Protein 9N0K (pdb70)

Foldseek 3Di:
DLLVLLVVLLVLLVVLLVLLVVLLVCVVVVNLVVNVVSLVVNVVSLVVNLVSLVVSLVVCVVVVLPQLVVLSVVLNVLSVVLVVLSVVLVVCSVVVVSVSNNVSSVVSSVSSVVSNVSSVVSNVSD/DLLVLLVVLVVLLVVLLVLLVVLLVCVVVVVLVSNVVSLVVNVVSLVVNLVSLVVSLVVCVVVVLVQLNVLSVVVNVLSVVLVVLSVQLVVCSVVVVSVSNNVSSVVSSVSSVVCVVSSVSSSVSD/DLLVLLVVLCVCACVLLVLLVVLVVCVVVVVLVSNVVSLVVSVVVLVSNLVSLVVSLVVCVVVVLVQLVVLSVVLNVLSVVLVVLSVQLVVCSVVVVSVSNNVSSVVSSVSSVVNNVSSVSNVVSD/DQLVLLVVLLVLLVVLLVLLVVLLVCVVVVVVVSVVVSLVVSVVSLVVNLVSLVVNLVVCVVVVLVQLVVLSVVVNVLSVVLVVLSVQLVVCVVVVPSVSNSVSSVVSSVSSVVVNVSSVVSSVSD/DLVVLLVVLLVLLVVLLVLLVVLVVCVVVPVLVSNVVSLVVNVVSLVVNLVSLVVNLVVCVVVVLVVLVVLSVVVNVLSVVLVVLSVQLVVCSVVVVVVSNVVSSVVSSVSSVVCVVSSVVSVVSD/DLLVLLVVLVVLLVVLVVLLVVLVVCVVVVVLVVNVVSLVVNVVSLVVNLVSLVVSLVVCVVVVLPPLVVLSVVVNVLSVVLVVLSVQLVVCSVVVVVVSNVVSSVVSSVSSVVCVVSSVVSSVSD

Secondary structure (DSSP, 8-state):
-HHHHHHHHHHHHHHHHHHHHHHHHHHHTT-HHHHHHHHHHHHHHHHHHHHHHHHHHHHHHHTT-HHHHHHHHHHHHHHHHHHHHHHHHHHHHHHT-HHHHHHHHHHHHHHHHHHHHHHHHHHHH-/-HHHHHHHHHHHHHHHHHHHHHHHHHHHTT-HHHHHHHHHHHHHHHHHHHHHHHHHHHHHHHTT-HHHHHHHHHHHHHHHHHHHHHHHHHHHHHHT-HHHHHHHHHHHHHHHHTHHHHHHHHHHH-/-TTHHHHTTGGGSHHHHHHHHHHHHHHHTT-HHHHHHHHHHHHHHHHHHHHHHHHHHHHHHHTT-HHHHHHHHHHHHHHHHHHHHHHHHHHHHHHT-HHHHHHHHHHHHHHHHHHHHHHHHHHHH-/-HHHHHHHHHHHHHHHHHHHHHHHHHHHTT-HHHHHHHHHHHHHHHHHHHHHHHHHHHHHHTTT-HHHHHHHHHHHHHHHHHHHHHHHHHHHHHHT-HHHHHHHHHHHHHHHHHHHHHHHHHHHH-/-HHHHHHHHHTHHHHHHHHHHHHHHHHHTT-HHHHHHHHHHHHHHHHHHHHHHHHHHHHHHHHT-HHHHHHHHHHHHHHHHHHHHHHHHHHHHHHT-HHHHHHHHHHHHHHHHHHHHHHHHHHHH-/-HHHHHHHHHHHHHHHHHHHHHHHHHHHTT-HHHHHHHHHHHHHHHHHHHHHHHHHHHHHHHTT-HHHHHHHHHHHHHHHHHHHHHHHHHHHHHHT-HHHHHHHHHHHHHHHHHHHHHHHHHHHH-

B-factor: mean 48.07, std 14.03, range [23.75, 106.12]

Sequence (756 aa):
SLKEKFAEYEAFGPRILELWQAARNAFEAGDLARVANLLAELKELFKKDLNLANAMAAEAAEAGNKEAVALLAEQLERLKKIQAMFAAAVNAFRAGDREAFGALLEAIINEGKALLPLVEAIKEAISLKEKFAEYEAFGPRILELWQAARNAFEAGDLARVANLLAELKELFFKKDLNLANAMAAEAAEAGNKEAVALLAEQLERLKKIQAMFFAAAVNNAFRAGDREAFGALLEAIINEGKALLPLVEAIKEAISLKEKFAEYEAFGPRILELWQAARNAFEAGDLARVANLLAELKELFKKDLNLANAMAAEAAEAGNKEAVALLAEQLERLKKIQAMFAAAVNAFRAGDREAFGALLEAIINEGKALLPLVEAIKEAISLKEKFAEYEAFGPRILELWQAARNAFEAGDLARVANLLAELKELFKKDLNLANAMAAEAAEAGNKEAVALLAEQLERLKKIQAMFAAAVNAFRAGDREAFGALLEAIINEGKALLPLVEAIKEAISLKEKFAEYEAFGPRILELWQAARNAFEAGDLARVANLLAELKELFKKDLNLANAMAAEAAEAGNKEAVALLAEQLERLKKIQAMFAAAVNNAFRAGDREAFGALLEAIINEGKALLPLVEAIKEAISLKEKFAEYEAFGPRILELWQAARNAFEAGDLARVANLLAELKELFKKDLNLANAMAAEAAEAGNKEAVALLAEQLERLKKIQAMFAAAVNAFRAGDREAFGALLEAIINEGKALLPLVEAIKEAI

Nearest PDB structures (foldseek):
  6x8n-assembly2_B  TM=9.795E-01  e=2.287E-06  synthetic construct
  8jh6-assembly1_B  TM=9.475E-01  e=1.763E-06  synthetic construct
  8tn6-assembly1_C  TM=9.055E-01  e=7.329E-03  synthetic construct
  8tn1-assembly1_B  TM=7.937E-01  e=1.994E-03  synthetic construct
  2cmr-assembly1_A  TM=3.066E-01  e=3.837E-01  Human immunodeficiency virus 1

Solvent-accessible surface area: 36669 Å² total; per-residue (Å²): 78,32,76,121,46,8,63,95,8,60,58,20,19,37,92,17,8,32,15,3,8,20,0,38,74,8,17,127,84,49,66,87,77,113,0,41,98,4,14,64,84,0,141,86,9,9,133,100,3,31,91,18,0,70,40,1,20,58,50,0,58,150,82,51,35,177,108,0,56,63,29,1,47,62,0,23,117,49,4,128,104,6,87,42,10,17,58,8,0,35,89,9,45,188,86,52,44,116,48,2,1,20,6,0,0,74,22,0,2,90,21,9,93,17,16,53,32,12,14,92,10,1,83,110,8,44,77,24,109,101,46,6,59,96,10,60,64,27,34,68,97,25,41,18,21,7,24,4,0,48,20,6,20,125,87,45,65,83,73,92,0,36,100,6,5,62,89,1,142,107,8,14,132,96,4,31,80,24,0,79,37,1,24,52,54,0,60,163,78,57,32,167,111,0,55,63,32,0,55,77,2,23,121,58,6,137,96,10,83,44,7,16,67,10,0,36,87,4,33,173,75,55,46,120,40,3,0,24,10,0,2,78,25,4,4,91,32,26,67,39,15,96,51,16,20,46,40,2,84,81,16,43,67,22,60,101,54,7,58,92,7,56,68,41,11,71,98,22,16,17,22,6,31,6,0,44,29,6,19,125,86,44,68,76,75,94,0,46,100,7,12,66,76,0,140,89,20,15,127,105,8,28,77,51,0,67,33,0,19,49,55,0,56,156,75,46,37,132,111,0,50,65,38,0,58,60,0,20,122,58,3,114,99,6,82,43,5,12,58,8,0,28,88,9,42,189,78,57,32,120,53,3,1,19,9,0,0,65,28,1,2,76,31,10,58,29,18,60,24,4,12,71,28,0,36,86,11,36,78,32,89,132,58,7,61,94,3,44,69,39,12,24,107,11,14,35,9,6,16,24,0,36,72,8,19,129,86,44,69,85,72,114,0,43,98,5,13,67,73,0,125,82,31,14,124,99,6,29,86,16,0,68,40,1,20,44,56,0,58,150,77,40,46,177,96,0,47,56,39,0,55,86,0,22,123,54,2,93,92,6,87,44,4,12,56,8,0,15,92,8,55,185,85,58,41,130,57,3,1,19,6,0,0,86,21,1,3,89,30,8,65,41,16,34,77,19,10,95,24,1,98,80,4,43,80,32,135,121,52,6,64,103,8,50,63,22,23,86,93,18,24,81,3,1,68,41,0,56,85,15,20,130,83,48,69,83,78,134,0,46,107,7,8,64,75,0,131,82,22,16,108,105,7,45,97,21,0,74,34,0,22,51,59,0,62,165,83,52,40,173,117,0,54,57,37,0,52,31,0,33,120,28,15,156,91,10,68,45,5,11,62,10,0,23,88,3,38,196,75,55,42,117,42,3,0,26,12,0,2,75,27,3,2,90,24,11,98,27,17,86,90,17,16,89,42,1,84,139,13,42,77,23,137,120,54,6,55,93,12,67,57,8,34,90,119,24,64,119,16,2,53,21,0,58,94,7,20,128,84,50,65,77,74,112,0,44,105,10,7,57,96,0,102,88,7,23,98,104,8,55,97,19,0,66,37,1,17,53,51,0,59,156,80,52,37,176,112,0,49,62,25,0,56,50,1,32,106,48,15,145,86,6,74,45,7,4,48,9,0,41,95,8,32,198,83,53,37,120,43,3,1,28,12,0,5,75,24,3,10,88,40,30,86,51,16,109,60,12,16,96,43,1,95,136,14,46

Structure (mmCIF, N/CA/C/O backbone):
data_9N0K
#
_entry.id   9N0K
#
_cell.length_a   52.851
_cell.length_b   89.643
_cell.length_c   89.997
_cell.angle_alpha   90.00
_cell.angle_beta   99.79
_cell.angle_gamma   90.00
#
_symmetry.space_group_name_H-M   'P 1 21 1'
#
loop_
_entity.id
_entity.type
_entity.pdbx_description
1 polymer 'De novo designed KABLE protein'
2 water water
#
loop_
_atom_site.group_PDB
_atom_site.id
_atom_site.type_symbol
_atom_site.label_atom_id
_atom_site.label_alt_id
_atom_site.label_comp_id
_atom_site.label_asym_id
_atom_site.label_entity_id
_atom_site.label_seq_id
_atom_site.pdbx_PDB_ins_code
_atom_site.Cartn_x
_atom_site.Cartn_y
_atom_site.Cartn_z
_atom_site.occupancy
_atom_site.B_iso_or_equiv
_atom_site.auth_seq_id
_atom_site.auth_comp_id
_atom_site.auth_asym_id
_atom_site.auth_atom_id
_atom_site.pdbx_PDB_model_num
ATOM 1 N N . SER A 1 2 ? 1.098 -4.744 -12.819 1.00 42.17 1 SER A N 1
ATOM 2 C CA . SER A 1 2 ? -0.328 -4.535 -12.495 1.00 51.51 1 SER A CA 1
ATOM 3 C C . SER A 1 2 ? -0.558 -4.061 -11.058 1.00 50.59 1 SER A C 1
ATOM 4 O O . SER A 1 2 ? 0.196 -4.427 -10.158 1.00 45.47 1 SER A O 1
ATOM 7 N N . LEU A 1 3 ? -1.632 -3.292 -10.838 1.00 42.45 2 LEU A N 1
ATOM 8 C CA . LEU A 1 3 ? -1.825 -2.664 -9.533 1.00 47.05 2 LEU A CA 1
ATOM 9 C C . LEU A 1 3 ? -2.047 -3.699 -8.438 1.00 47.82 2 LEU A C 1
ATOM 10 O O . LEU A 1 3 ? -1.466 -3.586 -7.351 1.00 42.32 2 LEU A O 1
ATOM 15 N N . LYS A 1 4 ? -2.866 -4.723 -8.695 1.00 42.98 3 LYS A N 1
ATOM 16 C CA . LYS A 1 4 ? -3.057 -5.729 -7.656 1.00 42.56 3 LYS A CA 1
ATOM 17 C C . LYS A 1 4 ? -1.793 -6.560 -7.440 1.00 47.72 3 LYS A C 1
ATOM 18 O O . LYS A 1 4 ? -1.505 -6.952 -6.304 1.00 49.70 3 LYS A O 1
ATOM 24 N N . GLU A 1 5 ? -0.997 -6.787 -8.494 1.00 47.44 4 GLU A N 1
ATOM 25 C CA . GLU A 1 5 ? 0.276 -7.497 -8.330 1.00 48.22 4 GLU A CA 1
ATOM 26 C C . GLU A 1 5 ? 1.264 -6.685 -7.500 1.00 51.36 4 GLU A C 1
ATOM 27 O O . GLU A 1 5 ? 1.966 -7.240 -6.641 1.00 52.24 4 GLU A O 1
ATOM 33 N N . LYS A 1 6 ? 1.346 -5.376 -7.756 1.00 42.01 5 LYS A N 1
ATOM 34 C CA . LYS A 1 6 ? 2.156 -4.500 -6.919 1.00 44.01 5 LYS A CA 1
ATOM 35 C C . LYS A 1 6 ? 1.733 -4.602 -5.459 1.00 45.49 5 LYS A C 1
ATOM 36 O O . LYS A 1 6 ? 2.562 -4.830 -4.571 1.00 50.01 5 LYS A O 1
ATOM 42 N N . PHE A 1 7 ? 0.435 -4.451 -5.194 1.00 44.38 6 PHE A N 1
ATOM 43 C CA . PHE A 1 7 ? -0.055 -4.518 -3.824 1.00 49.54 6 PHE A CA 1
ATOM 44 C C . PHE A 1 7 ? 0.275 -5.853 -3.161 1.00 52.01 6 PHE A C 1
ATOM 45 O O . PHE A 1 7 ? 0.540 -5.907 -1.952 1.00 47.69 6 PHE A O 1
ATOM 53 N N . ALA A 1 8 ? 0.232 -6.946 -3.921 1.00 49.35 7 ALA A N 1
ATOM 54 C CA . ALA A 1 8 ? 0.648 -8.228 -3.366 1.00 53.89 7 ALA A CA 1
ATOM 55 C C . ALA A 1 8 ? 2.094 -8.163 -2.894 1.00 54.10 7 ALA A C 1
ATOM 56 O O . ALA A 1 8 ? 2.454 -8.763 -1.870 1.00 52.24 7 ALA A O 1
ATOM 58 N N . GLU A 1 9 ? 2.933 -7.418 -3.619 1.00 49.07 8 GLU A N 1
ATOM 59 C CA . GLU A 1 9 ? 4.331 -7.283 -3.226 1.00 54.41 8 GLU A CA 1
ATOM 60 C C . GLU A 1 9 ? 4.466 -6.341 -2.035 1.00 49.63 8 GLU A C 1
ATOM 61 O O . GLU A 1 9 ? 5.147 -6.665 -1.055 1.00 51.01 8 GLU A O 1
ATOM 67 N N . TYR A 1 10 ? 3.777 -5.195 -2.084 1.00 41.24 9 TYR A N 1
ATOM 68 C CA . TYR A 1 10 ? 3.842 -4.225 -0.991 1.00 43.17 9 TYR A CA 1
ATOM 69 C C . TYR A 1 10 ? 3.362 -4.834 0.321 1.00 51.70 9 TYR A C 1
ATOM 70 O O . TYR A 1 10 ? 3.889 -4.522 1.401 1.00 41.03 9 TYR A O 1
ATOM 79 N N . GLU A 1 11 ? 2.366 -5.712 0.239 1.00 42.42 10 GLU A N 1
ATOM 80 C CA . GLU A 1 11 ? 1.745 -6.256 1.434 1.00 38.95 10 GLU A CA 1
ATOM 81 C C . GLU A 1 11 ? 2.737 -7.077 2.253 1.00 43.62 10 GLU A C 1
ATOM 82 O O . GLU A 1 11 ? 2.685 -7.065 3.487 1.00 43.23 10 GLU A O 1
ATOM 88 N N . ALA A 1 12 ? 3.640 -7.805 1.585 1.00 39.04 11 ALA A N 1
ATOM 89 C CA . ALA A 1 12 ? 4.636 -8.620 2.278 1.00 47.57 11 ALA A CA 1
ATOM 90 C C . ALA A 1 12 ? 5.787 -7.796 2.849 1.00 52.46 11 ALA A C 1
ATOM 91 O O . ALA A 1 12 ? 6.473 -8.260 3.777 1.00 49.23 11 ALA A O 1
ATOM 93 N N . PHE A 1 13 ? 6.023 -6.596 2.307 1.00 42.80 12 PHE A N 1
ATOM 94 C CA . PHE A 1 13 ? 7.141 -5.776 2.764 1.00 42.57 12 PHE A CA 1
ATOM 95 C C . PHE A 1 13 ? 6.932 -5.312 4.196 1.00 44.44 12 PHE A C 1
ATOM 96 O O . PHE A 1 13 ? 7.851 -5.380 5.023 1.00 41.24 12 PHE A O 1
ATOM 104 N N . GLY A 1 14 ? 5.737 -4.820 4.502 1.00 38.47 13 GLY A N 1
ATOM 105 C CA . GLY A 1 14 ? 5.445 -4.284 5.810 1.00 41.82 13 GLY A CA 1
ATOM 106 C C . GLY A 1 14 ? 5.831 -5.181 6.976 1.00 46.76 13 GLY A C 1
ATOM 107 O O . GLY A 1 14 ? 6.540 -4.760 7.893 1.00 42.38 13 GLY A O 1
ATOM 108 N N . PRO A 1 15 ? 5.343 -6.425 6.991 1.00 43.30 14 PRO A N 1
ATOM 109 C CA . PRO A 1 15 ? 5.683 -7.303 8.118 1.00 43.31 14 PRO A CA 1
ATOM 110 C C . PRO A 1 15 ? 7.146 -7.683 8.141 1.00 44.18 14 PRO A C 1
ATOM 111 O O . PRO A 1 15 ? 7.703 -7.876 9.230 1.00 43.89 14 PRO A O 1
ATOM 115 N N . ARG A 1 16 ? 7.804 -7.779 6.982 1.00 43.82 15 ARG A N 1
ATOM 116 C CA . ARG A 1 16 ? 9.233 -8.056 7.028 1.00 43.40 15 ARG A CA 1
ATOM 117 C C . ARG A 1 16 ? 9.984 -6.874 7.613 1.00 44.14 15 ARG A C 1
ATOM 118 O O . ARG A 1 16 ? 10.862 -7.050 8.470 1.00 44.58 15 ARG A O 1
ATOM 126 N N . ILE A 1 17 ? 9.618 -5.660 7.204 1.00 35.90 16 ILE A N 1
ATOM 127 C CA . ILE A 1 17 ? 10.293 -4.480 7.729 1.00 42.99 16 ILE A CA 1
ATOM 128 C C . ILE A 1 17 ? 10.133 -4.411 9.239 1.00 39.33 16 ILE A C 1
ATOM 129 O O . ILE A 1 17 ? 11.107 -4.210 9.967 1.00 35.61 16 ILE A O 1
ATOM 134 N N . LEU A 1 18 ? 8.908 -4.603 9.733 1.00 38.92 17 LEU A N 1
ATOM 135 C CA . LEU A 1 18 ? 8.692 -4.595 11.178 1.00 37.25 17 LEU A CA 1
ATOM 136 C C . LEU A 1 18 ? 9.571 -5.630 11.869 1.00 41.35 17 LEU A C 1
ATOM 137 O O . LEU A 1 18 ? 10.210 -5.335 12.889 1.00 40.37 17 LEU A O 1
ATOM 142 N N . GLU A 1 19 ? 9.640 -6.841 11.306 1.00 40.02 18 GLU A N 1
ATOM 143 C CA . GLU A 1 19 ? 10.489 -7.879 11.873 1.00 39.78 18 GLU A CA 1
ATOM 144 C C . GLU A 1 19 ? 11.930 -7.389 12.006 1.00 37.49 18 GLU A C 1
ATOM 145 O O . GLU A 1 19 ? 12.577 -7.612 13.034 1.00 39.19 18 GLU A O 1
ATOM 151 N N . LEU A 1 20 ? 12.447 -6.711 10.981 1.00 35.85 19 LEU A N 1
ATOM 152 C CA . LEU A 1 20 ? 13.857 -6.320 11.007 1.00 38.28 19 LEU A CA 1
ATOM 153 C C . LEU A 1 20 ? 14.113 -5.263 12.066 1.00 33.76 19 LEU A C 1
ATOM 154 O O . LEU A 1 20 ? 15.125 -5.324 12.775 1.00 38.45 19 LEU A O 1
ATOM 159 N N . TRP A 1 21 ? 13.190 -4.309 12.203 1.00 35.33 20 TRP A N 1
ATOM 160 C CA . TRP A 1 21 ? 13.305 -3.296 13.241 1.00 40.01 20 TRP A CA 1
ATOM 161 C C . TRP A 1 21 ? 13.363 -3.928 14.620 1.00 43.50 20 TRP A C 1
ATOM 162 O O . TRP A 1 21 ? 14.219 -3.578 15.445 1.00 34.58 20 TRP A O 1
ATOM 173 N N . GLN A 1 22 ? 12.439 -4.849 14.899 1.00 36.56 21 GLN A N 1
ATOM 174 C CA . GLN A 1 22 ? 12.439 -5.489 16.203 1.00 39.19 21 GLN A CA 1
ATOM 175 C C . GLN A 1 22 ? 13.704 -6.322 16.391 1.00 40.63 21 GLN A C 1
ATOM 176 O O . GLN A 1 22 ? 14.289 -6.332 17.483 1.00 37.68 21 GLN A O 1
ATOM 182 N N . ALA A 1 23 ? 14.185 -6.965 15.322 1.00 32.68 22 ALA A N 1
ATOM 183 C CA . ALA A 1 23 ? 15.473 -7.649 15.410 1.00 41.97 22 ALA A CA 1
ATOM 184 C C . ALA A 1 23 ? 16.612 -6.665 15.671 1.00 38.32 22 ALA A C 1
ATOM 185 O O . ALA A 1 23 ? 17.588 -6.994 16.361 1.00 37.05 22 ALA A O 1
ATOM 187 N N . ALA A 1 24 ? 16.524 -5.461 15.103 1.00 35.00 23 ALA A N 1
ATOM 188 C CA . ALA A 1 24 ? 17.565 -4.472 15.353 1.00 38.53 23 ALA A CA 1
ATOM 189 C C . ALA A 1 24 ? 17.570 -4.067 16.820 1.00 37.09 23 ALA A C 1
ATOM 190 O O . ALA A 1 24 ? 18.634 -3.960 17.442 1.00 40.50 23 ALA A O 1
ATOM 192 N N . ARG A 1 25 ? 16.388 -3.897 17.406 1.00 37.31 24 ARG A N 1
ATOM 193 C CA . ARG A 1 25 ? 16.319 -3.579 18.827 1.00 40.11 24 ARG A CA 1
ATOM 194 C C . ARG A 1 25 ? 16.897 -4.715 19.662 1.00 42.97 24 ARG A C 1
ATOM 195 O O . ARG A 1 25 ? 17.689 -4.477 20.578 1.00 39.46 24 ARG A O 1
ATOM 203 N N . ASN A 1 26 ? 16.544 -5.961 19.330 1.00 37.05 25 ASN A N 1
ATOM 204 C CA . ASN A 1 26 ? 17.094 -7.116 20.042 1.00 42.02 25 ASN A CA 1
ATOM 205 C C . ASN A 1 26 ? 18.612 -7.133 19.964 1.00 37.87 25 ASN A C 1
ATOM 206 O O . ASN A 1 26 ? 19.301 -7.292 20.976 1.00 43.13 25 ASN A O 1
ATOM 211 N N . ALA A 1 27 ? 19.144 -6.975 18.755 1.00 36.15 26 ALA A N 1
ATOM 212 C CA . ALA A 1 27 ? 20.583 -6.980 18.567 1.00 36.84 26 ALA A CA 1
ATOM 213 C C . ALA A 1 27 ? 21.246 -5.838 19.336 1.00 44.78 26 ALA A C 1
ATOM 214 O O . ALA A 1 27 ? 22.278 -6.041 19.974 1.00 39.60 26 ALA A O 1
ATOM 216 N N . PHE A 1 28 ? 20.647 -4.641 19.307 1.00 39.58 27 PHE A N 1
ATOM 217 C CA . PHE A 1 28 ? 21.175 -3.498 20.054 1.00 34.39 27 PHE A CA 1
ATOM 218 C C . PHE A 1 28 ? 21.171 -3.769 21.553 1.00 43.37 27 PHE A C 1
ATOM 219 O O . PHE A 1 28 ? 22.173 -3.543 22.242 1.00 42.29 27 PHE A O 1
ATOM 227 N N . GLU A 1 29 ? 20.052 -4.280 22.074 1.00 45.36 28 GLU A N 1
ATOM 228 C CA . GLU A 1 29 ? 19.930 -4.525 23.506 1.00 43.95 28 GLU A CA 1
ATOM 229 C C . GLU A 1 29 ? 20.879 -5.619 23.979 1.00 51.55 28 GLU A C 1
ATOM 230 O O . GLU A 1 29 ? 21.318 -5.600 25.139 1.00 44.38 28 GLU A O 1
ATOM 236 N N . ALA A 1 30 ? 21.213 -6.568 23.107 1.00 46.10 29 ALA A N 1
ATOM 237 C CA . ALA A 1 30 ? 22.211 -7.579 23.425 1.00 49.75 29 ALA A CA 1
ATOM 238 C C . ALA A 1 30 ? 23.627 -7.111 23.141 1.00 52.50 29 ALA A C 1
ATOM 239 O O . ALA A 1 30 ? 24.561 -7.910 23.282 1.00 48.55 29 ALA A O 1
ATOM 241 N N . GLY A 1 31 ? 23.804 -5.857 22.724 1.00 47.61 30 GLY A N 1
ATOM 242 C CA . GLY A 1 31 ? 25.134 -5.326 22.479 1.00 42.32 30 GLY A CA 1
ATOM 243 C C . GLY A 1 31 ? 25.811 -5.847 21.233 1.00 46.65 30 GLY A C 1
ATOM 244 O O . GLY A 1 31 ? 27.024 -5.717 21.099 1.00 44.15 30 GLY A O 1
ATOM 245 N N . ASP A 1 32 ? 25.063 -6.434 20.304 1.00 42.79 31 ASP A N 1
ATOM 246 C CA . ASP A 1 32 ? 25.648 -7.028 19.101 1.00 37.81 31 ASP A CA 1
ATOM 247 C C . ASP A 1 32 ? 25.616 -6.001 17.970 1.00 43.91 31 ASP A C 1
ATOM 248 O O . ASP A 1 32 ? 24.800 -6.063 17.049 1.00 48.89 31 ASP A O 1
ATOM 253 N N . LEU A 1 33 ? 26.559 -5.059 18.022 1.00 51.69 32 LEU A N 1
ATOM 254 C CA . LEU A 1 33 ? 26.528 -3.920 17.101 1.00 49.76 32 LEU A CA 1
ATOM 255 C C . LEU A 1 33 ? 26.819 -4.320 15.658 1.00 42.51 32 LEU A C 1
ATOM 256 O O . LEU A 1 33 ? 26.339 -3.669 14.724 1.00 35.92 32 LEU A O 1
ATOM 261 N N . ALA A 1 34 ? 27.634 -5.347 15.445 1.00 47.75 33 ALA A N 1
ATOM 262 C CA . ALA A 1 34 ? 27.869 -5.804 14.081 1.00 45.65 33 ALA A CA 1
ATOM 263 C C . ALA A 1 34 ? 26.573 -6.295 13.448 1.00 41.83 33 ALA A C 1
ATOM 264 O O . ALA A 1 34 ? 26.304 -6.029 12.271 1.00 42.45 33 ALA A O 1
ATOM 266 N N . ARG A 1 35 ? 25.736 -6.980 14.227 1.00 41.14 34 ARG A N 1
ATOM 267 C CA . ARG A 1 35 ? 24.437 -7.402 13.709 1.00 47.92 34 ARG A CA 1
ATOM 268 C C . ARG A 1 35 ? 23.491 -6.212 13.510 1.00 42.94 34 ARG A C 1
ATOM 269 O O . ARG A 1 35 ? 22.750 -6.167 12.521 1.00 43.08 34 ARG A O 1
ATOM 277 N N . VAL A 1 36 ? 23.495 -5.241 14.435 1.00 38.03 35 VAL A N 1
ATOM 278 C CA . VAL A 1 36 ? 22.656 -4.050 14.253 1.00 38.57 35 VAL A CA 1
ATOM 279 C C . VAL A 1 36 ? 22.959 -3.407 12.909 1.00 37.35 35 VAL A C 1
ATOM 280 O O . VAL A 1 36 ? 22.055 -3.125 12.110 1.00 37.24 35 VAL A O 1
ATOM 284 N N . ALA A 1 37 ? 24.244 -3.218 12.616 1.00 36.25 36 ALA A N 1
ATOM 285 C CA . ALA A 1 37 ? 24.632 -2.593 11.354 1.00 39.33 36 ALA A CA 1
ATOM 286 C C . ALA A 1 37 ? 24.141 -3.398 10.155 1.00 35.16 36 ALA A C 1
ATOM 287 O O . ALA A 1 37 ? 23.709 -2.827 9.145 1.00 38.19 36 ALA A O 1
ATOM 289 N N . ASN A 1 38 ? 24.205 -4.729 10.243 1.00 41.41 37 ASN A N 1
ATOM 290 C CA . ASN A 1 38 ? 23.723 -5.569 9.149 1.00 44.56 37 ASN A CA 1
ATOM 291 C C . ASN A 1 38 ? 22.227 -5.404 8.952 1.00 37.67 37 ASN A C 1
ATOM 292 O O . ASN A 1 38 ? 21.751 -5.238 7.820 1.00 43.40 37 ASN A O 1
ATOM 297 N N . LEU A 1 39 ? 21.467 -5.447 10.050 1.00 36.44 38 LEU A N 1
ATOM 298 C CA . LEU A 1 39 ? 20.029 -5.194 9.967 1.00 38.47 38 LEU A CA 1
ATOM 299 C C . LEU A 1 39 ? 19.726 -3.818 9.364 1.00 38.54 38 LEU A C 1
ATOM 300 O O . LEU A 1 39 ? 18.824 -3.681 8.525 1.00 37.63 38 LEU A O 1
ATOM 305 N N . LEU A 1 40 ? 20.461 -2.783 9.785 1.00 39.13 39 LEU A N 1
ATOM 306 C CA . LEU A 1 40 ? 20.230 -1.449 9.240 1.00 40.77 39 LEU A CA 1
ATOM 307 C C . LEU A 1 40 ? 20.472 -1.428 7.738 1.00 36.10 39 LEU A C 1
ATOM 308 O O . LEU A 1 40 ? 19.716 -0.807 6.995 1.00 33.94 39 LEU A O 1
ATOM 313 N N . ALA A 1 41 ? 21.505 -2.127 7.266 1.00 41.13 40 ALA A N 1
ATOM 314 C CA . ALA A 1 41 ? 21.769 -2.139 5.829 1.00 46.83 40 ALA A CA 1
ATOM 315 C C . ALA A 1 41 ? 20.622 -2.803 5.073 1.00 37.77 40 ALA A C 1
ATOM 316 O O . ALA A 1 41 ? 20.131 -2.272 4.071 1.00 41.01 40 ALA A O 1
ATOM 318 N N . GLU A 1 42 ? 20.17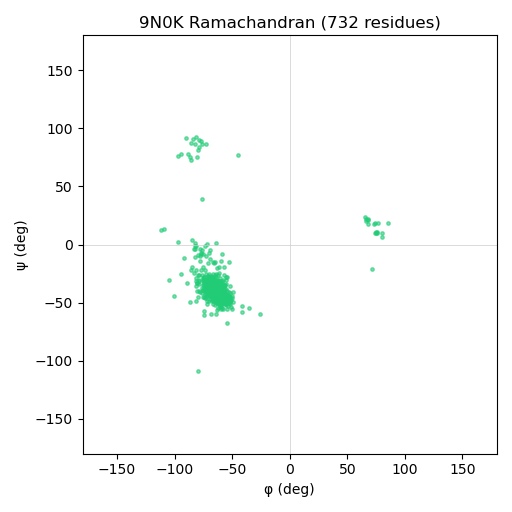1 -3.961 5.557 1.00 34.40 41 GLU A N 1
ATOM 319 C CA . GLU A 1 42 ? 19.030 -4.637 4.950 1.00 40.55 41 GLU A CA 1
ATOM 320 C C . GLU A 1 42 ? 17.802 -3.737 4.971 1.00 35.01 41 GLU A C 1
ATOM 321 O O . GLU A 1 42 ? 17.091 -3.613 3.969 1.00 40.65 41 GLU A O 1
ATOM 327 N N . LEU A 1 43 ? 17.552 -3.079 6.109 1.00 41.05 42 LEU A N 1
ATOM 328 C CA . LEU A 1 43 ? 16.410 -2.177 6.207 1.00 38.40 42 LEU A CA 1
ATOM 329 C C . LEU A 1 43 ? 16.536 -1.018 5.235 1.00 39.82 42 LEU A C 1
ATOM 330 O O . LEU A 1 43 ? 15.532 -0.570 4.670 1.00 41.98 42 LEU A O 1
ATOM 335 N N . LYS A 1 44 ? 17.759 -0.548 4.991 1.00 37.82 43 LYS A N 1
ATOM 336 C CA . LYS A 1 44 ? 17.936 0.520 4.011 1.00 45.52 43 LYS A CA 1
ATOM 337 C C . LYS A 1 44 ? 17.512 0.064 2.618 1.00 46.27 43 LYS A C 1
ATOM 338 O O . LYS A 1 44 ? 16.863 0.816 1.880 1.00 40.13 43 LYS A O 1
ATOM 344 N N . GLU A 1 45 ? 17.853 -1.174 2.240 1.00 40.26 44 GLU A N 1
ATOM 345 C CA . GLU A 1 45 ? 17.450 -1.644 0.917 1.00 46.78 44 GLU A CA 1
ATOM 346 C C . GLU A 1 45 ? 15.953 -1.905 0.874 1.00 44.97 44 GLU A C 1
ATOM 347 O O . GLU A 1 45 ? 15.261 -1.430 -0.032 1.00 42.55 44 GLU A O 1
ATOM 353 N N . LEU A 1 46 ? 15.435 -2.633 1.871 1.00 40.73 45 LEU A N 1
ATOM 354 C CA . LEU A 1 46 ? 14.007 -2.944 1.919 1.00 40.65 45 LEU A CA 1
ATOM 355 C C . LEU A 1 46 ? 13.158 -1.685 1.918 1.00 41.53 45 LEU A C 1
ATOM 356 O O . LEU A 1 46 ? 12.173 -1.589 1.179 1.00 32.42 45 LEU A O 1
ATOM 361 N N . PHE A 1 47 ? 13.510 -0.721 2.769 1.00 46.14 46 PHE A N 1
ATOM 362 C CA . PHE A 1 47 ? 12.700 0.480 2.896 1.00 36.61 46 PHE A CA 1
ATOM 363 C C . PHE A 1 47 ? 12.704 1.273 1.596 1.00 45.71 46 PHE A C 1
ATOM 364 O O . PHE A 1 47 ? 11.666 1.821 1.189 1.00 49.23 46 PHE A O 1
ATOM 372 N N . LYS A 1 48 ? 13.844 1.287 0.895 1.00 43.22 47 LYS A N 1
ATOM 373 C CA . LYS A 1 48 ? 13.905 1.928 -0.416 1.00 46.65 47 LYS A CA 1
ATOM 374 C C . LYS A 1 48 ? 12.893 1.308 -1.376 1.00 44.37 47 LYS A C 1
ATOM 375 O O . LYS A 1 48 ? 12.119 2.025 -2.027 1.00 43.23 47 LYS A O 1
ATOM 381 N N . LYS A 1 49 ? 12.888 -0.032 -1.477 1.00 44.29 48 LYS A N 1
ATOM 382 C CA . LYS A 1 49 ? 11.948 -0.723 -2.364 1.00 48.83 48 LYS A CA 1
ATOM 383 C C . LYS A 1 49 ? 10.505 -0.492 -1.934 1.00 48.25 48 LYS A C 1
ATOM 384 O O . LYS A 1 49 ? 9.627 -0.262 -2.775 1.00 44.60 48 LYS A O 1
ATOM 390 N N . ASP A 1 50 ? 10.242 -0.553 -0.625 1.00 46.27 49 ASP A N 1
ATOM 391 C CA . ASP A 1 50 ? 8.885 -0.346 -0.124 1.00 43.53 49 ASP A CA 1
ATOM 392 C C . ASP A 1 50 ? 8.339 1.006 -0.560 1.00 43.17 49 ASP A C 1
ATOM 393 O O . ASP A 1 50 ? 7.239 1.100 -1.123 1.00 47.06 49 ASP A O 1
ATOM 398 N N . LEU A 1 51 ? 9.112 2.064 -0.332 1.00 39.43 50 LEU A N 1
ATOM 399 C CA . LEU A 1 51 ? 8.672 3.409 -0.673 1.00 43.90 50 LEU A CA 1
ATOM 400 C C . LEU A 1 51 ? 8.582 3.609 -2.183 1.00 43.16 50 LEU A C 1
ATOM 401 O O . LEU A 1 51 ? 7.716 4.350 -2.655 1.00 40.27 50 LEU A O 1
ATOM 406 N N . ASN A 1 52 ? 9.441 2.942 -2.958 1.00 47.97 51 ASN A N 1
ATOM 407 C CA . ASN A 1 52 ? 9.298 2.989 -4.413 1.00 46.23 51 ASN A CA 1
ATOM 408 C C . ASN A 1 52 ? 8.002 2.331 -4.860 1.00 48.52 51 ASN A C 1
ATOM 409 O O . ASN A 1 52 ? 7.296 2.862 -5.725 1.00 48.35 51 ASN A O 1
ATOM 414 N N . LEU A 1 53 ? 7.669 1.175 -4.279 1.00 50.31 52 LEU A N 1
ATOM 415 C CA . LEU A 1 53 ? 6.423 0.503 -4.639 1.00 47.20 52 LEU A CA 1
ATOM 416 C C . LEU A 1 53 ? 5.217 1.346 -4.262 1.00 50.07 52 LEU A C 1
ATOM 417 O O . LEU A 1 53 ? 4.250 1.448 -5.030 1.00 48.64 52 LEU A O 1
ATOM 422 N N . ALA A 1 54 ? 5.247 1.940 -3.070 1.00 44.49 53 ALA A N 1
ATOM 423 C CA . ALA A 1 54 ? 4.132 2.766 -2.646 1.00 47.48 53 ALA A CA 1
ATOM 424 C C . ALA A 1 54 ? 3.915 3.921 -3.615 1.00 46.23 53 ALA A C 1
ATOM 425 O O . ALA A 1 54 ? 2.778 4.189 -4.021 1.00 42.60 53 ALA A O 1
ATOM 427 N N . ASN A 1 55 ? 5.000 4.586 -4.029 1.00 45.47 54 ASN A N 1
ATOM 428 C CA . ASN A 1 55 ? 4.882 5.699 -4.970 1.00 44.85 54 ASN A CA 1
ATOM 429 C C . ASN A 1 55 ? 4.341 5.232 -6.322 1.00 49.02 54 ASN A C 1
ATOM 430 O O . ASN A 1 55 ? 3.489 5.902 -6.922 1.00 40.57 54 ASN A O 1
ATOM 435 N N . ALA A 1 56 ? 4.820 4.081 -6.817 1.00 51.32 55 ALA A N 1
ATOM 436 C CA . ALA A 1 56 ? 4.337 3.553 -8.099 1.00 44.27 55 ALA A CA 1
ATOM 437 C C . ALA A 1 56 ? 2.851 3.214 -8.048 1.00 48.11 55 ALA A C 1
ATOM 438 O O . ALA A 1 56 ? 2.115 3.473 -9.009 1.00 46.30 55 ALA A O 1
ATOM 440 N N . MET A 1 57 ? 2.395 2.598 -6.949 1.00 43.58 56 MET A N 1
ATOM 441 C CA . MET A 1 57 ? 0.981 2.264 -6.826 1.00 47.30 56 MET A CA 1
ATOM 442 C C . MET A 1 57 ? 0.124 3.519 -6.783 1.00 42.45 56 MET A C 1
ATOM 443 O O . MET A 1 57 ? -0.993 3.535 -7.312 1.00 47.03 56 MET A O 1
ATOM 448 N N . ALA A 1 58 ? 0.625 4.576 -6.143 1.00 42.39 57 ALA A N 1
ATOM 449 C CA . ALA A 1 58 ? -0.139 5.812 -6.051 1.00 44.62 57 ALA A CA 1
ATOM 450 C C . ALA A 1 58 ? -0.344 6.415 -7.429 1.00 42.37 57 ALA A C 1
ATOM 451 O O . ALA A 1 58 ? -1.458 6.817 -7.785 1.00 42.66 57 ALA A O 1
ATOM 453 N N . ALA A 1 59 ? 0.723 6.469 -8.229 1.00 41.91 58 ALA A N 1
ATOM 454 C CA . ALA A 1 59 ? 0.592 6.990 -9.586 1.00 49.91 58 ALA A CA 1
ATOM 455 C C . ALA A 1 59 ? -0.329 6.110 -10.427 1.00 54.81 58 ALA A C 1
ATOM 456 O O . ALA A 1 59 ? -1.171 6.627 -11.177 1.00 55.79 58 ALA A O 1
ATOM 458 N N . GLU A 1 60 ? -0.224 4.779 -10.286 1.00 46.86 59 GLU A N 1
ATOM 459 C CA . GLU A 1 60 ? -1.104 3.905 -11.057 1.00 46.15 59 GLU A CA 1
ATOM 460 C C . GLU A 1 60 ? -2.556 4.092 -10.655 1.00 46.24 59 GLU A C 1
ATOM 461 O O . GLU A 1 60 ? -3.419 4.262 -11.516 1.00 39.16 59 GLU A O 1
ATOM 467 N N . ALA A 1 61 ? -2.846 4.092 -9.350 1.00 46.76 60 ALA A N 1
ATOM 468 C CA . ALA A 1 61 ? -4.224 4.316 -8.917 1.00 45.32 60 ALA A CA 1
ATOM 469 C C . ALA A 1 61 ? -4.773 5.638 -9.447 1.00 48.87 60 ALA A C 1
ATOM 470 O O . ALA A 1 61 ? -5.961 5.732 -9.777 1.00 49.25 60 ALA A O 1
ATOM 472 N N . ALA A 1 62 ? -3.921 6.660 -9.553 1.00 47.79 61 ALA A N 1
ATOM 473 C CA . ALA A 1 62 ? -4.347 7.950 -10.089 1.00 48.72 61 ALA A CA 1
ATOM 474 C C . ALA A 1 62 ? -4.746 7.843 -11.563 1.00 51.00 61 ALA A C 1
ATOM 475 O O . ALA A 1 62 ? -5.828 8.306 -11.959 1.00 48.56 61 ALA A O 1
ATOM 477 N N . GLU A 1 63 ? -3.865 7.267 -12.395 1.00 50.71 62 GLU A N 1
ATOM 478 C CA . GLU A 1 63 ? -4.195 6.920 -13.779 1.00 51.14 62 GLU A CA 1
ATOM 479 C C . GLU A 1 63 ? -5.583 6.310 -13.907 1.00 53.35 62 GLU A C 1
ATOM 480 O O . GLU A 1 63 ? -6.408 6.777 -14.698 1.00 53.93 62 GLU A O 1
ATOM 486 N N . ALA A 1 64 ? -5.858 5.263 -13.124 1.00 47.95 63 ALA A N 1
ATOM 487 C CA . ALA A 1 64 ? -7.135 4.558 -13.206 1.00 49.59 63 ALA A CA 1
ATOM 488 C C . ALA A 1 64 ? -8.291 5.337 -12.612 1.00 50.44 63 ALA A C 1
ATOM 489 O O . ALA A 1 64 ? -9.421 4.844 -12.651 1.00 47.87 63 ALA A O 1
ATOM 491 N N . GLY A 1 65 ? -8.051 6.526 -12.063 1.00 53.31 64 GLY A N 1
ATOM 492 C CA . GLY A 1 65 ? -9.130 7.281 -11.461 1.00 43.51 64 GLY A CA 1
ATOM 493 C C . GLY A 1 65 ? -9.698 6.683 -10.198 1.00 48.49 64 GLY A C 1
ATOM 494 O O . GLY A 1 65 ? -10.810 7.040 -9.806 1.00 49.58 64 GLY A O 1
ATOM 495 N N . ASN A 1 66 ? -8.974 5.768 -9.554 1.00 50.30 65 ASN A N 1
ATOM 496 C CA . ASN A 1 66 ? -9.378 5.219 -8.259 1.00 47.96 65 ASN A CA 1
ATOM 497 C C . ASN A 1 66 ? -9.071 6.261 -7.182 1.00 55.00 65 ASN A C 1
ATOM 498 O O . ASN A 1 66 ? -8.005 6.254 -6.552 1.00 49.74 65 ASN A O 1
ATOM 503 N N . LYS A 1 67 ? -10.029 7.171 -6.968 1.00 52.14 66 LYS A N 1
ATOM 504 C CA . LYS A 1 67 ? -9.850 8.216 -5.966 1.00 55.05 66 LYS A CA 1
ATOM 505 C C . LYS A 1 67 ? -9.739 7.633 -4.566 1.00 55.22 66 LYS A C 1
ATOM 506 O O . LYS A 1 67 ? -9.024 8.183 -3.720 1.00 58.90 66 LYS A O 1
ATOM 512 N N . GLU A 1 68 ? -10.434 6.523 -4.305 1.00 56.23 67 GLU A N 1
ATOM 513 C CA . GLU A 1 68 ? -10.381 5.896 -2.989 1.00 50.47 67 GLU A CA 1
ATOM 514 C C . GLU A 1 68 ? -8.984 5.358 -2.695 1.00 58.40 67 GLU A C 1
ATOM 515 O O . GLU A 1 68 ? -8.456 5.535 -1.588 1.00 50.16 67 GLU A O 1
ATOM 521 N N . ALA A 1 69 ? -8.365 4.712 -3.684 1.00 50.07 68 ALA A N 1
ATOM 522 C CA . ALA A 1 69 ? -7.012 4.199 -3.518 1.00 49.46 68 ALA A CA 1
ATOM 523 C C . ALA A 1 69 ? -5.970 5.313 -3.499 1.00 48.68 68 ALA A C 1
ATOM 524 O O . ALA A 1 69 ? -4.935 5.167 -2.846 1.00 42.70 68 ALA A O 1
ATOM 526 N N . VAL A 1 70 ? -6.207 6.422 -4.206 1.00 47.52 69 VAL A N 1
ATOM 527 C CA . VAL A 1 70 ? -5.263 7.535 -4.147 1.00 43.35 69 VAL A CA 1
ATOM 528 C C . VAL A 1 70 ? -5.171 8.079 -2.725 1.00 47.90 69 VAL A C 1
ATOM 529 O O . VAL A 1 70 ? -4.084 8.429 -2.245 1.00 42.79 69 VAL A O 1
ATOM 533 N N . ALA A 1 71 ? -6.300 8.116 -2.014 1.00 49.20 70 ALA A N 1
ATOM 534 C CA . ALA A 1 71 ? -6.304 8.672 -0.664 1.00 48.67 70 ALA A CA 1
ATOM 535 C C . ALA A 1 71 ? -5.627 7.732 0.331 1.00 44.57 70 ALA A C 1
ATOM 536 O O . ALA A 1 71 ? -4.797 8.165 1.142 1.00 50.05 70 ALA A O 1
ATOM 538 N N . LEU A 1 72 ? -5.955 6.439 0.284 1.00 44.78 71 LEU A N 1
ATOM 539 C CA . LEU A 1 72 ? -5.301 5.495 1.192 1.00 49.96 71 LEU A CA 1
ATOM 540 C C . LEU A 1 72 ? -3.798 5.450 0.953 1.00 48.10 71 LEU A C 1
ATOM 541 O O . LEU A 1 72 ? -3.009 5.370 1.905 1.00 45.30 71 LEU A O 1
ATOM 546 N N . LEU A 1 73 ? -3.385 5.518 -0.313 1.00 39.75 72 LEU A N 1
ATOM 547 C CA . LEU A 1 73 ? -1.965 5.511 -0.633 1.00 45.51 72 LEU A CA 1
ATOM 548 C C . LEU A 1 73 ? -1.285 6.798 -0.168 1.00 45.20 72 LEU A C 1
ATOM 549 O O . LEU A 1 73 ? -0.125 6.772 0.269 1.00 48.77 72 LEU A O 1
ATOM 554 N N . ALA A 1 74 ? -1.992 7.929 -0.235 1.00 37.89 73 ALA A N 1
ATOM 555 C CA . ALA A 1 74 ? -1.415 9.176 0.260 1.00 44.18 73 ALA A CA 1
ATOM 556 C C . ALA A 1 74 ? -1.170 9.109 1.765 1.00 49.68 73 ALA A C 1
ATOM 557 O O . ALA A 1 74 ? -0.155 9.616 2.260 1.00 49.43 73 ALA A O 1
ATOM 559 N N . GLU A 1 75 ? -2.090 8.490 2.511 1.00 42.29 74 GLU A N 1
ATOM 560 C CA . GLU A 1 75 ? -1.860 8.339 3.939 1.00 53.74 74 GLU A CA 1
ATOM 561 C C . GLU A 1 75 ? -0.659 7.439 4.211 1.00 49.60 74 GLU A C 1
ATOM 562 O O . GLU A 1 75 ? 0.140 7.730 5.105 1.00 48.97 74 GLU A O 1
ATOM 568 N N . GLN A 1 76 ? -0.503 6.351 3.447 1.00 43.80 75 GLN A N 1
ATOM 569 C CA . GLN A 1 76 ? 0.645 5.469 3.646 1.00 46.93 75 GLN A CA 1
ATOM 570 C C . GLN A 1 76 ? 1.954 6.194 3.374 1.00 46.58 75 GLN A C 1
ATOM 571 O O . GLN A 1 76 ? 2.963 5.936 4.036 1.00 39.02 75 GLN A O 1
ATOM 577 N N . LEU A 1 77 ? 1.959 7.102 2.402 1.00 41.21 76 LEU A N 1
ATOM 578 C CA . LEU A 1 77 ? 3.189 7.808 2.076 1.00 43.53 76 LEU A CA 1
ATOM 579 C C . LEU A 1 77 ? 3.550 8.824 3.152 1.00 43.07 76 LEU A C 1
ATOM 580 O O . LEU A 1 77 ? 4.735 9.054 3.412 1.00 41.06 76 LEU A O 1
ATOM 585 N N . GLU A 1 78 ? 2.551 9.460 3.771 1.00 43.84 77 GLU A N 1
ATOM 586 C CA . GLU A 1 78 ? 2.835 10.325 4.914 1.00 44.47 77 GLU A CA 1
ATOM 587 C C . GLU A 1 78 ? 3.484 9.533 6.046 1.00 47.34 77 GLU A C 1
ATOM 588 O O . GLU A 1 78 ? 4.471 9.976 6.650 1.00 40.97 77 GLU A O 1
ATOM 594 N N . ARG A 1 79 ? 2.933 8.353 6.356 1.00 44.16 78 ARG A N 1
ATOM 595 C CA . ARG A 1 79 ? 3.504 7.547 7.429 1.00 44.70 78 ARG A CA 1
ATOM 596 C C . ARG A 1 79 ? 4.903 7.092 7.063 1.00 43.82 78 ARG A C 1
ATOM 597 O O . ARG A 1 79 ? 5.797 7.055 7.919 1.00 39.97 78 ARG A O 1
ATOM 605 N N . LEU A 1 80 ? 5.114 6.750 5.788 1.00 37.87 79 LEU A N 1
ATOM 606 C CA . LEU A 1 80 ? 6.435 6.305 5.362 1.00 40.47 79 LEU A CA 1
ATOM 607 C C . LEU A 1 80 ? 7.438 7.466 5.355 1.00 40.54 79 LEU A C 1
ATOM 608 O O . LEU A 1 80 ? 8.594 7.287 5.754 1.00 35.97 79 LEU A O 1
ATOM 613 N N . LYS A 1 81 ? 7.015 8.665 4.938 1.00 38.51 80 LYS A N 1
ATOM 614 C CA . LYS A 1 81 ? 7.897 9.829 5.034 1.00 35.75 80 LYS A CA 1
ATOM 615 C C . LYS A 1 81 ? 8.340 10.056 6.474 1.00 42.49 80 LYS A C 1
ATOM 616 O O . LYS A 1 81 ? 9.523 10.289 6.751 1.00 40.66 80 LYS A O 1
ATOM 622 N N . LYS A 1 82 ? 7.390 9.986 7.407 1.00 45.56 81 LYS A N 1
ATOM 623 C CA . LYS A 1 82 ? 7.713 10.122 8.820 1.00 36.16 81 LYS A CA 1
ATOM 624 C C . LYS A 1 82 ? 8.694 9.051 9.253 1.00 41.55 81 LYS A C 1
ATOM 625 O O . LYS A 1 82 ? 9.681 9.337 9.954 1.00 34.52 81 LYS A O 1
ATOM 631 N N . ILE A 1 83 ? 8.461 7.811 8.816 1.00 38.06 82 ILE A N 1
ATOM 632 C CA . ILE A 1 83 ? 9.381 6.735 9.149 1.00 30.65 82 ILE A CA 1
ATOM 633 C C . ILE A 1 83 ? 10.753 6.992 8.530 1.00 32.85 82 ILE A C 1
ATOM 634 O O . ILE A 1 83 ? 11.783 6.766 9.168 1.00 31.01 82 ILE A O 1
ATOM 639 N N . GLN A 1 84 ? 10.793 7.453 7.281 1.00 36.77 83 GLN A N 1
ATOM 640 C CA . GLN A 1 84 ? 12.086 7.737 6.664 1.00 38.75 83 GLN A CA 1
ATOM 641 C C . GLN A 1 84 ? 12.890 8.747 7.498 1.00 35.90 83 GLN A C 1
ATOM 642 O O . GLN A 1 84 ? 14.095 8.563 7.712 1.00 33.22 83 GLN A O 1
ATOM 648 N N . ALA A 1 85 ? 12.228 9.793 8.015 1.00 33.99 84 ALA A N 1
ATOM 649 C CA . ALA A 1 85 ? 12.925 10.800 8.820 1.00 33.70 84 ALA A CA 1
ATOM 650 C C . ALA A 1 85 ? 13.471 10.208 10.115 1.00 37.52 84 ALA A C 1
ATOM 651 O O . ALA A 1 85 ? 14.611 10.485 10.500 1.00 35.33 84 ALA A O 1
ATOM 653 N N . MET A 1 86 ? 12.679 9.384 10.805 1.00 34.27 85 MET A N 1
ATOM 654 C CA . MET A 1 86 ? 13.183 8.760 12.022 1.00 31.53 85 MET A CA 1
ATOM 655 C C . MET A 1 86 ? 14.323 7.798 11.710 1.00 35.57 85 MET A C 1
ATOM 656 O O . MET A 1 86 ? 15.275 7.669 12.500 1.00 32.65 85 MET A O 1
ATOM 661 N N . PHE A 1 87 ? 14.229 7.114 10.563 1.00 34.00 86 PHE A N 1
ATOM 662 C CA . PHE A 1 87 ? 15.261 6.189 10.098 1.00 31.78 86 PHE A CA 1
ATOM 663 C C . PHE A 1 87 ? 16.593 6.916 9.938 1.00 34.37 86 PHE A C 1
ATOM 664 O O . PHE A 1 87 ? 17.616 6.508 10.510 1.00 38.49 86 PHE A O 1
ATOM 672 N N . ALA A 1 88 ? 16.592 8.004 9.160 1.00 33.76 87 ALA A N 1
ATOM 673 C CA . ALA A 1 88 ? 17.788 8.837 9.034 1.00 40.42 87 ALA A CA 1
ATOM 674 C C . ALA A 1 88 ? 18.333 9.215 10.402 1.00 35.54 87 ALA A C 1
ATOM 675 O O . ALA A 1 88 ? 19.523 9.033 10.680 1.00 38.28 87 ALA A O 1
ATOM 677 N N . ALA A 1 89 ? 17.464 9.679 11.302 1.00 37.57 88 ALA A N 1
ATOM 678 C CA . ALA A 1 89 ? 17.952 10.051 12.633 1.00 39.56 88 ALA A CA 1
ATOM 679 C C . ALA A 1 89 ? 18.420 8.839 13.435 1.00 36.68 88 ALA A C 1
ATOM 680 O O . ALA A 1 89 ? 19.310 8.961 14.287 1.00 31.20 88 ALA A O 1
ATOM 682 N N . ALA A 1 90 ? 17.817 7.672 13.211 1.00 32.80 89 ALA A N 1
ATOM 683 C CA . ALA A 1 90 ? 18.260 6.483 13.932 1.00 30.70 89 ALA A CA 1
ATOM 684 C C . ALA A 1 90 ? 19.652 6.062 13.474 1.00 33.71 89 ALA A C 1
ATOM 685 O O . ALA A 1 90 ? 20.515 5.714 14.295 1.00 33.96 89 ALA A O 1
ATOM 687 N N . VAL A 1 91 ? 19.884 6.105 12.168 1.00 32.39 90 VAL A N 1
ATOM 688 C CA . VAL A 1 91 ? 21.209 5.824 11.633 1.00 34.74 90 VAL A CA 1
ATOM 689 C C . VAL A 1 91 ? 22.248 6.770 12.233 1.00 36.33 90 VAL A C 1
ATOM 690 O O . VAL A 1 91 ? 23.304 6.331 12.711 1.00 35.28 90 VAL A O 1
ATOM 694 N N . ASN A 1 92 ? 21.955 8.084 12.243 1.00 34.52 91 ASN A N 1
ATOM 695 C CA . ASN A 1 92 ? 22.904 9.044 12.809 1.00 33.85 91 ASN A CA 1
ATOM 696 C C . ASN A 1 92 ? 23.225 8.711 14.255 1.00 37.15 91 ASN A C 1
ATOM 697 O O . ASN A 1 92 ? 24.386 8.791 14.673 1.00 38.84 91 ASN A O 1
ATOM 702 N N . ALA A 1 93 ? 22.208 8.321 15.037 1.00 32.95 92 ALA A N 1
ATOM 703 C CA . ALA A 1 93 ? 22.443 8.003 16.441 1.00 32.07 92 ALA A CA 1
ATOM 704 C C . ALA A 1 93 ? 23.296 6.745 16.598 1.00 37.28 92 ALA A C 1
ATOM 705 O O . ALA A 1 93 ? 24.157 6.679 17.488 1.00 35.00 92 ALA A O 1
ATOM 707 N N . PHE A 1 94 ? 23.058 5.725 15.763 1.00 38.85 93 PHE A N 1
ATOM 708 C CA . PHE A 1 94 ? 23.881 4.514 15.825 1.00 34.17 93 PHE A CA 1
ATOM 709 C C . PHE A 1 94 ? 25.344 4.844 15.535 1.00 34.61 93 PHE A C 1
ATOM 710 O O . PHE A 1 94 ? 26.254 4.330 16.193 1.00 36.80 93 PHE A O 1
ATOM 718 N N . ARG A 1 95 ? 25.588 5.735 14.577 1.00 35.52 94 ARG A N 1
ATOM 719 C CA . ARG A 1 95 ? 26.959 6.052 14.190 1.00 37.84 94 ARG A CA 1
ATOM 720 C C . ARG A 1 95 ? 27.675 6.890 15.242 1.00 40.57 94 ARG A C 1
ATOM 721 O O . ARG A 1 95 ? 28.879 6.714 15.460 1.00 44.68 94 ARG A O 1
ATOM 729 N N . ALA A 1 96 ? 26.962 7.816 15.892 1.00 31.27 95 ALA A N 1
ATOM 730 C CA . ALA A 1 96 ? 27.505 8.530 17.039 1.00 34.70 95 ALA A CA 1
ATOM 731 C C . ALA A 1 96 ? 27.489 7.705 18.322 1.00 35.24 95 ALA A C 1
ATOM 732 O O . ALA A 1 96 ? 27.963 8.190 19.349 1.00 38.23 95 ALA A O 1
ATOM 734 N N . GLY A 1 97 ? 26.940 6.494 18.313 1.00 36.02 96 GLY A N 1
ATOM 735 C CA . GLY A 1 97 ? 26.873 5.738 19.551 1.00 29.41 96 GLY A CA 1
ATOM 736 C C . GLY A 1 97 ? 25.940 6.318 20.592 1.00 38.89 96 GLY A C 1
ATOM 737 O O . GLY A 1 97 ? 26.079 6.026 21.787 1.00 34.77 96 GLY A O 1
ATOM 738 N N . ASP A 1 98 ? 24.988 7.147 20.171 1.00 35.78 97 ASP A N 1
ATOM 739 C CA . ASP A 1 98 ? 24.001 7.743 21.068 1.00 33.42 97 ASP A CA 1
ATOM 740 C C . ASP A 1 98 ? 22.975 6.659 21.382 1.00 36.21 97 ASP A C 1
ATOM 741 O O . ASP A 1 98 ? 21.962 6.500 20.689 1.00 37.20 97 ASP A O 1
ATOM 746 N N . ARG A 1 99 ? 23.251 5.895 22.443 1.00 37.35 98 ARG A N 1
ATOM 747 C CA . ARG A 1 99 ? 22.446 4.716 22.746 1.00 38.35 98 ARG A CA 1
ATOM 748 C C . ARG A 1 99 ? 21.023 5.092 23.121 1.00 39.28 98 ARG A C 1
ATOM 749 O O . ARG A 1 99 ? 20.078 4.381 22.754 1.00 32.26 98 ARG A O 1
ATOM 757 N N . GLU A 1 100 ? 20.845 6.176 23.887 1.00 35.10 99 GLU A N 1
ATOM 758 C CA . GLU A 1 100 ? 19.491 6.517 24.308 1.00 38.50 99 GLU A CA 1
ATOM 759 C C . GLU A 1 100 ? 18.680 7.054 23.138 1.00 37.78 99 GLU A C 1
ATOM 760 O O . GLU A 1 100 ? 17.499 6.728 23.005 1.00 28.54 99 GLU A O 1
ATOM 766 N N . ALA A 1 101 ? 19.301 7.864 22.270 1.00 32.31 100 ALA A N 1
ATOM 767 C CA . ALA A 1 101 ? 18.599 8.321 21.079 1.00 30.44 100 ALA A CA 1
ATOM 768 C C . ALA A 1 101 ? 18.265 7.153 20.152 1.00 37.06 100 ALA A C 1
ATOM 769 O O . ALA A 1 101 ? 17.152 7.079 19.628 1.00 33.60 100 ALA A O 1
ATOM 771 N N . PHE A 1 102 ? 19.205 6.227 19.944 1.00 32.32 101 PHE A N 1
ATOM 772 C CA . PHE A 1 102 ? 18.926 5.083 19.073 1.00 36.55 101 PHE A CA 1
ATOM 773 C C . PHE A 1 102 ? 17.791 4.229 19.639 1.00 32.84 101 PHE A C 1
ATOM 774 O O . PHE A 1 102 ? 16.881 3.827 18.906 1.00 36.66 101 PHE A O 1
ATOM 782 N N . GLY A 1 103 ? 17.796 3.986 20.948 1.00 38.01 102 GLY A N 1
ATOM 783 C CA . GLY A 1 103 ? 16.722 3.199 21.537 1.00 40.09 102 GLY A CA 1
ATOM 784 C C . GLY A 1 103 ? 15.378 3.904 21.488 1.00 39.57 102 GLY A C 1
ATOM 785 O O . GLY A 1 103 ? 14.352 3.287 21.194 1.00 36.70 102 GLY A O 1
ATOM 786 N N . ALA A 1 104 ? 15.359 5.200 21.801 1.00 32.11 103 ALA A N 1
ATOM 787 C CA . ALA A 1 104 ? 14.109 5.944 21.749 1.00 31.61 103 ALA A CA 1
ATOM 788 C C . ALA A 1 104 ? 13.579 6.028 20.319 1.00 38.60 103 ALA A C 1
ATOM 789 O O . ALA A 1 104 ? 12.364 5.958 20.103 1.00 31.41 103 ALA A O 1
ATOM 791 N N . LEU A 1 105 ? 14.477 6.143 19.329 1.00 33.40 104 LEU A N 1
ATOM 792 C CA . LEU A 1 105 ? 14.062 6.147 17.926 1.00 34.42 104 LEU A CA 1
ATOM 793 C C . LEU A 1 105 ? 13.609 4.758 17.447 1.00 36.33 104 LEU A C 1
ATOM 794 O O . LEU A 1 105 ? 12.715 4.666 16.603 1.00 30.26 104 LEU A O 1
ATOM 799 N N . LEU A 1 106 ? 14.189 3.676 17.980 1.00 33.55 105 LEU A N 1
ATOM 800 C CA . LEU A 1 106 ? 13.733 2.331 17.609 1.00 37.44 105 LEU A CA 1
ATOM 801 C C . LEU A 1 106 ? 12.296 2.080 18.062 1.00 35.09 105 LEU A C 1
ATOM 802 O O . LEU A 1 106 ? 11.469 1.579 17.289 1.00 38.40 105 LEU A O 1
ATOM 807 N N . GLU A 1 107 ? 11.992 2.392 19.326 1.00 39.26 106 GLU A N 1
ATOM 808 C CA . GLU A 1 107 ? 10.624 2.307 19.822 1.00 38.71 106 GLU A CA 1
ATOM 809 C C . GLU A 1 107 ? 9.656 3.057 18.920 1.00 40.02 106 GLU A C 1
ATOM 810 O O . GLU A 1 107 ? 8.603 2.530 18.551 1.00 38.28 106 GLU A O 1
ATOM 816 N N . ALA A 1 108 ? 9.985 4.304 18.567 1.00 29.95 107 ALA A N 1
ATOM 817 C CA . ALA A 1 108 ? 9.019 5.117 17.831 1.00 38.71 107 ALA A CA 1
ATOM 818 C C . ALA A 1 108 ? 8.888 4.700 16.371 1.00 36.11 107 ALA A C 1
ATOM 819 O O . ALA A 1 108 ? 7.805 4.832 15.787 1.00 35.21 107 ALA A O 1
ATOM 821 N N . ILE A 1 109 ? 9.971 4.221 15.763 1.00 30.95 108 ILE A N 1
ATOM 822 C CA . ILE A 1 109 ? 9.872 3.644 14.429 1.00 38.74 108 ILE A CA 1
ATOM 823 C C . ILE A 1 109 ? 9.013 2.383 14.460 1.00 34.03 108 ILE A C 1
ATOM 824 O O . ILE A 1 109 ? 8.193 2.155 13.569 1.00 37.01 108 ILE A O 1
ATOM 829 N N . ILE A 1 110 ? 9.196 1.543 15.479 1.00 33.12 109 ILE A N 1
ATOM 830 C CA . ILE A 1 110 ? 8.460 0.287 15.534 1.00 42.65 109 ILE A CA 1
ATOM 831 C C . ILE A 1 110 ? 6.989 0.549 15.829 1.00 42.07 109 ILE A C 1
ATOM 832 O O . ILE A 1 110 ? 6.113 -0.151 15.309 1.00 39.17 109 ILE A O 1
ATOM 837 N N . ASN A 1 111 ? 6.691 1.581 16.627 1.00 36.89 110 ASN A N 1
ATOM 838 C CA . ASN A 1 111 ? 5.304 1.963 16.860 1.00 35.18 110 ASN A CA 1
ATOM 839 C C . ASN A 1 111 ? 4.672 2.526 15.603 1.00 42.69 110 ASN A C 1
ATOM 840 O O . ASN A 1 111 ? 3.476 2.310 15.358 1.00 42.68 110 ASN A O 1
ATOM 845 N N . GLU A 1 112 ? 5.455 3.217 14.776 1.00 37.51 111 GLU A N 1
ATOM 846 C CA . GLU A 1 112 ? 4.949 3.595 13.461 1.00 37.82 111 GLU A CA 1
ATOM 847 C C . GLU A 1 112 ? 4.787 2.377 12.549 1.00 37.34 111 GLU A C 1
ATOM 848 O O . GLU A 1 112 ? 3.826 2.294 11.783 1.00 46.44 111 GLU A O 1
ATOM 854 N N . GLY A 1 113 ? 5.716 1.423 12.618 1.00 38.62 112 GLY A N 1
ATOM 855 C CA . GLY A 1 113 ? 5.603 0.226 11.792 1.00 38.29 112 GLY A CA 1
ATOM 856 C C . GLY A 1 113 ? 4.347 -0.568 12.102 1.00 49.05 112 GLY A C 1
ATOM 857 O O . GLY A 1 113 ? 3.642 -1.018 11.193 1.00 46.53 112 GLY A O 1
ATOM 858 N N . LYS A 1 114 ? 4.040 -0.725 13.391 1.00 45.76 113 LYS A N 1
ATOM 859 C CA . LYS A 1 114 ? 2.828 -1.425 13.801 1.00 48.79 113 LYS A CA 1
ATOM 860 C C . LYS A 1 114 ? 1.577 -0.705 13.323 1.00 54.20 113 LYS A C 1
ATOM 861 O O . LYS A 1 114 ? 0.560 -1.355 13.041 1.00 55.25 113 LYS A O 1
ATOM 867 N N . ALA A 1 115 ? 1.631 0.628 13.208 1.00 45.71 114 ALA A N 1
ATOM 868 C CA . ALA A 1 115 ? 0.447 1.389 12.826 1.00 50.01 114 ALA A CA 1
ATOM 869 C C . ALA A 1 115 ? 0.202 1.396 11.324 1.00 59.09 114 ALA A C 1
ATOM 870 O O . ALA A 1 115 ? -0.934 1.644 10.895 1.00 60.30 114 ALA A O 1
ATOM 872 N N . LEU A 1 116 ? 1.235 1.150 10.514 1.00 54.48 115 LEU A N 1
ATOM 873 C CA . LEU A 1 116 ? 1.007 0.992 9.083 1.00 55.92 115 LEU A CA 1
ATOM 874 C C . LEU A 1 116 ? 0.151 -0.227 8.799 1.00 58.17 115 LEU A C 1
ATOM 875 O O . LEU A 1 116 ? -0.786 -0.161 7.997 1.00 55.95 115 LEU A O 1
ATOM 880 N N . LEU A 1 117 ? 0.454 -1.341 9.463 1.00 55.02 116 LEU A N 1
ATOM 881 C CA . LEU A 1 117 ? -0.081 -2.645 9.078 1.00 59.73 116 LEU A CA 1
ATOM 882 C C . LEU A 1 117 ? -1.600 -2.676 8.938 1.00 59.71 116 LEU A C 1
ATOM 883 O O . LEU A 1 117 ? -2.085 -3.138 7.893 1.00 57.20 116 LEU A O 1
ATOM 888 N N . PRO A 1 118 ? -2.399 -2.199 9.900 1.00 63.63 117 PRO A N 1
ATOM 889 C CA . PRO A 1 118 ? -3.858 -2.270 9.716 1.00 62.43 117 PRO A CA 1
ATOM 890 C C . PRO A 1 118 ? -4.385 -1.336 8.647 1.00 62.61 117 PRO A C 1
ATOM 891 O O . PRO A 1 118 ? -5.456 -1.607 8.090 1.00 71.63 117 PRO A O 1
ATOM 895 N N . LEU A 1 119 ? -3.691 -0.234 8.351 1.00 64.07 118 LEU A N 1
ATOM 896 C CA . LEU A 1 119 ? -4.091 0.583 7.209 1.00 62.05 118 LEU A CA 1
ATOM 897 C C . LEU A 1 119 ? -3.892 -0.162 5.891 1.00 67.76 118 LEU A C 1
ATOM 898 O O . LEU A 1 119 ? -4.625 0.080 4.925 1.00 57.84 118 LEU A O 1
ATOM 903 N N . VAL A 1 120 ? -2.923 -1.081 5.836 1.00 66.49 119 VAL A N 1
ATOM 904 C CA . VAL A 1 120 ? -2.603 -1.760 4.581 1.00 64.88 119 VAL A CA 1
ATOM 905 C C . VAL A 1 120 ? -3.770 -2.611 4.104 1.00 66.13 119 VAL A C 1
ATOM 906 O O . VAL A 1 120 ? -4.008 -2.734 2.894 1.00 61.27 119 VAL A O 1
ATOM 910 N N . GLU A 1 121 ? -4.521 -3.203 5.034 1.00 66.67 120 GLU A N 1
ATOM 911 C CA . GLU A 1 121 ? -5.690 -3.979 4.643 1.00 61.37 120 GLU A CA 1
ATOM 912 C C . GLU A 1 121 ? -6.703 -3.117 3.912 1.00 61.38 120 GLU A C 1
ATOM 913 O O . GLU A 1 121 ? -7.386 -3.598 2.998 1.00 63.78 120 GLU A O 1
ATOM 919 N N . ALA A 1 122 ? -6.800 -1.841 4.282 1.00 60.56 121 ALA A N 1
ATOM 920 C CA . ALA A 1 122 ? -7.722 -0.937 3.602 1.00 63.57 121 ALA A CA 1
ATOM 921 C C . ALA A 1 122 ? -7.423 -0.861 2.107 1.00 63.11 121 ALA A C 1
ATOM 922 O O . ALA A 1 122 ? -8.335 -0.948 1.272 1.00 58.58 121 ALA A O 1
ATOM 924 N N . ILE A 1 123 ? -6.144 -0.703 1.749 1.00 55.52 122 ILE A N 1
ATOM 925 C CA . ILE A 1 123 ? -5.767 -0.524 0.349 1.00 53.81 122 ILE A CA 1
ATOM 926 C C . ILE A 1 123 ? -6.130 -1.754 -0.467 1.00 60.69 122 ILE A C 1
ATOM 927 O O . ILE A 1 123 ? -6.456 -1.643 -1.657 1.00 57.97 122 ILE A O 1
ATOM 932 N N . LYS A 1 124 ? -6.098 -2.938 0.160 1.00 56.51 123 LYS A N 1
ATOM 933 C CA . LYS A 1 124 ? -6.454 -4.181 -0.522 1.00 60.19 123 LYS A CA 1
ATOM 934 C C . LYS A 1 124 ? -7.832 -4.096 -1.169 1.00 62.41 123 LYS A C 1
ATOM 935 O O . LYS A 1 124 ? -7.988 -4.375 -2.364 1.00 59.20 123 LYS A O 1
ATOM 941 N N . GLU A 1 125 ? -8.850 -3.719 -0.391 1.00 56.81 124 GLU A N 1
ATOM 942 C CA . GLU A 1 125 ? -10.198 -3.658 -0.936 1.00 57.48 124 GLU A CA 1
ATOM 943 C C . GLU A 1 125 ? -10.399 -2.465 -1.859 1.00 64.86 124 GLU A C 1
ATOM 944 O O . GLU A 1 125 ? -11.295 -2.504 -2.708 1.00 63.44 124 GLU A O 1
ATOM 950 N N . ALA A 1 126 ? -9.579 -1.418 -1.725 1.00 58.85 125 ALA A N 1
ATOM 951 C CA . ALA A 1 126 ? -9.769 -0.211 -2.524 1.00 56.77 125 ALA A CA 1
ATOM 952 C C . ALA A 1 126 ? -9.322 -0.392 -3.968 1.00 53.40 125 ALA A C 1
ATOM 953 O O . ALA A 1 126 ? -9.850 0.274 -4.865 1.00 58.45 125 ALA A O 1
ATOM 955 N N . ILE A 1 127 ? -8.346 -1.248 -4.215 1.00 50.61 126 ILE A N 1
ATOM 956 C CA . ILE A 1 127 ? -7.915 -1.483 -5.577 1.00 59.23 126 ILE A CA 1
ATOM 957 C C . ILE A 1 127 ? -8.818 -2.531 -6.220 1.00 67.16 126 ILE A C 1
ATOM 958 O O . ILE A 1 127 ? -8.794 -2.691 -7.442 1.00 72.03 126 ILE A O 1
ATOM 964 N N . SER B 1 2 ? 9.651 -11.765 44.593 1.00 52.02 1 SER B N 1
ATOM 965 C CA . SER B 1 2 ? 8.552 -10.805 44.774 1.00 62.25 1 SER B CA 1
ATOM 966 C C . SER B 1 2 ? 7.512 -10.858 43.652 1.00 64.64 1 SER B C 1
ATOM 967 O O . SER B 1 2 ? 7.845 -11.082 42.489 1.00 63.94 1 SER B O 1
ATOM 970 N N . LEU B 1 3 ? 6.247 -10.628 44.008 1.00 55.31 2 LEU B N 1
ATOM 971 C CA . LEU B 1 3 ? 5.169 -10.834 43.051 1.00 56.78 2 LEU B CA 1
ATOM 972 C C . LEU B 1 3 ? 5.168 -9.750 41.976 1.00 63.38 2 LEU B C 1
ATOM 973 O O . LEU B 1 3 ? 5.025 -10.048 40.785 1.00 62.44 2 LEU B O 1
ATOM 978 N N . LYS B 1 4 ? 5.338 -8.484 42.372 1.00 56.64 3 LYS B N 1
ATOM 979 C CA . LYS B 1 4 ? 5.341 -7.410 41.385 1.00 54.17 3 LYS B CA 1
ATOM 980 C C . LYS B 1 4 ? 6.570 -7.472 40.490 1.00 63.74 3 LYS B C 1
ATOM 981 O O . LYS B 1 4 ? 6.520 -7.018 39.338 1.00 56.54 3 LYS B O 1
ATOM 987 N N . GLU B 1 5 ? 7.673 -8.038 40.993 1.00 56.52 4 GLU B N 1
ATOM 988 C CA . GLU B 1 5 ? 8.858 -8.234 40.168 1.00 61.72 4 GLU B CA 1
ATOM 989 C C . GLU B 1 5 ? 8.723 -9.440 39.250 1.00 60.13 4 GLU B C 1
ATOM 990 O O . GLU B 1 5 ? 9.274 -9.431 38.144 1.00 59.36 4 GLU B O 1
ATOM 996 N N . LYS B 1 6 ? 8.027 -10.492 39.694 1.00 60.14 5 LYS B N 1
ATOM 997 C CA . LYS B 1 6 ? 7.682 -11.580 38.784 1.00 56.82 5 LYS B CA 1
ATOM 998 C C . LYS B 1 6 ? 6.844 -11.056 37.621 1.00 62.07 5 LYS B C 1
ATOM 999 O O . LYS B 1 6 ? 7.130 -11.350 36.455 1.00 61.09 5 LYS B O 1
ATOM 1005 N N . PHE B 1 7 ? 5.806 -10.262 37.925 1.00 55.17 6 PHE B N 1
ATOM 1006 C CA . PHE B 1 7 ? 4.984 -9.694 36.864 1.00 55.65 6 PHE B CA 1
ATOM 1007 C C . PHE B 1 7 ? 5.792 -8.771 35.967 1.00 60.43 6 PHE B C 1
ATOM 1008 O O . PHE B 1 7 ? 5.514 -8.676 34.766 1.00 58.33 6 PHE B O 1
ATOM 1016 N N . ALA B 1 8 ? 6.778 -8.074 36.534 1.00 60.69 7 ALA B N 1
ATOM 1017 C CA . ALA B 1 8 ? 7.653 -7.232 35.728 1.00 61.82 7 ALA B CA 1
ATOM 1018 C C . ALA B 1 8 ? 8.295 -8.039 34.606 1.00 70.30 7 ALA B C 1
ATOM 1019 O O . ALA B 1 8 ? 8.218 -7.656 33.431 1.00 67.17 7 ALA B O 1
ATOM 1021 N N . GLU B 1 9 ? 8.903 -9.184 34.945 1.00 62.89 8 GLU B N 1
ATOM 1022 C CA . GLU B 1 9 ? 9.505 -10.036 33.922 1.00 62.69 8 GLU B CA 1
ATOM 1023 C C . GLU B 1 9 ? 8.450 -10.616 32.983 1.00 66.45 8 GLU B C 1
ATOM 1024 O O . GLU B 1 9 ? 8.665 -10.668 31.766 1.00 68.46 8 GLU B O 1
ATOM 1030 N N . TYR B 1 10 ? 7.307 -11.056 33.524 1.00 60.57 9 TYR B N 1
ATOM 1031 C CA . TYR B 1 10 ? 6.319 -11.767 32.706 1.00 60.61 9 TYR B CA 1
ATOM 1032 C C . TYR B 1 10 ? 5.756 -10.893 31.583 1.00 65.32 9 TYR B C 1
ATOM 1033 O O . TYR B 1 10 ? 5.389 -11.412 30.518 1.00 60.02 9 TYR B O 1
ATOM 1042 N N . GLU B 1 11 ? 5.654 -9.579 31.805 1.00 64.48 10 GLU B N 1
ATOM 1043 C CA . GLU B 1 11 ? 5.276 -8.678 30.721 1.00 64.23 10 GLU B CA 1
ATOM 1044 C C . GLU B 1 11 ? 6.200 -8.852 29.522 1.00 62.26 10 GLU B C 1
ATOM 1045 O O . GLU B 1 11 ? 5.736 -9.007 28.392 1.00 61.63 10 GLU B O 1
ATOM 1051 N N . ALA B 1 12 ? 7.521 -8.865 29.766 1.00 58.91 11 ALA B N 1
ATOM 1052 C CA . ALA B 1 12 ? 8.510 -8.915 28.688 1.00 59.96 11 ALA B CA 1
ATOM 1053 C C . ALA B 1 12 ? 8.337 -10.127 27.771 1.00 64.37 11 ALA B C 1
ATOM 1054 O O . ALA B 1 12 ? 8.734 -10.080 26.600 1.00 60.12 11 ALA B O 1
ATOM 1056 N N . PHE B 1 13 ? 7.764 -11.222 28.270 1.00 61.94 12 PHE B N 1
ATOM 1057 C CA . PHE B 1 13 ? 7.707 -12.420 27.445 1.00 57.65 12 PHE B CA 1
ATOM 1058 C C . PHE B 1 13 ? 6.652 -12.310 26.354 1.00 56.09 12 PHE B C 1
ATOM 1059 O O . PHE B 1 13 ? 6.830 -12.881 25.272 1.00 54.13 12 PHE B O 1
ATOM 1067 N N . GLY B 1 14 ? 5.571 -11.579 26.611 1.00 49.51 13 GLY B N 1
ATOM 1068 C CA . GLY B 1 14 ? 4.487 -11.443 25.672 1.00 46.82 13 GLY B CA 1
ATOM 1069 C C . GLY B 1 14 ? 4.902 -10.843 24.343 1.00 47.90 13 GLY B C 1
ATOM 1070 O O . GLY B 1 14 ? 4.598 -11.393 23.285 1.00 45.11 13 GLY B O 1
ATOM 1071 N N . PRO B 1 15 ? 5.581 -9.687 24.360 1.00 50.74 14 PRO B N 1
ATOM 1072 C CA . PRO B 1 15 ? 6.030 -9.121 23.080 1.00 48.43 14 PRO B CA 1
ATOM 1073 C C . PRO B 1 15 ? 7.064 -9.978 22.393 1.00 44.11 14 PRO B C 1
ATOM 1074 O O . PRO B 1 15 ? 7.062 -10.067 21.160 1.00 39.71 14 PRO B O 1
ATOM 1078 N N . ARG B 1 16 ? 7.966 -10.602 23.150 1.00 40.99 15 ARG B N 1
ATOM 1079 C CA . ARG B 1 16 ? 8.948 -11.452 22.497 1.00 42.99 15 ARG B CA 1
ATOM 1080 C C . ARG B 1 16 ? 8.296 -12.701 21.909 1.00 43.80 15 ARG B C 1
ATOM 1081 O O . ARG B 1 16 ? 8.703 -13.163 20.837 1.00 39.78 15 ARG B O 1
ATOM 1089 N N . ILE B 1 17 ? 7.277 -13.249 22.571 1.00 40.25 16 ILE B N 1
ATOM 1090 C CA . ILE B 1 17 ? 6.573 -14.388 21.994 1.00 43.69 16 ILE B CA 1
ATOM 1091 C C . ILE B 1 17 ? 5.852 -13.962 20.731 1.00 37.18 16 ILE B C 1
ATOM 1092 O O . ILE B 1 17 ? 5.979 -14.610 19.689 1.00 38.02 16 ILE B O 1
ATOM 1097 N N . LEU B 1 18 ? 5.104 -12.854 20.789 1.00 34.04 17 LEU B N 1
ATOM 1098 C CA . LEU B 1 18 ? 4.372 -12.447 19.592 1.00 43.19 17 LEU B CA 1
ATOM 1099 C C . LEU B 1 18 ? 5.320 -12.211 18.422 1.00 43.17 17 LEU B C 1
ATOM 1100 O O . LEU B 1 18 ? 5.033 -12.619 17.287 1.00 34.34 17 LEU B O 1
ATOM 1105 N N . GLU B 1 19 ? 6.482 -11.603 18.697 1.00 36.63 18 GLU B N 1
ATOM 1106 C CA . GLU B 1 19 ? 7.431 -11.293 17.637 1.00 39.84 18 GLU B CA 1
ATOM 1107 C C . GLU B 1 19 ? 7.993 -12.554 16.995 1.00 37.39 18 GLU B C 1
ATOM 1108 O O . GLU B 1 19 ? 8.288 -12.553 15.794 1.00 34.89 18 GLU B O 1
ATOM 1114 N N . LEU B 1 20 ? 8.171 -13.631 17.766 1.00 33.60 19 LEU B N 1
ATOM 1115 C CA . LEU B 1 20 ? 8.630 -14.876 17.157 1.00 32.13 19 LEU B CA 1
ATOM 1116 C C . LEU B 1 20 ? 7.527 -15.527 16.325 1.00 33.36 19 LEU B C 1
ATOM 1117 O O . LEU B 1 20 ? 7.808 -16.102 15.263 1.00 31.79 19 LEU B O 1
ATOM 1122 N N . TRP B 1 21 ? 6.270 -15.409 16.770 1.00 32.44 20 TRP B N 1
ATOM 1123 C CA . TRP B 1 21 ? 5.141 -15.881 15.976 1.00 32.94 20 TRP B CA 1
ATOM 1124 C C . TRP B 1 21 ? 5.054 -15.129 14.658 1.00 37.68 20 TRP B C 1
ATOM 1125 O O . TRP B 1 21 ? 4.852 -15.731 13.593 1.00 37.35 20 TRP B O 1
ATOM 1136 N N . GLN B 1 22 ? 5.198 -13.801 14.711 1.00 34.15 21 GLN B N 1
ATOM 1137 C CA . GLN B 1 22 ? 5.201 -13.015 13.484 1.00 32.76 21 GLN B CA 1
ATOM 1138 C C . GLN B 1 22 ? 6.380 -13.396 12.607 1.00 32.76 21 GLN B C 1
ATOM 1139 O O . GLN B 1 22 ? 6.217 -13.582 11.398 1.00 36.19 21 GLN B O 1
ATOM 1145 N N . ALA B 1 23 ? 7.568 -13.586 13.200 1.00 33.32 22 ALA B N 1
ATOM 1146 C CA . ALA B 1 23 ? 8.702 -14.032 12.389 1.00 33.13 22 ALA B CA 1
ATOM 1147 C C . ALA B 1 23 ? 8.444 -15.414 11.787 1.00 38.40 22 ALA B C 1
ATOM 1148 O O . ALA B 1 23 ? 8.826 -15.685 10.642 1.00 35.15 22 ALA B O 1
ATOM 1150 N N . ALA B 1 24 ? 7.800 -16.304 12.547 1.00 39.43 23 ALA B N 1
ATOM 1151 C CA . ALA B 1 24 ? 7.482 -17.625 12.008 1.00 36.26 23 ALA B CA 1
ATOM 1152 C C . ALA B 1 24 ? 6.514 -17.520 10.835 1.00 34.72 23 ALA B C 1
ATOM 1153 O O . ALA B 1 24 ? 6.703 -18.182 9.814 1.00 36.60 23 ALA B O 1
ATOM 1155 N N . ARG B 1 25 ? 5.489 -16.674 10.946 1.00 32.21 24 ARG B N 1
ATOM 1156 C CA . ARG B 1 25 ? 4.569 -16.505 9.824 1.00 33.98 24 ARG B CA 1
ATOM 1157 C C . ARG B 1 25 ? 5.268 -15.902 8.607 1.00 43.25 24 ARG B C 1
ATOM 1158 O O . ARG B 1 25 ? 5.060 -16.361 7.477 1.00 35.53 24 ARG B O 1
ATOM 1166 N N . ASN B 1 26 ? 6.076 -14.846 8.804 1.00 36.35 25 ASN B N 1
ATOM 1167 C CA . ASN B 1 26 ? 6.798 -14.276 7.661 1.00 39.75 25 ASN B CA 1
ATOM 1168 C C . ASN B 1 26 ? 7.624 -15.339 6.951 1.00 36.26 25 ASN B C 1
ATOM 1169 O O . ASN B 1 26 ? 7.619 -15.435 5.718 1.00 42.04 25 ASN B O 1
ATOM 1174 N N . ALA B 1 27 ? 8.344 -16.156 7.727 1.00 36.02 26 ALA B N 1
ATOM 1175 C CA . ALA B 1 27 ? 9.216 -17.170 7.146 1.00 38.89 26 ALA B CA 1
ATOM 1176 C C . ALA B 1 27 ? 8.413 -18.269 6.456 1.00 39.46 26 ALA B C 1
ATOM 1177 O O . ALA B 1 27 ? 8.838 -18.798 5.420 1.00 35.40 26 ALA B O 1
ATOM 1179 N N . PHE B 1 28 ? 7.259 -18.637 7.026 1.00 43.17 27 PHE B N 1
ATOM 1180 C CA . PHE B 1 28 ? 6.383 -19.605 6.369 1.00 40.81 27 PHE B CA 1
ATOM 1181 C C . PHE B 1 28 ? 5.909 -19.063 5.033 1.00 44.07 27 PHE B C 1
ATOM 1182 O O . PHE B 1 28 ? 5.967 -19.754 4.012 1.00 40.83 27 PHE B O 1
ATOM 1190 N N . GLU B 1 29 ? 5.466 -17.804 5.024 1.00 42.28 28 GLU B N 1
ATOM 1191 C CA . GLU B 1 29 ? 4.957 -17.205 3.799 1.00 39.69 28 GLU B CA 1
ATOM 1192 C C . GLU B 1 29 ? 6.060 -17.032 2.762 1.00 42.51 28 GLU B C 1
ATOM 1193 O O . GLU B 1 29 ? 5.823 -17.220 1.566 1.00 47.90 28 GLU B O 1
ATOM 1199 N N . ALA B 1 30 ? 7.280 -16.713 3.194 1.00 46.33 29 ALA B N 1
ATOM 1200 C CA . ALA B 1 30 ? 8.395 -16.652 2.262 1.00 38.62 29 ALA B CA 1
ATOM 1201 C C . ALA B 1 30 ? 8.883 -18.027 1.848 1.00 48.62 29 ALA B C 1
ATOM 1202 O O . ALA B 1 30 ? 9.739 -18.117 0.964 1.00 53.47 29 ALA B O 1
ATOM 1204 N N . GLY B 1 31 ? 8.378 -19.089 2.471 1.00 44.02 30 GLY B N 1
ATOM 1205 C CA . GLY B 1 31 ? 8.782 -20.437 2.124 1.00 42.25 30 GLY B CA 1
ATOM 1206 C C . GLY B 1 31 ? 10.029 -20.936 2.811 1.00 46.45 30 GLY B C 1
ATOM 1207 O O . GLY B 1 31 ? 10.623 -21.914 2.348 1.00 50.68 30 GLY B O 1
ATOM 1208 N N . ASP B 1 32 ? 10.445 -20.309 3.909 1.00 46.04 31 ASP B N 1
ATOM 1209 C CA . ASP B 1 32 ? 11.725 -20.610 4.550 1.00 49.50 31 ASP B CA 1
ATOM 1210 C C . ASP B 1 32 ? 11.470 -21.588 5.698 1.00 42.87 31 ASP B C 1
ATOM 1211 O O . ASP B 1 32 ? 11.478 -21.233 6.877 1.00 39.05 31 ASP B O 1
ATOM 1216 N N . LEU B 1 33 ? 11.248 -22.853 5.332 1.00 38.17 32 LEU B N 1
ATOM 1217 C CA . LEU B 1 33 ? 10.714 -23.810 6.302 1.00 43.21 32 LEU B CA 1
ATOM 1218 C C . LEU B 1 33 ? 11.734 -24.178 7.375 1.00 40.67 32 LEU B C 1
ATOM 1219 O O . LEU B 1 33 ? 11.347 -24.522 8.497 1.00 41.50 32 LEU B O 1
ATOM 1224 N N . ALA B 1 34 ? 13.035 -24.093 7.071 1.00 44.18 33 ALA B N 1
ATOM 1225 C CA . ALA B 1 34 ? 14.044 -24.312 8.105 1.00 41.00 33 ALA B CA 1
ATOM 1226 C C . ALA B 1 34 ? 13.960 -23.250 9.193 1.00 41.02 33 ALA B C 1
ATOM 1227 O O . ALA B 1 34 ? 14.058 -23.558 10.386 1.00 44.59 33 ALA B O 1
ATOM 1229 N N . ARG B 1 35 ? 13.795 -21.987 8.798 1.00 40.78 34 ARG B N 1
ATOM 1230 C CA . ARG B 1 35 ? 13.614 -20.920 9.776 1.00 43.01 34 ARG B CA 1
ATOM 1231 C C . ARG B 1 35 ? 12.349 -21.132 10.595 1.00 38.23 34 ARG B C 1
ATOM 1232 O O . ARG B 1 35 ? 12.353 -20.915 11.808 1.00 37.93 34 ARG B O 1
ATOM 1240 N N . VAL B 1 36 ? 11.250 -21.551 9.949 1.00 43.95 35 VAL B N 1
ATOM 1241 C CA . VAL B 1 36 ? 10.014 -21.820 10.689 1.00 38.46 35 VAL B CA 1
ATOM 1242 C C . VAL B 1 36 ? 10.279 -22.838 11.787 1.00 30.74 35 VAL B C 1
ATOM 1243 O O . VAL B 1 36 ? 9.864 -22.665 12.934 1.00 32.58 35 VAL B O 1
ATOM 1247 N N . ALA B 1 37 ? 10.993 -23.909 11.451 1.00 38.49 36 ALA B N 1
ATOM 1248 C CA . ALA B 1 37 ? 11.326 -24.927 12.442 1.00 39.36 36 ALA B CA 1
ATOM 1249 C C . ALA B 1 37 ? 12.183 -24.366 13.577 1.00 34.17 36 ALA B C 1
ATOM 1250 O O . ALA B 1 37 ? 11.958 -24.687 14.749 1.00 33.49 36 ALA B O 1
ATOM 1252 N N . ASN B 1 38 ? 13.185 -23.549 13.252 1.00 35.50 37 ASN B N 1
ATOM 1253 C CA . ASN B 1 38 ? 14.031 -22.986 14.304 1.00 37.81 37 ASN B CA 1
ATOM 1254 C C . ASN B 1 38 ? 13.218 -22.079 15.215 1.00 38.07 37 ASN B C 1
ATOM 1255 O O . ASN B 1 38 ? 13.378 -22.105 16.440 1.00 43.98 37 ASN B O 1
ATOM 1260 N N . LEU B 1 39 ? 12.304 -21.301 14.635 1.00 34.93 38 LEU B N 1
ATOM 1261 C CA . LEU B 1 39 ? 11.483 -20.408 15.441 1.00 32.20 38 LEU B CA 1
ATOM 1262 C C . LEU B 1 39 ? 10.483 -21.184 16.298 1.00 34.88 38 LEU B C 1
ATOM 1263 O O . LEU B 1 39 ? 10.285 -20.844 17.473 1.00 34.54 38 LEU B O 1
ATOM 1268 N N . LEU B 1 40 ? 9.853 -22.238 15.747 1.00 31.17 39 LEU B N 1
ATOM 1269 C CA . LEU B 1 40 ? 8.940 -23.030 16.573 1.00 26.90 39 LEU B CA 1
ATOM 1270 C C . LEU B 1 40 ? 9.680 -23.645 17.755 1.00 36.41 39 LEU B C 1
ATOM 1271 O O . LEU B 1 40 ? 9.148 -23.698 18.871 1.00 33.33 39 LEU B O 1
ATOM 1276 N N . ALA B 1 41 ? 10.922 -24.097 17.532 1.00 32.49 40 ALA B N 1
ATOM 1277 C CA . ALA B 1 41 ? 11.682 -24.703 18.615 1.00 33.15 40 ALA B CA 1
ATOM 1278 C C . ALA B 1 41 ? 12.086 -23.652 19.632 1.00 35.91 40 ALA B C 1
ATOM 1279 O O . ALA B 1 41 ? 12.078 -23.905 20.843 1.00 42.99 40 ALA B O 1
ATOM 1281 N N . GLU B 1 42 ? 12.424 -22.456 19.154 1.00 38.31 41 GLU B N 1
ATOM 1282 C CA . GLU B 1 42 ? 12.638 -21.336 20.055 1.00 33.59 41 GLU B CA 1
ATOM 1283 C C . GLU B 1 42 ? 11.373 -21.012 20.847 1.00 37.70 41 GLU B C 1
ATOM 1284 O O . GLU B 1 42 ? 11.432 -20.772 22.059 1.00 42.00 41 GLU B O 1
ATOM 1290 N N . LEU B 1 43 ? 10.214 -21.007 20.175 1.00 35.82 42 LEU B N 1
ATOM 1291 C CA . LEU B 1 43 ? 8.940 -20.699 20.829 1.00 32.65 42 LEU B CA 1
ATOM 1292 C C . LEU B 1 43 ? 8.578 -21.719 21.909 1.00 37.12 42 LEU B C 1
ATOM 1293 O O . LEU B 1 43 ? 7.944 -21.369 22.916 1.00 35.52 42 LEU B O 1
ATOM 1298 N N . LYS B 1 44 ? 8.933 -22.985 21.701 1.00 36.61 43 LYS B N 1
ATOM 1299 C CA . LYS B 1 44 ? 8.631 -24.003 22.701 1.00 45.29 43 LYS B CA 1
ATOM 1300 C C . LYS B 1 44 ? 9.272 -23.647 24.030 1.00 42.70 43 LYS B C 1
ATOM 1301 O O . LYS B 1 44 ? 8.610 -23.628 25.076 1.00 41.11 43 LYS B O 1
ATOM 1307 N N . GLU B 1 45 ? 10.558 -23.311 23.994 1.00 41.77 44 GLU B N 1
ATOM 1308 C CA . GLU B 1 45 ? 11.277 -22.998 25.221 1.00 44.79 44 GLU B CA 1
ATOM 1309 C C . GLU B 1 45 ? 10.715 -21.751 25.888 1.00 44.17 44 GLU B C 1
ATOM 1310 O O . GLU B 1 45 ? 10.505 -21.742 27.104 1.00 42.90 44 GLU B O 1
ATOM 1316 N N . LEU B 1 46 ? 10.410 -20.710 25.106 1.00 42.61 45 LEU B N 1
ATOM 1317 C CA . LEU B 1 46 ? 9.854 -19.494 25.697 1.00 46.26 45 LEU B CA 1
ATOM 1318 C C . LEU B 1 46 ? 8.506 -19.766 26.338 1.00 46.29 45 LEU B C 1
ATOM 1319 O O . LEU B 1 46 ? 8.198 -19.213 27.400 1.00 41.43 45 LEU B O 1
ATOM 1324 N N A PHE B 1 47 ? 7.698 -20.639 25.723 0.59 46.24 46 PHE B N 1
ATOM 1325 N N B PHE B 1 47 ? 7.674 -20.578 25.675 0.41 46.18 46 PHE B N 1
ATOM 1326 C CA A PHE B 1 47 ? 6.366 -20.927 26.249 0.59 45.26 46 PHE B CA 1
ATOM 1327 C CA B PHE B 1 47 ? 6.385 -20.967 26.237 0.41 45.12 46 PHE B CA 1
ATOM 1328 C C A PHE B 1 47 ? 6.435 -21.754 27.532 0.59 45.53 46 PHE B C 1
ATOM 1329 C C B PHE B 1 47 ? 6.564 -21.602 27.605 0.41 45.59 46 PHE B C 1
ATOM 1330 O O A PHE B 1 47 ? 5.538 -21.655 28.377 0.59 49.10 46 PHE B O 1
ATOM 1331 O O B PHE B 1 47 ? 5.883 -21.232 28.569 0.41 46.99 46 PHE B O 1
ATOM 1346 N N . LYS B 1 48 ? 7.487 -22.559 27.708 1.00 47.87 47 LYS B N 1
ATOM 1347 C CA . LYS B 1 48 ? 7.693 -23.242 28.982 1.00 48.78 47 LYS B CA 1
ATOM 1348 C C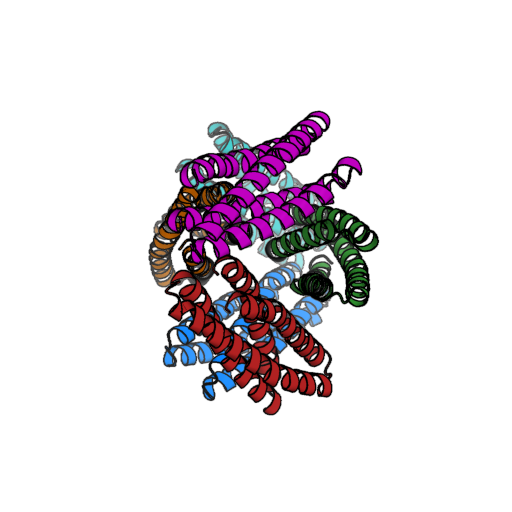 . LYS B 1 48 ? 8.029 -22.244 30.091 1.00 48.72 47 LYS B C 1
ATOM 1349 O O . LYS B 1 48 ? 7.445 -22.291 31.179 1.00 53.34 47 LYS B O 1
ATOM 1355 N N . LYS B 1 49 ? 8.930 -21.296 29.815 1.00 46.55 48 LYS B N 1
ATOM 1356 C CA . LYS B 1 49 ? 9.308 -20.315 30.835 1.00 48.52 48 LYS B CA 1
ATOM 1357 C C . LYS B 1 49 ? 8.162 -19.364 31.163 1.00 49.45 48 LYS B C 1
ATOM 1358 O O . LYS B 1 49 ? 8.041 -18.902 32.306 1.00 52.43 48 LYS B O 1
ATOM 1364 N N . ASP B 1 50 ? 7.336 -19.044 30.168 1.00 46.08 49 ASP B N 1
ATOM 1365 C CA . ASP B 1 50 ? 6.147 -18.224 30.381 1.00 46.97 49 ASP B CA 1
ATOM 1366 C C . ASP B 1 50 ? 5.161 -18.910 31.323 1.00 46.56 49 ASP B C 1
ATOM 1367 O O . ASP B 1 50 ? 4.653 -18.295 32.272 1.00 42.87 49 ASP B O 1
ATOM 1372 N N . LEU B 1 51 ? 4.855 -20.182 31.055 1.00 46.16 50 LEU B N 1
ATOM 1373 C CA . LEU B 1 51 ? 3.967 -20.942 31.930 1.00 43.24 50 LEU B CA 1
ATOM 1374 C C . LEU B 1 51 ? 4.527 -21.011 33.352 1.00 42.23 50 LEU B C 1
ATOM 1375 O O . LEU B 1 51 ? 3.791 -20.811 34.326 1.00 41.21 50 LEU B O 1
ATOM 1380 N N . ASN B 1 52 ? 5.839 -21.249 33.479 1.00 45.68 51 ASN B N 1
ATOM 1381 C CA . ASN B 1 52 ? 6.518 -21.260 34.777 1.00 50.60 51 ASN B CA 1
ATOM 1382 C C . ASN B 1 52 ? 6.216 -20.008 35.586 1.00 51.06 51 ASN B C 1
ATOM 1383 O O . ASN B 1 52 ? 5.815 -20.089 36.752 1.00 51.18 51 ASN B O 1
ATOM 1388 N N . LEU B 1 53 ? 6.453 -18.835 34.991 1.00 45.91 52 LEU B N 1
ATOM 1389 C CA . LEU B 1 53 ? 6.297 -17.581 35.723 1.00 50.03 52 LEU B CA 1
ATOM 1390 C C . LEU B 1 53 ? 4.839 -17.321 36.053 1.00 45.81 52 LEU B C 1
ATOM 1391 O O . LEU B 1 53 ? 4.526 -16.795 37.125 1.00 47.29 52 LEU B O 1
ATOM 1396 N N . ALA B 1 54 ? 3.936 -17.687 35.139 1.00 46.07 53 ALA B N 1
ATOM 1397 C CA . ALA B 1 54 ? 2.505 -17.516 35.374 1.00 42.56 53 ALA B CA 1
ATOM 1398 C C . ALA B 1 54 ? 2.041 -18.360 36.554 1.00 45.55 53 ALA B C 1
ATOM 1399 O O . ALA B 1 54 ? 1.290 -17.891 37.417 1.00 37.39 53 ALA B O 1
ATOM 1401 N N . ASN B 1 55 ? 2.474 -19.618 36.605 1.00 46.46 54 ASN B N 1
ATOM 1402 C CA . ASN B 1 55 ? 2.128 -20.449 37.754 1.00 48.76 54 ASN B CA 1
ATOM 1403 C C . ASN B 1 55 ? 2.772 -19.929 39.030 1.00 41.55 54 ASN B C 1
ATOM 1404 O O . ASN B 1 55 ? 2.171 -20.004 40.105 1.00 45.31 54 ASN B O 1
ATOM 1409 N N . ALA B 1 56 ? 3.988 -19.387 38.934 1.00 49.55 55 ALA B N 1
ATOM 1410 C CA . ALA B 1 56 ? 4.652 -18.851 40.120 1.00 47.24 55 ALA B CA 1
ATOM 1411 C C . ALA B 1 56 ? 3.925 -17.624 40.657 1.00 49.23 55 ALA B C 1
ATOM 1412 O O . ALA B 1 56 ? 3.743 -17.492 41.873 1.00 48.74 55 ALA B O 1
ATOM 1414 N N . MET B 1 57 ? 3.504 -16.714 39.765 1.00 47.00 56 MET B N 1
ATOM 1415 C CA . MET B 1 57 ? 2.720 -15.552 40.184 1.00 38.18 56 MET B CA 1
ATOM 1416 C C . MET B 1 57 ? 1.403 -15.965 40.814 1.00 36.07 56 MET B C 1
ATOM 1417 O O . MET B 1 57 ? 0.987 -15.388 41.822 1.00 36.86 56 MET B O 1
ATOM 1422 N N . ALA B 1 58 ? 0.718 -16.943 40.210 1.00 39.22 57 ALA B N 1
ATOM 1423 C CA . ALA B 1 58 ? -0.525 -17.452 40.785 1.00 45.45 57 ALA B CA 1
ATOM 1424 C C . ALA B 1 58 ? -0.329 -17.874 42.236 1.00 44.38 57 ALA B C 1
ATOM 1425 O O . ALA B 1 58 ? -1.173 -17.589 43.093 1.00 41.52 57 ALA B O 1
ATOM 1427 N N . ALA B 1 59 ? 0.782 -18.561 42.520 1.00 46.88 58 ALA B N 1
ATOM 1428 C CA . ALA B 1 59 ? 1.049 -19.055 43.868 1.00 47.35 58 ALA B CA 1
ATOM 1429 C C . ALA B 1 59 ? 1.250 -17.899 44.842 1.00 41.11 58 ALA B C 1
ATOM 1430 O O . ALA B 1 59 ? 0.633 -17.864 45.915 1.00 36.63 58 ALA B O 1
ATOM 1432 N N . GLU B 1 60 ? 2.091 -16.929 44.467 1.00 41.25 59 GLU B N 1
ATOM 1433 C CA . GLU B 1 60 ? 2.281 -15.743 45.302 1.00 40.42 59 GLU B CA 1
ATOM 1434 C C . GLU B 1 60 ? 0.957 -15.040 45.566 1.00 45.58 59 GLU B C 1
ATOM 1435 O O . GLU B 1 60 ? 0.635 -14.718 46.717 1.00 46.39 59 GLU B O 1
ATOM 1441 N N . ALA B 1 61 ? 0.180 -14.783 44.502 1.00 37.77 60 ALA B N 1
ATOM 1442 C CA . ALA B 1 61 ? -1.133 -14.173 44.668 1.00 40.46 60 ALA B CA 1
ATOM 1443 C C . ALA B 1 61 ? -1.971 -14.932 45.691 1.00 41.91 60 ALA B C 1
ATOM 1444 O O . ALA B 1 61 ? -2.602 -14.318 46.564 1.00 37.22 60 ALA B O 1
ATOM 1446 N N . ALA B 1 62 ? -1.975 -16.270 45.609 1.00 39.11 61 ALA B N 1
ATOM 1447 C CA . ALA B 1 62 ? -2.746 -17.085 46.547 1.00 39.38 61 ALA B CA 1
ATOM 1448 C C . ALA B 1 62 ? -2.169 -17.000 47.958 1.00 37.95 61 ALA B C 1
ATOM 1449 O O . ALA B 1 62 ? -2.898 -16.750 48.924 1.00 41.98 61 ALA B O 1
ATOM 1451 N N . GLU B 1 63 ? -0.856 -17.176 48.093 1.00 35.42 62 GLU B N 1
ATOM 1452 C CA . GLU B 1 63 ? -0.229 -17.124 49.414 1.00 44.50 62 GLU B CA 1
ATOM 1453 C C . GLU B 1 63 ? -0.396 -15.761 50.095 1.00 49.74 62 GLU B C 1
ATOM 1454 O O . GLU B 1 63 ? -0.265 -15.677 51.322 1.00 51.90 62 GLU B O 1
ATOM 1460 N N . ALA B 1 64 ? -0.701 -14.702 49.337 1.00 49.21 63 ALA B N 1
ATOM 1461 C CA . ALA B 1 64 ? -0.936 -13.374 49.895 1.00 47.82 63 ALA B CA 1
ATOM 1462 C C . ALA B 1 64 ? -2.413 -13.064 50.095 1.00 47.27 63 ALA B C 1
ATOM 1463 O O . ALA B 1 64 ? -2.748 -11.957 50.528 1.00 51.08 63 ALA B O 1
ATOM 1465 N N . GLY B 1 65 ? -3.303 -14.010 49.806 1.00 41.64 64 GLY B N 1
ATOM 1466 C CA . GLY B 1 65 ? -4.720 -13.785 49.999 1.00 38.59 64 GLY B CA 1
ATOM 1467 C C . GLY B 1 65 ? -5.384 -12.876 48.989 1.00 45.52 64 GLY B C 1
ATOM 1468 O O . GLY B 1 65 ? -6.542 -12.506 49.183 1.00 42.72 64 GLY B O 1
ATOM 1469 N N . ASN B 1 66 ? -4.694 -12.517 47.908 1.00 47.33 65 ASN B N 1
ATOM 1470 C CA . ASN B 1 66 ? -5.224 -11.638 46.863 1.00 37.09 65 ASN B CA 1
ATOM 1471 C C . ASN B 1 66 ? -6.149 -12.435 45.942 1.00 46.43 65 ASN B C 1
ATOM 1472 O O . ASN B 1 66 ? -5.758 -12.892 44.865 1.00 44.00 65 ASN B O 1
ATOM 1477 N N . LYS B 1 67 ? -7.415 -12.570 46.361 1.00 44.28 66 LYS B N 1
ATOM 1478 C CA . LYS B 1 67 ? -8.371 -13.352 45.576 1.00 48.09 66 LYS B CA 1
ATOM 1479 C C . LYS B 1 67 ? -8.587 -12.751 44.192 1.00 50.92 66 LYS B C 1
ATOM 1480 O O . LYS B 1 67 ? -8.736 -13.482 43.203 1.00 46.44 66 LYS B O 1
ATOM 1486 N N . GLU B 1 68 ? -8.610 -11.421 44.101 1.00 50.60 67 GLU B N 1
ATOM 1487 C CA . GLU B 1 68 ? -8.865 -10.779 42.818 1.00 49.38 67 GLU B CA 1
ATOM 1488 C C . GLU B 1 68 ? -7.796 -11.152 41.792 1.00 43.76 67 GLU B C 1
ATOM 1489 O O . GLU B 1 68 ? -8.113 -11.501 40.651 1.00 42.15 67 GLU B O 1
ATOM 1495 N N . ALA B 1 69 ? -6.517 -11.068 42.174 1.00 40.75 68 ALA B N 1
ATOM 1496 C CA . ALA B 1 69 ? -5.449 -11.454 41.256 1.00 40.58 68 ALA B CA 1
ATOM 1497 C C . ALA B 1 69 ? -5.426 -12.959 41.005 1.00 35.58 68 ALA B C 1
ATOM 1498 O O . ALA B 1 69 ? -5.026 -13.394 39.923 1.00 42.25 68 ALA B O 1
ATOM 1500 N N . VAL B 1 70 ? -5.823 -13.764 41.993 1.00 40.11 69 VAL B N 1
ATOM 1501 C CA . VAL B 1 70 ? -5.923 -15.209 41.783 1.00 42.66 69 VAL B CA 1
ATOM 1502 C C . VAL B 1 70 ? -6.880 -15.513 40.642 1.00 36.96 69 VAL B C 1
ATOM 1503 O O . VAL B 1 70 ? -6.548 -16.260 39.716 1.00 44.51 69 VAL B O 1
ATOM 1507 N N . ALA B 1 71 ? -8.081 -14.934 40.688 1.00 40.41 70 ALA B N 1
ATOM 1508 C CA . ALA B 1 71 ? -9.054 -15.165 39.621 1.00 43.19 70 ALA B CA 1
ATOM 1509 C C . ALA B 1 71 ? -8.485 -14.785 38.257 1.00 43.24 70 ALA B C 1
ATOM 1510 O O . ALA B 1 71 ? -8.579 -15.557 37.295 1.00 52.78 70 ALA B O 1
ATOM 1512 N N . LEU B 1 72 ? -7.865 -13.610 38.155 1.00 42.49 71 LEU B N 1
ATOM 1513 C CA . LEU B 1 72 ? -7.307 -13.170 36.875 1.00 40.98 71 LEU B CA 1
ATOM 1514 C C . LEU B 1 72 ? -6.153 -14.064 36.417 1.00 43.33 71 LEU B C 1
ATOM 1515 O O . LEU B 1 72 ? -6.048 -14.393 35.230 1.00 48.21 71 LEU B O 1
ATOM 1520 N N . LEU B 1 73 ? -5.237 -14.412 37.323 1.00 38.59 72 LEU B N 1
ATOM 1521 C CA . LEU B 1 73 ? -4.136 -15.292 36.934 1.00 46.74 72 LEU B CA 1
ATOM 1522 C C . LEU B 1 73 ? -4.660 -16.666 36.530 1.00 44.48 72 LEU B C 1
ATOM 1523 O O . LEU B 1 73 ? -4.156 -17.280 35.578 1.00 46.38 72 LEU B O 1
ATOM 1528 N N . ALA B 1 74 ? -5.702 -17.142 37.221 1.00 40.26 73 ALA B N 1
ATOM 1529 C CA . ALA B 1 74 ? -6.325 -18.409 36.862 1.00 46.23 73 ALA B CA 1
ATOM 1530 C C . ALA B 1 74 ? -6.869 -18.364 35.446 1.00 52.40 73 ALA B C 1
ATOM 1531 O O . ALA B 1 74 ? -6.808 -19.360 34.714 1.00 54.29 73 ALA B O 1
ATOM 1533 N N . GLU B 1 75 ? -7.404 -17.209 35.039 1.00 47.33 74 GLU B N 1
ATOM 1534 C CA . GLU B 1 75 ? -7.994 -17.088 33.710 1.00 49.44 74 GLU B CA 1
ATOM 1535 C C . GLU B 1 75 ? -6.916 -17.075 32.635 1.00 47.68 74 GLU B C 1
ATOM 1536 O O . GLU B 1 75 ? -7.086 -17.667 31.562 1.00 48.49 74 GLU B O 1
ATOM 1542 N N . GLN B 1 76 ? -5.786 -16.431 32.922 1.00 47.16 75 GLN B N 1
ATOM 1543 C CA . GLN B 1 76 ? -4.682 -16.432 31.976 1.00 52.16 75 GLN B CA 1
ATOM 1544 C C . GLN B 1 76 ? -4.052 -17.812 31.829 1.00 42.37 75 GLN B C 1
ATOM 1545 O O . GLN B 1 76 ? -3.603 -18.164 30.735 1.00 44.41 75 GLN B O 1
ATOM 1551 N N . LEU B 1 77 ? -3.980 -18.592 32.911 1.00 45.58 76 LEU B N 1
ATOM 1552 C CA . LEU B 1 77 ? -3.495 -19.963 32.785 1.00 48.49 76 LEU B CA 1
ATOM 1553 C C . LEU B 1 77 ? -4.410 -20.783 31.890 1.00 43.11 76 LEU B C 1
ATOM 1554 O O . LEU B 1 77 ? -3.934 -21.558 31.053 1.00 46.90 76 LEU B O 1
ATOM 1559 N N . GLU B 1 78 ? -5.723 -20.589 32.007 1.00 41.66 77 GLU B N 1
ATOM 1560 C CA . GLU B 1 78 ? -6.648 -21.250 31.088 1.00 45.01 77 GLU B CA 1
ATOM 1561 C C . GLU B 1 78 ? -6.420 -20.806 29.649 1.00 51.27 77 GLU B C 1
ATOM 1562 O O . GLU B 1 78 ? -6.451 -21.630 28.728 1.00 48.20 77 GLU B O 1
ATOM 1568 N N . ARG B 1 79 ? -6.198 -19.508 29.427 1.00 50.45 78 ARG B N 1
ATOM 1569 C CA . ARG B 1 79 ? -5.936 -19.039 28.070 1.00 44.79 78 ARG B CA 1
ATOM 1570 C C . ARG B 1 79 ? -4.658 -19.655 27.515 1.00 41.59 78 ARG B C 1
ATOM 1571 O O . ARG B 1 79 ? -4.622 -20.114 26.368 1.00 39.62 78 ARG B O 1
ATOM 1579 N N . LEU B 1 80 ? -3.597 -19.666 28.319 1.00 38.30 79 LEU B N 1
ATOM 1580 C CA . LEU B 1 80 ? -2.345 -20.284 27.908 1.00 38.78 79 LEU B CA 1
ATOM 1581 C C . LEU B 1 80 ? -2.499 -21.779 27.633 1.00 40.22 79 LEU B C 1
ATOM 1582 O O . LEU B 1 80 ? -1.779 -22.323 26.788 1.00 37.59 79 LEU B O 1
ATOM 1587 N N . LYS B 1 81 ? -3.403 -22.462 28.346 1.00 43.02 80 LYS B N 1
ATOM 1588 C CA . LYS B 1 81 ? -3.630 -23.883 28.081 1.00 47.61 80 LYS B CA 1
ATOM 1589 C C . LYS B 1 81 ? -4.278 -24.085 26.719 1.00 42.15 80 LYS B C 1
ATOM 1590 O O . LYS B 1 81 ? -3.917 -25.010 25.983 1.00 34.61 80 LYS B O 1
ATOM 1596 N N . LYS B 1 82 ? -5.255 -23.236 26.381 1.00 40.99 81 LYS B N 1
ATOM 1597 C CA . LYS B 1 82 ? -5.808 -23.225 25.029 1.00 42.59 81 LYS B CA 1
ATOM 1598 C C . LYS B 1 82 ? -4.732 -22.912 23.995 1.00 41.74 81 LYS B C 1
ATOM 1599 O O . LYS B 1 82 ? -4.662 -23.550 22.934 1.00 36.02 81 LYS B O 1
ATOM 1605 N N . ILE B 1 83 ? -3.876 -21.932 24.286 1.00 40.96 82 ILE B N 1
ATOM 1606 C CA . ILE B 1 83 ? -2.839 -21.571 23.330 1.00 33.45 82 ILE B CA 1
ATOM 1607 C C . ILE B 1 83 ? -1.838 -22.707 23.181 1.00 34.38 82 ILE B C 1
ATOM 1608 O O . ILE B 1 83 ? -1.354 -22.986 22.074 1.00 36.51 82 ILE B O 1
ATOM 1613 N N . GLN B 1 84 ? -1.525 -23.388 24.289 1.00 35.25 83 GLN B N 1
ATOM 1614 C CA . GLN B 1 84 ? -0.661 -24.574 24.238 1.00 38.07 83 GLN B CA 1
ATOM 1615 C C . GLN B 1 84 ? -1.266 -25.688 23.382 1.00 30.92 83 GLN B C 1
ATOM 1616 O O . GLN B 1 84 ? -0.548 -26.380 22.653 1.00 34.23 83 GLN B O 1
ATOM 1622 N N . ALA B 1 85 ? -2.575 -25.908 23.486 1.00 33.69 84 ALA B N 1
ATOM 1623 C CA . ALA B 1 85 ? -3.216 -26.896 22.616 1.00 34.65 84 ALA B CA 1
ATOM 1624 C C . ALA B 1 85 ? -3.102 -26.488 21.147 1.00 32.76 84 ALA B C 1
ATOM 1625 O O . ALA B 1 85 ? -2.767 -27.311 20.285 1.00 35.36 84 ALA B O 1
ATOM 1627 N N . MET B 1 86 ? -3.326 -25.203 20.855 1.00 33.01 85 MET B N 1
ATOM 1628 C CA . MET B 1 86 ? -3.187 -24.693 19.495 1.00 30.76 85 MET B CA 1
ATOM 1629 C C . MET B 1 86 ? -1.757 -24.815 18.986 1.00 34.82 85 MET B C 1
ATOM 1630 O O . MET B 1 86 ? -1.533 -25.063 17.793 1.00 37.88 85 MET B O 1
ATOM 1635 N N A PHE B 1 87 ? -0.782 -24.615 19.879 0.35 31.85 86 PHE B N 1
ATOM 1636 N N B PHE B 1 87 ? -0.773 -24.655 19.871 0.65 31.79 86 PHE B N 1
ATOM 1637 C CA A PHE B 1 87 ? 0.629 -24.770 19.545 0.35 31.57 86 PHE B CA 1
ATOM 1638 C CA B PHE B 1 87 ? 0.616 -24.765 19.455 0.65 31.45 86 PHE B CA 1
ATOM 1639 C C A PHE B 1 87 ? 0.923 -26.186 19.050 0.35 33.59 86 PHE B C 1
ATOM 1640 C C B PHE B 1 87 ? 0.971 -26.200 19.052 0.65 33.63 86 PHE B C 1
ATOM 1641 O O A PHE B 1 87 ? 1.489 -26.373 17.967 0.35 33.64 86 PHE B O 1
ATOM 1642 O O B PHE B 1 87 ? 1.632 -26.412 18.029 0.65 33.65 86 PHE B O 1
ATOM 1657 N N . ALA B 1 88 ? 0.554 -27.198 19.843 1.00 33.28 87 ALA B N 1
ATOM 1658 C CA . ALA B 1 88 ? 0.774 -28.594 19.444 1.00 30.29 87 ALA B CA 1
ATOM 1659 C C . ALA B 1 88 ? 0.104 -28.906 18.104 1.00 31.32 87 ALA B C 1
ATOM 1660 O O . ALA B 1 88 ? 0.677 -29.592 17.251 1.00 28.89 87 ALA B O 1
ATOM 1662 N N . ALA B 1 89 ? -1.094 -28.377 17.877 1.00 32.46 88 ALA B N 1
ATOM 1663 C CA . ALA B 1 89 ? -1.718 -28.598 16.578 1.00 35.12 88 ALA B CA 1
ATOM 1664 C C . ALA B 1 89 ? -0.945 -27.880 15.472 1.00 32.04 88 ALA B C 1
ATOM 1665 O O . ALA B 1 89 ? -0.801 -28.416 14.363 1.00 28.76 88 ALA B O 1
ATOM 1667 N N . ALA B 1 90 ? -0.390 -26.690 15.762 1.00 32.67 89 ALA B N 1
ATOM 1668 C CA . ALA B 1 90 ? 0.407 -25.997 14.750 1.00 29.55 89 ALA B CA 1
ATOM 1669 C C . ALA B 1 90 ? 1.677 -26.762 14.439 1.00 30.55 89 ALA B C 1
ATOM 1670 O O . ALA B 1 90 ? 2.081 -26.854 13.273 1.00 31.74 89 ALA B O 1
ATOM 1672 N N . VAL B 1 91 ? 2.332 -27.299 15.469 1.00 28.08 90 VAL B N 1
ATOM 1673 C CA . VAL B 1 91 ? 3.537 -28.094 15.242 1.00 31.74 90 VAL B CA 1
ATOM 1674 C C . VAL B 1 91 ? 3.209 -29.337 14.408 1.00 33.02 90 VAL B C 1
ATOM 1675 O O . VAL B 1 91 ? 3.976 -29.734 13.516 1.00 30.20 90 VAL B O 1
ATOM 1679 N N A ASN B 1 92 ? 2.073 -29.973 14.686 0.49 32.86 91 ASN B N 1
ATOM 1680 N N B ASN B 1 92 ? 2.068 -29.969 14.680 0.51 32.86 91 ASN B N 1
ATOM 1681 C CA A ASN B 1 92 ? 1.681 -31.131 13.887 0.49 33.38 91 ASN B CA 1
ATOM 1682 C CA B ASN B 1 92 ? 1.678 -31.135 13.889 0.51 33.37 91 ASN B CA 1
ATOM 1683 C C A ASN B 1 92 ? 1.409 -30.730 12.445 0.49 31.73 91 ASN B C 1
ATOM 1684 C C B ASN B 1 92 ? 1.385 -30.744 12.447 0.51 31.78 91 ASN B C 1
ATOM 1685 O O A ASN B 1 92 ? 1.840 -31.414 11.509 0.49 34.65 91 ASN B O 1
ATOM 1686 O O B ASN B 1 92 ? 1.782 -31.451 11.513 0.51 34.67 91 ASN B O 1
ATOM 1695 N N . ALA B 1 93 ? 0.695 -29.616 12.247 1.00 29.62 92 ALA B N 1
ATOM 1696 C CA . ALA B 1 93 ? 0.379 -29.167 10.896 1.00 27.93 92 ALA B CA 1
ATOM 1697 C C . ALA B 1 93 ? 1.649 -28.868 10.120 1.00 34.60 92 ALA B C 1
ATOM 1698 O O . ALA B 1 93 ? 1.763 -29.215 8.932 1.00 28.33 92 ALA B O 1
ATOM 1700 N N . PHE B 1 94 ? 2.621 -28.226 10.779 1.00 32.44 93 PHE B N 1
ATOM 1701 C CA . PHE B 1 94 ? 3.887 -27.930 10.118 1.00 38.44 93 PHE B CA 1
ATOM 1702 C C . PHE B 1 94 ? 4.611 -29.221 9.741 1.00 35.15 93 PHE B C 1
ATOM 1703 O O . PHE B 1 94 ? 5.050 -29.388 8.599 1.00 34.62 93 PHE B O 1
ATOM 1711 N N . ARG B 1 95 ? 4.711 -30.155 10.693 1.00 35.87 94 ARG B N 1
ATOM 1712 C CA . ARG B 1 95 ? 5.362 -31.442 10.449 1.00 39.74 94 ARG B CA 1
ATOM 1713 C C . ARG B 1 95 ? 4.714 -32.179 9.282 1.00 35.80 94 ARG B C 1
ATOM 1714 O O . ARG B 1 95 ? 5.407 -32.776 8.452 1.00 41.81 94 ARG B O 1
ATOM 1722 N N . ALA B 1 96 ? 3.390 -32.119 9.183 1.00 37.37 95 ALA B N 1
ATOM 1723 C CA . ALA B 1 96 ? 2.634 -32.819 8.152 1.00 33.29 95 ALA B CA 1
ATOM 1724 C C . ALA B 1 96 ? 2.585 -32.076 6.819 1.00 38.14 95 ALA B C 1
ATOM 1725 O O . ALA B 1 96 ? 2.037 -32.607 5.853 1.00 42.41 95 ALA B O 1
ATOM 1727 N N . GLY B 1 97 ? 3.141 -30.873 6.729 1.00 39.24 96 GLY B N 1
ATOM 1728 C CA . GLY B 1 97 ? 3.005 -30.092 5.517 1.00 38.66 96 GLY B CA 1
ATOM 1729 C C . GLY B 1 97 ? 1.598 -29.629 5.215 1.00 41.22 96 GLY B C 1
ATOM 1730 O O . GLY B 1 97 ? 1.295 -29.310 4.065 1.00 41.82 96 GLY B O 1
ATOM 1731 N N . ASP B 1 98 ? 0.721 -29.589 6.215 1.00 37.37 97 ASP B N 1
ATOM 1732 C CA . ASP B 1 98 ? -0.620 -29.031 6.059 1.00 36.72 97 ASP B CA 1
ATOM 1733 C C . ASP B 1 98 ? -0.520 -27.506 6.127 1.00 35.67 97 ASP B C 1
ATOM 1734 O O . ASP B 1 98 ? -0.645 -26.898 7.194 1.00 34.43 97 ASP B O 1
ATOM 1739 N N . ARG B 1 99 ? -0.317 -26.884 4.957 1.00 31.85 98 ARG B N 1
ATOM 1740 C CA . ARG B 1 99 ? -0.136 -25.435 4.883 1.00 42.47 98 ARG B CA 1
ATOM 1741 C C . ARG B 1 99 ? -1.365 -24.666 5.368 1.00 34.75 98 ARG B C 1
ATOM 1742 O O . ARG B 1 99 ? -1.229 -23.646 6.054 1.00 34.27 98 ARG B O 1
ATOM 1750 N N . GLU B 1 100 ? -2.573 -25.098 4.994 1.00 33.37 99 GLU B N 1
ATOM 1751 C CA . GLU B 1 100 ? -3.740 -24.304 5.381 1.00 32.55 99 GLU B CA 1
ATOM 1752 C C . GLU B 1 100 ? -3.992 -24.387 6.882 1.00 33.98 99 GLU B C 1
ATOM 1753 O O . GLU B 1 100 ? -4.309 -23.376 7.517 1.00 29.50 99 GLU B O 1
ATOM 1759 N N . ALA B 1 101 ? -3.874 -25.584 7.472 1.00 29.75 100 ALA B N 1
ATOM 1760 C CA . ALA B 1 101 ? -4.051 -25.697 8.922 1.00 28.00 100 ALA B CA 1
ATOM 1761 C C . ALA B 1 101 ? -2.984 -24.897 9.660 1.00 33.02 100 ALA B C 1
ATOM 1762 O O . ALA B 1 101 ? -3.281 -24.177 10.628 1.00 30.29 100 ALA B O 1
ATOM 1764 N N . PHE B 1 102 ? -1.731 -24.995 9.205 1.00 30.18 101 PHE B N 1
ATOM 1765 C CA . PHE B 1 102 ? -0.670 -24.222 9.837 1.00 27.53 101 PHE B CA 1
ATOM 1766 C C . PHE B 1 102 ? -0.961 -22.722 9.740 1.00 35.71 101 PHE B C 1
ATOM 1767 O O . PHE B 1 102 ? -0.962 -22.017 10.753 1.00 36.43 101 PHE B O 1
ATOM 1775 N N . GLY B 1 103 ? -1.265 -22.228 8.536 1.00 33.04 102 GLY B N 1
ATOM 1776 C CA . GLY B 1 103 ? -1.573 -20.811 8.389 1.00 32.42 102 GLY B CA 1
ATOM 1777 C C . GLY B 1 103 ? -2.709 -20.376 9.294 1.00 37.50 102 GLY B C 1
ATOM 1778 O O . GLY B 1 103 ? -2.609 -19.369 9.999 1.00 37.13 102 GLY B O 1
ATOM 1779 N N . ALA B 1 104 ? -3.783 -21.170 9.331 1.00 30.79 103 ALA B N 1
ATOM 1780 C CA . ALA B 1 104 ? -4.938 -20.841 10.161 1.00 33.08 103 ALA B CA 1
ATOM 1781 C C . ALA B 1 104 ? -4.604 -20.890 11.648 1.00 34.24 103 ALA B C 1
ATOM 1782 O O . ALA B 1 104 ? -5.073 -20.048 12.427 1.00 34.96 103 ALA B O 1
ATOM 1784 N N . LEU B 1 105 ? -3.822 -21.883 12.071 1.00 30.34 104 LEU B N 1
ATOM 1785 C CA . LEU B 1 105 ? -3.451 -21.940 13.480 1.00 33.23 104 LEU B CA 1
ATOM 1786 C C . LEU B 1 105 ? -2.495 -20.806 13.835 1.00 31.17 104 LEU B C 1
ATOM 1787 O O . LEU B 1 105 ? -2.562 -20.252 14.938 1.00 33.76 104 LEU B O 1
ATOM 1792 N N . LEU B 1 106 ? -1.612 -20.434 12.905 1.00 32.17 105 LEU B N 1
ATOM 1793 C CA . LEU B 1 106 ? -0.699 -19.326 13.171 1.00 38.37 105 LEU B CA 1
ATOM 1794 C C . LEU B 1 106 ? -1.476 -18.048 13.462 1.00 36.16 105 LEU B C 1
ATOM 1795 O O . LEU B 1 106 ? -1.228 -17.385 14.477 1.00 36.42 105 LEU B O 1
ATOM 1800 N N . GLU B 1 107 ? -2.463 -17.713 12.614 1.00 33.39 106 GLU B N 1
ATOM 1801 C CA . GLU B 1 107 ? -3.194 -16.462 12.810 1.00 32.72 106 GLU B CA 1
ATOM 1802 C C . GLU B 1 107 ? -4.016 -16.514 14.081 1.00 33.71 106 GLU B C 1
ATOM 1803 O O . GLU B 1 107 ? -4.127 -15.516 14.806 1.00 36.64 106 GLU B O 1
ATOM 1809 N N . ALA B 1 108 ? -4.582 -17.673 14.385 1.00 33.60 107 ALA B N 1
ATOM 1810 C CA . ALA B 1 108 ? -5.417 -17.765 15.574 1.00 35.56 107 ALA B CA 1
ATOM 1811 C C . ALA B 1 108 ? -4.578 -17.676 16.845 1.00 38.88 107 ALA B C 1
ATOM 1812 O O . ALA B 1 108 ? -5.001 -17.065 17.836 1.00 37.92 107 ALA B O 1
ATOM 1814 N N . ILE B 1 109 ? -3.379 -18.261 16.832 1.00 33.80 108 ILE B N 1
ATOM 1815 C CA . ILE B 1 109 ? -2.497 -18.137 17.990 1.00 36.48 108 ILE B CA 1
ATOM 1816 C C . ILE B 1 109 ? -2.087 -16.683 18.197 1.00 33.57 108 ILE B C 1
ATOM 1817 O O . ILE B 1 109 ? -2.112 -16.178 19.324 1.00 31.49 108 ILE B O 1
ATOM 1822 N N . ILE B 1 110 ? -1.720 -15.983 17.120 1.00 31.90 109 ILE B N 1
ATOM 1823 C CA . ILE B 1 110 ? -1.409 -14.556 17.242 1.00 39.11 109 ILE B CA 1
ATOM 1824 C C . ILE B 1 110 ? -2.603 -13.798 17.810 1.00 36.33 109 ILE B C 1
ATOM 1825 O O . ILE B 1 110 ? -2.455 -12.942 18.694 1.00 48.94 109 ILE B O 1
ATOM 1830 N N . ASN B 1 111 ? -3.806 -14.132 17.356 1.00 40.39 110 ASN B N 1
ATOM 1831 C CA . ASN B 1 111 ? -4.994 -13.412 17.815 1.00 37.08 110 ASN B CA 1
ATOM 1832 C C . ASN B 1 111 ? -5.319 -13.720 19.269 1.00 42.00 110 ASN B C 1
ATOM 1833 O O . ASN B 1 111 ? -5.789 -12.844 20.007 1.00 41.22 110 ASN B O 1
ATOM 1838 N N . GLU B 1 112 ? -5.118 -14.962 19.696 1.00 35.66 111 GLU B N 1
ATOM 1839 C CA . GLU B 1 112 ? -5.312 -15.255 21.104 1.00 43.36 111 GLU B CA 1
ATOM 1840 C C . GLU B 1 112 ? -4.292 -14.523 21.960 1.00 43.70 111 GLU B C 1
ATOM 1841 O O . GLU B 1 112 ? -4.617 -14.063 23.060 1.00 46.61 111 GLU B O 1
ATOM 1847 N N . GLY B 1 113 ? -3.046 -14.446 21.490 1.00 39.46 112 GLY B N 1
ATOM 1848 C CA . GLY B 1 113 ? -2.026 -13.740 22.247 1.00 43.66 112 GLY B CA 1
ATOM 1849 C C . GLY B 1 113 ? -2.394 -12.285 22.458 1.00 52.73 112 GLY B C 1
ATOM 1850 O O . GLY B 1 113 ? -2.489 -11.817 23.597 1.00 42.43 112 GLY B O 1
ATOM 1851 N N . LYS B 1 114 ? -2.660 -11.562 21.357 1.00 45.01 113 LYS B N 1
ATOM 1852 C CA . LYS B 1 114 ? -3.117 -10.177 21.464 1.00 47.27 113 LYS B CA 1
ATOM 1853 C C . LYS B 1 114 ? -4.303 -10.066 22.410 1.00 47.09 113 LYS B C 1
ATOM 1854 O O . LYS B 1 114 ? -4.421 -9.093 23.159 1.00 44.25 113 LYS B O 1
ATOM 1860 N N . ALA B 1 115 ? -5.182 -11.073 22.406 1.00 42.60 114 ALA B N 1
ATOM 1861 C CA . ALA B 1 115 ? -6.344 -11.071 23.286 1.00 40.38 114 ALA B CA 1
ATOM 1862 C C . ALA B 1 115 ? -5.979 -11.188 24.762 1.00 47.36 114 ALA B C 1
ATOM 1863 O O . ALA B 1 115 ? -6.838 -10.949 25.616 1.00 42.61 114 ALA B O 1
ATOM 1865 N N . LEU B 1 116 ? -4.743 -11.582 25.086 1.00 43.31 115 LEU B N 1
ATOM 1866 C CA . LEU B 1 116 ? -4.331 -11.629 26.486 1.00 51.14 115 LEU B CA 1
ATOM 1867 C C . LEU B 1 116 ? -4.036 -10.244 27.044 1.00 49.24 115 LEU B C 1
ATOM 1868 O O . LEU B 1 116 ? -4.163 -10.038 28.258 1.00 52.13 115 LEU B O 1
ATOM 1873 N N . LEU B 1 117 ? -3.651 -9.297 26.187 1.00 43.38 116 LEU B N 1
ATOM 1874 C CA . LEU B 1 117 ? -3.199 -7.990 26.657 1.00 43.21 116 LEU B CA 1
ATOM 1875 C C . LEU B 1 117 ? -4.181 -7.294 27.599 1.00 40.47 116 LEU B C 1
ATOM 1876 O O . LEU B 1 117 ? -3.731 -6.800 28.647 1.00 49.39 116 LEU B O 1
ATOM 1881 N N . PRO B 1 118 ? -5.497 -7.240 27.334 1.00 48.00 117 PRO B N 1
ATOM 1882 C CA . PRO B 1 118 ? -6.397 -6.688 28.364 1.00 46.18 117 PRO B CA 1
ATOM 1883 C C . PRO B 1 118 ? -6.361 -7.463 29.675 1.00 52.19 117 PRO B C 1
ATOM 1884 O O . PRO B 1 118 ? -6.396 -6.850 30.752 1.00 37.63 117 PRO B O 1
ATOM 1888 N N . LEU B 1 119 ? -6.256 -8.796 29.620 1.00 49.81 118 LEU B N 1
ATOM 1889 C CA . LEU B 1 119 ? -6.167 -9.578 30.849 1.00 44.68 118 LEU B CA 1
ATOM 1890 C C . LEU B 1 119 ? -4.865 -9.283 31.595 1.00 46.07 118 LEU B C 1
ATOM 1891 O O . LEU B 1 119 ? -4.867 -9.078 32.817 1.00 40.55 118 LEU B O 1
ATOM 1896 N N . VAL B 1 120 ? -3.742 -9.240 30.872 1.00 40.22 119 VAL B N 1
ATOM 1897 C CA . VAL B 1 120 ? -2.458 -8.962 31.509 1.00 44.12 119 VAL B CA 1
ATOM 1898 C C . VAL B 1 120 ? -2.493 -7.612 32.219 1.00 47.83 119 VAL B C 1
ATOM 1899 O O . VAL B 1 120 ? -2.078 -7.498 33.380 1.00 46.53 119 VAL B O 1
ATOM 1903 N N . GLU B 1 121 ? -3.021 -6.575 31.547 1.00 44.54 120 GLU B N 1
ATOM 1904 C CA . GLU B 1 121 ? -3.158 -5.263 32.180 1.00 44.57 120 GLU B CA 1
ATOM 1905 C C . GLU B 1 121 ? -4.023 -5.338 33.432 1.00 43.59 120 GLU B C 1
ATOM 1906 O O . GLU B 1 121 ? -3.726 -4.685 34.439 1.00 49.62 120 GLU B O 1
ATOM 1912 N N . ALA B 1 122 ? -5.111 -6.113 33.388 1.00 34.33 121 ALA B N 1
ATOM 1913 C CA . ALA B 1 122 ? -5.943 -6.233 34.580 1.00 42.29 121 ALA B CA 1
ATOM 1914 C C . ALA B 1 122 ? -5.164 -6.860 35.731 1.00 48.76 121 ALA B C 1
ATOM 1915 O O . ALA B 1 122 ? -5.328 -6.463 36.893 1.00 42.98 121 ALA B O 1
ATOM 1917 N N . ILE B 1 123 ? -4.312 -7.843 35.426 1.00 44.55 122 ILE B N 1
ATOM 1918 C CA . ILE B 1 123 ? -3.468 -8.449 36.451 1.00 47.85 122 ILE B CA 1
ATOM 1919 C C . ILE B 1 123 ? -2.483 -7.425 37.000 1.00 51.58 122 ILE B C 1
ATOM 1920 O O . ILE B 1 123 ? -2.232 -7.369 38.211 1.00 42.57 122 ILE B O 1
ATOM 1925 N N . LYS B 1 124 ? -1.911 -6.598 36.116 1.00 48.06 123 LYS B N 1
ATOM 1926 C CA . LYS B 1 124 ? -0.985 -5.563 36.555 1.00 57.13 123 LYS B CA 1
ATOM 1927 C C . LYS B 1 124 ? -1.602 -4.710 37.650 1.00 50.33 123 LYS B C 1
ATOM 1928 O O . LYS B 1 124 ? -0.942 -4.373 38.638 1.00 45.32 123 LYS B O 1
ATOM 1934 N N . GLU B 1 125 ? -2.874 -4.379 37.510 1.00 48.39 124 GLU B N 1
ATOM 1935 C CA . GLU B 1 125 ? -3.479 -3.430 38.427 1.00 55.00 124 GLU B CA 1
ATOM 1936 C C . GLU B 1 125 ? -4.138 -4.100 39.617 1.00 56.41 124 GLU B C 1
ATOM 1937 O O . GLU B 1 125 ? -4.480 -3.408 40.584 1.00 53.84 124 GLU B O 1
ATOM 1943 N N . ALA B 1 126 ? -4.311 -5.422 39.576 1.00 47.17 125 ALA B N 1
ATOM 1944 C CA . ALA B 1 126 ? -4.874 -6.130 40.715 1.00 56.36 125 ALA B CA 1
ATOM 1945 C C . ALA B 1 126 ? -3.821 -6.518 41.749 1.00 46.74 125 ALA B C 1
ATOM 1946 O O . ALA B 1 126 ? -4.162 -6.714 42.920 1.00 52.35 125 ALA B O 1
ATOM 1948 N N . ILE B 1 127 ? -2.558 -6.608 41.355 1.00 43.95 126 ILE B N 1
ATOM 1949 C CA . ILE B 1 127 ? -1.534 -7.131 42.240 1.00 49.24 126 ILE B CA 1
ATOM 1950 C C . ILE B 1 127 ? -1.067 -6.051 43.192 1.00 51.95 126 ILE B C 1
ATOM 1951 O O . ILE B 1 127 ? -0.461 -6.386 44.209 1.00 54.86 126 ILE B O 1
ATOM 1957 N N . SER C 1 2 ? -15.275 8.041 7.591 1.00 96.17 1 SER C N 1
ATOM 1958 C CA . SER C 1 2 ? -15.264 6.582 7.521 1.00 96.21 1 SER C CA 1
ATOM 1959 C C . SER C 1 2 ? -14.863 5.963 8.863 1.00 98.84 1 SER C C 1
ATOM 1960 O O . SER C 1 2 ? -14.621 6.680 9.836 1.00 100.03 1 SER C O 1
ATOM 1963 N N . LEU C 1 3 ? -14.787 4.626 8.899 1.00 98.82 2 LEU C N 1
ATOM 1964 C CA . LEU C 1 3 ? -14.448 3.908 10.129 1.00 96.72 2 LEU C CA 1
ATOM 1965 C C . LEU C 1 3 ? -12.940 3.899 10.393 1.00 99.85 2 LEU C C 1
ATOM 1966 O O . LEU C 1 3 ? -12.525 3.921 11.559 1.00 96.61 2 LEU C O 1
ATOM 1971 N N . LYS C 1 4 ? -12.109 3.870 9.339 1.00 101.34 3 LYS C N 1
ATOM 1972 C CA . LYS C 1 4 ? -10.671 4.067 9.523 1.00 95.58 3 LYS C CA 1
ATOM 1973 C C . LYS C 1 4 ? -10.356 5.496 9.952 1.00 98.56 3 LYS C C 1
ATOM 1974 O O . LYS C 1 4 ? -9.421 5.716 10.731 1.00 97.98 3 LYS C O 1
ATOM 1980 N N . GLU C 1 5 ? -11.119 6.473 9.449 1.00 101.70 4 GLU C N 1
ATOM 1981 C CA . GLU C 1 5 ? -10.951 7.863 9.866 1.00 101.46 4 GLU C CA 1
ATOM 1982 C C . GLU C 1 5 ? -11.280 8.035 11.340 1.00 101.66 4 GLU C C 1
ATOM 1983 O O . GLU C 1 5 ? -10.432 8.453 12.139 1.00 104.84 4 GLU C O 1
ATOM 1989 N N . LYS C 1 6 ? -12.518 7.704 11.716 1.00 97.14 5 LYS C N 1
ATOM 1990 C CA . LYS C 1 6 ? -13.071 7.989 13.036 1.00 97.74 5 LYS C CA 1
ATOM 1991 C C . LYS C 1 6 ? -12.200 7.493 14.189 1.00 99.62 5 LYS C C 1
ATOM 1992 O O . LYS C 1 6 ? -12.395 7.913 15.337 1.00 97.64 5 LYS C O 1
ATOM 1998 N N . PHE C 1 7 ? -11.230 6.622 13.901 1.00 96.04 6 PHE C N 1
ATOM 1999 C CA . PHE C 1 7 ? -10.401 6.028 14.940 1.00 87.98 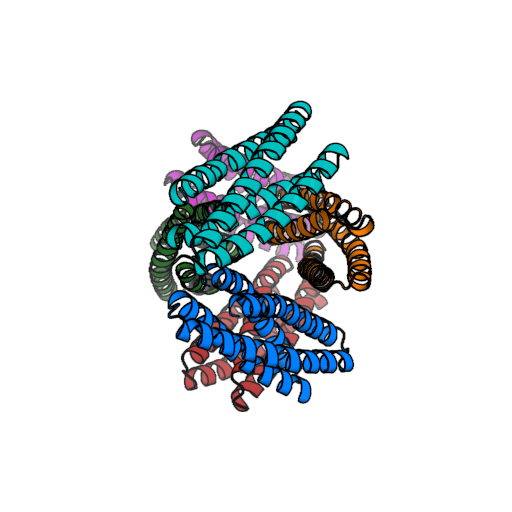6 PHE C CA 1
ATOM 2000 C C . PHE C 1 7 ? -8.992 6.595 15.019 1.00 91.19 6 PHE C C 1
ATOM 2001 O O . PHE C 1 7 ? -8.407 6.601 16.105 1.00 88.67 6 PHE C O 1
ATOM 2009 N N . ALA C 1 8 ? -8.413 7.041 13.903 1.00 96.25 7 ALA C N 1
ATOM 2010 C CA . ALA C 1 8 ? -7.193 7.832 14.004 1.00 94.82 7 ALA C CA 1
ATOM 2011 C C . ALA C 1 8 ? -7.469 9.138 14.735 1.00 99.36 7 ALA C C 1
ATOM 2012 O O . ALA C 1 8 ? -6.578 9.686 15.400 1.00 92.53 7 ALA C O 1
ATOM 2014 N N . GLU C 1 9 ? -8.713 9.631 14.641 1.00 100.10 8 GLU C N 1
ATOM 2015 C CA . GLU C 1 9 ? -9.153 10.810 15.381 1.00 100.69 8 GLU C CA 1
ATOM 2016 C C . GLU C 1 9 ? -9.490 10.495 16.836 1.00 99.58 8 GLU C C 1
ATOM 2017 O O . GLU C 1 9 ? -9.320 11.363 17.702 1.00 97.36 8 GLU C O 1
ATOM 2023 N N . TYR C 1 10 ? -9.968 9.273 17.120 1.00 101.14 9 TYR C N 1
ATOM 2024 C CA . TYR C 1 10 ? -10.343 8.881 18.481 1.00 97.40 9 TYR C CA 1
ATOM 2025 C C . TYR C 1 10 ? -9.120 8.511 19.320 1.00 93.67 9 TYR C C 1
ATOM 2026 O O . TYR C 1 10 ? -9.019 8.907 20.488 1.00 88.91 9 TYR C O 1
ATOM 2035 N N . GLU C 1 11 ? -8.202 7.721 18.753 1.00 96.87 10 GLU C N 1
ATOM 2036 C CA . GLU C 1 11 ? -7.013 7.279 19.472 1.00 86.15 10 GLU C CA 1
ATOM 2037 C C . GLU C 1 11 ? -6.085 8.429 19.834 1.00 90.98 10 GLU C C 1
ATOM 2038 O O . GLU C 1 11 ? -5.191 8.234 20.665 1.00 97.55 10 GLU C O 1
ATOM 2044 N N . ALA C 1 12 ? -6.266 9.609 19.228 1.00 93.68 11 ALA C N 1
ATOM 2045 C CA . ALA C 1 12 ? -5.476 10.778 19.613 1.00 101.66 11 ALA C CA 1
ATOM 2046 C C . ALA C 1 12 ? -5.760 11.189 21.058 1.00 105.50 11 ALA C C 1
ATOM 2047 O O . ALA C 1 12 ? -4.850 11.620 21.782 1.00 97.94 11 ALA C O 1
ATOM 2049 N N . PHE C 1 13 ? -7.016 11.049 21.502 1.00 103.08 12 PHE C N 1
ATOM 2050 C CA . PHE C 1 13 ? -7.370 11.263 22.903 1.00 96.84 12 PHE C CA 1
ATOM 2051 C C . PHE C 1 13 ? -6.928 10.081 23.768 1.00 93.20 12 PHE C C 1
ATOM 2052 O O . PHE C 1 13 ? -7.649 9.680 24.690 1.00 85.23 12 PHE C O 1
ATOM 2060 N N . GLY C 1 14 ? -5.755 9.512 23.490 1.00 85.04 13 GLY C N 1
ATOM 2061 C CA . GLY C 1 14 ? -5.390 8.245 24.072 1.00 85.12 13 GLY C CA 1
ATOM 2062 C C . GLY C 1 14 ? -4.898 8.379 25.494 1.00 81.38 13 GLY C C 1
ATOM 2063 O O . GLY C 1 14 ? -5.659 8.646 26.434 1.00 72.23 13 GLY C O 1
ATOM 2064 N N . PRO C 1 15 ? -3.597 8.189 25.681 1.00 82.57 14 PRO C N 1
ATOM 2065 C CA . PRO C 1 15 ? -2.979 8.563 26.959 1.00 75.46 14 PRO C CA 1
ATOM 2066 C C . PRO C 1 15 ? -3.041 10.065 27.239 1.00 72.89 14 PRO C C 1
ATOM 2067 O O . PRO C 1 15 ? -2.520 10.508 28.270 1.00 66.01 14 PRO C O 1
ATOM 2071 N N . ARG C 1 16 ? -3.657 10.856 26.351 1.00 69.75 15 ARG C N 1
ATOM 2072 C CA . ARG C 1 16 ? -3.747 12.297 26.548 1.00 70.43 15 ARG C CA 1
ATOM 2073 C C . ARG C 1 16 ? -4.774 12.638 27.621 1.00 64.23 15 ARG C C 1
ATOM 2074 O O . ARG C 1 16 ? -4.452 13.300 28.613 1.00 58.10 15 ARG C O 1
ATOM 2082 N N . ILE C 1 17 ? -6.023 12.194 27.432 1.00 63.38 16 ILE C N 1
ATOM 2083 C CA . ILE C 1 17 ? -7.069 12.417 28.425 1.00 51.99 16 ILE C CA 1
ATOM 2084 C C . ILE C 1 17 ? -6.642 11.860 29.772 1.00 45.13 16 ILE C C 1
ATOM 2085 O O . ILE C 1 17 ? -6.962 12.432 30.820 1.00 41.93 16 ILE C O 1
ATOM 2090 N N . LEU C 1 18 ? -5.906 10.744 29.767 1.00 47.15 17 LEU C N 1
ATOM 2091 C CA . LEU C 1 18 ? -5.362 10.204 31.007 1.00 47.43 17 LEU C CA 1
ATOM 2092 C C . LEU C 1 18 ? -4.497 11.234 31.712 1.00 49.69 17 LEU C C 1
ATOM 2093 O O . LEU C 1 18 ? -4.560 11.375 32.939 1.00 39.48 17 LEU C O 1
ATOM 2098 N N . GLU C 1 19 ? -3.675 11.957 30.940 1.00 48.37 18 GLU C N 1
ATOM 2099 C CA . GLU C 1 19 ? -2.761 12.937 31.520 1.00 52.05 18 GLU C CA 1
ATOM 2100 C C . GLU C 1 19 ? -3.526 14.062 32.199 1.00 41.59 18 GLU C C 1
ATOM 2101 O O . GLU C 1 19 ? -3.106 14.556 33.249 1.00 45.88 18 GLU C O 1
ATOM 2107 N N . LEU C 1 20 ? -4.656 14.473 31.621 1.00 41.65 19 LEU C N 1
ATOM 2108 C CA . LEU C 1 20 ? -5.468 15.506 32.253 1.00 41.86 19 LEU C CA 1
ATOM 2109 C C . LEU C 1 20 ? -6.066 15.018 33.569 1.00 40.93 19 LEU C C 1
ATOM 2110 O O . LEU C 1 20 ? -6.076 15.764 34.563 1.00 36.80 19 LEU C O 1
ATOM 2115 N N . TRP C 1 21 ? -6.545 13.765 33.612 1.00 38.33 20 TRP C N 1
ATOM 2116 C CA . TRP C 1 21 ? -7.032 13.218 34.881 1.00 36.60 20 TRP C CA 1
ATOM 2117 C C . TRP C 1 21 ? -5.951 13.254 35.946 1.00 35.83 20 TRP C C 1
ATOM 2118 O O . TRP C 1 21 ? -6.207 13.659 37.089 1.00 40.38 20 TRP C O 1
ATOM 2129 N N . GLN C 1 22 ? -4.727 12.856 35.589 1.00 33.71 21 GLN C N 1
ATOM 2130 C CA . GLN C 1 22 ? -3.643 12.826 36.575 1.00 40.01 21 GLN C CA 1
ATOM 2131 C C . GLN C 1 22 ? -3.244 14.235 37.000 1.00 35.16 21 GLN C C 1
ATOM 2132 O O . GLN C 1 22 ? -2.887 14.464 38.160 1.00 37.69 21 GLN C O 1
ATOM 2138 N N . ALA C 1 23 ? -3.295 15.187 36.068 1.00 26.92 22 ALA C N 1
ATOM 2139 C CA . ALA C 1 23 ? -3.055 16.587 36.410 1.00 39.82 22 ALA C CA 1
ATOM 2140 C C . ALA C 1 23 ? -4.123 17.117 37.362 1.00 39.05 22 ALA C C 1
ATOM 2141 O O . ALA C 1 23 ? -3.820 17.907 38.261 1.00 36.65 22 ALA C O 1
ATOM 2143 N N . ALA C 1 24 ? -5.380 16.696 37.176 1.00 37.00 23 ALA C N 1
ATOM 2144 C CA . ALA C 1 24 ? -6.450 17.098 38.087 1.00 37.15 23 ALA C CA 1
ATOM 2145 C C . ALA C 1 24 ? -6.178 16.593 39.500 1.00 39.10 23 ALA C C 1
ATOM 2146 O O . ALA C 1 24 ? -6.309 17.337 40.484 1.00 35.38 23 ALA C O 1
ATOM 2148 N N . ARG C 1 25 ? -5.801 15.319 39.615 1.00 34.50 24 ARG C N 1
ATOM 2149 C CA . ARG C 1 25 ? -5.414 14.763 40.902 1.00 43.96 24 ARG C CA 1
ATOM 2150 C C . ARG C 1 25 ? -4.269 15.559 41.513 1.00 39.34 24 ARG C C 1
ATOM 2151 O O . ARG C 1 25 ? -4.331 15.952 42.680 1.00 39.23 24 ARG C O 1
ATOM 2159 N N . ASN C 1 26 ? -3.219 15.814 40.724 1.00 40.51 25 ASN C N 1
ATOM 2160 C CA . ASN C 1 26 ? -2.088 16.608 41.199 1.00 42.75 25 ASN C CA 1
ATOM 2161 C C . ASN C 1 26 ? -2.548 17.966 41.713 1.00 36.74 25 ASN C C 1
ATOM 2162 O O . ASN C 1 26 ? -2.245 18.342 42.845 1.00 36.29 25 ASN C O 1
ATOM 2167 N N . ALA C 1 27 ? -3.311 18.705 40.902 1.00 35.46 26 ALA C N 1
ATOM 2168 C CA . ALA C 1 27 ? -3.797 20.010 41.341 1.00 36.43 26 ALA C CA 1
ATOM 2169 C C . ALA C 1 27 ? -4.646 19.898 42.607 1.00 40.78 26 ALA C C 1
ATOM 2170 O O . ALA C 1 27 ? -4.593 20.774 43.481 1.00 34.15 26 ALA C O 1
ATOM 2172 N N . PHE C 1 28 ? -5.447 18.829 42.714 1.00 38.01 27 PHE C N 1
ATOM 2173 C CA . PHE C 1 28 ? -6.280 18.625 43.897 1.00 36.01 27 PHE C CA 1
ATOM 2174 C C . PHE C 1 28 ? -5.428 18.469 45.154 1.00 37.17 27 PHE C C 1
ATOM 2175 O O . PHE C 1 28 ? -5.687 19.107 46.182 1.00 39.82 27 PHE C O 1
ATOM 2183 N N . GLU C 1 29 ? -4.396 17.636 45.085 1.00 37.04 28 GLU C N 1
ATOM 2184 C CA . GLU C 1 29 ? -3.579 17.404 46.270 1.00 38.87 28 GLU C CA 1
ATOM 2185 C C . GLU C 1 29 ? -2.735 18.629 46.618 1.00 43.57 28 GLU C C 1
ATOM 2186 O O . GLU C 1 29 ? -2.456 18.871 47.797 1.00 40.37 28 GLU C O 1
ATOM 2192 N N . ALA C 1 30 ? -2.350 19.430 45.623 1.00 37.58 29 ALA C N 1
ATOM 2193 C CA . ALA C 1 30 ? -1.691 20.705 45.894 1.00 39.87 29 ALA C CA 1
ATOM 2194 C C . ALA C 1 30 ? -2.658 21.797 46.336 1.00 47.35 29 ALA C C 1
ATOM 2195 O O . ALA C 1 30 ? -2.206 22.889 46.694 1.00 52.83 29 ALA C O 1
ATOM 2197 N N . GLY C 1 31 ? -3.971 21.555 46.282 1.00 45.52 30 GLY C N 1
ATOM 2198 C CA . GLY C 1 31 ? -4.932 22.556 46.683 1.00 38.10 30 GLY C CA 1
ATOM 2199 C C . GLY C 1 31 ? -5.233 23.624 45.653 1.00 43.36 30 GLY C C 1
ATOM 2200 O O . GLY C 1 31 ? -5.961 24.571 45.967 1.00 38.44 30 GLY C O 1
ATOM 2201 N N . ASP C 1 32 ? -4.707 23.508 44.436 1.00 37.81 31 ASP C N 1
ATOM 2202 C CA . ASP C 1 32 ? -5.009 24.448 43.363 1.00 31.07 31 ASP C CA 1
ATOM 2203 C C . ASP C 1 32 ? -6.364 24.060 42.763 1.00 38.58 31 ASP C C 1
ATOM 2204 O O . ASP C 1 32 ? -6.460 23.475 41.680 1.00 37.00 31 ASP C O 1
ATOM 2209 N N . LEU C 1 33 ? -7.434 24.377 43.508 1.00 30.95 32 LEU C N 1
ATOM 2210 C CA . LEU C 1 33 ? -8.786 23.957 43.140 1.00 36.36 32 LEU C CA 1
ATOM 2211 C C . LEU C 1 33 ? -9.310 24.710 41.927 1.00 37.20 32 LEU C C 1
ATOM 2212 O O . LEU C 1 33 ? -10.169 24.190 41.207 1.00 32.99 32 LEU C O 1
ATOM 2217 N N . ALA C 1 34 ? -8.827 25.937 41.694 1.00 36.23 33 ALA C N 1
ATOM 2218 C CA . ALA C 1 34 ? -9.119 26.614 40.432 1.00 41.62 33 ALA C CA 1
ATOM 2219 C C . ALA C 1 34 ? -8.595 25.811 39.248 1.00 33.93 33 ALA C C 1
ATOM 2220 O O . ALA C 1 34 ? -9.280 25.682 38.226 1.00 40.36 33 ALA C O 1
ATOM 2222 N N . ARG C 1 35 ? -7.381 25.270 39.365 1.00 37.10 34 ARG C N 1
ATOM 2223 C CA . ARG C 1 35 ? -6.835 24.430 38.301 1.00 40.40 34 ARG C CA 1
ATOM 2224 C C . ARG C 1 35 ? -7.643 23.144 38.143 1.00 34.35 34 ARG C C 1
ATOM 2225 O O . ARG C 1 35 ? -7.846 22.673 37.021 1.00 33.55 34 ARG C O 1
ATOM 2233 N N . VAL C 1 36 ? -8.111 22.562 39.251 1.00 32.31 35 VAL C N 1
ATOM 2234 C CA . VAL C 1 36 ? -8.971 21.385 39.154 1.00 31.08 35 VAL C CA 1
ATOM 2235 C C . VAL C 1 36 ? -10.208 21.709 38.332 1.00 31.24 35 VAL C C 1
ATOM 2236 O O . VAL C 1 36 ? -10.560 20.982 37.397 1.00 34.66 35 VAL C O 1
ATOM 2240 N N . ALA C 1 37 ? -10.870 22.828 38.644 1.00 33.44 36 ALA C N 1
ATOM 2241 C CA . ALA C 1 37 ? -12.077 23.198 37.901 1.00 34.62 36 ALA C CA 1
ATOM 2242 C C . ALA C 1 37 ? -11.785 23.398 36.415 1.00 37.69 36 ALA C C 1
ATOM 2243 O O . ALA C 1 37 ? -12.562 22.952 35.566 1.00 44.02 36 ALA C O 1
ATOM 2245 N N . ASN C 1 38 ? -10.654 24.045 36.082 1.00 38.58 37 ASN C N 1
ATOM 2246 C CA . ASN C 1 38 ? -10.246 24.201 34.682 1.00 38.24 37 ASN C CA 1
ATOM 2247 C C . ASN C 1 38 ? -10.088 22.848 33.998 1.00 37.95 37 ASN C C 1
ATOM 2248 O O . ASN C 1 38 ? -10.544 22.651 32.871 1.00 39.31 37 ASN C O 1
ATOM 2253 N N . LEU C 1 39 ? -9.404 21.911 34.654 1.00 34.97 38 LEU C N 1
ATOM 2254 C CA . LEU C 1 39 ? -9.147 20.618 34.029 1.00 38.30 38 LEU C CA 1
ATOM 2255 C C . LEU C 1 39 ? -10.434 19.828 33.837 1.00 31.29 38 LEU C C 1
ATOM 2256 O O . LEU C 1 39 ? -10.625 19.198 32.795 1.00 35.61 38 LEU C O 1
ATOM 2261 N N . LEU C 1 40 ? -11.315 19.843 34.841 1.00 33.56 39 LEU C N 1
ATOM 2262 C CA . LEU C 1 40 ? -12.591 19.153 34.739 1.00 27.85 39 LEU C CA 1
ATOM 2263 C C . LEU C 1 40 ? -13.408 19.702 33.582 1.00 38.69 39 LEU C C 1
ATOM 2264 O O . LEU C 1 40 ? -14.123 18.954 32.910 1.00 32.15 39 LEU C O 1
ATOM 2269 N N . ALA C 1 41 ? -13.328 21.021 33.355 1.00 29.57 40 ALA C N 1
ATOM 2270 C CA . ALA C 1 41 ? -14.052 21.631 32.249 1.00 42.14 40 ALA C CA 1
ATOM 2271 C C . ALA C 1 41 ? -13.487 21.167 30.913 1.00 40.90 40 ALA C C 1
ATOM 2272 O O . ALA C 1 41 ? -14.239 20.850 29.982 1.00 43.76 40 ALA C O 1
ATOM 2274 N N . GLU C 1 42 ? -12.167 21.078 30.818 1.00 39.03 41 GLU C N 1
ATOM 2275 C CA . GLU C 1 42 ? -11.538 20.590 29.599 1.00 37.71 41 GLU C CA 1
ATOM 2276 C C . GLU C 1 42 ? -11.837 19.110 29.396 1.00 46.69 41 GLU C C 1
ATOM 2277 O O . GLU C 1 42 ? -12.211 18.687 28.289 1.00 39.74 41 GLU C O 1
ATOM 2283 N N . LEU C 1 43 ? -11.717 18.311 30.470 1.00 37.51 42 LEU C N 1
ATOM 2284 C CA . LEU C 1 43 ? -12.049 16.891 30.385 1.00 37.99 42 LEU C CA 1
ATOM 2285 C C . LEU C 1 43 ? -13.484 16.678 29.924 1.00 42.86 42 LEU C C 1
ATOM 2286 O O . LEU C 1 43 ? -13.750 15.773 29.127 1.00 41.69 42 LEU C O 1
ATOM 2291 N N . LYS C 1 44 ? -14.418 17.503 30.409 1.00 41.34 43 LYS C N 1
ATOM 2292 C CA . LYS C 1 44 ? -15.828 17.335 30.062 1.00 41.86 43 LYS C CA 1
ATOM 2293 C C . LYS C 1 44 ? -16.050 17.506 28.566 1.00 50.42 43 LYS C C 1
ATOM 2294 O O . LYS C 1 44 ? -16.773 16.713 27.936 1.00 40.80 43 LYS C O 1
ATOM 2300 N N . GLU C 1 45 ? -15.419 18.527 27.977 1.00 42.56 44 GLU C N 1
ATOM 2301 C CA . GLU C 1 45 ? -15.516 18.727 26.538 1.00 51.98 44 GLU C CA 1
ATOM 2302 C C . GLU C 1 45 ? -14.829 17.595 25.782 1.00 51.23 44 GLU C C 1
ATOM 2303 O O . GLU C 1 45 ? -15.388 17.050 24.824 1.00 49.30 44 GLU C O 1
ATOM 2309 N N . LEU C 1 46 ? -13.618 17.219 26.200 1.00 50.68 45 LEU C N 1
ATOM 2310 C CA . LEU C 1 46 ? -12.934 16.100 25.556 1.00 43.84 45 LEU C CA 1
ATOM 2311 C C . LEU C 1 46 ? -13.760 14.825 25.627 1.00 49.50 45 LEU C C 1
ATOM 2312 O O . LEU C 1 46 ? -13.890 14.100 24.631 1.00 44.40 45 LEU C O 1
ATOM 2317 N N . PHE C 1 47 ? -14.320 14.531 26.805 1.00 51.00 46 PHE C N 1
ATOM 2318 C CA . PHE C 1 47 ? -15.055 13.290 26.993 1.00 40.45 46 PHE C CA 1
ATOM 2319 C C . PHE C 1 47 ? -16.307 13.249 26.124 1.00 50.71 46 PHE C C 1
ATOM 2320 O O . PHE C 1 47 ? -16.703 12.169 25.654 1.00 42.14 46 PHE C O 1
ATOM 2328 N N . LYS C 1 48 ? -16.931 14.413 25.901 1.00 42.13 47 LYS C N 1
ATOM 2329 C CA . LYS C 1 48 ? -18.075 14.521 24.997 1.00 46.53 47 LYS C CA 1
ATOM 2330 C C . LYS C 1 48 ? -17.699 14.128 23.568 1.00 49.65 47 LYS C C 1
ATOM 2331 O O . LYS C 1 48 ? -18.393 13.329 22.934 1.00 49.74 47 LYS C O 1
ATOM 2337 N N . LYS C 1 49 ? -16.598 14.682 23.044 1.00 53.93 48 LYS C N 1
ATOM 2338 C CA . LYS C 1 49 ? -16.127 14.297 21.713 1.00 56.29 48 LYS C CA 1
ATOM 2339 C C . LYS C 1 49 ? -15.801 12.806 21.649 1.00 50.75 48 LYS C C 1
ATOM 2340 O O . LYS C 1 49 ? -16.198 12.111 20.708 1.00 45.09 48 LYS C O 1
ATOM 2346 N N . ASP C 1 50 ? -15.072 12.307 22.648 1.00 49.64 49 ASP C N 1
ATOM 2347 C CA . ASP C 1 50 ? -14.721 10.892 22.729 1.00 45.03 49 ASP C CA 1
ATOM 2348 C C . ASP C 1 50 ? -15.946 9.992 22.617 1.00 46.35 49 ASP C C 1
ATOM 2349 O O . ASP C 1 50 ? -15.945 8.997 21.877 1.00 36.91 49 ASP C O 1
ATOM 2354 N N . LEU C 1 51 ? -16.984 10.303 23.394 1.00 37.81 50 LEU C N 1
ATOM 2355 C CA . LEU C 1 51 ? -18.152 9.438 23.466 1.00 43.10 50 LEU C CA 1
ATOM 2356 C C . LEU C 1 51 ? -18.928 9.469 22.163 1.00 41.26 50 LEU C C 1
ATOM 2357 O O . LEU C 1 51 ? -19.509 8.454 21.755 1.00 40.56 50 LEU C O 1
ATOM 2362 N N . ASN C 1 52 ? -18.912 10.616 21.491 1.00 40.42 51 ASN C N 1
ATOM 2363 C CA . ASN C 1 52 ? -19.540 10.733 20.185 1.00 46.71 51 ASN C CA 1
ATOM 2364 C C . ASN C 1 52 ? -18.854 9.811 19.193 1.00 47.58 51 ASN C C 1
ATOM 2365 O O . ASN C 1 52 ? -19.487 8.939 18.594 1.00 47.07 51 ASN C O 1
ATOM 2370 N N . LEU C 1 53 ? -17.540 9.964 19.043 1.00 47.64 52 LEU C N 1
ATOM 2371 C CA . LEU C 1 53 ? -16.825 9.167 18.060 1.00 50.24 52 LEU C CA 1
ATOM 2372 C C . LEU C 1 53 ? -16.911 7.680 18.378 1.00 46.91 52 LEU C C 1
ATOM 2373 O O . LEU C 1 53 ? -16.993 6.863 17.462 1.00 44.81 52 LEU C O 1
ATOM 2378 N N . ALA C 1 54 ? -16.939 7.308 19.659 1.00 42.62 53 ALA C N 1
ATOM 2379 C CA . ALA C 1 54 ? -17.130 5.900 20.007 1.00 40.98 53 ALA C CA 1
ATOM 2380 C C . ALA C 1 54 ? -18.500 5.385 19.542 1.00 44.82 53 ALA C C 1
ATOM 2381 O O . ALA C 1 54 ? -18.600 4.291 18.975 1.00 40.29 53 ALA C O 1
ATOM 2383 N N . ASN C 1 55 ? -19.570 6.160 19.774 1.00 40.04 54 ASN C N 1
ATOM 2384 C CA . ASN C 1 55 ? -20.897 5.743 19.307 1.00 45.62 54 ASN C CA 1
ATOM 2385 C C . ASN C 1 55 ? -20.935 5.645 17.790 1.00 43.58 54 ASN C C 1
ATOM 2386 O O . ASN C 1 55 ? -21.510 4.700 17.241 1.00 46.90 54 ASN C O 1
ATOM 2391 N N . ALA C 1 56 ? -20.313 6.600 17.097 1.00 41.11 55 ALA C N 1
ATOM 2392 C CA . ALA C 1 56 ? -20.268 6.546 15.640 1.00 48.68 55 ALA C CA 1
ATOM 2393 C C . ALA C 1 56 ? -19.552 5.289 15.155 1.00 50.90 55 ALA C C 1
ATOM 2394 O O . ALA C 1 56 ? -20.069 4.559 14.305 1.00 49.28 55 ALA C O 1
ATOM 2396 N N . MET C 1 57 ? -18.353 5.020 15.679 1.00 45.84 56 MET C N 1
ATOM 2397 C CA . MET C 1 57 ? -17.622 3.832 15.256 1.00 42.86 56 MET C CA 1
ATOM 2398 C C . MET C 1 57 ? -18.426 2.566 15.520 1.00 42.62 56 MET C C 1
ATOM 2399 O O . MET C 1 57 ? -18.389 1.624 14.720 1.00 40.08 56 MET C O 1
ATOM 2404 N N . ALA C 1 58 ? -19.158 2.518 16.642 1.00 37.58 57 ALA C N 1
ATOM 2405 C CA . ALA C 1 58 ? -19.997 1.353 16.915 1.00 43.19 57 ALA C CA 1
ATOM 2406 C C . ALA C 1 58 ? -21.037 1.178 15.818 1.00 46.52 57 ALA C C 1
ATOM 2407 O O . ALA C 1 58 ? -21.303 0.058 15.365 1.00 37.73 57 ALA C O 1
ATOM 2409 N N . ALA C 1 59 ? -21.593 2.287 15.341 1.00 41.96 58 ALA C N 1
ATOM 2410 C CA . ALA C 1 59 ? -22.606 2.220 14.292 1.00 45.05 58 ALA C CA 1
ATOM 2411 C C . ALA C 1 59 ? -21.998 1.791 12.962 1.00 46.89 58 ALA C C 1
ATOM 2412 O O . ALA C 1 59 ? -22.527 0.899 12.288 1.00 42.95 58 ALA C O 1
ATOM 2414 N N . GLU C 1 60 ? -20.894 2.427 12.555 1.00 42.82 59 GLU C N 1
ATOM 2415 C CA . GLU C 1 60 ? -20.285 2.075 11.279 1.00 44.87 59 GLU C CA 1
ATOM 2416 C C . GLU C 1 60 ? -19.833 0.616 11.258 1.00 53.12 59 GLU C C 1
ATOM 2417 O O . GLU C 1 60 ? -20.008 -0.078 10.252 1.00 51.99 59 GLU C O 1
ATOM 2423 N N . ALA C 1 61 ? -19.249 0.135 12.361 1.00 43.90 60 ALA C N 1
ATOM 2424 C CA . ALA C 1 61 ? -18.878 -1.273 12.454 1.00 40.86 60 ALA C CA 1
ATOM 2425 C C . ALA C 1 61 ? -20.091 -2.191 12.320 1.00 44.76 60 ALA C C 1
ATOM 2426 O O . ALA C 1 61 ? -20.026 -3.221 11.636 1.00 40.37 60 ALA C O 1
ATOM 2428 N N . ALA C 1 62 ? -21.203 -1.845 12.977 1.00 37.57 61 ALA C N 1
ATOM 2429 C CA . ALA C 1 62 ? -22.406 -2.672 12.904 1.00 41.36 61 ALA C CA 1
ATOM 2430 C C . ALA C 1 62 ? -22.957 -2.721 11.484 1.00 44.99 61 ALA C C 1
ATOM 2431 O O . ALA C 1 62 ? -23.264 -3.795 10.957 1.00 44.47 61 ALA C O 1
ATOM 2433 N N . GLU C 1 63 ? -23.097 -1.558 10.856 1.00 36.31 62 GLU C N 1
ATOM 2434 C CA . GLU C 1 63 ? -23.565 -1.504 9.481 1.00 38.97 62 GLU C CA 1
ATOM 2435 C C . GLU C 1 63 ? -22.685 -2.329 8.550 1.00 50.75 62 GLU C C 1
ATOM 2436 O O . GLU C 1 63 ? -23.191 -2.966 7.620 1.00 48.54 62 GLU C O 1
ATOM 2442 N N . ALA C 1 64 ? -21.373 -2.356 8.800 1.00 49.05 63 ALA C N 1
ATOM 2443 C CA . ALA C 1 64 ? -20.437 -3.125 7.984 1.00 42.85 63 ALA C CA 1
ATOM 2444 C C . ALA C 1 64 ? -20.373 -4.601 8.370 1.00 49.68 63 ALA C C 1
ATOM 2445 O O . ALA C 1 64 ? -19.602 -5.356 7.765 1.00 45.14 63 ALA C O 1
ATOM 2447 N N . GLY C 1 65 ? -21.153 -5.037 9.350 1.00 45.52 64 GLY C N 1
ATOM 2448 C CA . GLY C 1 65 ? -21.113 -6.436 9.719 1.00 51.70 64 GLY C CA 1
ATOM 2449 C C . GLY C 1 65 ? -19.798 -6.908 10.297 1.00 53.99 64 GLY C C 1
ATOM 2450 O O . GLY C 1 65 ? -19.495 -8.101 10.233 1.00 52.11 64 GLY C O 1
ATOM 2451 N N . ASN C 1 66 ? -19.002 -6.001 10.862 1.00 51.50 65 ASN C N 1
ATOM 2452 C CA . ASN C 1 66 ? -17.743 -6.344 11.524 1.00 53.33 65 ASN C CA 1
ATOM 2453 C C . ASN C 1 66 ? -18.050 -6.711 12.973 1.00 58.12 65 ASN C C 1
ATOM 2454 O O . ASN C 1 66 ? -17.818 -5.937 13.904 1.00 56.08 65 ASN C O 1
ATOM 2459 N N . LYS C 1 67 ? -18.602 -7.920 13.154 1.00 60.91 66 LYS C N 1
ATOM 2460 C CA . LYS C 1 67 ? -18.971 -8.410 14.485 1.00 59.97 66 LYS C CA 1
ATOM 2461 C C . LYS C 1 67 ? -17.802 -8.366 15.471 1.00 57.32 66 LYS C C 1
ATOM 2462 O O . LYS C 1 67 ? -18.008 -8.254 16.687 1.00 47.64 66 LYS C O 1
ATOM 2468 N N . GLU C 1 68 ? -16.572 -8.475 14.978 1.00 55.84 67 GLU C N 1
ATOM 2469 C CA . GLU C 1 68 ? -15.436 -8.427 15.885 1.00 57.38 67 GLU C CA 1
ATOM 2470 C C . GLU C 1 68 ? -15.244 -7.019 16.439 1.00 62.59 67 GLU C C 1
ATOM 2471 O O . GLU C 1 68 ? -14.792 -6.852 17.580 1.00 53.43 67 GLU C O 1
ATOM 2477 N N . ALA C 1 69 ? -15.612 -5.997 15.670 1.00 50.85 68 ALA C N 1
ATOM 2478 C CA . ALA C 1 69 ? -15.453 -4.635 16.155 1.00 54.25 68 ALA C CA 1
ATOM 2479 C C . ALA C 1 69 ? -16.676 -4.154 16.918 1.00 50.89 68 ALA C C 1
ATOM 2480 O O . ALA C 1 69 ? -16.527 -3.393 17.883 1.00 49.09 68 ALA C O 1
ATOM 2482 N N . VAL C 1 70 ? -17.877 -4.601 16.529 1.00 43.06 69 VAL C N 1
ATOM 2483 C CA . VAL C 1 70 ? -19.068 -4.293 17.316 1.00 45.64 69 VAL C CA 1
ATOM 2484 C C . VAL C 1 70 ? -18.889 -4.757 18.756 1.00 51.31 69 VAL C C 1
ATOM 2485 O O . VAL C 1 70 ? -19.297 -4.070 19.698 1.00 47.10 69 VAL C O 1
ATOM 2489 N N . ALA C 1 71 ? -18.274 -5.923 18.952 1.00 47.09 70 ALA C N 1
ATOM 2490 C CA . ALA C 1 71 ? -18.113 -6.447 20.305 1.00 50.22 70 ALA C CA 1
ATOM 2491 C C . ALA C 1 71 ? -17.130 -5.609 21.118 1.00 43.91 70 ALA C C 1
ATOM 2492 O O . ALA C 1 71 ? -17.315 -5.417 22.328 1.00 46.66 70 ALA C O 1
ATOM 2494 N N . LEU C 1 72 ? -16.057 -5.135 20.488 1.00 42.29 71 LEU C N 1
ATOM 2495 C CA . LEU C 1 72 ? -15.089 -4.352 21.246 1.00 47.89 71 LEU C CA 1
ATOM 2496 C C . LEU C 1 72 ? -15.610 -2.944 21.485 1.00 46.13 71 LEU C C 1
ATOM 2497 O O . LEU C 1 72 ? -15.401 -2.376 22.564 1.00 45.52 71 LEU C O 1
ATOM 2502 N N . LEU C 1 73 ? -16.303 -2.381 20.493 1.00 36.19 72 LEU C N 1
ATOM 2503 C CA . LEU C 1 73 ? -16.884 -1.055 20.658 1.00 43.99 72 LEU C CA 1
ATOM 2504 C C . LEU C 1 73 ? -18.000 -1.060 21.701 1.00 50.37 72 LEU C C 1
ATOM 2505 O O . LEU C 1 73 ? -18.134 -0.103 22.475 1.00 41.39 72 LEU C O 1
ATOM 2510 N N . ALA C 1 74 ? -18.813 -2.122 21.750 1.00 40.95 73 ALA C N 1
ATOM 2511 C CA . ALA C 1 74 ? -19.814 -2.202 22.812 1.00 41.55 73 ALA C CA 1
ATOM 2512 C C . ALA C 1 74 ? -19.160 -2.206 24.192 1.00 44.41 73 ALA C C 1
ATOM 2513 O O . ALA C 1 74 ? -19.656 -1.562 25.124 1.00 47.69 73 ALA C O 1
ATOM 2515 N N . GLU C 1 75 ? -18.054 -2.937 24.348 1.00 43.40 74 GLU C N 1
ATOM 2516 C CA . GLU C 1 75 ? -17.346 -2.922 25.624 1.00 47.00 74 GLU C CA 1
ATOM 2517 C C . GLU C 1 75 ? -16.713 -1.561 25.881 1.00 52.18 74 GLU C C 1
ATOM 2518 O O . GLU C 1 75 ? -16.619 -1.126 27.034 1.00 51.17 74 GLU C O 1
ATOM 2524 N N . GLN C 1 76 ? -16.287 -0.863 24.832 1.00 42.63 75 GLN C N 1
ATOM 2525 C CA . GLN C 1 76 ? -15.749 0.471 25.052 1.00 42.08 75 GLN C CA 1
ATOM 2526 C C . GLN C 1 76 ? -16.840 1.408 25.556 1.00 40.95 75 GLN C C 1
ATOM 2527 O O . GLN C 1 76 ? -16.642 2.130 26.532 1.00 38.32 75 GLN C O 1
ATOM 2533 N N . LEU C 1 77 ? -18.012 1.388 24.916 1.00 45.36 76 LEU C N 1
ATOM 2534 C CA . LEU C 1 77 ? -19.099 2.257 25.355 1.00 47.87 76 LEU C CA 1
ATOM 2535 C C . LEU C 1 77 ? -19.528 1.939 26.781 1.00 45.26 76 LEU C C 1
ATOM 2536 O O . LEU C 1 77 ? -19.912 2.845 27.522 1.00 48.12 76 LEU C O 1
ATOM 2541 N N . GLU C 1 78 ? -19.451 0.672 27.187 1.00 42.56 77 GLU C N 1
ATOM 2542 C CA . GLU C 1 78 ? -19.747 0.311 28.571 1.00 47.02 77 GLU C CA 1
ATOM 2543 C C . GLU C 1 78 ? -18.800 1.006 29.558 1.00 48.46 77 GLU C C 1
ATOM 2544 O O . GLU C 1 78 ? -19.246 1.605 30.548 1.00 44.50 77 GLU C O 1
ATOM 2550 N N . ARG C 1 79 ? -17.485 0.927 29.326 1.00 41.07 78 ARG C N 1
ATOM 2551 C CA . ARG C 1 79 ? -16.590 1.590 30.270 1.00 37.52 78 ARG C CA 1
ATOM 2552 C C . ARG C 1 79 ? -16.677 3.105 30.145 1.00 37.56 78 ARG C C 1
ATOM 2553 O O . ARG C 1 79 ? -16.481 3.812 31.136 1.00 35.48 78 ARG C O 1
ATOM 2561 N N . LEU C 1 80 ? -16.987 3.620 28.950 1.00 38.59 79 LEU C N 1
ATOM 2562 C CA . LEU C 1 80 ? -17.216 5.052 28.812 1.00 37.66 79 LEU C CA 1
ATOM 2563 C C . LEU C 1 80 ? -18.435 5.495 29.609 1.00 36.46 79 LEU C C 1
ATOM 2564 O O . LEU C 1 80 ? -18.432 6.576 30.208 1.00 36.14 79 LEU C O 1
ATOM 2569 N N . LYS C 1 81 ? -19.485 4.677 29.644 1.00 36.89 80 LYS C N 1
ATOM 2570 C CA . LYS C 1 81 ? -20.657 5.127 30.375 1.00 38.20 80 LYS C CA 1
ATOM 2571 C C . LYS C 1 81 ? -20.433 5.045 31.876 1.00 36.78 80 LYS C C 1
ATOM 2572 O O . LYS C 1 81 ? -20.949 5.892 32.624 1.00 35.71 80 LYS C O 1
ATOM 2578 N N . LYS C 1 82 ? -19.624 4.084 32.328 1.00 35.32 81 LYS C N 1
ATOM 2579 C CA . LYS C 1 82 ? -19.247 4.046 33.734 1.00 38.76 81 LYS C CA 1
ATOM 2580 C C . LYS C 1 82 ? -18.423 5.270 34.098 1.00 32.69 81 LYS C C 1
ATOM 2581 O O . LYS C 1 82 ? -18.655 5.888 35.137 1.00 36.08 81 LYS C O 1
ATOM 2587 N N . ILE C 1 83 ? -17.437 5.617 33.254 1.00 34.05 82 ILE C N 1
ATOM 2588 C CA . ILE C 1 83 ? -16.625 6.812 33.468 1.00 34.08 82 ILE C CA 1
ATOM 2589 C C . ILE C 1 83 ? -17.507 8.047 33.524 1.00 34.17 82 ILE C C 1
ATOM 2590 O O . ILE C 1 83 ? -17.330 8.921 34.385 1.00 33.50 82 ILE C O 1
ATOM 2595 N N . GLN C 1 84 ? -18.480 8.136 32.614 1.00 30.14 83 GLN C N 1
ATOM 2596 C CA . GLN C 1 84 ? -19.372 9.289 32.589 1.00 30.51 83 GLN C CA 1
ATOM 2597 C C . GLN C 1 84 ? -20.136 9.443 33.899 1.00 23.75 83 GLN C C 1
ATOM 2598 O O . GLN C 1 84 ? -20.306 10.561 34.399 1.00 29.61 83 GLN C O 1
ATOM 2604 N N . ALA C 1 85 ? -20.594 8.338 34.480 1.00 28.57 84 ALA C N 1
ATOM 2605 C CA . ALA C 1 85 ? -21.315 8.423 35.748 1.00 32.90 84 ALA C CA 1
ATOM 2606 C C . ALA C 1 85 ? -20.365 8.763 36.902 1.00 30.22 84 ALA C C 1
ATOM 2607 O O . ALA C 1 85 ? -20.685 9.591 37.770 1.00 28.11 84 ALA C O 1
ATOM 2609 N N . MET C 1 86 ? -19.191 8.137 36.926 1.00 28.89 85 MET C N 1
ATOM 2610 C CA . MET C 1 86 ? -18.179 8.504 37.917 1.00 29.13 85 MET C CA 1
ATOM 2611 C C . MET C 1 86 ? -17.789 9.971 37.783 1.00 28.79 85 MET C C 1
ATOM 2612 O O . MET C 1 86 ? -17.625 10.669 38.796 1.00 30.62 85 MET C O 1
ATOM 2617 N N . PHE C 1 87 ? -17.663 10.456 36.537 1.00 26.62 86 PHE C N 1
ATOM 2618 C CA . PHE C 1 87 ? -17.389 11.868 36.268 1.00 28.83 86 PHE C CA 1
ATOM 2619 C C . PHE C 1 87 ? -18.432 12.755 36.937 1.00 34.12 86 PHE C C 1
ATOM 2620 O O . PHE C 1 87 ? -18.090 13.703 37.658 1.00 32.57 86 PHE C O 1
ATOM 2628 N N . ALA C 1 88 ? -19.719 12.436 36.750 1.00 33.37 87 ALA C N 1
ATOM 2629 C CA . ALA C 1 88 ? -20.751 13.301 37.325 1.00 34.01 87 ALA C CA 1
ATOM 2630 C C . ALA C 1 88 ? -20.729 13.262 38.846 1.00 36.64 87 ALA C C 1
ATOM 2631 O O . ALA C 1 88 ? -20.982 14.290 39.493 1.00 41.00 87 ALA C O 1
ATOM 2633 N N . ALA C 1 89 ? -20.405 12.103 39.440 1.00 31.83 88 ALA C N 1
ATOM 2634 C CA . ALA C 1 89 ? -20.270 12.059 40.891 1.00 34.34 88 ALA C CA 1
ATOM 2635 C C . ALA C 1 89 ? -19.071 12.872 41.353 1.00 38.09 88 ALA C C 1
ATOM 2636 O O . ALA C 1 89 ? -19.137 13.545 42.392 1.00 37.12 88 ALA C O 1
ATOM 2638 N N . ALA C 1 90 ? -17.960 12.795 40.605 1.00 32.87 89 ALA C N 1
ATOM 2639 C CA . ALA C 1 90 ? -16.756 13.535 40.957 1.00 30.34 89 ALA C CA 1
ATOM 2640 C C . ALA C 1 90 ? -17.021 15.031 40.950 1.00 35.15 89 ALA C C 1
ATOM 2641 O O . ALA C 1 90 ? -16.659 15.743 41.896 1.00 31.23 89 ALA C O 1
ATOM 2643 N N . VAL C 1 91 ? -17.682 15.518 39.897 1.00 31.46 90 VAL C N 1
ATOM 2644 C CA . VAL C 1 91 ? -18.065 16.923 39.842 1.00 36.62 90 VAL C CA 1
ATOM 2645 C C . VAL C 1 91 ? -18.826 17.313 41.098 1.00 44.12 90 VAL C C 1
ATOM 2646 O O . VAL C 1 91 ? -18.542 18.345 41.717 1.00 43.72 90 VAL C O 1
ATOM 2650 N N . ASN C 1 92 ? -19.773 16.472 41.526 1.00 40.26 91 ASN C N 1
ATOM 2651 C CA . ASN C 1 92 ? -20.608 16.826 42.672 1.00 42.81 91 ASN C CA 1
ATOM 2652 C C . ASN C 1 92 ? -19.810 16.847 43.969 1.00 40.70 91 ASN C C 1
ATOM 2653 O O . ASN C 1 92 ? -20.006 17.732 44.808 1.00 42.05 91 ASN C O 1
ATOM 2658 N N . ALA C 1 93 ? -18.904 15.888 44.144 1.00 30.42 92 ALA C N 1
ATOM 2659 C CA . ALA C 1 93 ? -18.059 15.866 45.330 1.00 40.93 92 ALA C CA 1
ATOM 2660 C C . ALA C 1 93 ? -17.088 17.050 45.344 1.00 39.57 92 ALA C C 1
ATOM 2661 O O . ALA C 1 93 ? -16.796 17.608 46.408 1.00 38.14 92 ALA C O 1
ATOM 2663 N N . PHE C 1 94 ? -16.571 17.437 44.172 1.00 40.05 93 PHE C N 1
ATOM 2664 C CA . PHE C 1 94 ? -15.731 18.630 44.076 1.00 41.69 93 PHE C CA 1
ATOM 2665 C C . PHE C 1 94 ? -16.488 19.857 44.562 1.00 39.06 93 PHE C C 1
ATOM 2666 O O . PHE C 1 94 ? -15.984 20.631 45.381 1.00 43.17 93 PHE C O 1
ATOM 2674 N N . ARG C 1 95 ? -17.714 20.041 44.075 1.00 41.28 94 ARG C N 1
ATOM 2675 C CA . ARG C 1 95 ? -18.514 21.178 44.516 1.00 50.80 94 ARG C CA 1
ATOM 2676 C C . ARG C 1 95 ? -18.908 21.057 45.987 1.00 48.24 94 ARG C C 1
ATOM 2677 O O . ARG C 1 95 ? -19.103 22.073 46.663 1.00 50.17 94 ARG C O 1
ATOM 2685 N N . ALA C 1 96 ? -19.017 19.833 46.500 1.00 39.97 95 ALA C N 1
ATOM 2686 C CA . ALA C 1 96 ? -19.355 19.631 47.899 1.00 41.58 95 ALA C CA 1
ATOM 2687 C C . ALA C 1 96 ? -18.168 19.807 48.841 1.00 39.51 95 ALA C C 1
ATOM 2688 O O . ALA C 1 96 ? -18.379 19.847 50.055 1.00 41.24 95 ALA C O 1
ATOM 2690 N N . GLY C 1 97 ? -16.944 19.932 48.328 1.00 36.10 96 GLY C N 1
ATOM 2691 C CA . GLY C 1 97 ? -15.786 19.876 49.197 1.00 37.11 96 GLY C CA 1
ATOM 2692 C C . GLY C 1 97 ? -15.589 18.516 49.826 1.00 46.23 96 GLY C C 1
ATOM 2693 O O . GLY C 1 97 ? -14.934 18.407 50.872 1.00 37.62 96 GLY C O 1
ATOM 2694 N N . ASP C 1 98 ? -16.149 17.463 49.215 1.00 37.86 97 ASP C N 1
ATOM 2695 C CA . ASP C 1 98 ? -16.056 16.109 49.771 1.00 44.47 97 ASP C CA 1
ATOM 2696 C C . ASP C 1 98 ? -14.733 15.513 49.322 1.00 40.99 97 ASP C C 1
ATOM 2697 O O . ASP C 1 98 ? -14.632 14.858 48.276 1.00 37.74 97 ASP C O 1
ATOM 2702 N N . ARG C 1 99 ? -13.710 15.724 50.144 1.00 32.61 98 ARG C N 1
ATOM 2703 C CA . ARG C 1 99 ? -12.360 15.400 49.713 1.00 39.81 98 ARG C CA 1
ATOM 2704 C C . ARG C 1 99 ? -12.207 13.901 49.506 1.00 32.14 98 ARG C C 1
ATOM 2705 O O . ARG C 1 99 ? -11.690 13.464 48.478 1.00 34.51 98 ARG C O 1
ATOM 2713 N N . GLU C 1 100 ? -12.701 13.094 50.441 1.00 32.54 99 GLU C N 1
ATOM 2714 C CA . GLU C 1 100 ? -12.474 11.664 50.295 1.00 35.10 99 GLU C CA 1
ATOM 2715 C C . GLU C 1 100 ? -13.271 11.099 49.127 1.00 40.21 99 GLU C C 1
ATOM 2716 O O . GLU C 1 100 ? -12.783 10.203 48.431 1.00 36.90 99 GLU C O 1
ATOM 2722 N N . ALA C 1 101 ? -14.473 11.621 48.864 1.00 34.03 100 ALA C N 1
ATOM 2723 C CA . ALA C 1 101 ? -15.231 11.059 47.752 1.00 37.90 100 ALA C CA 1
ATOM 2724 C C . ALA C 1 101 ? -14.624 11.485 46.422 1.00 38.60 100 ALA C C 1
ATOM 2725 O O . ALA C 1 101 ? -14.468 10.656 45.516 1.00 32.28 100 ALA C O 1
ATOM 2727 N N . PHE C 1 102 ? -14.211 12.756 46.313 1.00 36.05 101 PHE C N 1
ATOM 2728 C CA . PHE C 1 102 ? -13.505 13.215 45.116 1.00 35.32 101 PHE C CA 1
ATOM 2729 C C . PHE C 1 102 ? -12.212 12.435 44.882 1.00 36.94 101 PHE C C 1
ATOM 2730 O O . PHE C 1 102 ? -11.909 12.038 43.750 1.00 33.10 101 PHE C O 1
ATOM 2738 N N . GLY C 1 103 ? -11.420 12.231 45.934 1.00 38.90 102 GLY C N 1
ATOM 2739 C CA . GLY C 1 103 ? -10.190 11.473 45.776 1.00 38.04 102 GLY C CA 1
ATOM 2740 C C . GLY C 1 103 ? -10.436 10.044 45.331 1.00 35.57 102 GLY C C 1
ATOM 2741 O O . GLY C 1 103 ? -9.732 9.524 44.466 1.00 35.28 102 GLY C O 1
ATOM 2742 N N . ALA C 1 104 ? -11.434 9.386 45.926 1.00 31.99 103 ALA C N 1
ATOM 2743 C CA . ALA C 1 104 ? -11.765 8.019 45.544 1.00 32.11 103 ALA C CA 1
ATOM 2744 C C . ALA C 1 104 ? -12.238 7.939 44.092 1.00 35.42 103 ALA C C 1
ATOM 2745 O O . ALA C 1 104 ? -11.861 7.019 43.360 1.00 34.21 103 ALA C O 1
ATOM 2747 N N . LEU C 1 105 ? -13.076 8.880 43.660 1.00 30.94 104 LEU C N 1
ATOM 2748 C CA . LEU C 1 105 ? -13.612 8.789 42.301 1.00 34.73 104 LEU C CA 1
ATOM 2749 C C . LEU C 1 105 ? -12.538 9.067 41.252 1.00 32.47 104 LEU C C 1
ATOM 2750 O O . LEU C 1 105 ? -12.558 8.462 40.180 1.00 33.23 104 LEU C O 1
ATOM 2755 N N . LEU C 1 106 ? -11.585 9.953 41.549 1.00 27.12 105 LEU C N 1
ATOM 2756 C CA . LEU C 1 106 ? -10.499 10.220 40.608 1.00 32.27 105 LEU C CA 1
ATOM 2757 C C . LEU C 1 106 ? -9.616 8.994 40.422 1.00 35.32 105 LEU C C 1
ATOM 2758 O O . LEU C 1 106 ? -9.274 8.631 39.295 1.00 30.97 105 LEU C O 1
ATOM 2763 N N . GLU C 1 107 ? -9.220 8.354 41.524 1.00 32.27 106 GLU C N 1
ATOM 2764 C CA . GLU C 1 107 ? -8.467 7.116 41.406 1.00 40.56 106 GLU C CA 1
ATOM 2765 C C . GLU C 1 107 ? -9.211 6.124 40.533 1.00 33.45 106 GLU C C 1
ATOM 2766 O O . GLU C 1 107 ? -8.627 5.524 39.625 1.00 39.87 106 GLU C O 1
ATOM 2772 N N . ALA C 1 108 ? -10.515 5.960 40.768 1.00 39.30 107 ALA C N 1
ATOM 2773 C CA . ALA C 1 108 ? -11.255 4.957 40.005 1.00 39.20 107 ALA C CA 1
ATOM 2774 C C . ALA C 1 108 ? -11.460 5.391 38.555 1.00 34.09 107 ALA C C 1
ATOM 2775 O O . ALA C 1 108 ? -11.420 4.549 37.649 1.00 36.83 107 ALA C O 1
ATOM 2777 N N . ILE C 1 109 ? -11.639 6.692 38.301 1.00 34.26 108 ILE C N 1
ATOM 2778 C CA . ILE C 1 109 ? -11.692 7.161 36.916 1.00 34.47 108 ILE C CA 1
ATOM 2779 C C . ILE C 1 109 ? -10.368 6.895 36.213 1.00 36.29 108 ILE C C 1
ATOM 2780 O O . ILE C 1 109 ? -10.342 6.458 35.055 1.00 28.87 108 ILE C O 1
ATOM 2785 N N . ILE C 1 110 ? -9.247 7.122 36.909 1.00 37.38 109 ILE C N 1
ATOM 2786 C CA . ILE C 1 110 ? -7.940 6.901 36.292 1.00 34.56 109 ILE C CA 1
ATOM 2787 C C . ILE C 1 110 ? -7.729 5.422 36.015 1.00 32.63 109 ILE C C 1
ATOM 2788 O O . ILE C 1 110 ? -7.278 5.040 34.930 1.00 37.98 109 ILE C O 1
ATOM 2793 N N . ASN C 1 111 ? -8.055 4.560 36.984 1.00 35.85 110 ASN C N 1
ATOM 2794 C CA . ASN C 1 111 ? -7.999 3.120 36.731 1.00 39.75 110 ASN C CA 1
ATOM 2795 C C . ASN C 1 111 ? -8.875 2.726 35.545 1.00 36.30 110 ASN C C 1
ATOM 2796 O O . ASN C 1 111 ? -8.458 1.923 34.702 1.00 38.05 110 ASN C O 1
ATOM 2801 N N . GLU C 1 112 ? -10.094 3.275 35.448 1.00 35.35 111 GLU C N 1
ATOM 2802 C CA . GLU C 1 112 ? -10.921 2.962 34.281 1.00 34.32 111 GLU C CA 1
ATOM 2803 C C . GLU C 1 112 ? -10.255 3.457 32.993 1.00 34.49 111 GLU C C 1
ATOM 2804 O O . GLU C 1 112 ? -10.254 2.759 31.973 1.00 33.28 111 GLU C O 1
ATOM 2810 N N . GLY C 1 113 ? -9.627 4.634 33.036 1.00 33.61 112 GLY C N 1
ATOM 2811 C CA . GLY C 1 113 ? -8.920 5.120 31.856 1.00 33.40 112 GLY C CA 1
ATOM 2812 C C . GLY C 1 113 ? -7.803 4.182 31.424 1.00 45.67 112 GLY C C 1
ATOM 2813 O O . GLY C 1 113 ? -7.709 3.809 30.251 1.00 30.99 112 GLY C O 1
ATOM 2814 N N . LYS C 1 114 ? -6.943 3.774 32.377 1.00 37.70 113 LYS C N 1
ATOM 2815 C CA . LYS C 1 114 ? -5.863 2.848 32.045 1.00 40.40 113 LYS C CA 1
ATOM 2816 C C . LYS C 1 114 ? -6.406 1.590 31.400 1.00 40.43 113 LYS C C 1
ATOM 2817 O O . LYS C 1 114 ? -5.848 1.096 30.413 1.00 41.79 113 LYS C O 1
ATOM 2823 N N . ALA C 1 115 ? -7.490 1.043 31.951 1.00 37.58 114 ALA C N 1
ATOM 2824 C CA . ALA C 1 115 ? -8.059 -0.160 31.366 1.00 38.97 114 ALA C CA 1
ATOM 2825 C C . ALA C 1 115 ? -8.621 0.097 29.973 1.00 41.63 114 ALA C C 1
ATOM 2826 O O . ALA C 1 115 ? -8.832 -0.854 29.213 1.00 42.14 114 ALA C O 1
ATOM 2828 N N . LEU C 1 116 ? -8.835 1.361 29.604 1.00 41.20 115 LEU C N 1
ATOM 2829 C CA . LEU C 1 116 ? -9.337 1.650 28.266 1.00 45.89 115 LEU C CA 1
ATOM 2830 C C . LEU C 1 116 ? -8.261 1.458 27.213 1.00 44.74 115 LEU C C 1
ATOM 2831 O O . LEU C 1 116 ? -8.573 1.086 26.076 1.00 42.34 115 LEU C O 1
ATOM 2836 N N . LEU C 1 117 ? -7.000 1.703 27.569 1.00 39.97 116 LEU C N 1
ATOM 2837 C CA . LEU C 1 117 ? -5.933 1.697 26.568 1.00 49.09 116 LEU C CA 1
ATOM 2838 C C . LEU C 1 117 ? -5.773 0.355 25.857 1.00 47.08 116 LEU C C 1
ATOM 2839 O O . LEU C 1 117 ? -5.783 0.341 24.614 1.00 48.22 116 LEU C O 1
ATOM 2844 N N . PRO C 1 118 ? -5.657 -0.793 26.541 1.00 47.23 117 PRO C N 1
ATOM 2845 C CA . PRO C 1 118 ? -5.593 -2.060 25.782 1.00 47.36 117 PRO C CA 1
ATOM 2846 C C . PRO C 1 118 ? -6.780 -2.276 24.851 1.00 46.19 117 PRO C C 1
ATOM 2847 O O . PRO C 1 118 ? -6.596 -2.722 23.710 1.00 42.85 117 PRO C O 1
ATOM 2851 N N . LEU C 1 119 ? -7.993 -1.952 25.306 1.00 45.21 118 LEU C N 1
ATOM 2852 C CA . LEU C 1 119 ? -9.187 -2.164 24.490 1.00 51.18 118 LEU C CA 1
ATOM 2853 C C . LEU C 1 119 ? -9.194 -1.264 23.257 1.00 46.95 118 LEU C C 1
ATOM 2854 O O . LEU C 1 119 ? -9.618 -1.693 22.176 1.00 46.44 118 LEU C O 1
ATOM 2859 N N . VAL C 1 120 ? -8.734 -0.019 23.397 1.00 38.06 119 VAL C N 1
ATOM 2860 C CA . VAL C 1 120 ? -8.622 0.865 22.240 1.00 46.97 119 VAL C CA 1
ATOM 2861 C C . VAL C 1 120 ? -7.677 0.262 21.209 1.00 56.27 119 VAL C C 1
ATOM 2862 O O . VAL C 1 120 ? -7.911 0.345 19.993 1.00 45.64 119 VAL C O 1
ATOM 2866 N N . GLU C 1 121 ? -6.607 -0.382 21.679 1.00 50.85 120 GLU C N 1
ATOM 2867 C CA . GLU C 1 121 ? -5.677 -1.027 20.761 1.00 57.86 120 GLU C CA 1
ATOM 2868 C C . GLU C 1 121 ? -6.319 -2.240 20.084 1.00 54.23 120 GLU C C 1
ATOM 2869 O O . GLU C 1 121 ? -6.111 -2.468 18.884 1.00 54.74 120 GLU C O 1
ATOM 2875 N N . ALA C 1 122 ? -7.108 -3.023 20.828 1.00 46.03 121 ALA C N 1
ATOM 2876 C CA . ALA C 1 122 ? -7.829 -4.126 20.205 1.00 48.96 121 ALA C CA 1
ATOM 2877 C C . ALA C 1 122 ? -8.784 -3.630 19.124 1.00 58.51 121 ALA C C 1
ATOM 2878 O O . ALA C 1 122 ? -9.025 -4.339 18.140 1.00 59.36 121 ALA C O 1
ATOM 2880 N N . ILE C 1 123 ? -9.334 -2.420 19.285 1.00 52.89 122 ILE C N 1
ATOM 2881 C CA . ILE C 1 123 ? -10.267 -1.894 18.287 1.00 54.87 122 ILE C CA 1
ATOM 2882 C C . ILE C 1 123 ? -9.511 -1.462 17.029 1.00 56.90 122 ILE C C 1
ATOM 2883 O O . ILE C 1 123 ? -10.024 -1.596 15.909 1.00 59.66 122 ILE C O 1
ATOM 2888 N N . LYS C 1 124 ? -8.281 -0.961 17.188 1.00 58.96 123 LYS C N 1
ATOM 2889 C CA . LYS C 1 124 ? -7.440 -0.644 16.034 1.00 62.77 123 LYS C CA 1
ATOM 2890 C C . LYS C 1 124 ? -7.160 -1.879 15.183 1.00 57.15 123 LYS C C 1
ATOM 2891 O O . LYS C 1 124 ? -6.967 -1.762 13.968 1.00 60.36 123 LYS C O 1
ATOM 2897 N N . GLU C 1 125 ? -7.146 -3.065 15.799 1.00 63.15 124 GLU C N 1
ATOM 2898 C CA . GLU C 1 125 ? -6.949 -4.316 15.069 1.00 67.27 124 GLU C CA 1
ATOM 2899 C C . GLU C 1 125 ? -8.230 -4.814 14.415 1.00 68.70 124 GLU C C 1
ATOM 2900 O O . GLU C 1 125 ? -8.178 -5.406 13.330 1.00 72.39 124 GLU C O 1
ATOM 2906 N N . ALA C 1 126 ? -9.375 -4.610 15.063 1.00 60.56 125 ALA C N 1
ATOM 2907 C CA . ALA C 1 126 ? -10.609 -5.225 14.593 1.00 62.56 125 ALA C CA 1
ATOM 2908 C C . ALA C 1 126 ? -11.223 -4.488 13.412 1.00 59.30 125 ALA C C 1
ATOM 2909 O O . ALA C 1 126 ? -11.940 -5.105 12.618 1.00 66.49 125 ALA C O 1
ATOM 2911 N N . ILE C 1 127 ? -10.969 -3.191 13.271 1.00 61.00 126 ILE C N 1
ATOM 2912 C CA . ILE C 1 127 ? -11.606 -2.425 12.202 1.00 70.57 126 ILE C CA 1
ATOM 2913 C C . ILE C 1 127 ? -10.733 -2.415 10.946 1.00 76.70 126 ILE C C 1
ATOM 2914 O O . ILE C 1 127 ? -11.218 -2.156 9.840 1.00 77.41 126 ILE C O 1
ATOM 2920 N N . SER D 1 2 ? 14.314 12.596 58.923 1.00 79.55 1 SER D N 1
ATOM 2921 C CA . SER D 1 2 ? 13.270 11.588 59.083 1.00 82.32 1 SER D CA 1
ATOM 2922 C C . SER D 1 2 ? 12.762 11.143 57.724 1.00 84.83 1 SER D C 1
ATOM 2923 O O . SER D 1 2 ? 12.642 11.957 56.810 1.00 88.57 1 SER D O 1
ATOM 2926 N N . LEU D 1 3 ? 12.435 9.853 57.609 1.00 81.14 2 LEU D N 1
ATOM 2927 C CA . LEU D 1 3 ? 12.202 9.249 56.298 1.00 79.36 2 LEU D CA 1
ATOM 2928 C C . LEU D 1 3 ? 10.863 9.672 55.700 1.00 84.30 2 LEU D C 1
ATOM 2929 O O . LEU D 1 3 ? 10.784 10.000 54.508 1.00 76.83 2 LEU D O 1
ATOM 2934 N N . LYS D 1 4 ? 9.798 9.659 56.507 1.00 87.11 3 LYS D N 1
ATOM 2935 C CA . LYS D 1 4 ? 8.470 9.966 55.988 1.00 82.05 3 LYS D CA 1
ATOM 2936 C C . LYS D 1 4 ? 8.313 11.444 55.653 1.00 86.15 3 LYS D C 1
ATOM 2937 O O . LYS D 1 4 ? 7.564 11.789 54.732 1.00 93.07 3 LYS D O 1
ATOM 2943 N N . GLU D 1 5 ? 8.985 12.332 56.391 1.00 88.94 4 GLU D N 1
ATOM 2944 C CA . GLU D 1 5 ? 8.996 13.743 56.009 1.00 90.50 4 GLU D CA 1
ATOM 2945 C C . GLU D 1 5 ? 9.587 13.927 54.617 1.00 88.71 4 GLU D C 1
ATOM 2946 O O . GLU D 1 5 ? 9.053 14.688 53.801 1.00 87.44 4 GLU D O 1
ATOM 2952 N N . LYS D 1 6 ? 10.698 13.241 54.335 1.00 91.71 5 LYS D N 1
ATOM 2953 C CA . LYS D 1 6 ? 11.330 13.340 53.024 1.00 89.26 5 LYS D CA 1
ATOM 2954 C C . LYS D 1 6 ? 10.442 12.741 51.945 1.00 85.04 5 LYS D C 1
ATOM 2955 O O . LYS D 1 6 ? 10.231 13.352 50.890 1.00 83.35 5 LYS D O 1
ATOM 2961 N N . PHE D 1 7 ? 9.900 11.548 52.196 1.00 81.42 6 PHE D N 1
ATOM 2962 C CA . PHE D 1 7 ? 9.039 10.922 51.203 1.00 82.04 6 PHE D CA 1
ATOM 2963 C C . PHE D 1 7 ? 7.799 11.756 50.911 1.00 84.22 6 PHE D C 1
ATOM 2964 O O . PHE D 1 7 ? 7.291 11.738 49.784 1.00 85.35 6 PHE D O 1
ATOM 2972 N N . ALA D 1 8 ? 7.275 12.459 51.914 1.00 83.72 7 ALA D N 1
ATOM 2973 C CA . ALA D 1 8 ? 6.142 13.343 51.676 1.00 86.30 7 ALA D CA 1
ATOM 2974 C C . ALA D 1 8 ? 6.489 14.380 50.615 1.00 88.49 7 ALA D C 1
ATOM 2975 O O . ALA D 1 8 ? 5.801 14.498 49.594 1.00 90.87 7 ALA D O 1
ATOM 2977 N N . GLU D 1 9 ? 7.577 15.126 50.836 1.00 83.71 8 GLU D N 1
ATOM 2978 C CA . GLU D 1 9 ? 8.063 16.075 49.837 1.00 84.68 8 GLU D CA 1
ATOM 2979 C C . GLU D 1 9 ? 8.311 15.399 48.497 1.00 84.37 8 GLU D C 1
ATOM 2980 O O . GLU D 1 9 ? 8.137 16.024 47.442 1.00 86.97 8 GLU D O 1
ATOM 2986 N N . TYR D 1 10 ? 8.683 14.115 48.521 1.00 76.10 9 TYR D N 1
ATOM 2987 C CA . TYR D 1 10 ? 9.014 13.395 47.297 1.00 79.62 9 TYR D CA 1
ATOM 2988 C C . TYR D 1 10 ? 7.769 13.056 46.484 1.00 79.41 9 TYR D C 1
ATOM 2989 O O . TYR D 1 10 ? 7.786 13.133 45.249 1.00 76.98 9 TYR D O 1
ATOM 2998 N N . GLU D 1 11 ? 6.686 12.668 47.163 1.00 80.29 10 GLU D N 1
ATOM 2999 C CA . GLU D 1 11 ? 5.486 12.207 46.474 1.00 78.03 10 GLU D CA 1
ATOM 3000 C C . GLU D 1 11 ? 4.844 13.304 45.634 1.00 81.69 10 GLU D C 1
ATOM 3001 O O . GLU D 1 11 ? 4.142 13.003 44.661 1.00 81.09 10 GLU D O 1
ATOM 3007 N N . ALA D 1 12 ? 5.059 14.574 45.994 1.00 82.40 11 ALA D N 1
ATOM 3008 C CA . ALA D 1 12 ? 4.530 15.680 45.200 1.00 78.31 11 ALA D CA 1
ATOM 3009 C C . ALA D 1 12 ? 5.383 15.939 43.964 1.00 84.40 11 ALA D C 1
ATOM 3010 O O . ALA D 1 12 ? 4.845 16.219 42.883 1.00 77.55 11 ALA D O 1
ATOM 3012 N N . PHE D 1 13 ? 6.713 15.847 44.115 1.00 84.40 12 PHE D N 1
ATOM 3013 C CA . PHE D 1 13 ? 7.684 16.035 43.039 1.00 76.52 12 PHE D CA 1
ATOM 3014 C C . PHE D 1 13 ? 7.401 15.129 41.845 1.00 69.25 12 PHE D C 1
ATOM 3015 O O . PHE D 1 13 ? 7.045 15.620 40.768 1.00 68.90 12 PHE D O 1
ATOM 3023 N N . GLY D 1 14 ? 7.569 13.815 42.036 1.00 70.37 13 GLY D N 1
ATOM 3024 C CA . GLY D 1 14 ? 7.349 12.811 41.014 1.00 67.80 13 GLY D CA 1
ATOM 3025 C C . GLY D 1 14 ? 6.363 13.184 39.922 1.00 67.82 13 GLY D C 1
ATOM 3026 O O . GLY D 1 14 ? 6.716 13.231 38.739 1.00 70.96 13 GLY D O 1
ATOM 3027 N N . PRO D 1 15 ? 5.097 13.471 40.294 1.00 76.11 14 PRO D N 1
ATOM 3028 C CA . PRO D 1 15 ? 4.098 13.831 39.274 1.00 65.67 14 PRO D CA 1
ATOM 3029 C C . PRO D 1 15 ? 4.223 15.272 38.800 1.00 58.79 14 PRO D C 1
ATOM 3030 O O . PRO D 1 15 ? 3.903 15.588 37.648 1.00 59.56 14 PRO D O 1
ATOM 3034 N N . ARG D 1 16 ? 4.679 16.160 39.679 1.00 59.82 15 ARG D N 1
ATOM 3035 C CA . ARG D 1 16 ? 4.886 17.542 39.268 1.00 60.05 15 ARG D CA 1
ATOM 3036 C C . ARG D 1 16 ? 5.927 17.632 38.150 1.00 60.13 15 ARG D C 1
ATOM 3037 O O . ARG D 1 16 ? 5.768 18.408 37.198 1.00 56.04 15 ARG D O 1
ATOM 3045 N N . ILE D 1 17 ? 6.978 16.815 38.224 1.00 59.46 16 ILE D N 1
ATOM 3046 C CA . ILE D 1 17 ? 7.988 16.814 37.170 1.00 57.47 16 ILE D CA 1
ATOM 3047 C C . ILE D 1 17 ? 7.436 16.167 35.902 1.00 55.65 16 ILE D C 1
ATOM 3048 O O . ILE D 1 17 ? 7.698 16.635 34.784 1.00 50.73 16 ILE D O 1
ATOM 3053 N N . LEU D 1 18 ? 6.639 15.106 36.047 1.00 49.67 17 LEU D N 1
ATOM 3054 C CA . LEU D 1 18 ? 6.042 14.510 34.861 1.00 45.69 17 LEU D CA 1
ATOM 3055 C C . LEU D 1 18 ? 5.183 15.517 34.105 1.00 52.82 17 LEU D C 1
ATOM 3056 O O . LEU D 1 18 ? 5.110 15.467 32.872 1.00 48.69 17 LEU D O 1
ATOM 3061 N N . GLU D 1 19 ? 4.548 16.454 34.813 1.00 44.40 18 GLU D N 1
ATOM 3062 C CA . GLU D 1 19 ? 3.742 17.443 34.112 1.00 54.59 18 GLU D CA 1
ATOM 3063 C C . GLU D 1 19 ? 4.606 18.402 33.301 1.00 45.36 18 GLU D C 1
ATOM 3064 O O . GLU D 1 19 ? 4.198 18.825 32.218 1.00 49.11 18 GLU D O 1
ATOM 3070 N N . LEU D 1 20 ? 5.796 18.751 33.782 1.00 47.27 19 LEU D N 1
ATOM 3071 C CA . LEU D 1 20 ? 6.656 19.603 32.967 1.00 46.68 19 LEU D CA 1
ATOM 3072 C C . LEU D 1 20 ? 7.086 18.884 31.690 1.00 46.09 19 LEU D C 1
ATOM 3073 O O . LEU D 1 20 ? 7.129 19.491 30.607 1.00 46.28 19 LEU D O 1
ATOM 3078 N N . TRP D 1 21 ? 7.356 17.580 31.791 1.00 39.04 20 TRP D N 1
ATOM 3079 C CA . TRP D 1 21 ? 7.736 16.798 30.616 1.00 41.89 20 TRP D CA 1
ATOM 3080 C C . TRP D 1 21 ? 6.625 16.787 29.575 1.00 45.56 20 TRP D C 1
ATOM 3081 O O . TRP D 1 21 ? 6.861 17.045 28.388 1.00 46.03 20 TRP D O 1
ATOM 3092 N N . GLN D 1 22 ? 5.397 16.496 29.999 1.00 45.59 21 GLN D N 1
ATOM 3093 C CA . GLN D 1 22 ? 4.290 16.507 29.048 1.00 48.42 21 GLN D CA 1
ATOM 3094 C C . GLN D 1 22 ? 4.091 17.895 28.450 1.00 43.84 21 GLN D C 1
ATOM 3095 O O . GLN D 1 22 ? 3.846 18.028 27.244 1.00 47.37 21 GLN D O 1
ATOM 3101 N N . ALA D 1 23 ? 4.237 18.944 29.269 1.00 41.98 22 ALA D N 1
ATOM 3102 C CA . ALA D 1 23 ? 4.210 20.306 28.747 1.00 44.23 22 ALA D CA 1
ATOM 3103 C C . ALA D 1 23 ? 5.350 20.552 27.763 1.00 48.11 22 ALA D C 1
ATOM 3104 O O . ALA D 1 23 ? 5.145 21.166 26.709 1.00 47.26 22 ALA D O 1
ATOM 3106 N N . ALA D 1 24 ? 6.566 20.104 28.103 1.00 45.87 23 ALA D N 1
ATOM 3107 C CA . ALA D 1 24 ? 7.699 20.221 27.184 1.00 44.01 23 ALA D CA 1
ATOM 3108 C C . ALA D 1 24 ? 7.370 19.597 25.835 1.00 43.35 23 ALA D C 1
ATOM 3109 O O . ALA D 1 24 ? 7.626 20.188 24.780 1.00 38.39 23 ALA D O 1
ATOM 3111 N N . ARG D 1 25 ? 6.756 18.414 25.860 1.00 42.72 24 ARG D N 1
ATOM 3112 C CA . ARG D 1 25 ? 6.358 17.728 24.640 1.00 38.34 24 ARG D CA 1
ATOM 3113 C C . ARG D 1 25 ? 5.296 18.507 23.862 1.00 48.58 24 ARG D C 1
ATOM 3114 O O . ARG D 1 25 ? 5.351 18.573 22.626 1.00 41.59 24 ARG D O 1
ATOM 3122 N N . ASN D 1 26 ? 4.314 19.097 24.559 1.00 41.52 25 ASN D N 1
ATOM 3123 C CA . ASN D 1 26 ? 3.298 19.882 23.860 1.00 45.36 25 ASN D CA 1
ATOM 3124 C C . ASN D 1 26 ? 3.912 21.119 23.224 1.00 42.06 25 ASN D C 1
ATOM 3125 O O . ASN D 1 26 ? 3.614 21.452 22.069 1.00 41.61 25 ASN D O 1
ATOM 3130 N N . ALA D 1 27 ? 4.747 21.835 23.983 1.00 38.80 26 ALA D N 1
ATOM 3131 C CA . ALA D 1 27 ? 5.403 23.023 23.450 1.00 43.54 26 ALA D CA 1
ATOM 3132 C C . ALA D 1 27 ? 6.250 22.692 22.237 1.00 44.58 26 ALA D C 1
ATOM 3133 O O . ALA D 1 27 ? 6.361 23.504 21.312 1.00 42.19 26 ALA D O 1
ATOM 3135 N N . PHE D 1 28 ? 6.853 21.506 22.221 1.00 38.63 27 PHE D N 1
ATOM 3136 C CA . PHE D 1 28 ? 7.687 21.149 21.089 1.00 37.52 27 PHE D CA 1
ATOM 3137 C C . PHE D 1 28 ? 6.827 20.790 19.889 1.00 39.51 27 PHE D C 1
ATOM 3138 O O . PHE D 1 28 ? 7.138 21.170 18.754 1.00 44.44 27 PHE D O 1
ATOM 3146 N N . GLU D 1 29 ? 5.720 20.092 20.123 1.00 41.56 28 GLU D N 1
ATOM 3147 C CA . GLU D 1 29 ? 4.807 19.788 19.026 1.00 47.01 28 GLU D CA 1
ATOM 3148 C C . GLU D 1 29 ? 4.183 21.054 1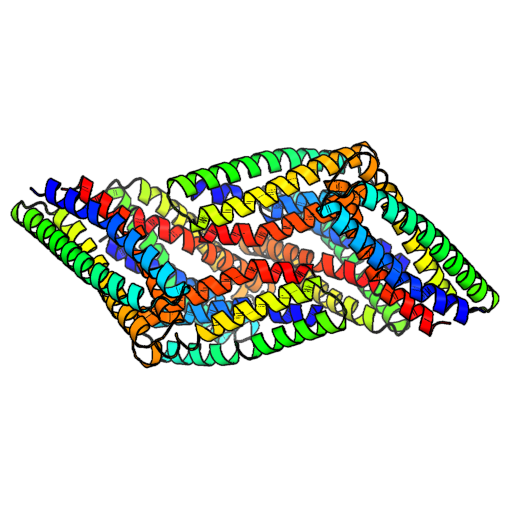8.444 1.00 46.21 28 GLU D C 1
ATOM 3149 O O . GLU D 1 29 ? 3.965 21.131 17.230 1.00 46.49 28 GLU D O 1
ATOM 3155 N N . ALA D 1 30 ? 3.920 22.064 19.280 1.00 43.60 29 ALA D N 1
ATOM 3156 C CA . ALA D 1 30 ? 3.353 23.329 18.817 1.00 43.69 29 ALA D CA 1
ATOM 3157 C C . ALA D 1 30 ? 4.397 24.283 18.260 1.00 50.78 29 ALA D C 1
ATOM 3158 O O . ALA D 1 30 ? 4.034 25.376 17.817 1.00 51.59 29 ALA D O 1
ATOM 3160 N N . GLY D 1 31 ? 5.674 23.908 18.278 1.00 47.53 30 GLY D N 1
ATOM 3161 C CA . GLY D 1 31 ? 6.707 24.775 17.764 1.00 44.46 30 GLY D CA 1
ATOM 3162 C C . GLY D 1 31 ? 7.067 25.927 18.667 1.00 45.93 30 GLY D C 1
ATOM 3163 O O . GLY D 1 31 ? 7.794 26.829 18.232 1.00 42.24 30 GLY D O 1
ATOM 3164 N N . ASP D 1 32 ? 6.579 25.928 19.908 1.00 43.83 31 ASP D N 1
ATOM 3165 C CA . ASP D 1 32 ? 6.883 26.973 20.891 1.00 43.04 31 ASP D CA 1
ATOM 3166 C C . ASP D 1 32 ? 8.262 26.694 21.489 1.00 45.47 31 ASP D C 1
ATOM 3167 O O . ASP D 1 32 ? 8.412 26.140 22.582 1.00 39.78 31 ASP D O 1
ATOM 3172 N N . LEU D 1 33 ? 9.298 27.095 20.747 1.00 40.87 32 LEU D N 1
ATOM 3173 C CA . LEU D 1 33 ? 10.654 26.712 21.127 1.00 38.13 32 LEU D CA 1
ATOM 3174 C C . LEU D 1 33 ? 11.153 27.474 22.359 1.00 43.01 32 LEU D C 1
ATOM 3175 O O . LEU D 1 33 ? 11.902 26.914 23.166 1.00 32.95 32 LEU D O 1
ATOM 3180 N N . ALA D 1 34 ? 10.758 28.744 22.529 1.00 43.24 33 ALA D N 1
ATOM 3181 C CA . ALA D 1 34 ? 11.128 29.453 23.750 1.00 40.55 33 ALA D CA 1
ATOM 3182 C C . ALA D 1 34 ? 10.588 28.732 24.978 1.00 42.84 33 ALA D C 1
ATOM 3183 O O . ALA D 1 34 ? 11.285 28.592 25.994 1.00 42.56 33 ALA D O 1
ATOM 3185 N N . ARG D 1 35 ? 9.356 28.237 24.887 1.00 40.36 34 ARG D N 1
ATOM 3186 C CA . ARG D 1 35 ? 8.745 27.507 25.989 1.00 44.40 34 ARG D CA 1
ATOM 3187 C C . ARG D 1 35 ? 9.449 26.170 26.233 1.00 43.24 34 ARG D C 1
ATOM 3188 O O . ARG D 1 35 ? 9.761 25.825 27.379 1.00 39.09 34 ARG D O 1
ATOM 3196 N N . VAL D 1 36 ? 9.717 25.400 25.172 1.00 40.37 35 VAL D N 1
ATOM 3197 C CA . VAL D 1 36 ? 10.566 24.215 25.339 1.00 41.95 35 VAL D CA 1
ATOM 3198 C C . VAL D 1 36 ? 11.852 24.574 26.088 1.00 39.57 35 VAL D C 1
ATOM 3199 O O . VAL D 1 36 ? 12.240 23.911 27.062 1.00 35.98 35 VAL D O 1
ATOM 3203 N N . ALA D 1 37 ? 12.534 25.635 25.646 1.00 36.42 36 ALA D N 1
ATOM 3204 C CA . ALA D 1 37 ? 13.811 25.978 26.255 1.00 39.88 36 ALA D CA 1
ATOM 3205 C C . ALA D 1 37 ? 13.646 26.269 27.747 1.00 43.14 36 ALA D C 1
ATOM 3206 O O . ALA D 1 37 ? 14.408 25.762 28.582 1.00 38.27 36 ALA D O 1
ATOM 3208 N N . ASN D 1 38 ? 12.642 27.077 28.102 1.00 39.09 37 ASN D N 1
ATOM 3209 C CA . ASN D 1 38 ? 12.446 27.416 29.510 1.00 50.44 37 ASN D CA 1
ATOM 3210 C C . ASN D 1 38 ? 12.132 26.170 30.326 1.00 46.14 37 ASN D C 1
ATOM 3211 O O . ASN D 1 38 ? 12.707 25.957 31.400 1.00 47.58 37 ASN D O 1
ATOM 3216 N N . LEU D 1 39 ? 11.245 25.320 29.811 1.00 39.48 38 LEU D N 1
ATOM 3217 C CA . LEU D 1 39 ? 10.873 24.115 30.537 1.00 41.07 38 LEU D CA 1
ATOM 3218 C C . LEU D 1 39 ? 12.083 23.228 30.783 1.00 41.94 38 LEU D C 1
ATOM 3219 O O . LEU D 1 39 ? 12.325 22.799 31.918 1.00 44.32 38 LEU D O 1
ATOM 3224 N N . LEU D 1 40 ? 12.878 22.965 29.740 1.00 41.72 39 LEU D N 1
ATOM 3225 C CA . LEU D 1 40 ? 14.093 22.170 29.931 1.00 37.55 39 LEU D CA 1
ATOM 3226 C C . LEU D 1 40 ? 14.953 22.741 31.053 1.00 40.62 39 LEU D C 1
ATOM 3227 O O . LEU D 1 40 ? 15.454 22.002 31.911 1.00 42.35 39 LEU D O 1
ATOM 3232 N N . ALA D 1 41 ? 15.118 24.063 31.067 1.00 45.37 40 ALA D N 1
ATOM 3233 C CA . ALA D 1 41 ? 15.916 24.705 32.102 1.00 48.99 40 ALA D CA 1
ATOM 3234 C C . ALA D 1 41 ? 15.330 24.444 33.485 1.00 43.50 40 ALA D C 1
ATOM 3235 O O . ALA D 1 41 ? 16.055 24.082 34.418 1.00 48.82 40 ALA D O 1
ATOM 3237 N N . GLU D 1 42 ? 14.010 24.595 33.631 1.00 46.97 41 GLU D N 1
ATOM 3238 C CA . GLU D 1 42 ? 13.374 24.292 34.913 1.00 44.70 41 GLU D CA 1
ATOM 3239 C C . GLU D 1 42 ? 13.540 22.825 35.285 1.00 51.18 41 GLU D C 1
ATOM 3240 O O . GLU D 1 42 ? 13.858 22.504 36.439 1.00 41.75 41 GLU D O 1
ATOM 3246 N N . LEU D 1 43 ? 13.334 21.925 34.313 1.00 45.50 42 LEU D N 1
ATOM 3247 C CA . LEU D 1 43 ? 13.448 20.489 34.559 1.00 41.42 42 LEU D CA 1
ATOM 3248 C C . LEU D 1 43 ? 14.850 20.109 35.018 1.00 44.57 42 LEU D C 1
ATOM 3249 O O . LEU D 1 43 ? 15.015 19.222 35.858 1.00 40.56 42 LEU D O 1
ATOM 3254 N N . LYS D 1 44 ? 15.875 20.763 34.465 1.00 43.53 43 LYS D N 1
ATOM 3255 C CA . LYS D 1 44 ? 17.240 20.450 34.867 1.00 41.69 43 LYS D CA 1
ATOM 3256 C C . LYS D 1 44 ? 17.430 20.670 36.365 1.00 46.79 43 LYS D C 1
ATOM 3257 O O . LYS D 1 44 ? 18.045 19.845 37.052 1.00 51.50 43 LYS D O 1
ATOM 3263 N N . GLU D 1 45 ? 16.872 21.756 36.902 1.00 48.10 44 GLU D N 1
ATOM 3264 C CA . GLU D 1 45 ? 17.053 22.040 38.320 1.00 52.75 44 GLU D CA 1
ATOM 3265 C C . GLU D 1 45 ? 16.113 21.213 39.193 1.00 49.41 44 GLU D C 1
ATOM 3266 O O . GLU D 1 45 ? 16.438 20.919 40.347 1.00 50.16 44 GLU D O 1
ATOM 3272 N N . LEU D 1 46 ? 14.964 20.801 38.661 1.00 44.61 45 LEU D N 1
ATOM 3273 C CA . LEU D 1 46 ? 14.049 19.983 39.454 1.00 52.44 45 LEU D CA 1
ATOM 3274 C C . LEU D 1 46 ? 14.473 18.519 39.481 1.00 49.79 45 LEU D C 1
ATOM 3275 O O . LEU D 1 46 ? 14.376 17.865 40.526 1.00 46.21 45 LEU D O 1
ATOM 3280 N N . PHE D 1 47 ? 14.940 17.984 38.346 1.00 42.61 46 PHE D N 1
ATOM 3281 C CA . PHE D 1 47 ? 15.464 16.621 38.346 1.00 38.36 46 PHE D CA 1
ATOM 3282 C C . PHE D 1 47 ? 16.601 16.475 39.346 1.00 42.54 46 PHE D C 1
ATOM 3283 O O . PHE D 1 47 ? 16.747 15.424 39.979 1.00 45.96 46 PHE D O 1
ATOM 3291 N N . LYS D 1 48 ? 17.407 17.519 39.507 1.00 47.82 47 LYS D N 1
ATOM 3292 C CA . LYS D 1 48 ? 18.543 17.452 40.419 1.00 45.90 47 LYS D CA 1
ATOM 3293 C C . LYS D 1 48 ? 18.082 17.287 41.869 1.00 46.28 47 LYS D C 1
ATOM 3294 O O . LYS D 1 48 ? 18.584 16.419 42.592 1.00 44.11 47 LYS D O 1
ATOM 3300 N N . LYS D 1 49 ? 17.103 18.089 42.303 1.00 47.95 48 LYS D N 1
ATOM 3301 C CA . LYS D 1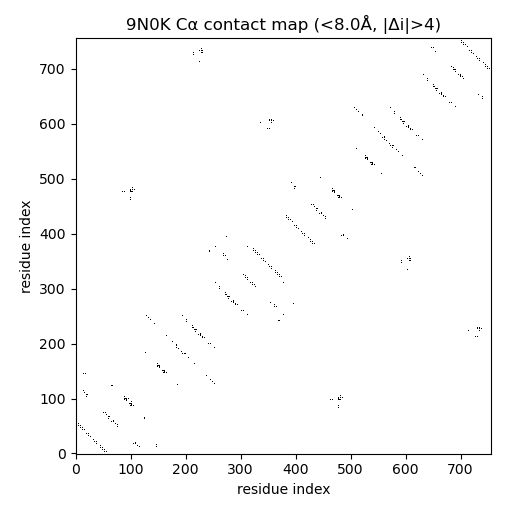 49 ? 16.526 17.914 43.637 1.00 51.39 48 LYS D CA 1
ATOM 3302 C C . LYS D 1 49 ? 15.842 16.561 43.776 1.00 48.82 48 LYS D C 1
ATOM 3303 O O . LYS D 1 49 ? 15.870 15.947 44.847 1.00 54.76 48 LYS D O 1
ATOM 3309 N N . ASP D 1 50 ? 15.195 16.097 42.710 1.00 50.58 49 ASP D N 1
ATOM 3310 C CA . ASP D 1 50 ? 14.568 14.780 42.716 1.00 50.56 49 ASP D CA 1
ATOM 3311 C C . ASP D 1 50 ? 15.586 13.698 43.057 1.00 49.81 49 ASP D C 1
ATOM 3312 O O . ASP D 1 50 ? 15.360 12.872 43.948 1.00 46.93 49 ASP D O 1
ATOM 3317 N N . LEU D 1 51 ? 16.727 13.709 42.368 1.00 44.99 50 LEU D N 1
ATOM 3318 C CA . LEU D 1 51 ? 17.717 12.648 42.511 1.00 44.05 50 LEU D CA 1
ATOM 3319 C C . LEU D 1 51 ? 18.350 12.663 43.902 1.00 42.66 50 LEU D C 1
ATOM 3320 O O . LEU D 1 51 ? 18.632 11.605 44.480 1.00 35.90 50 LEU D O 1
ATOM 3325 N N . ASN D 1 52 ? 18.556 13.855 44.460 1.00 43.00 51 ASN D N 1
ATOM 3326 C CA . ASN D 1 52 ? 19.093 13.956 45.813 1.00 50.04 51 ASN D CA 1
ATOM 3327 C C . ASN D 1 52 ? 18.089 13.470 46.842 1.00 52.66 51 ASN D C 1
ATOM 3328 O O . ASN D 1 52 ? 18.459 12.771 47.793 1.00 50.75 51 ASN D O 1
ATOM 3333 N N . LEU D 1 53 ? 16.818 13.848 46.679 1.00 47.25 52 LEU D N 1
ATOM 3334 C CA . LEU D 1 53 ? 15.781 13.317 47.554 1.00 54.45 52 LEU D CA 1
ATOM 3335 C C . LEU D 1 53 ? 15.761 11.796 47.501 1.00 51.55 52 LEU D C 1
ATOM 3336 O O . LEU D 1 53 ? 15.648 11.133 48.538 1.00 54.19 52 LEU D O 1
ATOM 3341 N N . ALA D 1 54 ? 15.917 11.228 46.304 1.00 46.68 53 ALA D N 1
ATOM 3342 C CA . ALA D 1 54 ? 15.926 9.776 46.158 1.00 40.03 53 ALA D CA 1
ATOM 3343 C C . ALA D 1 54 ? 17.111 9.140 46.882 1.00 46.65 53 ALA D C 1
ATOM 3344 O O . ALA D 1 54 ? 16.955 8.148 47.600 1.00 44.09 53 ALA D O 1
ATOM 3346 N N . ASN D 1 55 ? 18.315 9.670 46.672 1.00 45.16 54 ASN D N 1
ATOM 3347 C CA . ASN D 1 55 ? 19.482 9.106 47.341 1.00 43.27 54 ASN D CA 1
ATOM 3348 C C . ASN D 1 55 ? 19.391 9.277 48.853 1.00 40.56 54 ASN D C 1
ATOM 3349 O O . ASN D 1 55 ? 19.761 8.375 49.608 1.00 45.58 54 ASN D O 1
ATOM 3354 N N . ALA D 1 56 ? 18.906 10.436 49.300 1.00 47.72 55 ALA D N 1
ATOM 3355 C CA . ALA D 1 56 ? 18.797 10.739 50.720 1.00 46.88 55 ALA D CA 1
ATOM 3356 C C . ALA D 1 56 ? 17.815 9.821 51.428 1.00 54.99 55 ALA D C 1
ATOM 3357 O O . ALA D 1 56 ? 18.000 9.522 52.614 1.00 55.85 55 ALA D O 1
ATOM 3359 N N . MET D 1 57 ? 16.756 9.383 50.734 1.00 52.65 56 MET D N 1
ATOM 3360 C CA . MET D 1 57 ? 15.824 8.437 51.338 1.00 45.27 56 MET D CA 1
ATOM 3361 C C . MET D 1 57 ? 16.380 7.021 51.322 1.00 52.97 56 MET D C 1
ATOM 3362 O O . MET D 1 57 ? 16.221 6.280 52.299 1.00 45.58 56 MET D O 1
ATOM 3367 N N . ALA D 1 58 ? 17.024 6.632 50.217 1.00 49.30 57 ALA D N 1
ATOM 3368 C CA . ALA D 1 58 ? 17.760 5.378 50.176 1.00 43.36 57 ALA D CA 1
ATOM 3369 C C . ALA D 1 58 ? 18.802 5.287 51.284 1.00 49.50 57 ALA D C 1
ATOM 3370 O O . ALA D 1 58 ? 19.160 4.179 51.698 1.00 49.49 57 ALA D O 1
ATOM 3372 N N . ALA D 1 59 ? 19.333 6.427 51.744 1.00 46.76 58 ALA D N 1
ATOM 3373 C CA . ALA D 1 59 ? 20.363 6.391 52.781 1.00 56.62 58 ALA D CA 1
ATOM 3374 C C . ALA D 1 59 ? 19.752 6.069 54.139 1.00 59.55 58 ALA D C 1
ATOM 3375 O O . ALA D 1 59 ? 20.087 5.051 54.754 1.00 60.65 58 ALA D O 1
ATOM 3377 N N . GLU D 1 60 ? 18.841 6.930 54.614 1.00 58.72 59 GLU D N 1
ATOM 3378 C CA . GLU D 1 60 ? 18.159 6.695 55.886 1.00 68.88 59 GLU D CA 1
ATOM 3379 C C . GLU D 1 60 ? 17.463 5.342 55.915 1.00 66.97 59 GLU D C 1
ATOM 3380 O O . GLU D 1 60 ? 17.395 4.698 56.971 1.00 68.52 59 GLU D O 1
ATOM 3386 N N . ALA D 1 61 ? 16.947 4.893 54.771 1.00 60.47 60 ALA D N 1
ATOM 3387 C CA . ALA D 1 61 ? 16.303 3.589 54.725 1.00 63.44 60 ALA D CA 1
ATOM 3388 C C . ALA D 1 61 ? 17.304 2.480 54.996 1.00 64.29 60 ALA D C 1
ATOM 3389 O O . ALA D 1 61 ? 17.015 1.550 55.757 1.00 66.72 60 ALA D O 1
ATOM 3391 N N . ALA D 1 62 ? 18.493 2.560 54.391 1.00 62.19 61 ALA D N 1
ATOM 3392 C CA . ALA D 1 62 ? 19.493 1.517 54.602 1.00 59.42 61 ALA D CA 1
ATOM 3393 C C . ALA D 1 62 ? 20.086 1.593 56.006 1.00 59.95 61 ALA D C 1
ATOM 3394 O O . ALA D 1 62 ? 20.374 0.557 56.619 1.00 56.70 61 ALA D O 1
ATOM 3396 N N . GLU D 1 63 ? 20.270 2.812 56.530 1.00 64.89 62 GLU D N 1
ATOM 3397 C CA . GLU D 1 63 ? 20.778 3.059 57.878 1.00 68.56 62 GLU D CA 1
ATOM 3398 C C . GLU D 1 63 ? 19.782 2.656 58.949 1.00 72.58 62 GLU D C 1
ATOM 3399 O O . GLU D 1 63 ? 20.105 2.740 60.139 1.00 74.64 62 GLU D O 1
ATOM 3405 N N . ALA D 1 64 ? 18.580 2.240 58.551 1.00 73.85 63 ALA D N 1
ATOM 3406 C CA . ALA D 1 64 ? 17.591 1.668 59.452 1.00 71.71 63 ALA D CA 1
ATOM 3407 C C . ALA D 1 64 ? 17.365 0.185 59.183 1.00 65.94 63 ALA D C 1
ATOM 3408 O O . ALA D 1 64 ? 16.405 -0.387 59.699 1.00 73.83 63 ALA D O 1
ATOM 3410 N N . GLY D 1 65 ? 18.222 -0.456 58.385 1.00 65.06 64 GLY D N 1
ATOM 3411 C CA . GLY D 1 65 ? 18.117 -1.875 58.141 1.00 54.82 64 GLY D CA 1
ATOM 3412 C C . GLY D 1 65 ? 16.953 -2.301 57.279 1.00 67.59 64 GLY D C 1
ATOM 3413 O O . GLY D 1 65 ? 16.994 -3.399 56.715 1.00 68.11 64 GLY D O 1
ATOM 3414 N N . ASN D 1 66 ? 15.912 -1.472 57.173 1.00 70.31 65 ASN D N 1
ATOM 3415 C CA . ASN D 1 66 ? 14.730 -1.674 56.337 1.00 70.14 65 ASN D CA 1
ATOM 3416 C C . ASN D 1 66 ? 15.068 -2.161 54.929 1.00 63.28 65 ASN D C 1
ATOM 3417 O O . ASN D 1 66 ? 15.014 -1.372 53.980 1.00 72.70 65 ASN D O 1
ATOM 3422 N N . LYS D 1 67 ? 15.399 -3.449 54.770 1.00 66.74 66 LYS D N 1
ATOM 3423 C CA . LYS D 1 67 ? 15.864 -3.951 53.474 1.00 59.69 66 LYS D CA 1
ATOM 3424 C C . LYS D 1 67 ? 14.807 -3.845 52.380 1.00 75.74 66 LYS D C 1
ATOM 3425 O O . LYS D 1 67 ? 15.154 -3.884 51.190 1.00 68.37 66 LYS D O 1
ATOM 3431 N N . GLU D 1 68 ? 13.529 -3.737 52.754 1.00 75.74 67 GLU D N 1
ATOM 3432 C CA . GLU D 1 68 ? 12.464 -3.600 51.766 1.00 65.95 67 GLU D CA 1
ATOM 3433 C C . GLU D 1 68 ? 12.542 -2.247 51.067 1.00 72.27 67 GLU D C 1
ATOM 3434 O O . GLU D 1 68 ? 12.699 -2.175 49.843 1.00 68.65 67 GLU D O 1
ATOM 3440 N N . ALA D 1 69 ? 12.441 -1.158 51.843 1.00 68.60 68 ALA D N 1
ATOM 3441 C CA . ALA D 1 69 ? 12.487 0.192 51.284 1.00 69.95 68 ALA D CA 1
ATOM 3442 C C . ALA D 1 69 ? 13.781 0.454 50.515 1.00 70.03 68 ALA D C 1
ATOM 3443 O O . ALA D 1 69 ? 13.784 1.244 49.563 1.00 64.10 68 ALA D O 1
ATOM 3445 N N . VAL D 1 70 ? 14.887 -0.186 50.909 1.00 66.70 69 VAL D N 1
ATOM 3446 C CA . VAL D 1 70 ? 16.112 -0.111 50.114 1.00 66.10 69 VAL D CA 1
ATOM 3447 C C . VAL D 1 70 ? 15.860 -0.639 48.707 1.00 63.75 69 VAL D C 1
ATOM 3448 O O . VAL D 1 70 ? 16.241 -0.014 47.709 1.00 57.89 69 VAL D O 1
ATOM 3452 N N . ALA D 1 71 ? 15.209 -1.800 48.613 1.00 59.23 70 ALA D N 1
ATOM 3453 C CA . ALA D 1 71 ? 15.021 -2.457 47.325 1.00 60.40 70 ALA D CA 1
ATOM 3454 C C . ALA D 1 71 ? 14.208 -1.584 46.372 1.00 61.70 70 ALA D C 1
ATOM 3455 O O . ALA D 1 71 ? 14.627 -1.330 45.237 1.00 62.12 70 ALA D O 1
ATOM 3457 N N . LEU D 1 72 ? 13.044 -1.102 46.827 1.00 64.56 71 LEU D N 1
ATOM 3458 C CA . LEU D 1 72 ? 12.231 -0.205 46.009 1.00 65.16 71 LEU D CA 1
ATOM 3459 C C . LEU D 1 72 ? 13.004 1.053 45.637 1.00 67.77 71 LEU D C 1
ATOM 3460 O O . LEU D 1 72 ? 12.939 1.517 44.492 1.00 62.29 71 LEU D O 1
ATOM 3465 N N . LEU D 1 73 ? 13.742 1.621 46.594 1.00 59.10 72 LEU D N 1
ATOM 3466 C CA . LEU D 1 73 ? 14.470 2.851 46.314 1.00 58.91 72 LEU D CA 1
ATOM 3467 C C . LEU D 1 73 ? 15.623 2.602 45.344 1.00 54.37 72 LEU D C 1
ATOM 3468 O O . LEU D 1 73 ? 15.854 3.402 44.429 1.00 52.87 72 LEU D O 1
ATOM 3473 N N . ALA D 1 74 ? 16.335 1.485 45.501 1.00 53.87 73 ALA D N 1
ATOM 3474 C CA . ALA D 1 74 ? 17.413 1.156 44.574 1.00 46.44 73 ALA D CA 1
ATOM 3475 C C . ALA D 1 74 ? 16.897 0.980 43.152 1.00 64.24 73 ALA D C 1
ATOM 3476 O O . ALA D 1 74 ? 17.572 1.362 42.186 1.00 63.87 73 ALA D O 1
ATOM 3478 N N . GLU D 1 75 ? 15.714 0.375 42.996 1.00 61.84 74 GLU D N 1
ATOM 3479 C CA . GLU D 1 75 ? 15.151 0.262 41.659 1.00 59.30 74 GLU D CA 1
ATOM 3480 C C . GLU D 1 75 ? 14.816 1.637 41.108 1.00 55.43 74 GLU D C 1
ATOM 3481 O O . GLU D 1 75 ? 15.101 1.935 39.941 1.00 61.46 74 GLU D O 1
ATOM 3487 N N . GLN D 1 76 ? 14.238 2.498 41.949 1.00 46.28 75 GLN D N 1
ATOM 3488 C CA . GLN D 1 76 ? 13.875 3.835 41.509 1.00 55.16 75 GLN D CA 1
ATOM 3489 C C . GLN D 1 76 ? 15.090 4.638 41.084 1.00 52.35 75 GLN D C 1
ATOM 3490 O O . GLN D 1 76 ? 14.966 5.559 40.270 1.00 43.15 75 GLN D O 1
ATOM 3496 N N . LEU D 1 77 ? 16.266 4.320 41.631 1.00 56.73 76 LEU D N 1
ATOM 3497 C CA . LEU D 1 77 ? 17.454 5.086 41.284 1.00 53.98 76 LEU D CA 1
ATOM 3498 C C . LEU D 1 77 ? 18.035 4.639 39.953 1.00 51.30 76 LEU D C 1
ATOM 3499 O O . LEU D 1 77 ? 18.592 5.465 39.224 1.00 49.81 76 LEU D O 1
ATOM 3504 N N . GLU D 1 78 ? 17.919 3.353 39.617 1.00 50.27 77 GLU D N 1
ATOM 3505 C CA . GLU D 1 78 ? 18.254 2.931 38.261 1.00 52.53 77 GLU D CA 1
ATOM 3506 C C . GLU D 1 78 ? 17.357 3.617 37.241 1.00 51.85 77 GLU D C 1
ATOM 3507 O O . GLU D 1 78 ? 17.816 4.008 36.161 1.00 48.23 77 GLU D O 1
ATOM 3513 N N . ARG D 1 79 ? 16.070 3.765 37.567 1.00 48.75 78 ARG D N 1
ATOM 3514 C CA . ARG D 1 79 ? 15.138 4.378 36.631 1.00 50.61 78 ARG D CA 1
ATOM 3515 C C . ARG D 1 79 ? 15.470 5.845 36.426 1.00 51.70 78 ARG D C 1
ATOM 3516 O O . ARG D 1 79 ? 15.496 6.329 35.289 1.00 42.88 78 ARG D O 1
ATOM 3524 N N . LEU D 1 80 ? 15.744 6.565 37.517 1.00 46.50 79 LEU D N 1
ATOM 3525 C CA . LEU D 1 80 ? 16.131 7.962 37.386 1.00 47.98 79 LEU D CA 1
ATOM 3526 C C . LEU D 1 80 ? 17.473 8.091 36.668 1.00 45.74 79 LEU D C 1
ATOM 3527 O O . LEU D 1 80 ? 17.664 9.006 35.857 1.00 46.82 79 LEU D O 1
ATOM 3532 N N . LYS D 1 81 ? 18.387 7.150 36.912 1.00 44.03 80 LYS D N 1
ATOM 3533 C CA . LYS D 1 81 ? 19.655 7.121 36.186 1.00 48.20 80 LYS D CA 1
ATOM 3534 C C . LYS D 1 81 ? 19.432 7.028 34.684 1.00 48.16 80 LYS D C 1
ATOM 3535 O O . LYS D 1 81 ? 20.123 7.695 33.901 1.00 36.80 80 LYS D O 1
ATOM 3541 N N . LYS D 1 82 ? 18.493 6.174 34.261 1.00 41.91 81 LYS D N 1
ATOM 3542 C CA . LYS D 1 82 ? 18.214 6.031 32.840 1.00 41.63 81 LYS D CA 1
ATOM 3543 C C . LYS D 1 82 ? 17.548 7.289 32.294 1.00 36.99 81 LYS D C 1
ATOM 3544 O O . LYS D 1 82 ? 17.839 7.717 31.174 1.00 40.80 81 LYS D O 1
ATOM 3550 N N . ILE D 1 83 ? 16.679 7.915 33.087 1.00 39.30 82 ILE D N 1
ATOM 3551 C CA . ILE D 1 83 ? 16.049 9.161 32.662 1.00 38.99 82 ILE D CA 1
ATOM 3552 C C . ILE D 1 83 ? 17.088 10.263 32.530 1.00 36.95 82 ILE D C 1
ATOM 3553 O O . ILE D 1 83 ? 17.055 11.055 31.577 1.00 35.11 82 ILE D O 1
ATOM 3558 N N . GLN D 1 84 ? 18.018 10.342 33.492 1.00 35.17 83 GLN D N 1
ATOM 3559 C CA . GLN D 1 84 ? 19.081 11.341 33.402 1.00 38.33 83 GLN D CA 1
ATOM 3560 C C . GLN D 1 84 ? 19.870 11.188 32.108 1.00 35.93 83 GLN D C 1
ATOM 3561 O O . GLN D 1 84 ? 20.203 12.186 31.465 1.00 34.51 83 GLN D O 1
ATOM 3567 N N . ALA D 1 85 ? 20.179 9.950 31.700 1.00 35.76 84 ALA D N 1
ATOM 3568 C CA . ALA D 1 85 ? 20.906 9.771 30.440 1.00 30.45 84 ALA D CA 1
ATOM 3569 C C . ALA D 1 85 ? 20.027 10.121 29.228 1.00 38.62 84 ALA D C 1
ATOM 3570 O O . ALA D 1 85 ? 20.522 10.677 28.234 1.00 29.21 84 ALA D O 1
ATOM 3572 N N . MET D 1 86 ? 18.728 9.798 29.284 1.00 30.88 85 MET D N 1
ATOM 3573 C CA . MET D 1 86 ? 17.809 10.230 28.229 1.00 35.79 85 MET D CA 1
ATOM 3574 C C . MET D 1 86 ? 17.664 11.748 28.205 1.00 33.80 85 MET D C 1
ATOM 3575 O O . MET D 1 86 ? 17.644 12.352 27.132 1.00 35.38 85 MET D O 1
ATOM 3580 N N . PHE D 1 87 ? 17.560 12.375 29.381 1.00 34.62 86 PHE D N 1
ATOM 3581 C CA . PHE D 1 87 ? 17.540 13.833 29.484 1.00 33.12 86 PHE D CA 1
ATOM 3582 C C . PHE D 1 87 ? 18.783 14.441 28.828 1.00 34.48 86 PHE D C 1
ATOM 3583 O O . PHE D 1 87 ? 18.676 15.382 28.031 1.00 29.13 86 PHE D O 1
ATOM 3591 N N . ALA D 1 88 ? 19.969 13.879 29.119 1.00 29.87 87 ALA D N 1
ATOM 3592 C CA . ALA D 1 88 ? 21.203 14.352 28.497 1.00 31.55 87 ALA D CA 1
ATOM 3593 C C . ALA D 1 88 ? 21.141 14.230 26.985 1.00 32.72 87 ALA D C 1
ATOM 3594 O O . ALA D 1 88 ? 21.533 15.154 26.268 1.00 31.43 87 ALA D O 1
ATOM 3596 N N . ALA D 1 89 ? 20.666 13.087 26.476 1.00 29.26 88 ALA D N 1
ATOM 3597 C CA . ALA D 1 89 ? 20.554 12.924 25.025 1.00 32.17 88 ALA D CA 1
ATOM 3598 C C . ALA D 1 89 ? 19.513 13.862 24.408 1.00 29.62 88 ALA D C 1
ATOM 3599 O O . ALA D 1 89 ? 19.700 14.329 23.282 1.00 29.69 88 ALA D O 1
ATOM 3601 N N . ALA D 1 90 ? 18.390 14.110 25.092 1.00 25.83 89 ALA D N 1
ATOM 3602 C CA . ALA D 1 90 ? 17.390 15.018 24.535 1.00 29.79 89 ALA D CA 1
ATOM 3603 C C . ALA D 1 90 ? 17.916 16.444 24.468 1.00 33.59 89 ALA D C 1
ATOM 3604 O O . ALA D 1 90 ? 17.625 17.173 23.516 1.00 31.78 89 ALA D O 1
ATOM 3606 N N . VAL D 1 91 ? 18.679 16.873 25.480 1.00 31.02 90 VAL D N 1
ATOM 3607 C CA . VAL D 1 91 ? 19.260 18.206 25.401 1.00 28.80 90 VAL D CA 1
ATOM 3608 C C . VAL D 1 91 ? 20.246 18.266 24.243 1.00 29.66 90 VAL D C 1
ATOM 3609 O O . VAL D 1 91 ? 20.306 19.253 23.505 1.00 30.08 90 VAL D O 1
ATOM 3613 N N . ASN D 1 92 ? 20.999 17.193 24.030 1.00 33.01 91 ASN D N 1
ATOM 3614 C CA . ASN D 1 92 ? 21.917 17.200 22.905 1.00 35.22 91 ASN D CA 1
ATOM 3615 C C . ASN D 1 92 ? 21.169 17.229 21.578 1.00 33.60 91 ASN D C 1
ATOM 3616 O O . ASN D 1 92 ? 21.584 17.931 20.642 1.00 29.05 91 ASN D O 1
ATOM 3621 N N . ALA D 1 93 ? 20.051 16.500 21.481 1.00 26.85 92 ALA D N 1
ATOM 3622 C CA . ALA D 1 93 ? 19.298 16.495 20.230 1.00 30.63 92 ALA D CA 1
ATOM 3623 C C . ALA D 1 93 ? 18.629 17.843 19.974 1.00 27.88 92 ALA D C 1
ATOM 3624 O O . ALA D 1 93 ? 18.602 18.318 18.828 1.00 29.63 92 ALA D O 1
ATOM 3626 N N . PHE D 1 94 ? 18.060 18.464 21.018 1.00 29.97 93 PHE D N 1
ATOM 3627 C CA . PHE D 1 94 ? 17.503 19.815 20.880 1.00 32.25 93 PHE D CA 1
ATOM 3628 C C . PHE D 1 94 ? 18.529 20.769 20.266 1.00 33.82 93 PHE D C 1
ATOM 3629 O O . PHE D 1 94 ? 18.263 21.440 19.260 1.00 28.74 93 PHE D O 1
ATOM 3637 N N . ARG D 1 95 ? 19.732 20.799 20.837 1.00 31.95 94 ARG D N 1
ATOM 3638 C CA . ARG D 1 95 ? 20.767 21.716 20.374 1.00 31.90 94 ARG D CA 1
ATOM 3639 C C . ARG D 1 95 ? 21.397 21.296 19.049 1.00 36.31 94 ARG D C 1
ATOM 3640 O O . ARG D 1 95 ? 21.878 22.162 18.314 1.00 35.93 94 ARG D O 1
ATOM 3648 N N . ALA D 1 96 ? 21.430 19.994 18.721 1.00 27.00 95 ALA D N 1
ATOM 3649 C CA . ALA D 1 96 ? 21.920 19.604 17.401 1.00 29.84 95 ALA D CA 1
ATOM 3650 C C . ALA D 1 96 ? 20.896 19.858 16.295 1.00 31.98 95 ALA D C 1
ATOM 3651 O O . ALA D 1 96 ? 21.237 19.710 15.123 1.00 26.92 95 ALA D O 1
ATOM 3653 N N . GLY D 1 97 ? 19.683 20.289 16.644 1.00 31.65 96 GLY D N 1
ATOM 3654 C CA . GLY D 1 97 ? 18.595 20.432 15.706 1.00 28.35 96 GLY D CA 1
ATOM 3655 C C . GLY D 1 97 ? 17.965 19.129 15.243 1.00 27.44 96 GLY D C 1
ATOM 3656 O O . GLY D 1 97 ? 17.302 19.123 14.210 1.00 27.20 96 GLY D O 1
ATOM 3657 N N . ASP D 1 98 ? 18.157 18.027 15.970 1.00 27.00 97 ASP D N 1
ATOM 3658 C CA . ASP D 1 98 ? 17.665 16.702 15.561 1.00 31.97 97 ASP D CA 1
ATOM 3659 C C . ASP D 1 98 ? 16.265 16.510 16.137 1.00 29.82 97 ASP D C 1
ATOM 3660 O O . ASP D 1 98 ? 16.099 16.021 17.254 1.00 30.84 97 ASP D O 1
ATOM 3665 N N . ARG D 1 99 ? 15.240 16.881 15.356 1.00 27.39 98 ARG D N 1
ATOM 3666 C CA . ARG D 1 99 ? 13.884 16.925 15.896 1.00 32.89 98 ARG D CA 1
ATOM 3667 C C . ARG D 1 99 ? 13.315 15.534 16.110 1.00 31.43 98 ARG D C 1
ATOM 3668 O O . ARG D 1 99 ? 12.550 15.323 17.059 1.00 25.38 98 ARG D O 1
ATOM 3676 N N . GLU D 1 100 ? 13.625 14.582 15.220 1.00 25.97 99 GLU D N 1
ATOM 3677 C CA . GLU D 1 100 ? 13.070 13.241 15.410 1.00 27.72 99 GLU D CA 1
ATOM 3678 C C . GLU D 1 100 ? 13.643 12.594 16.665 1.00 29.76 99 GLU D C 1
ATOM 3679 O O . GLU D 1 100 ? 12.904 11.974 17.445 1.00 25.97 99 GLU D O 1
ATOM 3685 N N . ALA D 1 101 ? 14.955 12.744 16.885 1.00 29.19 100 ALA D N 1
ATOM 3686 C CA . ALA D 1 101 ? 15.572 12.195 18.089 1.00 30.81 100 ALA D CA 1
ATOM 3687 C C . ALA D 1 101 ? 14.976 12.840 19.330 1.00 28.53 100 ALA D C 1
ATOM 3688 O O . ALA D 1 101 ? 14.648 12.156 20.309 1.00 29.91 100 ALA D O 1
ATOM 3690 N N . PHE D 1 102 ? 14.816 14.163 19.292 1.00 29.96 101 PHE D N 1
ATOM 3691 C CA . PHE D 1 102 ? 14.317 14.897 20.441 1.00 27.88 101 PHE D CA 1
ATOM 3692 C C . PHE D 1 102 ? 12.874 14.535 20.752 1.00 29.99 101 PHE D C 1
ATOM 3693 O O . PHE D 1 102 ? 12.525 14.288 21.915 1.00 32.96 101 PHE D O 1
ATOM 3701 N N . GLY D 1 103 ? 12.016 14.527 19.731 1.00 32.34 102 GLY D N 1
ATOM 3702 C CA . GLY D 1 103 ? 10.647 14.082 19.943 1.00 34.59 102 GLY D CA 1
ATOM 3703 C C . GLY D 1 103 ? 10.589 12.676 20.501 1.00 34.26 102 GLY D C 1
ATOM 3704 O O . GLY D 1 103 ? 9.829 12.399 21.426 1.00 39.97 102 GLY D O 1
ATOM 3705 N N . ALA D 1 104 ? 11.433 11.779 19.975 1.00 31.48 103 ALA D N 1
ATOM 3706 C CA . ALA D 1 104 ? 11.422 10.383 20.400 1.00 34.45 103 ALA D CA 1
ATOM 3707 C C . ALA D 1 104 ? 11.920 10.239 21.835 1.00 41.38 103 ALA D C 1
ATOM 3708 O O . ALA D 1 104 ? 11.400 9.418 22.603 1.00 34.02 103 ALA D O 1
ATOM 3710 N N . LEU D 1 105 ? 12.934 11.028 22.211 1.00 36.12 104 LEU D N 1
ATOM 3711 C CA . LEU D 1 105 ? 13.447 10.969 23.577 1.00 33.80 104 LEU D CA 1
ATOM 3712 C C . LEU D 1 105 ? 12.432 11.515 24.575 1.00 36.29 104 LEU D C 1
ATOM 3713 O O . LEU D 1 105 ? 12.311 10.992 25.690 1.00 35.61 104 LEU D O 1
ATOM 3718 N N . LEU D 1 106 ? 11.694 12.568 24.197 1.00 37.56 105 LEU D N 1
ATOM 3719 C CA . LEU D 1 106 ? 10.655 13.088 25.081 1.00 41.28 105 LEU D CA 1
ATOM 3720 C C . LEU D 1 106 ? 9.595 12.033 25.337 1.00 37.95 105 LEU D C 1
ATOM 3721 O O . LEU D 1 106 ? 9.151 11.849 26.475 1.00 37.71 105 LEU D O 1
ATOM 3726 N N . GLU D 1 107 ? 9.179 11.331 24.288 1.00 34.11 106 GLU D N 1
ATOM 3727 C CA . GLU D 1 107 ? 8.175 10.290 24.448 1.00 40.45 106 GLU D CA 1
ATOM 3728 C C . GLU D 1 107 ? 8.660 9.224 25.413 1.00 44.66 106 GLU D C 1
ATOM 3729 O O . GLU D 1 107 ? 7.937 8.827 26.337 1.00 43.04 106 GLU D O 1
ATOM 3735 N N . ALA D 1 108 ? 9.899 8.769 25.234 1.00 37.09 107 ALA D N 1
ATOM 3736 C CA . ALA D 1 108 ? 10.397 7.688 26.071 1.00 40.32 107 ALA D CA 1
ATOM 3737 C C . ALA D 1 108 ? 10.629 8.147 27.511 1.00 39.83 107 ALA D C 1
ATOM 3738 O O . ALA D 1 108 ? 10.414 7.367 28.447 1.00 44.34 107 ALA D O 1
ATOM 3740 N N . ILE D 1 109 ? 11.041 9.401 27.715 1.00 43.93 108 ILE D N 1
ATOM 3741 C CA . ILE D 1 109 ? 11.215 9.913 29.078 1.00 42.74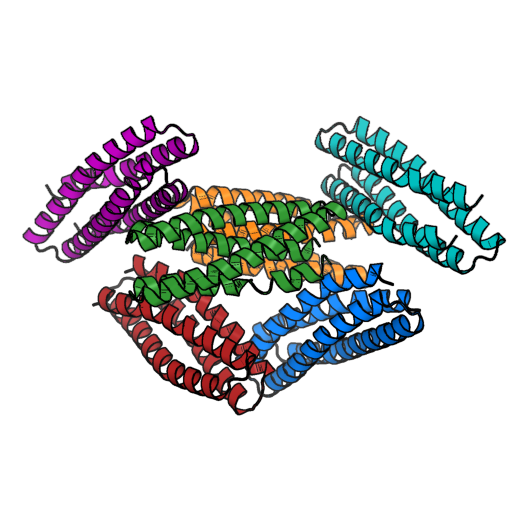 108 ILE D CA 1
ATOM 3742 C C . ILE D 1 109 ? 9.871 9.948 29.787 1.00 42.29 108 ILE D C 1
ATOM 3743 O O . ILE D 1 109 ? 9.736 9.508 30.935 1.00 40.99 108 ILE D O 1
ATOM 3748 N N . ILE D 1 110 ? 8.850 10.447 29.094 1.00 40.55 109 ILE D N 1
ATOM 3749 C CA . ILE D 1 110 ? 7.521 10.528 29.681 1.00 42.14 109 ILE D CA 1
ATOM 3750 C C . ILE D 1 110 ? 7.023 9.139 30.036 1.00 39.99 109 ILE D C 1
ATOM 3751 O O . ILE D 1 110 ? 6.458 8.927 31.117 1.00 42.85 109 ILE D O 1
ATOM 3756 N N . ASN D 1 111 ? 7.294 8.157 29.168 1.00 43.55 110 ASN D N 1
ATOM 3757 C CA . ASN D 1 111 ? 6.912 6.775 29.451 1.00 40.53 110 ASN D CA 1
ATOM 3758 C C . ASN D 1 111 ? 7.636 6.246 30.682 1.00 45.41 110 ASN D C 1
ATOM 3759 O O . ASN D 1 111 ? 7.007 5.691 31.591 1.00 51.58 110 ASN D O 1
ATOM 3764 N N . GLU D 1 112 ? 8.964 6.408 30.732 1.00 38.60 111 GLU D N 1
ATOM 3765 C CA . GLU D 1 112 ? 9.702 6.004 31.929 1.00 51.96 111 GLU D CA 1
ATOM 3766 C C . GLU D 1 112 ? 9.147 6.695 33.172 1.00 42.55 111 GLU D C 1
ATOM 3767 O O . GLU D 1 112 ? 8.929 6.051 34.204 1.00 46.44 111 GLU D O 1
ATOM 3773 N N . GLY D 1 113 ? 8.878 7.998 33.083 1.00 40.44 112 GLY D N 1
ATOM 3774 C CA . GLY D 1 113 ? 8.261 8.701 34.195 1.00 42.32 112 GLY D CA 1
ATOM 3775 C C . GLY D 1 113 ? 6.879 8.181 34.569 1.00 54.71 112 GLY D C 1
ATOM 3776 O O . GLY D 1 113 ? 6.448 8.369 35.713 1.00 49.75 112 GLY D O 1
ATOM 3777 N N . LYS D 1 114 ? 6.165 7.548 33.625 1.00 50.32 113 LYS D N 1
ATOM 3778 C CA . LYS D 1 114 ? 4.863 6.965 33.944 1.00 55.18 113 LYS D CA 1
ATOM 3779 C C . LYS D 1 114 ? 5.026 5.666 34.723 1.00 48.93 113 LYS D C 1
ATOM 3780 O O . LYS D 1 114 ? 4.310 5.439 35.702 1.00 51.44 113 LYS D O 1
ATOM 3786 N N . ALA D 1 115 ? 5.985 4.824 34.336 1.00 42.27 114 ALA D N 1
ATOM 3787 C CA . ALA D 1 115 ? 6.300 3.665 35.163 1.00 56.14 114 ALA D CA 1
ATOM 3788 C C . ALA D 1 115 ? 6.751 4.042 36.576 1.00 55.84 114 ALA D C 1
ATOM 3789 O O . ALA D 1 115 ? 6.775 3.177 37.459 1.00 63.03 114 ALA D O 1
ATOM 3791 N N . LEU D 1 116 ? 7.088 5.310 36.824 1.00 59.79 115 LEU D N 1
ATOM 3792 C CA . LEU D 1 116 ? 7.534 5.711 38.156 1.00 58.39 115 LEU D CA 1
ATOM 3793 C C . LEU D 1 116 ? 6.378 5.754 39.152 1.00 64.36 115 LEU D C 1
ATOM 3794 O O . LEU D 1 116 ? 6.510 5.262 40.280 1.00 68.67 115 LEU D O 1
ATOM 3799 N N . LEU D 1 117 ? 5.243 6.357 38.759 1.00 61.07 116 LEU D N 1
ATOM 3800 C CA . LEU D 1 117 ? 4.145 6.649 39.689 1.00 63.62 116 LEU D CA 1
ATOM 3801 C C . LEU D 1 117 ? 3.710 5.457 40.533 1.00 64.49 116 LEU D C 1
ATOM 3802 O O . LEU D 1 117 ? 3.556 5.623 41.756 1.00 57.33 116 LEU D O 1
ATOM 3807 N N . PRO D 1 118 ? 3.509 4.251 39.979 1.00 62.87 117 PRO D N 1
ATOM 3808 C CA . PRO D 1 118 ? 3.194 3.111 40.855 1.00 65.57 117 PRO D CA 1
ATOM 3809 C C . PRO D 1 118 ? 4.343 2.721 41.769 1.00 65.99 117 PRO D C 1
ATOM 3810 O O . PRO D 1 118 ? 4.101 2.148 42.839 1.00 71.75 117 PRO D O 1
ATOM 3814 N N . LEU D 1 119 ? 5.588 3.012 41.391 1.00 68.00 118 LEU D N 1
ATOM 3815 C CA . LEU D 1 119 ? 6.702 2.676 42.274 1.00 59.17 118 LEU D CA 1
ATOM 3816 C C . LEU D 1 119 ? 6.757 3.614 43.473 1.00 58.78 118 LEU D C 1
ATOM 3817 O O . LEU D 1 119 ? 6.984 3.167 44.602 1.00 62.81 118 LEU D O 1
ATOM 3822 N N . VAL D 1 120 ? 6.546 4.917 43.247 1.00 56.04 119 VAL D N 1
ATOM 3823 C CA . VAL D 1 120 ? 6.467 5.871 44.351 1.00 61.96 119 VAL D CA 1
ATOM 3824 C C . VAL D 1 120 ? 5.369 5.465 45.327 1.00 70.43 119 VAL D C 1
ATOM 3825 O O . VAL D 1 120 ? 5.506 5.631 46.548 1.00 69.27 119 VAL D O 1
ATOM 3829 N N . GLU D 1 121 ? 4.267 4.919 44.805 1.00 72.41 120 GLU D N 1
ATOM 3830 C CA . GLU D 1 121 ? 3.163 4.495 45.661 1.00 78.48 120 GLU D CA 1
ATOM 3831 C C . GLU D 1 121 ? 3.542 3.297 46.534 1.00 74.98 120 GLU D C 1
ATOM 3832 O O . GLU D 1 121 ? 3.118 3.224 47.695 1.00 75.09 120 GLU D O 1
ATOM 3838 N N . ALA D 1 122 ? 4.342 2.357 46.009 1.00 67.81 121 ALA D N 1
ATOM 3839 C CA . ALA D 1 122 ? 4.735 1.190 46.800 1.00 70.95 121 ALA D CA 1
ATOM 3840 C C . ALA D 1 122 ? 5.701 1.558 47.930 1.00 77.18 121 ALA D C 1
ATOM 3841 O O . ALA D 1 122 ? 5.728 0.885 48.969 1.00 76.14 121 ALA D O 1
ATOM 3843 N N . ILE D 1 123 ? 6.488 2.622 47.750 1.00 80.36 122 ILE D N 1
ATOM 3844 C CA . ILE D 1 123 ? 7.434 3.064 48.773 1.00 76.60 122 ILE D CA 1
ATOM 3845 C C . ILE D 1 123 ? 6.717 3.770 49.921 1.00 77.80 122 ILE D C 1
ATOM 3846 O O . ILE D 1 123 ? 7.192 3.738 51.062 1.00 73.43 122 ILE D O 1
ATOM 3851 N N . LYS D 1 124 ? 5.576 4.413 49.645 1.00 82.08 123 LYS D N 1
ATOM 3852 C CA . LYS D 1 124 ? 4.760 4.999 50.709 1.00 78.91 123 LYS D CA 1
ATOM 3853 C C . LYS D 1 124 ? 4.403 3.964 51.767 1.00 82.40 123 LYS D C 1
ATOM 3854 O O . LYS D 1 124 ? 4.402 4.261 52.968 1.00 77.13 123 LYS D O 1
ATOM 3860 N N . GLU D 1 125 ? 4.093 2.739 51.335 1.00 83.66 124 GLU D N 1
ATOM 3861 C CA . GLU D 1 125 ? 3.784 1.648 52.249 1.00 83.44 124 GLU D CA 1
ATOM 3862 C C . GLU D 1 125 ? 5.029 0.931 52.749 1.00 81.12 124 GLU D C 1
ATOM 3863 O O . GLU D 1 125 ? 4.967 0.250 53.781 1.00 81.59 124 GLU D O 1
ATOM 3869 N N . ALA D 1 126 ? 6.151 1.079 52.046 1.00 78.07 125 ALA D N 1
ATOM 3870 C CA . ALA D 1 126 ? 7.399 0.413 52.392 1.00 77.00 125 ALA D CA 1
ATOM 3871 C C . ALA D 1 126 ? 8.137 1.068 53.553 1.00 77.56 125 ALA D C 1
ATOM 3872 O O . ALA D 1 126 ? 9.058 0.453 54.104 1.00 77.86 125 ALA D O 1
ATOM 3874 N N . ILE D 1 127 ? 7.769 2.289 53.933 1.00 76.43 126 ILE D N 1
ATOM 3875 C CA . ILE D 1 127 ? 8.486 3.012 54.980 1.00 82.06 126 ILE D CA 1
ATOM 3876 C C . ILE D 1 127 ? 7.651 3.125 56.264 1.00 84.56 126 ILE D C 1
ATOM 3877 O O . ILE D 1 127 ? 7.824 4.042 57.071 1.00 87.16 126 ILE D O 1
ATOM 3883 N N . SER E 1 2 ? -3.325 -6.121 79.761 1.00 44.55 1 SER E N 1
ATOM 3884 C CA . SER E 1 2 ? -1.957 -6.317 79.274 1.00 62.81 1 SER E CA 1
ATOM 3885 C C . SER E 1 2 ? -1.794 -5.983 77.781 1.00 64.87 1 SER E C 1
ATOM 3886 O O . SER E 1 2 ? -2.716 -6.196 76.984 1.00 63.22 1 SER E O 1
ATOM 3889 N N . LEU E 1 3 ? -0.601 -5.494 77.411 1.00 54.86 2 LEU E N 1
ATOM 3890 C CA . LEU E 1 3 ? -0.372 -4.992 76.055 1.00 60.48 2 LEU E CA 1
ATOM 3891 C C . LEU E 1 3 ? -0.423 -6.094 74.998 1.00 60.24 2 LEU E C 1
ATOM 3892 O O . LEU E 1 3 ? -0.852 -5.838 73.867 1.00 54.43 2 LEU E O 1
ATOM 3897 N N . LYS E 1 4 ? 0.007 -7.315 75.321 1.00 54.31 3 LYS E N 1
ATOM 3898 C CA . LYS E 1 4 ? -0.017 -8.351 74.291 1.00 58.91 3 LYS E CA 1
ATOM 3899 C C . LYS E 1 4 ? -1.383 -9.010 74.158 1.00 54.59 3 LYS E C 1
ATOM 3900 O O . LYS E 1 4 ? -1.706 -9.539 73.086 1.00 58.72 3 LYS E O 1
ATOM 3906 N N . GLU E 1 5 ? -2.197 -8.978 75.212 1.00 58.35 4 GLU E N 1
ATOM 3907 C CA . GLU E 1 5 ? -3.590 -9.387 75.077 1.00 53.67 4 GLU E CA 1
ATOM 3908 C C . GLU E 1 5 ? -4.388 -8.342 74.299 1.00 59.36 4 GLU E C 1
ATOM 3909 O O . GLU E 1 5 ? -5.243 -8.691 73.475 1.00 47.96 4 GLU E O 1
ATOM 3915 N N . LYS E 1 6 ? -4.116 -7.051 74.549 1.00 56.87 5 LYS E N 1
ATOM 3916 C CA . LYS E 1 6 ? -4.725 -5.993 73.746 1.00 52.72 5 LYS E CA 1
ATOM 3917 C C . LYS E 1 6 ? -4.442 -6.202 72.262 1.00 52.13 5 LYS E C 1
ATOM 3918 O O . LYS E 1 6 ? -5.350 -6.093 71.430 1.00 55.14 5 LYS E O 1
ATOM 3924 N N . PHE E 1 7 ? -3.199 -6.547 71.915 1.00 47.12 6 PHE E N 1
ATOM 3925 C CA . PHE E 1 7 ? -2.862 -6.749 70.511 1.00 50.24 6 PHE E CA 1
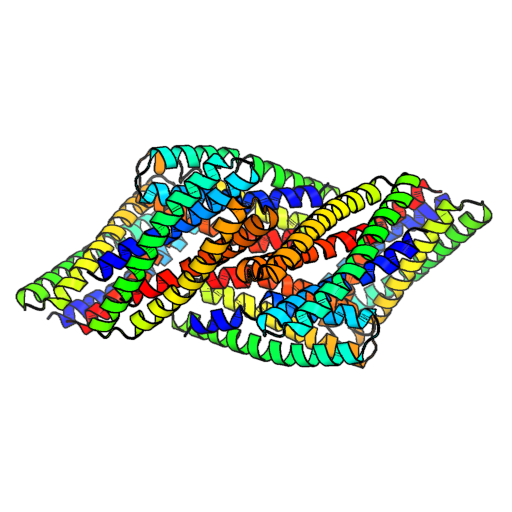ATOM 3926 C C . PHE E 1 7 ? -3.560 -7.973 69.929 1.00 56.00 6 PHE E C 1
ATOM 3927 O O . PHE E 1 7 ? -3.993 -7.950 68.773 1.00 55.49 6 PHE E O 1
ATOM 3935 N N . ALA E 1 8 ? -3.658 -9.058 70.699 1.00 55.43 7 ALA E N 1
ATOM 3936 C CA . ALA E 1 8 ? -4.306 -10.263 70.189 1.00 54.61 7 ALA E CA 1
ATOM 3937 C C . ALA E 1 8 ? -5.768 -10.001 69.856 1.00 63.57 7 ALA E C 1
ATOM 3938 O O . ALA E 1 8 ? -6.287 -10.493 68.841 1.00 62.53 7 ALA E O 1
ATOM 3940 N N . GLU E 1 9 ? -6.453 -9.225 70.700 1.00 59.84 8 GLU E N 1
ATOM 3941 C CA . GLU E 1 9 ? -7.816 -8.822 70.381 1.00 56.34 8 GLU E CA 1
ATOM 3942 C C . GLU E 1 9 ? -7.839 -7.800 69.250 1.00 60.37 8 GLU E C 1
ATOM 3943 O O . GLU E 1 9 ? -8.792 -7.777 68.457 1.00 59.33 8 GLU E O 1
ATOM 3949 N N . TYR E 1 10 ? -6.803 -6.957 69.152 1.00 56.29 9 TYR E N 1
ATOM 3950 C CA . TYR E 1 10 ? -6.754 -5.988 68.062 1.00 58.39 9 TYR E CA 1
ATOM 3951 C C . TYR E 1 10 ? -6.640 -6.691 66.720 1.00 55.70 9 TYR E C 1
ATOM 3952 O O . TYR E 1 10 ? -7.213 -6.237 65.725 1.00 60.15 9 TYR E O 1
ATOM 3961 N N . GLU E 1 11 ? -5.907 -7.802 66.678 1.00 60.01 10 GLU E N 1
ATOM 3962 C CA . GLU E 1 11 ? -5.663 -8.488 65.416 1.00 62.97 10 GLU E CA 1
ATOM 3963 C C . GLU E 1 11 ? -6.942 -9.120 64.878 1.00 66.69 10 GLU E C 1
ATOM 3964 O O . GLU E 1 11 ? -7.199 -9.082 63.671 1.00 69.37 10 GLU E O 1
ATOM 3970 N N . ALA E 1 12 ? -7.777 -9.667 65.763 1.00 66.35 11 ALA E N 1
ATOM 3971 C CA . ALA E 1 12 ? -9.046 -10.259 65.360 1.00 62.45 11 ALA E CA 1
ATOM 3972 C C . ALA E 1 12 ? -9.960 -9.272 64.652 1.00 70.99 11 ALA E C 1
ATOM 3973 O O . ALA E 1 12 ? -11.005 -9.681 64.133 1.00 70.82 11 ALA E O 1
ATOM 3975 N N . PHE E 1 13 ? -9.606 -7.991 64.624 1.00 62.73 12 PHE E N 1
ATOM 3976 C CA . PHE E 1 13 ? -10.471 -7.003 64.003 1.00 64.18 12 PHE E CA 1
ATOM 3977 C C . PHE E 1 13 ? -10.211 -6.886 62.510 1.00 59.81 12 PHE E C 1
ATOM 3978 O O . PHE E 1 13 ? -11.160 -6.915 61.724 1.00 66.97 12 PHE E O 1
ATOM 3986 N N . GLY E 1 14 ? -8.943 -6.748 62.120 1.00 59.39 13 GLY E N 1
ATOM 3987 C CA . GLY E 1 14 ? -8.536 -6.703 60.733 1.00 61.46 13 GLY E CA 1
ATOM 3988 C C . GLY E 1 14 ? -9.345 -7.606 59.820 1.00 70.36 13 GLY E C 1
ATOM 3989 O O . GLY E 1 14 ? -9.910 -7.157 58.817 1.00 70.87 13 GLY E O 1
ATOM 3990 N N . PRO E 1 15 ? -9.417 -8.902 60.154 1.00 72.05 14 PRO E N 1
ATOM 3991 C CA . PRO E 1 15 ? -10.319 -9.801 59.403 1.00 72.84 14 PRO E CA 1
ATOM 3992 C C . PRO E 1 15 ? -11.779 -9.407 59.475 1.00 74.72 14 PRO E C 1
ATOM 3993 O O . PRO E 1 15 ? -12.446 -9.300 58.436 1.00 73.44 14 PRO E O 1
ATOM 3997 N N . ARG E 1 16 ? -12.306 -9.218 60.685 1.00 73.13 15 ARG E N 1
ATOM 3998 C CA . ARG E 1 16 ? -13.736 -8.970 60.833 1.00 74.27 15 ARG E CA 1
ATOM 3999 C C . ARG E 1 16 ? -14.165 -7.720 60.069 1.00 69.08 15 ARG E C 1
ATOM 4000 O O . ARG E 1 16 ? -15.236 -7.695 59.446 1.00 70.18 15 ARG E O 1
ATOM 4008 N N . ILE E 1 17 ? -13.330 -6.680 60.088 1.00 71.70 16 ILE E N 1
ATOM 4009 C CA . ILE E 1 17 ? -13.663 -5.442 59.392 1.00 64.50 16 ILE E CA 1
ATOM 4010 C C . ILE E 1 17 ? -13.569 -5.640 57.885 1.00 72.05 16 ILE E C 1
ATOM 4011 O O . ILE E 1 17 ? -14.506 -5.327 57.141 1.00 65.98 16 ILE E O 1
ATOM 4016 N N . LEU E 1 18 ? -12.440 -6.178 57.415 1.00 68.68 17 LEU E N 1
ATOM 4017 C CA . LEU E 1 18 ? -12.185 -6.315 55.984 1.00 71.14 17 LEU E CA 1
ATOM 4018 C C . LEU E 1 18 ? -13.078 -7.405 55.403 1.00 66.64 17 LEU E C 1
ATOM 4019 O O . LEU E 1 18 ? -13.031 -7.685 54.203 1.00 74.94 17 LEU E O 1
ATOM 4024 N N . GLU E 1 19 ? -13.903 -8.014 56.252 1.00 71.17 18 GLU E N 1
ATOM 4025 C CA . GLU E 1 19 ? -14.947 -8.946 55.848 1.00 67.89 18 GLU E CA 1
ATOM 4026 C C . GLU E 1 19 ? -16.327 -8.312 55.814 1.00 68.57 18 GLU E C 1
ATOM 4027 O O . GLU E 1 19 ? -17.079 -8.549 54.869 1.00 72.74 18 GLU E O 1
ATOM 4033 N N . LEU E 1 20 ? -16.686 -7.525 56.834 1.00 70.76 19 LEU E N 1
ATOM 4034 C CA . LEU E 1 20 ? -17.987 -6.857 56.840 1.00 64.30 19 LEU E CA 1
ATOM 4035 C C . LEU E 1 20 ? -18.161 -5.945 55.628 1.00 62.15 19 LEU E C 1
ATOM 4036 O O . LEU E 1 20 ? -19.286 -5.748 55.154 1.00 60.39 19 LEU E O 1
ATOM 4041 N N . TRP E 1 21 ? -17.068 -5.361 55.135 1.00 61.34 20 TRP E N 1
ATOM 4042 C CA . TRP E 1 21 ? -17.135 -4.588 53.900 1.00 62.22 20 TRP E CA 1
ATOM 4043 C C . TRP E 1 21 ? -17.546 -5.473 52.729 1.00 62.83 20 TRP E C 1
ATOM 4044 O O . TRP E 1 21 ? -18.521 -5.175 52.028 1.00 65.42 20 TRP E O 1
ATOM 4055 N N . GLN E 1 22 ? -16.814 -6.572 52.506 1.00 65.47 21 GLN E N 1
ATOM 4056 C CA . GLN E 1 22 ? -17.172 -7.506 51.436 1.00 66.92 21 GLN E CA 1
ATOM 4057 C C . GLN E 1 22 ? -18.639 -7.892 51.515 1.00 64.46 21 GLN E C 1
ATOM 4058 O O . GLN E 1 22 ? -19.343 -7.906 50.499 1.00 65.82 21 GLN E O 1
ATOM 4064 N N . ALA E 1 23 ? -19.123 -8.193 52.718 1.00 65.93 22 ALA E N 1
ATOM 4065 C CA . ALA E 1 23 ? -20.551 -8.400 52.898 1.00 56.70 22 ALA E CA 1
ATOM 4066 C C . ALA E 1 23 ? -21.339 -7.193 52.402 1.00 62.20 22 ALA E C 1
ATOM 4067 O O . ALA E 1 23 ? -22.277 -7.330 51.609 1.00 60.44 22 ALA E O 1
ATOM 4069 N N . ALA E 1 24 ? -20.947 -5.991 52.834 1.00 65.25 23 ALA E N 1
ATOM 4070 C CA . ALA E 1 24 ? -21.711 -4.796 52.484 1.00 61.85 23 ALA E CA 1
ATOM 4071 C C . ALA E 1 24 ? -21.653 -4.505 50.988 1.00 61.35 23 ALA E C 1
ATOM 4072 O O . ALA E 1 24 ? -22.645 -4.056 50.402 1.00 52.96 23 ALA E O 1
ATOM 4074 N N . ARG E 1 25 ? -20.498 -4.731 50.358 1.00 60.75 24 ARG E N 1
ATOM 4075 C CA . ARG E 1 25 ? -20.382 -4.519 48.920 1.00 62.09 24 ARG E CA 1
ATOM 4076 C C . ARG E 1 25 ? -21.309 -5.456 48.158 1.00 65.96 24 ARG E C 1
ATOM 4077 O O . ARG E 1 25 ? -22.078 -5.024 47.289 1.00 62.28 24 ARG E O 1
ATOM 4085 N N . ASN E 1 26 ? -21.256 -6.751 48.484 1.00 68.30 25 ASN E N 1
ATOM 4086 C CA . ASN E 1 26 ? -22.136 -7.711 47.830 1.00 59.91 25 ASN E CA 1
ATOM 4087 C C . ASN E 1 26 ? -23.600 -7.373 48.093 1.00 62.77 25 ASN E C 1
ATOM 4088 O O . ASN E 1 26 ? -24.426 -7.424 47.176 1.00 62.16 25 ASN E O 1
ATOM 4093 N N . ALA E 1 27 ? -23.937 -6.976 49.325 1.00 61.06 26 ALA E N 1
ATOM 4094 C CA . ALA E 1 27 ? -25.309 -6.551 49.613 1.00 62.72 26 ALA E CA 1
ATOM 4095 C C . ALA E 1 27 ? -25.687 -5.285 48.851 1.00 64.28 26 ALA E C 1
ATOM 4096 O O . ALA E 1 27 ? -26.873 -5.041 48.596 1.00 62.36 26 ALA E O 1
ATOM 4098 N N . PHE E 1 28 ? -24.702 -4.456 48.505 1.00 60.65 27 PHE E N 1
ATOM 4099 C CA . PHE E 1 28 ? -24.989 -3.259 47.726 1.00 65.43 27 PHE E CA 1
ATOM 4100 C C . PHE E 1 28 ? -25.116 -3.592 46.243 1.00 57.64 27 PHE E C 1
ATOM 4101 O O . PHE E 1 28 ? -26.072 -3.168 45.587 1.00 57.24 27 PHE E O 1
ATOM 4109 N N . GLU E 1 29 ? -24.150 -4.349 45.706 1.00 57.88 28 GLU E N 1
ATOM 4110 C CA . GLU E 1 29 ? -24.217 -4.811 44.323 1.00 67.83 28 GLU E CA 1
ATOM 4111 C C . GLU E 1 29 ? -25.485 -5.616 44.043 1.00 65.75 28 GLU E C 1
ATOM 4112 O O . GLU E 1 29 ? -25.879 -5.745 42.880 1.00 64.00 28 GLU E O 1
ATOM 4118 N N . ALA E 1 30 ? -26.150 -6.131 45.078 1.00 67.77 29 ALA E N 1
ATOM 4119 C CA . ALA E 1 30 ? -27.393 -6.874 44.920 1.00 65.78 29 ALA E CA 1
ATOM 4120 C C . ALA E 1 30 ? -28.609 -6.112 45.432 1.00 67.67 29 ALA E C 1
ATOM 4121 O O . ALA E 1 30 ? -29.674 -6.715 45.599 1.00 75.66 29 ALA E O 1
ATOM 4123 N N . GLY E 1 31 ? -28.476 -4.812 45.701 1.00 63.30 30 GLY E N 1
ATOM 4124 C CA . GLY E 1 31 ? -29.615 -3.956 45.979 1.00 62.43 30 GLY E CA 1
ATOM 4125 C C . GLY E 1 31 ? -30.252 -4.074 47.350 1.00 65.10 30 GLY E C 1
ATOM 4126 O O . GLY E 1 31 ? -31.328 -3.503 47.564 1.00 64.59 30 GLY E O 1
ATOM 4127 N N . ASP E 1 32 ? -29.634 -4.771 48.300 1.00 68.70 31 ASP E N 1
ATOM 4128 C CA . ASP E 1 32 ? -30.240 -4.948 49.624 1.00 62.84 31 ASP E CA 1
ATOM 4129 C C . ASP E 1 32 ? -29.820 -3.778 50.517 1.00 62.91 31 ASP E C 1
ATOM 4130 O O . ASP E 1 32 ? -28.940 -3.884 51.376 1.00 59.09 31 ASP E O 1
ATOM 4135 N N . LEU E 1 33 ? -30.479 -2.634 50.314 1.00 63.79 32 LEU E N 1
ATOM 4136 C CA . LEU E 1 33 ? -30.023 -1.403 50.948 1.00 58.71 32 LEU E CA 1
ATOM 4137 C C . LEU E 1 33 ? -30.359 -1.333 52.433 1.00 67.22 32 LEU E C 1
ATOM 4138 O O . LEU E 1 33 ? -29.740 -0.539 53.155 1.00 56.73 32 LEU E O 1
ATOM 4143 N N . ALA E 1 34 ? -31.322 -2.128 52.910 1.00 56.27 33 ALA E N 1
ATOM 4144 C CA . ALA E 1 34 ? -31.528 -2.222 54.353 1.00 62.15 33 ALA E CA 1
ATOM 4145 C C . ALA E 1 34 ? -30.380 -2.969 55.017 1.00 56.73 33 ALA E C 1
ATOM 4146 O O . ALA E 1 34 ? -29.893 -2.557 56.076 1.00 58.89 33 ALA E O 1
ATOM 4148 N N . ARG E 1 35 ? -29.938 -4.071 54.398 1.00 55.74 34 ARG E N 1
ATOM 4149 C CA . ARG E 1 35 ? -28.759 -4.795 54.861 1.00 55.12 34 ARG E CA 1
ATOM 4150 C C . ARG E 1 35 ? -27.520 -3.910 54.875 1.00 61.17 34 ARG E C 1
ATOM 4151 O O . ARG E 1 35 ? -26.691 -4.008 55.789 1.00 58.01 34 ARG E O 1
ATOM 4159 N N . VAL E 1 36 ? -27.346 -3.073 53.850 1.00 53.02 35 VAL E N 1
ATOM 4160 C CA . VAL E 1 36 ? -26.172 -2.206 53.816 1.00 54.33 35 VAL E CA 1
ATOM 4161 C C . VAL E 1 36 ? -26.140 -1.328 55.058 1.00 48.67 35 VAL E C 1
ATOM 4162 O O . VAL E 1 36 ? -25.102 -1.179 55.714 1.00 52.63 35 VAL E O 1
ATOM 4166 N N . ALA E 1 37 ? -27.287 -0.740 55.403 1.00 48.38 36 ALA E N 1
ATOM 4167 C CA . ALA E 1 37 ? -27.339 0.161 56.545 1.00 53.08 36 ALA E CA 1
ATOM 4168 C C . ALA E 1 37 ? -27.045 -0.576 57.843 1.00 51.59 36 ALA E C 1
ATOM 4169 O O . ALA E 1 37 ? -26.445 -0.001 58.755 1.00 47.46 36 ALA E O 1
ATOM 4171 N N . ASN E 1 38 ? -27.445 -1.849 57.939 1.00 53.58 37 ASN E N 1
ATOM 4172 C CA . ASN E 1 38 ? -27.122 -2.644 59.123 1.00 50.79 37 ASN E CA 1
ATOM 4173 C C . ASN E 1 38 ? -25.621 -2.893 59.222 1.00 58.27 37 ASN E C 1
ATOM 4174 O O . ASN E 1 38 ? -25.010 -2.657 60.272 1.00 61.70 37 ASN E O 1
ATOM 4179 N N . LEU E 1 39 ? -25.009 -3.375 58.135 1.00 52.05 38 LEU E N 1
ATOM 4180 C CA . LEU E 1 39 ? -23.574 -3.629 58.136 1.00 50.72 38 LEU E CA 1
ATOM 4181 C C . LEU E 1 39 ? -22.772 -2.353 58.374 1.00 48.24 38 LEU E C 1
ATOM 4182 O O . LEU E 1 39 ? -21.760 -2.380 59.079 1.00 39.52 38 LEU E O 1
ATOM 4187 N N . LEU E 1 40 ? -23.191 -1.229 57.783 1.00 44.69 39 LEU E N 1
ATOM 4188 C CA . LEU E 1 40 ? -22.504 0.036 58.049 1.00 41.96 39 LEU E CA 1
ATOM 4189 C C . LEU E 1 40 ? -22.522 0.374 59.539 1.00 52.50 39 LEU E C 1
ATOM 4190 O O . LEU E 1 40 ? -21.498 0.785 60.107 1.00 46.31 39 LEU E O 1
ATOM 4195 N N . ALA E 1 41 ? -23.679 0.203 60.187 1.00 50.95 40 ALA E N 1
ATOM 4196 C CA . ALA E 1 41 ? -23.787 0.454 61.622 1.00 54.08 40 ALA E CA 1
ATOM 4197 C C . ALA E 1 41 ? -22.912 -0.510 62.413 1.00 56.23 40 ALA E C 1
ATOM 4198 O O . ALA E 1 41 ? -22.302 -0.124 63.420 1.00 51.04 40 ALA E O 1
ATOM 4200 N N . GLU E 1 42 ? -22.833 -1.768 61.970 1.00 46.84 41 GLU E N 1
ATOM 4201 C CA . GLU E 1 42 ? -21.972 -2.734 62.635 1.00 44.34 41 GLU E CA 1
ATOM 4202 C C . GLU E 1 42 ? -20.501 -2.399 62.432 1.00 47.26 41 GLU E C 1
ATOM 4203 O O . GLU E 1 42 ? -19.677 -2.652 63.320 1.00 47.43 41 GLU E O 1
ATOM 4209 N N . LEU E 1 43 ? -20.156 -1.828 61.277 1.00 43.53 42 LEU E N 1
ATOM 4210 C CA . LEU E 1 43 ? -18.794 -1.362 61.054 1.00 45.92 42 LEU E CA 1
ATOM 4211 C C . LEU E 1 43 ? -18.464 -0.191 61.965 1.00 45.64 42 LEU E C 1
ATOM 4212 O O . LEU E 1 43 ? -17.365 -0.127 62.526 1.00 45.40 42 LEU E O 1
ATOM 4217 N N . LYS E 1 44 ? -19.415 0.726 62.141 1.00 41.32 43 LYS E N 1
ATOM 4218 C CA . LYS E 1 44 ? -19.166 1.911 62.949 1.00 44.43 43 LYS E CA 1
ATOM 4219 C C . LYS E 1 44 ? -18.798 1.527 64.375 1.00 54.56 43 LYS E C 1
ATOM 4220 O O . LYS E 1 44 ? -17.892 2.123 64.974 1.00 44.83 43 LYS E O 1
ATOM 4226 N N . GLU E 1 45 ? -19.478 0.517 64.926 1.00 49.60 44 GLU E N 1
ATOM 4227 C CA . GLU E 1 45 ? -19.185 0.089 66.290 1.00 53.58 44 GLU E CA 1
ATOM 4228 C C . GLU E 1 45 ? -17.856 -0.651 66.362 1.00 48.21 44 GLU E C 1
ATOM 4229 O O . GLU E 1 45 ? -17.109 -0.504 67.338 1.00 56.95 44 GLU E O 1
ATOM 4235 N N . LEU E 1 46 ? -17.533 -1.448 65.342 1.00 42.60 45 LEU E N 1
ATOM 4236 C CA . LEU E 1 46 ? -16.234 -2.109 65.339 1.00 44.69 45 LEU E CA 1
ATOM 4237 C C . LEU E 1 46 ? -15.107 -1.101 65.222 1.00 44.52 45 LEU E C 1
ATOM 4238 O O . LEU E 1 46 ? -14.053 -1.271 65.847 1.00 46.21 45 LEU E O 1
ATOM 4243 N N . PHE E 1 47 ? -15.301 -0.054 64.420 1.00 40.22 46 PHE E N 1
ATOM 4244 C CA . PHE E 1 47 ? -14.266 0.970 64.280 1.00 40.99 46 PHE E CA 1
ATOM 4245 C C . PHE E 1 47 ? -13.964 1.633 65.612 1.00 45.40 46 PHE E C 1
ATOM 4246 O O . PHE E 1 47 ? -12.798 1.894 65.939 1.00 42.03 46 PHE E O 1
ATOM 4254 N N . LYS E 1 48 ? -15.008 1.938 66.384 1.00 41.01 47 LYS E N 1
ATOM 4255 C CA . LYS E 1 48 ? -14.798 2.560 67.687 1.00 44.14 47 LYS E CA 1
ATOM 4256 C C . LYS E 1 48 ? -14.034 1.622 68.626 1.00 44.49 47 LYS E C 1
ATOM 4257 O O . LYS E 1 48 ? -13.175 2.069 69.399 1.00 37.95 47 LYS E O 1
ATOM 4263 N N . LYS E 1 49 ? -14.318 0.313 68.557 1.00 43.65 48 LYS E N 1
ATOM 4264 C CA . LYS E 1 49 ? -13.604 -0.656 69.389 1.00 43.01 48 LYS E CA 1
ATOM 4265 C C . LYS E 1 49 ? -12.157 -0.812 68.937 1.00 43.59 48 LYS E C 1
ATOM 4266 O O . LYS E 1 49 ? -11.239 -0.867 69.772 1.00 40.77 48 LYS E O 1
ATOM 4272 N N . ASP E 1 50 ? -11.946 -0.906 67.619 1.00 43.18 49 ASP E N 1
ATOM 4273 C CA . ASP E 1 50 ? -10.607 -0.884 67.028 1.00 43.51 49 ASP E CA 1
ATOM 4274 C C . ASP E 1 50 ? -9.823 0.343 67.473 1.00 42.24 49 ASP E C 1
ATOM 4275 O O . ASP E 1 50 ? -8.635 0.260 67.802 1.00 42.78 49 ASP E O 1
ATOM 4280 N N . LEU E 1 51 ? -10.472 1.506 67.456 1.00 40.23 50 LEU E N 1
ATOM 4281 C CA . LEU E 1 51 ? -9.763 2.750 67.730 1.00 37.70 50 LEU E CA 1
ATOM 4282 C C . LEU E 1 51 ? -9.346 2.836 69.194 1.00 32.95 50 LEU E C 1
ATOM 4283 O O . LEU E 1 51 ? -8.242 3.302 69.515 1.00 33.86 50 LEU E O 1
ATOM 4288 N N . ASN E 1 52 ? -10.218 2.384 70.091 1.00 35.17 51 ASN E N 1
ATOM 4289 C CA . ASN E 1 52 ? -9.913 2.397 71.515 1.00 32.94 51 ASN E CA 1
ATOM 4290 C C . ASN E 1 52 ? -8.702 1.532 71.837 1.00 36.65 51 ASN E C 1
ATOM 4291 O O . ASN E 1 52 ? -7.862 1.908 72.665 1.00 32.69 51 ASN E O 1
ATOM 4296 N N . LEU E 1 53 ? -8.604 0.369 71.196 1.00 32.46 52 LEU E N 1
ATOM 4297 C CA . LEU E 1 53 ? -7.496 -0.545 71.441 1.00 35.40 52 LEU E CA 1
ATOM 4298 C C . LEU E 1 53 ? -6.182 0.018 70.926 1.00 32.88 52 LEU E C 1
ATOM 4299 O O . LEU E 1 53 ? -5.146 -0.114 71.585 1.00 37.08 52 LEU E O 1
ATOM 4304 N N . ALA E 1 54 ? -6.196 0.637 69.742 1.00 36.71 53 ALA E N 1
ATOM 4305 C CA . ALA E 1 54 ? -4.975 1.261 69.243 1.00 37.26 53 ALA E CA 1
ATOM 4306 C C . ALA E 1 54 ? -4.491 2.344 70.189 1.00 33.15 53 ALA E C 1
ATOM 4307 O O . ALA E 1 54 ? -3.294 2.437 70.482 1.00 37.87 53 ALA E O 1
ATOM 4309 N N . ASN E 1 55 ? -5.402 3.192 70.662 1.00 36.77 54 ASN E N 1
ATOM 4310 C CA . ASN E 1 55 ? -4.994 4.222 71.609 1.00 34.71 54 ASN E CA 1
ATOM 4311 C C . ASN E 1 55 ? -4.507 3.626 72.922 1.00 31.18 54 ASN E C 1
ATOM 4312 O O . ASN E 1 55 ? -3.607 4.189 73.553 1.00 35.80 54 ASN E O 1
ATOM 4317 N N . ALA E 1 56 ? -5.106 2.515 73.360 1.00 32.05 55 ALA E N 1
ATOM 4318 C CA . ALA E 1 56 ? -4.649 1.856 74.585 1.00 31.56 55 ALA E CA 1
ATOM 4319 C C . ALA E 1 56 ? -3.252 1.255 74.410 1.00 33.48 55 ALA E C 1
ATOM 4320 O O . ALA E 1 56 ? -2.394 1.383 75.289 1.00 38.40 55 ALA E O 1
ATOM 4322 N N . MET E 1 57 ? -3.000 0.593 73.278 1.00 40.84 56 MET E N 1
ATOM 4323 C CA . MET E 1 57 ? -1.671 0.035 73.037 1.00 33.93 56 MET E CA 1
ATOM 4324 C C . MET E 1 57 ? -0.633 1.139 72.903 1.00 39.58 56 MET E C 1
ATOM 4325 O O . MET E 1 57 ? 0.483 1.005 73.415 1.00 36.82 56 MET E O 1
ATOM 4330 N N . ALA E 1 58 ? -0.987 2.238 72.215 1.00 32.63 57 ALA E N 1
ATOM 4331 C CA . ALA E 1 58 ? -0.089 3.390 72.113 1.00 37.11 57 ALA E CA 1
ATOM 4332 C C . ALA E 1 58 ? 0.290 3.937 73.481 1.00 34.22 57 ALA E C 1
ATOM 4333 O O . ALA E 1 58 ? 1.441 4.335 73.708 1.00 35.97 57 ALA E O 1
ATOM 4335 N N . ALA E 1 59 ? -0.669 4.003 74.398 1.00 33.15 58 ALA E N 1
ATOM 4336 C CA . ALA E 1 59 ? -0.345 4.509 75.728 1.00 31.92 58 ALA E CA 1
ATOM 4337 C C . ALA E 1 59 ? 0.535 3.515 76.481 1.00 35.92 58 ALA E C 1
ATOM 4338 O O . ALA E 1 59 ? 1.476 3.916 77.176 1.00 36.36 58 ALA E O 1
ATOM 4340 N N . GLU E 1 60 ? 0.251 2.213 76.343 1.00 38.78 59 GLU E N 1
ATOM 4341 C CA . GLU E 1 60 ? 1.123 1.196 76.939 1.00 40.99 59 GLU E CA 1
ATOM 4342 C C . GLU E 1 60 ? 2.523 1.304 76.361 1.00 36.86 59 GLU E C 1
ATOM 4343 O O . GLU E 1 60 ? 3.515 1.341 77.098 1.00 38.19 59 GLU E O 1
ATOM 4349 N N . ALA E 1 61 ? 2.615 1.396 75.032 1.00 31.95 60 ALA E N 1
ATOM 4350 C CA . ALA E 1 61 ? 3.920 1.537 74.395 1.00 32.82 60 ALA E CA 1
ATOM 4351 C C . ALA E 1 61 ? 4.630 2.786 74.882 1.00 36.36 60 ALA E C 1
ATOM 4352 O O . ALA E 1 61 ? 5.841 2.758 75.131 1.00 42.85 60 ALA E O 1
ATOM 4354 N N . ALA E 1 62 ? 3.892 3.890 75.047 1.00 31.38 61 ALA E N 1
ATOM 4355 C CA . ALA E 1 62 ? 4.515 5.122 75.513 1.00 34.80 61 ALA E CA 1
ATOM 4356 C C . ALA E 1 62 ? 5.043 4.973 76.937 1.00 41.00 61 ALA E C 1
ATOM 4357 O O . ALA E 1 62 ? 6.174 5.374 77.230 1.00 35.79 61 ALA E O 1
ATOM 4359 N N . GLU E 1 63 ? 4.231 4.419 77.843 1.00 43.07 62 GLU E N 1
ATOM 4360 C CA . GLU E 1 63 ? 4.666 4.334 79.232 1.00 41.52 62 GLU E CA 1
ATOM 4361 C C . GLU E 1 63 ? 5.881 3.425 79.381 1.00 46.97 62 GLU E C 1
ATOM 4362 O O . GLU E 1 63 ? 6.736 3.673 80.238 1.00 45.37 62 GLU E O 1
ATOM 4368 N N . ALA E 1 64 ? 5.990 2.392 78.546 1.00 35.96 63 ALA E N 1
ATOM 4369 C CA . ALA E 1 64 ? 7.096 1.445 78.645 1.00 45.84 63 ALA E CA 1
ATOM 4370 C C . ALA E 1 64 ? 8.369 1.925 77.945 1.00 42.71 63 ALA E C 1
ATOM 4371 O O . ALA E 1 64 ? 9.395 1.249 78.041 1.00 42.68 63 ALA E O 1
ATOM 4373 N N . GLY E 1 65 ? 8.348 3.075 77.269 1.00 37.48 64 GLY E N 1
ATOM 4374 C CA . GLY E 1 65 ? 9.526 3.555 76.580 1.00 35.79 64 GLY E CA 1
ATOM 4375 C C . GLY E 1 65 ? 9.798 2.924 75.232 1.00 41.68 64 GLY E C 1
ATOM 4376 O O . GLY E 1 65 ? 10.870 3.147 74.661 1.00 43.94 64 GLY E O 1
ATOM 4377 N N . ASN E 1 66 ? 8.859 2.155 74.693 1.00 45.64 65 ASN E N 1
ATOM 4378 C CA . ASN E 1 66 ? 9.049 1.436 73.437 1.00 36.43 65 ASN E CA 1
ATOM 4379 C C . ASN E 1 66 ? 8.795 2.387 72.268 1.00 42.77 65 ASN E C 1
ATOM 4380 O O . ASN E 1 66 ? 7.692 2.458 71.695 1.00 37.04 65 ASN E O 1
ATOM 4385 N N . LYS E 1 67 ? 9.853 3.103 71.890 1.00 39.34 66 LYS E N 1
ATOM 4386 C CA . LYS E 1 67 ? 9.710 4.176 70.925 1.00 42.79 66 LYS E CA 1
ATOM 4387 C C . LYS E 1 67 ? 9.401 3.637 69.540 1.00 39.08 66 LYS E C 1
ATOM 4388 O O . LYS E 1 67 ? 8.740 4.319 68.757 1.00 38.19 66 LYS E O 1
ATOM 4394 N N . GLU E 1 68 ? 9.844 2.412 69.241 1.00 37.49 67 GLU E N 1
ATOM 4395 C CA . GLU E 1 68 ? 9.582 1.804 67.945 1.00 40.60 67 GLU E CA 1
ATOM 4396 C C . GLU E 1 68 ? 8.108 1.482 67.784 1.00 40.11 67 GLU E C 1
ATOM 4397 O O . GLU E 1 68 ? 7.517 1.733 66.724 1.00 38.72 67 GLU E O 1
ATOM 4403 N N . ALA E 1 69 ? 7.501 0.918 68.829 1.00 36.85 68 ALA E N 1
ATOM 4404 C CA . ALA E 1 69 ? 6.080 0.615 68.788 1.00 39.66 68 ALA E CA 1
ATOM 4405 C C . ALA E 1 69 ? 5.231 1.882 68.864 1.00 33.04 68 ALA E C 1
ATOM 4406 O O . ALA E 1 69 ? 4.127 1.914 68.306 1.00 39.75 68 ALA E O 1
ATOM 4408 N N . VAL E 1 70 ? 5.716 2.923 69.549 1.00 36.61 69 VAL E N 1
ATOM 4409 C CA . VAL E 1 70 ? 4.979 4.186 69.585 1.00 34.88 69 VAL E CA 1
ATOM 4410 C C . VAL E 1 70 ? 4.872 4.762 68.181 1.00 39.56 69 VAL E C 1
ATOM 4411 O O . VAL E 1 70 ? 3.818 5.260 67.779 1.00 32.32 69 VAL E O 1
ATOM 4415 N N . ALA E 1 71 ? 5.955 4.676 67.406 1.00 38.85 70 ALA E N 1
ATOM 4416 C CA . ALA E 1 71 ? 5.943 5.208 66.050 1.00 38.15 70 ALA E CA 1
ATOM 4417 C C . ALA E 1 71 ? 5.031 4.396 65.144 1.00 36.02 70 ALA E C 1
ATOM 4418 O O . ALA E 1 71 ? 4.342 4.963 64.277 1.00 37.41 70 ALA E O 1
ATOM 4420 N N . LEU E 1 72 ? 5.004 3.073 65.333 1.00 31.61 71 LEU E N 1
ATOM 4421 C CA . LEU E 1 72 ? 4.176 2.214 64.492 1.00 35.62 71 LEU E CA 1
ATOM 4422 C C . LEU E 1 72 ? 2.701 2.326 64.866 1.00 40.35 71 LEU E C 1
ATOM 4423 O O . LEU E 1 72 ? 1.831 2.326 63.988 1.00 36.14 71 LEU E O 1
ATOM 4428 N N . LEU E 1 73 ? 2.398 2.415 66.163 1.00 32.17 72 LEU E N 1
ATOM 4429 C CA . LEU E 1 73 ? 1.020 2.657 66.573 1.00 31.05 72 LEU E CA 1
ATOM 4430 C C . LEU E 1 73 ? 0.550 4.047 66.141 1.00 36.38 72 LEU E C 1
ATOM 4431 O O . LEU E 1 73 ? -0.601 4.215 65.731 1.00 35.82 72 LEU E O 1
ATOM 4436 N N . ALA E 1 74 ? 1.433 5.050 66.213 1.00 35.39 73 ALA E N 1
ATOM 4437 C CA . ALA E 1 74 ? 1.073 6.387 65.773 1.00 33.18 73 ALA E CA 1
ATOM 4438 C C . ALA E 1 74 ? 0.657 6.389 64.303 1.00 42.71 73 ALA E C 1
ATOM 4439 O O . ALA E 1 74 ? -0.310 7.059 63.925 1.00 37.23 73 ALA E O 1
ATOM 4441 N N . GLU E 1 75 ? 1.354 5.610 63.467 1.00 38.04 74 GLU E N 1
ATOM 4442 C CA . GLU E 1 75 ? 1.017 5.543 62.056 1.00 35.07 74 GLU E CA 1
ATOM 4443 C C . GLU E 1 75 ? -0.282 4.785 61.828 1.00 41.28 74 GLU E C 1
ATOM 4444 O O . GLU E 1 75 ? -1.029 5.110 60.902 1.00 44.18 74 GLU E O 1
ATOM 4450 N N . GLN E 1 76 ? -0.559 3.763 62.637 1.00 35.62 75 GLN E N 1
ATOM 4451 C CA . GLN E 1 76 ? -1.831 3.057 62.518 1.00 36.64 75 GLN E CA 1
ATOM 4452 C C . GLN E 1 76 ? -3.005 3.980 62.852 1.00 38.95 75 GLN E C 1
ATOM 4453 O O . GLN E 1 76 ? -4.024 3.982 62.151 1.00 37.84 75 GLN E O 1
ATOM 4459 N N . LEU E 1 77 ? -2.878 4.777 63.918 1.00 37.62 76 LEU E N 1
ATOM 4460 C CA . LEU E 1 77 ? -3.946 5.709 64.266 1.00 34.44 76 LEU E CA 1
ATOM 4461 C C . LEU E 1 77 ? -4.123 6.773 63.191 1.00 39.29 76 LEU E C 1
ATOM 4462 O O . LEU E 1 77 ? -5.226 7.308 63.014 1.00 34.75 76 LEU E O 1
ATOM 4467 N N . GLU E 1 78 ? -3.051 7.098 62.470 1.00 36.07 77 GLU E N 1
ATOM 4468 C CA . GLU E 1 78 ? -3.185 8.007 61.339 1.00 39.75 77 GLU E CA 1
ATOM 4469 C C . GLU E 1 78 ? -4.009 7.364 60.223 1.00 41.98 77 GLU E C 1
ATOM 4470 O O . GLU E 1 78 ? -4.933 7.992 59.685 1.00 37.03 77 GLU E O 1
ATOM 4476 N N . ARG E 1 79 ? -3.713 6.099 59.876 1.00 36.02 78 ARG E N 1
ATOM 4477 C CA . ARG E 1 79 ? -4.511 5.427 58.849 1.00 36.41 78 ARG E CA 1
ATOM 4478 C C . ARG E 1 79 ? -5.957 5.256 59.301 1.00 43.13 78 ARG E C 1
ATOM 4479 O O . ARG E 1 79 ? -6.895 5.463 58.516 1.00 41.62 78 ARG E O 1
ATOM 4487 N N . LEU E 1 80 ? -6.155 4.857 60.559 1.00 37.90 79 LEU E N 1
ATOM 4488 C CA . LEU E 1 80 ? -7.507 4.695 61.080 1.00 38.19 79 LEU E CA 1
ATOM 4489 C C . LEU E 1 80 ? -8.290 5.992 60.966 1.00 36.58 79 LEU E C 1
ATOM 4490 O O . LEU E 1 80 ? -9.476 5.979 60.622 1.00 39.58 79 LEU E O 1
ATOM 4495 N N . LYS E 1 81 ? -7.643 7.123 61.250 1.00 35.50 80 LYS E N 1
ATOM 4496 C CA . LYS E 1 81 ? -8.310 8.408 61.110 1.00 38.25 80 LYS E CA 1
ATOM 4497 C C . LYS E 1 81 ? -8.723 8.642 59.665 1.00 44.08 80 LYS E C 1
ATOM 4498 O O . LYS E 1 81 ? -9.845 9.099 59.397 1.00 37.60 80 LYS E O 1
ATOM 4504 N N . LYS E 1 82 ? -7.831 8.316 58.721 1.00 39.46 81 LYS E N 1
ATOM 4505 C CA . LYS E 1 82 ? -8.152 8.451 57.304 1.00 41.17 81 LYS E CA 1
ATOM 4506 C C . LYS E 1 82 ? -9.345 7.582 56.927 1.00 44.80 81 LYS E C 1
ATOM 4507 O O . LYS E 1 82 ? -10.264 8.029 56.229 1.00 41.59 81 LYS E O 1
ATOM 4513 N N . ILE E 1 83 ? -9.331 6.325 57.368 1.00 39.86 82 ILE E N 1
ATOM 4514 C CA . ILE E 1 83 ? -10.413 5.395 57.066 1.00 40.25 82 ILE E CA 1
ATOM 4515 C C . ILE E 1 83 ? -11.722 5.902 57.654 1.00 46.54 82 ILE E C 1
ATOM 4516 O O . ILE E 1 83 ? -12.785 5.819 57.018 1.00 43.56 82 ILE E O 1
ATOM 4521 N N . GLN E 1 84 ? -11.663 6.477 58.858 1.00 38.41 83 GLN E N 1
ATOM 4522 C CA . GLN E 1 84 ? -12.865 7.059 59.444 1.00 44.32 83 GLN E CA 1
ATOM 4523 C C . GLN E 1 84 ? -13.406 8.186 58.580 1.00 37.67 83 GLN E C 1
ATOM 4524 O O . GLN E 1 84 ? -14.620 8.309 58.415 1.00 38.22 83 GLN E O 1
ATOM 4530 N N . ALA E 1 85 ? -12.521 9.009 58.013 1.00 33.83 84 ALA E N 1
ATOM 4531 C CA . ALA E 1 85 ? -12.961 10.050 57.088 1.00 38.71 84 ALA E CA 1
ATOM 4532 C C . ALA E 1 85 ? -13.679 9.461 55.876 1.00 36.42 84 ALA E C 1
ATOM 4533 O O . ALA E 1 85 ? -14.711 9.987 55.443 1.00 39.90 84 ALA E O 1
ATOM 4535 N N . MET E 1 86 ? -13.124 8.389 55.300 1.00 34.88 85 MET E N 1
ATOM 4536 C CA . MET E 1 86 ? -13.715 7.766 54.124 1.00 35.32 85 MET E CA 1
ATOM 4537 C C . MET E 1 86 ? -15.052 7.121 54.469 1.00 37.99 85 MET E C 1
ATOM 4538 O O . MET E 1 86 ? -16.021 7.238 53.708 1.00 35.08 85 MET E O 1
ATOM 4543 N N . PHE E 1 87 ? -15.111 6.429 55.609 1.00 31.29 86 PHE E N 1
ATOM 4544 C CA . PHE E 1 87 ? -16.368 5.873 56.092 1.00 32.64 86 PHE E CA 1
ATOM 4545 C C . PHE E 1 87 ? -17.433 6.957 56.176 1.00 36.42 86 PHE E C 1
ATOM 4546 O O . PHE E 1 87 ? -18.543 6.798 55.645 1.00 36.12 86 PHE E O 1
ATOM 4554 N N . ALA E 1 88 ? -17.094 8.095 56.805 1.00 32.37 87 ALA E N 1
ATOM 4555 C CA . ALA E 1 88 ? -18.059 9.187 56.902 1.00 38.57 87 ALA E CA 1
ATOM 4556 C C . ALA E 1 88 ? -18.536 9.618 55.523 1.00 37.49 87 ALA E C 1
ATOM 4557 O O . ALA E 1 88 ? -19.738 9.814 55.310 1.00 38.32 87 ALA E O 1
ATOM 4559 N N . ALA E 1 89 ? -17.613 9.761 54.569 1.00 31.23 88 ALA E N 1
ATOM 4560 C CA . ALA E 1 89 ? -18.029 10.064 53.203 1.00 38.75 88 ALA E CA 1
ATOM 4561 C C . ALA E 1 89 ? -18.887 8.944 52.627 1.00 35.11 88 ALA E C 1
ATOM 4562 O O . ALA E 1 89 ? -19.867 9.199 51.911 1.00 37.59 88 ALA E O 1
ATOM 4564 N N . ALA E 1 90 ? -18.519 7.696 52.901 1.00 32.31 89 ALA E N 1
ATOM 4565 C CA . ALA E 1 90 ? -19.287 6.584 52.361 1.00 35.58 89 ALA E CA 1
ATOM 4566 C C . ALA E 1 90 ? -20.719 6.604 52.875 1.00 39.57 89 ALA E C 1
ATOM 4567 O O . ALA E 1 90 ? -21.661 6.316 52.120 1.00 38.22 89 ALA E O 1
ATOM 4569 N N . VAL E 1 91 ? -20.910 6.938 54.154 1.00 38.14 90 VAL E N 1
ATOM 4570 C CA . VAL E 1 91 ? -22.268 6.994 54.691 1.00 36.71 90 VAL E CA 1
ATOM 4571 C C . VAL E 1 91 ? -23.080 8.061 53.966 1.00 37.93 90 VAL E C 1
ATOM 4572 O O . VAL E 1 91 ? -24.217 7.818 53.555 1.00 37.04 90 VAL E O 1
ATOM 4576 N N A ASN E 1 92 ? -22.512 9.263 53.818 0.45 35.38 91 ASN E N 1
ATOM 4577 N N B ASN E 1 92 ? -22.505 9.247 53.774 0.55 35.38 91 ASN E N 1
ATOM 4578 C CA A ASN E 1 92 ? -23.204 10.315 53.079 0.45 37.27 91 ASN E CA 1
ATOM 4579 C CA B ASN E 1 92 ? -23.250 10.302 53.097 0.55 37.39 91 ASN E CA 1
ATOM 4580 C C A ASN E 1 92 ? -23.604 9.836 51.693 0.45 38.41 91 ASN E C 1
ATOM 4581 C C B ASN E 1 92 ? -23.577 9.922 51.656 0.55 38.13 91 ASN E C 1
ATOM 4582 O O A ASN E 1 92 ? -24.760 9.981 51.281 0.45 38.40 91 ASN E O 1
ATOM 4583 O O B ASN E 1 92 ? -24.678 10.205 51.174 0.55 38.79 91 ASN E O 1
ATOM 4592 N N . ALA E 1 93 ? -22.653 9.240 50.971 1.00 39.01 92 ALA E N 1
ATOM 4593 C CA . ALA E 1 93 ? -22.929 8.754 49.627 1.00 36.83 92 ALA E CA 1
ATOM 4594 C C . ALA E 1 93 ? -24.041 7.717 49.632 1.00 39.92 92 ALA E C 1
ATOM 4595 O O . ALA E 1 93 ? -24.887 7.698 48.728 1.00 40.55 92 ALA E O 1
ATOM 4597 N N . PHE E 1 94 ? -24.044 6.838 50.632 1.00 39.06 93 PHE E N 1
ATOM 4598 C CA . PHE E 1 94 ? -25.105 5.846 50.751 1.00 39.23 93 PHE E CA 1
ATOM 4599 C C . PHE E 1 94 ? -26.459 6.521 50.950 1.00 41.63 93 PHE E C 1
ATOM 4600 O O . PHE E 1 94 ? -27.426 6.217 50.244 1.00 39.49 93 PHE E O 1
ATOM 4608 N N . ARG E 1 95 ? -26.530 7.483 51.876 1.00 41.11 94 ARG E N 1
ATOM 4609 C CA . ARG E 1 95 ? -27.786 8.177 52.128 1.00 45.09 94 ARG E CA 1
ATOM 4610 C C . ARG E 1 95 ? -28.237 8.988 50.923 1.00 45.76 94 ARG E C 1
ATOM 4611 O O . ARG E 1 95 ? -29.444 9.161 50.712 1.00 45.11 94 ARG E O 1
ATOM 4619 N N . ALA E 1 96 ? -27.290 9.502 50.140 1.00 38.14 95 ALA E N 1
ATOM 4620 C CA . ALA E 1 96 ? -27.598 10.303 48.971 1.00 41.80 95 ALA E CA 1
ATOM 4621 C C . ALA E 1 96 ? -28.026 9.465 47.773 1.00 38.46 95 ALA E C 1
ATOM 4622 O O . ALA E 1 96 ? -28.507 10.029 46.783 1.00 45.45 95 ALA E O 1
ATOM 4624 N N . GLY E 1 97 ? -27.882 8.145 47.846 1.00 38.00 96 GLY E N 1
ATOM 4625 C CA . GLY E 1 97 ? -28.069 7.312 46.677 1.00 34.34 96 GLY E CA 1
ATOM 4626 C C . GLY E 1 97 ? -27.008 7.495 45.616 1.00 42.99 96 GLY E C 1
ATOM 4627 O O . GLY E 1 97 ? -27.256 7.187 44.447 1.00 39.25 96 GLY E O 1
ATOM 4628 N N . ASP E 1 98 ? -25.829 8.008 45.989 1.00 36.82 97 ASP E N 1
ATOM 4629 C CA . ASP E 1 98 ? -24.714 8.201 45.060 1.00 39.03 97 ASP E CA 1
ATOM 4630 C C . ASP E 1 98 ? -23.995 6.862 44.894 1.00 42.28 97 ASP E C 1
ATOM 4631 O O . ASP E 1 98 ? -23.080 6.514 45.652 1.00 38.14 97 ASP E O 1
ATOM 4636 N N . ARG E 1 99 ? -24.402 6.100 43.875 1.00 37.53 98 ARG E N 1
ATOM 4637 C CA . ARG E 1 99 ? -23.863 4.754 43.711 1.00 33.76 98 ARG E CA 1
ATOM 4638 C C . ARG E 1 99 ? -22.389 4.780 43.313 1.00 39.16 98 ARG E C 1
ATOM 4639 O O . ARG E 1 99 ? -21.587 3.988 43.833 1.00 32.67 98 ARG E O 1
ATOM 4647 N N . GLU E 1 100 ? -22.003 5.678 42.403 1.00 30.63 99 GLU E N 1
ATOM 4648 C CA . GLU E 1 100 ? -20.591 5.747 42.019 1.00 37.21 99 GLU E CA 1
ATOM 4649 C C . GLU E 1 100 ? -19.699 6.138 43.206 1.00 33.71 99 GLU E C 1
ATOM 4650 O O . GLU E 1 100 ? -18.671 5.502 43.453 1.00 33.15 99 GLU E O 1
ATOM 4656 N N . ALA E 1 101 ? -20.094 7.164 43.974 1.00 32.53 100 ALA E N 1
ATOM 4657 C CA . ALA E 1 101 ? -19.286 7.566 45.133 1.00 35.20 100 ALA E CA 1
ATOM 4658 C C . ALA E 1 101 ? -19.185 6.443 46.156 1.00 40.64 100 ALA E C 1
ATOM 4659 O O . ALA E 1 101 ? -18.088 6.111 46.636 1.00 33.57 100 ALA E O 1
ATOM 4661 N N . PHE E 1 102 ? -20.323 5.843 46.506 1.00 35.57 101 PHE E N 1
ATOM 4662 C CA . PHE E 1 102 ? -20.298 4.764 47.485 1.00 34.92 101 PHE E CA 1
ATOM 4663 C C . PHE E 1 102 ? -19.416 3.613 47.008 1.00 42.81 101 PHE E C 1
ATOM 4664 O O . PHE E 1 102 ? -18.576 3.103 47.757 1.00 38.39 101 PHE E O 1
ATOM 4672 N N . GLY E 1 103 ? -19.585 3.194 45.755 1.00 38.46 102 GLY E N 1
ATOM 4673 C CA . GLY E 1 103 ? -18.743 2.138 45.225 1.00 34.98 102 GLY E CA 1
ATOM 4674 C C . GLY E 1 103 ? -17.275 2.515 45.212 1.00 39.94 102 GLY E C 1
ATOM 4675 O O . GLY E 1 103 ? -16.418 1.709 45.579 1.00 36.87 102 GLY E O 1
ATOM 4676 N N . ALA E 1 104 ? -16.963 3.737 44.771 1.00 33.90 103 ALA E N 1
ATOM 4677 C CA . ALA E 1 104 ? -15.578 4.203 44.801 1.00 33.88 103 ALA E CA 1
ATOM 4678 C C . ALA E 1 104 ? -15.034 4.204 46.224 1.00 40.11 103 ALA E C 1
ATOM 4679 O O . ALA E 1 104 ? -13.950 3.671 46.488 1.00 43.16 103 ALA E O 1
ATOM 4681 N N . LEU E 1 105 ? -15.783 4.787 47.162 1.00 40.27 104 LEU E N 1
ATOM 4682 C CA . LEU E 1 105 ? -15.308 4.838 48.540 1.00 40.19 104 LEU E CA 1
ATOM 4683 C C . LEU E 1 105 ? -15.189 3.440 49.136 1.00 44.40 104 LEU E C 1
ATOM 4684 O O . LEU E 1 105 ? -14.215 3.146 49.834 1.00 39.70 104 LEU E O 1
ATOM 4689 N N . LEU E 1 106 ? -16.171 2.568 48.884 1.00 44.05 105 LEU E N 1
ATOM 4690 C CA . LEU E 1 106 ? -16.102 1.217 49.431 1.00 42.25 105 LEU E CA 1
ATOM 4691 C C . LEU E 1 106 ? -14.813 0.523 49.014 1.00 45.75 105 LEU E C 1
ATOM 4692 O O . LEU E 1 106 ? -14.153 -0.119 49.839 1.00 51.58 105 LEU E O 1
ATOM 4697 N N . GLU E 1 107 ? -14.413 0.677 47.749 1.00 44.72 106 GLU E N 1
ATOM 4698 C CA . GLU E 1 107 ? -13.210 0.001 47.260 1.00 48.42 106 GLU E CA 1
ATOM 4699 C C . GLU E 1 107 ? -11.930 0.620 47.815 1.00 45.76 106 GLU E C 1
ATOM 4700 O O . GLU E 1 107 ? -10.952 -0.092 48.066 1.00 44.78 106 GLU E O 1
ATOM 4706 N N . ALA E 1 108 ? -11.900 1.938 48.004 1.00 39.50 107 ALA E N 1
ATOM 4707 C CA . ALA E 1 108 ? -10.696 2.546 48.549 1.00 45.04 107 ALA E CA 1
ATOM 4708 C C . ALA E 1 108 ? -10.525 2.214 50.033 1.00 46.71 107 ALA E C 1
ATOM 4709 O O . ALA E 1 108 ? -9.393 2.094 50.516 1.00 42.65 107 ALA E O 1
ATOM 4711 N N . ILE E 1 109 ? -11.625 2.035 50.767 1.00 40.84 108 ILE E N 1
ATOM 4712 C CA . ILE E 1 109 ? -11.505 1.625 52.163 1.00 43.02 108 ILE E CA 1
ATOM 4713 C C . ILE E 1 109 ? -10.950 0.211 52.252 1.00 42.59 108 ILE E C 1
ATOM 4714 O O . ILE E 1 109 ? -10.108 -0.084 53.111 1.00 39.01 108 ILE E O 1
ATOM 4719 N N . ILE E 1 110 ? -11.397 -0.687 51.362 1.00 42.30 109 ILE E N 1
ATOM 4720 C CA . ILE E 1 110 ? -10.884 -2.058 51.381 1.00 40.65 109 ILE E CA 1
ATOM 4721 C C . ILE E 1 110 ? -9.388 -2.062 51.117 1.00 47.16 109 ILE E C 1
ATOM 4722 O O . ILE E 1 110 ? -8.635 -2.828 51.736 1.00 43.48 109 ILE E O 1
ATOM 4727 N N . ASN E 1 111 ? -8.929 -1.195 50.210 1.00 42.68 110 ASN E N 1
ATOM 4728 C CA . ASN E 1 111 ? -7.502 -1.108 49.920 1.00 46.10 110 ASN E CA 1
ATOM 4729 C C . ASN E 1 111 ? -6.742 -0.611 51.136 1.00 42.65 110 ASN E C 1
ATOM 4730 O O . ASN E 1 111 ? -5.702 -1.168 51.500 1.00 51.57 110 ASN E O 1
ATOM 4735 N N . GLU E 1 112 ? -7.263 0.434 51.786 1.00 45.07 111 GLU E N 1
ATOM 4736 C CA . GLU E 1 112 ? -6.639 0.948 53.000 1.00 49.69 111 GLU E CA 1
ATOM 4737 C C . GLU E 1 112 ? -6.550 -0.131 54.071 1.00 44.89 111 GLU E C 1
ATOM 4738 O O . GLU E 1 112 ? -5.533 -0.241 54.765 1.00 44.43 111 GLU E O 1
ATOM 4744 N N . GLY E 1 113 ? -7.591 -0.958 54.198 1.00 42.65 112 GLY E N 1
ATOM 4745 C CA . GLY E 1 113 ? -7.566 -2.026 55.186 1.00 44.02 112 GLY E CA 1
ATOM 4746 C C . GLY E 1 113 ? -6.547 -3.106 54.866 1.00 48.94 112 GLY E C 1
ATOM 4747 O O . GLY E 1 113 ? -5.857 -3.609 55.759 1.00 47.15 112 GLY E O 1
ATOM 4748 N N . LYS E 1 114 ? -6.434 -3.478 53.589 1.00 47.63 113 LYS E N 1
ATOM 4749 C CA . LYS E 1 114 ? -5.403 -4.433 53.195 1.00 50.70 113 LYS E CA 1
ATOM 4750 C C . LYS E 1 114 ? -4.016 -3.907 53.532 1.00 47.58 113 LYS E C 1
ATOM 4751 O O . LYS E 1 114 ? -3.154 -4.660 54.004 1.00 42.75 113 LYS E O 1
ATOM 4757 N N . ALA E 1 115 ? -3.789 -2.609 53.311 1.00 41.85 114 ALA E N 1
ATOM 4758 C CA . ALA E 1 115 ? -2.491 -1.999 53.579 1.00 43.57 114 ALA E CA 1
ATOM 4759 C C . ALA E 1 115 ? -2.181 -1.920 55.068 1.00 47.62 114 ALA E C 1
ATOM 4760 O O . ALA E 1 115 ? -1.030 -1.663 55.438 1.00 50.04 114 ALA E O 1
ATOM 4762 N N . LEU E 1 116 ? -3.171 -2.146 55.925 1.00 43.45 115 LEU E N 1
ATOM 4763 C CA . LEU E 1 116 ? -2.928 -2.170 57.358 1.00 48.79 115 LEU E CA 1
ATOM 4764 C C . LEU E 1 116 ? -2.367 -3.511 57.820 1.00 53.74 115 LEU E C 1
ATOM 4765 O O . LEU E 1 116 ? -1.575 -3.550 58.772 1.00 50.20 115 LEU E O 1
ATOM 4770 N N . LEU E 1 117 ? -2.747 -4.609 57.159 1.00 48.71 116 LEU E N 1
ATOM 4771 C CA . LEU E 1 117 ? -2.304 -5.938 57.584 1.00 47.29 116 LEU E CA 1
ATOM 4772 C C . LEU E 1 117 ? -0.793 -6.040 57.750 1.00 49.09 116 LEU E C 1
ATOM 4773 O O . LEU E 1 117 ? -0.348 -6.558 58.788 1.00 54.04 116 LEU E O 1
ATOM 4778 N N . PRO E 1 118 ? 0.047 -5.564 56.821 1.00 51.96 117 PRO E N 1
ATOM 4779 C CA . PRO E 1 118 ? 1.495 -5.548 57.121 1.00 49.43 117 PRO E CA 1
ATOM 4780 C C . PRO E 1 118 ? 1.882 -4.655 58.290 1.00 55.40 117 PRO E C 1
ATOM 4781 O O . PRO E 1 118 ? 2.773 -5.027 59.068 1.00 50.61 117 PRO E O 1
ATOM 4785 N N . LEU E 1 119 ? 1.271 -3.472 58.430 1.00 48.69 118 LEU E N 1
ATOM 4786 C CA . LEU E 1 119 ? 1.644 -2.603 59.544 1.00 44.63 118 LEU E CA 1
ATOM 4787 C C . LEU E 1 119 ? 1.349 -3.276 60.879 1.00 45.04 118 LEU E C 1
ATOM 4788 O O . LEU E 1 119 ? 2.149 -3.193 61.819 1.00 44.46 118 LEU E O 1
ATOM 4793 N N . VAL E 1 120 ? 0.217 -3.980 60.963 1.00 46.98 119 VAL E N 1
ATOM 4794 C CA . VAL E 1 120 ? -0.158 -4.716 62.167 1.00 50.94 119 VAL E CA 1
ATOM 4795 C C . VAL E 1 120 ? 0.873 -5.787 62.506 1.00 54.58 119 VAL E C 1
ATOM 4796 O O . VAL E 1 120 ? 1.122 -6.068 63.685 1.00 46.83 119 VAL E O 1
ATOM 4800 N N . GLU E 1 121 ? 1.506 -6.386 61.491 1.00 51.39 120 GLU E N 1
ATOM 4801 C CA . GLU E 1 121 ? 2.503 -7.416 61.765 1.00 52.38 120 GLU E CA 1
ATOM 4802 C C . GLU E 1 121 ? 3.802 -6.827 62.295 1.00 48.61 120 GLU E C 1
ATOM 4803 O O . GLU E 1 121 ? 4.446 -7.440 63.151 1.00 54.14 120 GLU E O 1
ATOM 4809 N N . ALA E 1 122 ? 4.194 -5.644 61.823 1.00 43.98 121 ALA E N 1
ATOM 4810 C CA . ALA E 1 122 ? 5.364 -4.981 62.390 1.00 48.65 121 ALA E CA 1
ATOM 4811 C C . ALA E 1 122 ? 5.147 -4.619 63.858 1.00 52.17 121 ALA E C 1
ATOM 4812 O O . ALA E 1 122 ? 6.067 -4.726 64.677 1.00 53.54 121 ALA E O 1
ATOM 4814 N N . ILE E 1 123 ? 3.941 -4.164 64.202 1.00 54.42 122 ILE E N 1
ATOM 4815 C CA . ILE E 1 123 ? 3.624 -3.876 65.598 1.00 49.14 122 ILE E CA 1
ATOM 4816 C C . ILE E 1 123 ? 3.774 -5.137 66.438 1.00 48.08 122 ILE E C 1
ATOM 4817 O O . ILE E 1 123 ? 4.264 -5.090 67.573 1.00 45.25 122 ILE E O 1
ATOM 4822 N N . LYS E 1 124 ? 3.351 -6.281 65.896 1.00 46.42 123 LYS E N 1
ATOM 4823 C CA . LYS E 1 124 ? 3.519 -7.542 66.607 1.00 55.16 123 LYS E CA 1
ATOM 4824 C C . LYS E 1 124 ? 4.974 -7.744 67.009 1.00 49.66 123 LYS E C 1
ATOM 4825 O O . LYS E 1 124 ? 5.274 -8.090 68.155 1.00 48.29 123 LYS E O 1
ATOM 4831 N N . GLU E 1 125 ? 5.894 -7.489 66.080 1.00 52.10 124 GLU E N 1
ATOM 4832 C CA . GLU E 1 125 ? 7.311 -7.676 66.362 1.00 55.48 124 GLU E CA 1
ATOM 4833 C C . GLU E 1 125 ? 7.864 -6.598 67.286 1.00 54.78 124 GLU E C 1
ATOM 4834 O O . GLU E 1 125 ? 8.844 -6.847 67.991 1.00 53.76 124 GLU E O 1
ATOM 4840 N N . ALA E 1 126 ? 7.256 -5.407 67.307 1.00 44.24 125 ALA E N 1
ATOM 4841 C CA . ALA E 1 126 ? 7.808 -4.313 68.103 1.00 49.05 125 ALA E CA 1
ATOM 4842 C C . ALA E 1 126 ? 7.423 -4.409 69.573 1.00 45.02 125 ALA E C 1
ATOM 4843 O O . ALA E 1 126 ? 8.174 -3.941 70.438 1.00 44.48 125 ALA E O 1
ATOM 4845 N N . ILE E 1 127 ? 6.274 -4.992 69.884 1.00 48.59 126 ILE E N 1
ATOM 4846 C CA . ILE E 1 127 ? 5.869 -5.117 71.279 1.00 55.76 126 ILE E CA 1
ATOM 4847 C C . ILE E 1 127 ? 6.405 -6.412 71.885 1.00 54.70 126 ILE E C 1
ATOM 4848 O O . ILE E 1 127 ? 6.297 -6.589 73.096 1.00 64.13 126 ILE E O 1
ATOM 4854 N N . SER F 1 2 ? -28.489 -16.374 -18.626 1.00 57.50 1 SER F N 1
ATOM 4855 C CA . SER F 1 2 ? -28.096 -14.969 -18.637 1.00 44.99 1 SER F CA 1
ATOM 4856 C C . SER F 1 2 ? -27.043 -14.717 -17.566 1.00 43.62 1 SER F C 1
ATOM 4857 O O . SER F 1 2 ? -27.148 -15.242 -16.453 1.00 45.87 1 SER F O 1
ATOM 4860 N N . LEU F 1 3 ? -26.018 -13.933 -17.924 1.00 33.71 2 LEU F N 1
ATOM 4861 C CA . LEU F 1 3 ? -24.927 -13.662 -16.996 1.00 45.67 2 LEU F CA 1
ATOM 4862 C C . LEU F 1 3 ? -25.460 -13.087 -15.696 1.00 47.43 2 LEU F C 1
ATOM 4863 O O . LEU F 1 3 ? -25.071 -13.526 -14.605 1.00 41.71 2 LEU F O 1
ATOM 4868 N N . LYS F 1 4 ? -26.401 -12.147 -15.795 1.00 39.77 3 LYS F N 1
ATOM 4869 C CA . LYS F 1 4 ? -26.893 -11.464 -14.605 1.00 49.49 3 LYS F CA 1
ATOM 4870 C C . LYS F 1 4 ? -27.723 -12.386 -13.731 1.00 44.30 3 LYS F C 1
ATOM 4871 O O . LYS F 1 4 ? -27.753 -12.217 -12.507 1.00 44.60 3 LYS F O 1
ATOM 4877 N N . GLU F 1 5 ? -28.396 -13.358 -14.336 1.00 40.75 4 GLU F N 1
ATOM 4878 C CA . GLU F 1 5 ? -29.151 -14.329 -13.563 1.00 44.15 4 GLU F CA 1
ATOM 4879 C C . GLU F 1 5 ? -28.239 -15.353 -12.894 1.00 45.69 4 GLU F C 1
ATOM 4880 O O . GLU F 1 5 ? -28.546 -15.810 -11.787 1.00 43.51 4 GLU F O 1
ATOM 4886 N N . LYS F 1 6 ? -27.135 -15.732 -13.548 1.00 36.42 5 LYS F N 1
ATOM 4887 C CA . LYS F 1 6 ? -26.151 -16.578 -12.888 1.00 46.89 5 LYS F CA 1
ATOM 4888 C C . LYS F 1 6 ? -25.594 -15.868 -11.665 1.00 40.99 5 LYS F C 1
ATOM 4889 O O . LYS F 1 6 ? -25.541 -16.443 -10.574 1.00 37.91 5 LYS F O 1
ATOM 4895 N N . PHE F 1 7 ? -25.237 -14.585 -11.826 1.00 40.37 6 PHE F N 1
ATOM 4896 C CA . PHE F 1 7 ? -24.715 -13.800 -10.716 1.00 39.41 6 PHE F CA 1
ATOM 4897 C C . PHE F 1 7 ? -25.689 -13.768 -9.548 1.00 42.63 6 PHE F C 1
ATOM 4898 O O . PHE F 1 7 ? -25.275 -13.882 -8.389 1.00 42.84 6 PHE F O 1
ATOM 4906 N N . ALA F 1 8 ? -26.986 -13.614 -9.831 1.00 42.39 7 ALA F N 1
ATOM 4907 C CA . ALA F 1 8 ? -27.968 -13.564 -8.754 1.00 39.61 7 ALA F CA 1
ATOM 4908 C C . ALA F 1 8 ? -28.069 -14.910 -8.065 1.00 44.66 7 ALA F C 1
ATOM 4909 O O . ALA F 1 8 ? -28.144 -14.984 -6.831 1.00 37.77 7 ALA F O 1
ATOM 4911 N N . GLU F 1 9 ? -28.083 -15.986 -8.857 1.00 40.26 8 GLU F N 1
ATOM 4912 C CA . GLU F 1 9 ? -27.959 -17.324 -8.303 1.00 36.58 8 GLU F CA 1
ATOM 4913 C C . GLU F 1 9 ? -26.708 -17.451 -7.432 1.00 40.54 8 GLU F C 1
ATOM 4914 O O . GLU F 1 9 ? -26.766 -17.987 -6.320 1.00 40.91 8 GLU F O 1
ATOM 4920 N N . TYR F 1 10 ? -25.567 -16.944 -7.918 1.00 37.40 9 TYR F N 1
ATOM 4921 C CA . TYR F 1 10 ? -24.313 -17.085 -7.175 1.00 39.63 9 TYR F CA 1
ATOM 4922 C C . TYR F 1 10 ? -24.372 -16.341 -5.847 1.00 41.25 9 TYR F C 1
ATOM 4923 O O . TYR F 1 10 ? -23.983 -16.882 -4.800 1.00 37.16 9 TYR F O 1
ATOM 4932 N N . GLU F 1 11 ? -24.840 -15.085 -5.880 1.00 39.61 10 GLU F N 1
ATOM 4933 C CA . GLU F 1 11 ? -25.022 -14.302 -4.655 1.00 43.55 10 GLU F CA 1
ATOM 4934 C C . GLU F 1 11 ? -25.780 -15.080 -3.595 1.00 36.85 10 GLU F C 1
ATOM 4935 O O . GLU F 1 11 ? -25.448 -15.008 -2.412 1.00 34.51 10 GLU F O 1
ATOM 4941 N N . ALA F 1 12 ? -26.816 -15.813 -3.998 1.00 36.30 11 ALA F N 1
ATOM 4942 C CA . ALA F 1 12 ? -27.678 -16.460 -3.018 1.00 40.76 11 ALA F CA 1
ATOM 4943 C C . ALA F 1 12 ? -26.986 -17.628 -2.316 1.00 43.56 11 ALA F C 1
ATOM 4944 O O . ALA F 1 12 ? -27.474 -18.080 -1.276 1.00 47.80 11 ALA F O 1
ATOM 4946 N N . PHE F 1 13 ? -25.866 -18.123 -2.857 1.00 36.90 12 PHE F N 1
ATOM 4947 C CA . PHE F 1 13 ? -25.099 -19.158 -2.165 1.00 41.56 12 PHE F CA 1
ATOM 4948 C C . PHE F 1 13 ? -24.461 -18.608 -0.890 1.00 41.00 12 PHE F C 1
ATOM 4949 O O . PHE F 1 13 ? -24.420 -19.291 0.138 1.00 42.96 12 PHE F O 1
ATOM 4957 N N . GLY F 1 14 ? -23.998 -17.361 -0.930 1.00 40.31 13 GLY F N 1
ATOM 4958 C CA . GLY F 1 14 ? -23.312 -16.737 0.178 1.00 42.76 13 GLY F CA 1
ATOM 4959 C C . GLY F 1 14 ? -23.912 -17.011 1.542 1.00 39.33 13 GLY F C 1
ATOM 4960 O O . GLY F 1 14 ? -23.241 -17.536 2.440 1.00 35.76 13 GLY F O 1
ATOM 4961 N N . PRO F 1 15 ? -25.187 -16.655 1.731 1.00 36.85 14 PRO F N 1
ATOM 4962 C CA . PRO F 1 15 ? -25.789 -16.813 3.071 1.00 42.85 14 PRO F CA 1
ATOM 4963 C C . PRO F 1 15 ? -26.081 -18.255 3.439 1.00 42.71 14 PRO F C 1
ATOM 4964 O O . PRO F 1 15 ? -26.058 -18.595 4.629 1.00 41.45 14 PRO F O 1
ATOM 4968 N N . ARG F 1 16 ? -26.376 -19.119 2.460 1.00 37.96 15 ARG F N 1
ATOM 4969 C CA . ARG F 1 16 ? -26.558 -20.532 2.781 1.00 41.44 15 ARG F CA 1
ATOM 4970 C C . ARG F 1 16 ? -25.250 -21.147 3.276 1.00 35.69 15 ARG F C 1
ATOM 4971 O O . ARG F 1 16 ? -25.244 -21.922 4.240 1.00 36.35 15 ARG F O 1
ATOM 4979 N N . ILE F 1 17 ? -24.137 -20.800 2.628 1.00 33.99 16 ILE F N 1
ATOM 4980 C CA . ILE F 1 17 ? -22.824 -21.236 3.091 1.00 37.98 16 ILE F CA 1
ATOM 4981 C C . ILE F 1 17 ? -22.583 -20.764 4.519 1.00 39.20 16 ILE F C 1
ATOM 4982 O O . ILE F 1 17 ? -22.176 -21.551 5.383 1.00 40.47 16 ILE F O 1
ATOM 4987 N N . LEU F 1 18 ? -22.836 -19.475 4.795 1.00 40.02 17 LEU F N 1
ATOM 4988 C CA . LEU F 1 18 ? -22.563 -18.955 6.139 1.00 40.17 17 LEU F CA 1
ATOM 4989 C C . LEU F 1 18 ? -23.448 -19.637 7.172 1.00 37.07 17 LEU F C 1
ATOM 4990 O O . LEU F 1 18 ? -22.983 -19.987 8.260 1.00 39.58 17 LEU F O 1
ATOM 4995 N N . GLU F 1 19 ? -24.715 -19.877 6.834 1.00 40.21 18 GLU F N 1
ATOM 4996 C CA . GLU F 1 19 ? -25.612 -20.528 7.785 1.00 39.56 18 GLU F CA 1
ATOM 4997 C C . GLU F 1 19 ? -25.149 -21.945 8.111 1.00 44.13 18 GLU F C 1
ATOM 4998 O O . GLU F 1 19 ? -25.247 -22.392 9.263 1.00 41.96 18 GLU F O 1
ATOM 5004 N N . LEU F 1 20 ? -24.640 -22.668 7.111 1.00 41.63 19 LEU F N 1
ATOM 5005 C CA . LEU F 1 20 ? -24.116 -24.010 7.366 1.00 40.48 19 LEU F CA 1
ATOM 5006 C C . LEU F 1 20 ? -22.911 -23.974 8.299 1.00 38.51 19 LEU F C 1
ATOM 5007 O O . LEU F 1 20 ? -22.808 -24.792 9.223 1.00 40.46 19 LEU F O 1
ATOM 5012 N N . TRP F 1 21 ? -21.981 -23.041 8.077 1.00 37.40 20 TRP F N 1
ATOM 5013 C CA . TRP F 1 21 ? -20.817 -22.967 8.962 1.00 35.57 20 TRP F CA 1
ATOM 5014 C C . TRP F 1 21 ? -21.224 -22.700 10.405 1.00 41.61 20 TRP F C 1
ATOM 5015 O O . TRP F 1 21 ? -20.665 -23.297 11.334 1.00 37.75 20 TRP F O 1
ATOM 5026 N N . GLN F 1 22 ? -22.176 -21.790 10.617 1.00 38.69 21 GLN F N 1
ATOM 5027 C CA . GLN F 1 22 ? -22.619 -21.490 11.975 1.00 41.69 21 GLN F CA 1
ATOM 5028 C C . GLN F 1 22 ? -23.276 -22.709 12.618 1.00 44.10 21 GLN F C 1
ATOM 5029 O O . GLN F 1 22 ? -22.978 -23.055 13.770 1.00 40.58 21 GLN F O 1
ATOM 5035 N N . ALA F 1 23 ? -24.163 -23.391 11.884 1.00 44.02 22 ALA F N 1
ATOM 5036 C CA . ALA F 1 23 ? -24.743 -24.619 12.425 1.00 36.64 22 ALA F CA 1
ATOM 5037 C C . ALA F 1 23 ? -23.660 -25.647 12.717 1.00 42.78 22 ALA F C 1
ATOM 5038 O O . ALA F 1 23 ? -23.682 -26.306 13.767 1.00 43.16 22 ALA F O 1
ATOM 5040 N N . ALA F 1 24 ? -22.680 -25.770 11.818 1.00 41.05 23 ALA F N 1
ATOM 5041 C CA . ALA F 1 24 ? -21.587 -26.708 12.040 1.00 36.87 23 ALA F CA 1
ATOM 5042 C C . ALA F 1 24 ? -20.745 -26.312 13.251 1.00 39.73 23 ALA F C 1
ATOM 5043 O O . ALA F 1 24 ? -20.287 -27.180 13.998 1.00 41.23 23 ALA F O 1
ATOM 5045 N N . ARG F 1 25 ? -20.506 -25.011 13.454 1.00 42.69 24 ARG F N 1
ATOM 5046 C CA . ARG F 1 25 ? -19.803 -24.581 14.661 1.00 39.90 24 ARG F CA 1
ATOM 5047 C C . ARG F 1 25 ? -20.570 -24.992 15.914 1.00 46.84 24 ARG F C 1
ATOM 5048 O O . ARG F 1 25 ? -19.998 -25.574 16.845 1.00 40.82 24 ARG F O 1
ATOM 5056 N N . ASN F 1 26 ? -21.880 -24.725 15.935 1.00 45.26 25 ASN F N 1
ATOM 5057 C CA . ASN F 1 26 ? -22.698 -25.036 17.104 1.00 45.38 25 ASN F CA 1
ATOM 5058 C C . ASN F 1 26 ? -22.748 -26.530 17.382 1.00 43.37 25 ASN F C 1
ATOM 5059 O O . ASN F 1 26 ? -22.657 -26.947 18.543 1.00 48.28 25 ASN F O 1
ATOM 5064 N N . ALA F 1 27 ? -22.910 -27.356 16.333 1.00 39.26 26 ALA F N 1
ATOM 5065 C CA . ALA F 1 27 ? -22.908 -28.807 16.515 1.00 40.73 26 ALA F CA 1
ATOM 5066 C C . ALA F 1 27 ? -21.569 -29.309 17.040 1.00 40.66 26 ALA F C 1
ATOM 5067 O O . ALA F 1 27 ? -21.524 -30.241 17.853 1.00 42.23 26 ALA F O 1
ATOM 5069 N N . PHE F 1 28 ? -20.464 -28.725 16.566 1.00 41.58 27 PHE F N 1
ATOM 5070 C CA . PHE F 1 28 ? -19.146 -29.157 17.019 1.00 41.07 27 PHE F CA 1
ATOM 5071 C C . PHE F 1 28 ? -18.966 -28.867 18.497 1.00 42.77 27 PHE F C 1
ATOM 5072 O O . PHE F 1 28 ? -18.535 -29.735 19.264 1.00 38.55 27 PHE F O 1
ATOM 5080 N N . GLU F 1 29 ? -19.299 -27.649 18.918 1.00 44.01 28 GLU F N 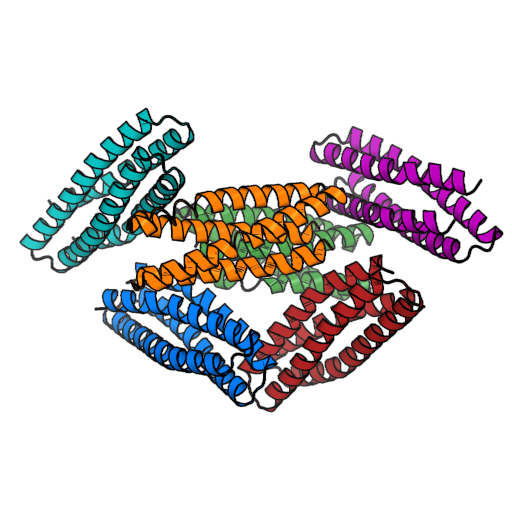1
ATOM 5081 C CA . GLU F 1 29 ? -19.106 -27.287 20.318 1.00 48.17 28 GLU F CA 1
ATOM 5082 C C . GLU F 1 29 ? -20.027 -28.094 21.223 1.00 44.69 28 GLU F C 1
ATOM 5083 O O . GLU F 1 29 ? -19.658 -28.400 22.359 1.00 44.25 28 GLU F O 1
ATOM 5089 N N . ALA F 1 30 ? -21.192 -28.500 20.717 1.00 38.71 29 ALA F N 1
ATOM 5090 C CA . ALA F 1 30 ? -22.121 -29.355 21.443 1.00 39.85 29 ALA F CA 1
ATOM 5091 C C . ALA F 1 30 ? -21.751 -30.834 21.387 1.00 47.67 29 ALA F C 1
ATOM 5092 O O . ALA F 1 30 ? -22.449 -31.652 21.999 1.00 43.78 29 ALA F O 1
ATOM 5094 N N . GLY F 1 31 ? -20.675 -31.202 20.691 1.00 47.24 30 GLY F N 1
ATOM 5095 C CA . GLY F 1 31 ? -20.287 -32.595 20.585 1.00 38.28 30 GLY F CA 1
ATOM 5096 C C . GLY F 1 31 ? -21.142 -33.418 19.643 1.00 41.36 30 GLY F C 1
ATOM 5097 O O . GLY F 1 31 ? -21.030 -34.651 19.632 1.00 37.63 30 GLY F O 1
ATOM 5098 N N . ASP F 1 32 ? -21.994 -32.784 18.846 1.00 42.62 31 ASP F N 1
ATOM 5099 C CA . ASP F 1 32 ? -22.832 -33.523 17.902 1.00 42.29 31 ASP F CA 1
ATOM 5100 C C . ASP F 1 32 ? -22.040 -33.735 16.613 1.00 37.92 31 ASP F C 1
ATOM 5101 O O . ASP F 1 32 ? -22.285 -33.117 15.573 1.00 44.21 31 ASP F O 1
ATOM 5106 N N . LEU F 1 33 ? -21.060 -34.629 16.703 1.00 35.10 32 LEU F N 1
ATOM 5107 C CA . LEU F 1 33 ? -20.158 -34.817 15.576 1.00 39.86 32 LEU F CA 1
ATOM 5108 C C . LEU F 1 33 ? -20.877 -35.462 14.392 1.00 39.07 32 LEU F C 1
ATOM 5109 O O . LEU F 1 33 ? -20.512 -35.211 13.239 1.00 36.16 32 LEU F O 1
ATOM 5114 N N . ALA F 1 34 ? -21.902 -36.277 14.645 1.00 38.06 33 ALA F N 1
ATOM 5115 C CA . ALA F 1 34 ? -22.686 -36.806 13.531 1.00 43.30 33 ALA F CA 1
ATOM 5116 C C . ALA F 1 34 ? -23.315 -35.671 12.727 1.00 40.46 33 ALA F C 1
ATOM 5117 O O . ALA F 1 34 ? -23.258 -35.669 11.492 1.00 40.73 33 ALA F O 1
ATOM 5119 N N . ARG F 1 35 ? -23.865 -34.662 13.407 1.00 38.06 34 ARG F N 1
ATOM 5120 C CA . ARG F 1 35 ? -24.434 -33.531 12.673 1.00 39.61 34 ARG F CA 1
ATOM 5121 C C . ARG F 1 35 ? -23.354 -32.749 11.930 1.00 42.62 34 ARG F C 1
ATOM 5122 O O . ARG F 1 35 ? -23.576 -32.316 10.791 1.00 38.86 34 ARG F O 1
ATOM 5130 N N . VAL F 1 36 ? -22.185 -32.553 12.553 1.00 38.37 35 VAL F N 1
ATOM 5131 C CA . VAL F 1 36 ? -21.082 -31.891 11.859 1.00 38.27 35 VAL F CA 1
ATOM 5132 C C . VAL F 1 36 ? -20.749 -32.633 10.573 1.00 34.21 35 VAL F C 1
ATOM 5133 O O . VAL F 1 36 ? -20.542 -32.013 9.522 1.00 37.22 35 VAL F O 1
ATOM 5137 N N . ALA F 1 37 ? -20.711 -33.971 10.625 1.00 29.62 36 ALA F N 1
ATOM 5138 C CA . ALA F 1 37 ? -20.408 -34.733 9.416 1.00 38.19 36 ALA F CA 1
ATOM 5139 C C . ALA F 1 37 ? -21.417 -34.431 8.320 1.00 41.02 36 ALA F C 1
ATOM 5140 O O . ALA F 1 37 ? -21.040 -34.231 7.157 1.00 34.55 36 ALA F O 1
ATOM 5142 N N . ASN F 1 38 ? -22.707 -34.376 8.684 1.00 36.21 37 ASN F N 1
ATOM 5143 C CA . ASN F 1 38 ? -23.753 -34.099 7.707 1.00 37.53 37 ASN F CA 1
ATOM 5144 C C . ASN F 1 38 ? -23.633 -32.683 7.156 1.00 38.23 37 ASN F C 1
ATOM 5145 O O . ASN F 1 38 ? -23.751 -32.476 5.947 1.00 35.32 37 ASN F O 1
ATOM 5150 N N . LEU F 1 39 ? -23.369 -31.694 8.016 1.00 34.82 38 LEU F N 1
ATOM 5151 C CA . LEU F 1 39 ? -23.269 -30.328 7.512 1.00 32.42 38 LEU F CA 1
ATOM 5152 C C . LEU F 1 39 ? -22.029 -30.141 6.641 1.00 33.01 38 LEU F C 1
ATOM 5153 O O . LEU F 1 39 ? -22.074 -29.409 5.646 1.00 30.63 38 LEU F O 1
ATOM 5158 N N . LEU F 1 40 ? -20.914 -30.803 6.976 1.00 35.00 39 LEU F N 1
ATOM 5159 C CA . LEU F 1 40 ? -19.733 -30.705 6.117 1.00 33.26 39 LEU F CA 1
ATOM 5160 C C . LEU F 1 40 ? -20.007 -31.276 4.729 1.00 34.18 39 LEU F C 1
ATOM 5161 O O . LEU F 1 40 ? -19.601 -30.692 3.714 1.00 27.37 39 LEU F O 1
ATOM 5166 N N . ALA F 1 41 ? -20.651 -32.445 4.664 1.00 34.34 40 ALA F N 1
ATOM 5167 C CA . ALA F 1 41 ? -21.015 -33.007 3.359 1.00 35.95 40 ALA F CA 1
ATOM 5168 C C . ALA F 1 41 ? -21.964 -32.073 2.606 1.00 36.70 40 ALA F C 1
ATOM 5169 O O . ALA F 1 41 ? -21.825 -31.867 1.393 1.00 35.95 40 ALA F O 1
ATOM 5171 N N . GLU F 1 42 ? -22.904 -31.453 3.318 1.00 33.58 41 GLU F N 1
ATOM 5172 C CA . GLU F 1 42 ? -23.740 -30.432 2.694 1.00 34.45 41 GLU F CA 1
ATOM 5173 C C . GLU F 1 42 ? -22.908 -29.249 2.192 1.00 36.93 41 GLU F C 1
ATOM 5174 O O . GLU F 1 42 ? -23.113 -28.764 1.068 1.00 30.75 41 GLU F O 1
ATOM 5180 N N . LEU F 1 43 ? -21.960 -28.761 3.010 1.00 33.69 42 LEU F N 1
ATOM 5181 C CA . LEU F 1 43 ? -21.101 -27.664 2.565 1.00 33.88 42 LEU F CA 1
ATOM 5182 C C . LEU F 1 43 ? -20.301 -28.063 1.329 1.00 35.85 42 LEU F C 1
ATOM 5183 O O . LEU F 1 43 ? -20.121 -27.261 0.401 1.00 34.38 42 LEU F O 1
ATOM 5188 N N . LYS F 1 44 ? -19.842 -29.314 1.286 1.00 33.73 43 LYS F N 1
ATOM 5189 C CA . LYS F 1 44 ? -19.025 -29.771 0.163 1.00 35.62 43 LYS F CA 1
ATOM 5190 C C . LYS F 1 44 ? -19.768 -29.644 -1.162 1.00 32.77 43 LYS F C 1
ATOM 5191 O O . LYS F 1 44 ? -19.205 -29.172 -2.153 1.00 25.99 43 LYS F O 1
ATOM 5197 N N . GLU F 1 45 ? -21.032 -30.083 -1.204 1.00 39.38 44 GLU F N 1
ATOM 5198 C CA . GLU F 1 45 ? -21.811 -29.997 -2.445 1.00 39.94 44 GLU F CA 1
ATOM 5199 C C . GLU F 1 45 ? -22.131 -28.549 -2.809 1.00 38.19 44 GLU F C 1
ATOM 5200 O O . GLU F 1 45 ? -22.057 -28.168 -3.983 1.00 36.90 44 GLU F O 1
ATOM 5206 N N . LEU F 1 46 ? -22.480 -27.722 -1.820 1.00 34.02 45 LEU F N 1
ATOM 5207 C CA . LEU F 1 46 ? -22.756 -26.318 -2.106 1.00 29.20 45 LEU F CA 1
ATOM 5208 C C . LEU F 1 46 ? -21.525 -25.608 -2.681 1.00 32.53 45 LEU F C 1
ATOM 5209 O O . LEU F 1 46 ? -21.620 -24.933 -3.711 1.00 31.36 45 LEU F O 1
ATOM 5214 N N . PHE F 1 47 ? -20.352 -25.780 -2.033 1.00 31.26 46 PHE F N 1
ATOM 5215 C CA . PHE F 1 47 ? -19.089 -25.215 -2.521 1.00 30.33 46 PHE F CA 1
ATOM 5216 C C . PHE F 1 47 ? -18.787 -25.644 -3.948 1.00 31.23 46 PHE F C 1
ATOM 5217 O O . PHE F 1 47 ? -18.242 -24.866 -4.734 1.00 33.52 46 PHE F O 1
ATOM 5225 N N . LYS F 1 48 ? -19.084 -26.893 -4.299 1.00 34.62 47 LYS F N 1
ATOM 5226 C CA . LYS F 1 48 ? -18.764 -27.308 -5.664 1.00 36.30 47 LYS F CA 1
ATOM 5227 C C . LYS F 1 48 ? -19.753 -26.699 -6.668 1.00 31.55 47 LYS F C 1
ATOM 5228 O O . LYS F 1 48 ? -19.345 -26.242 -7.743 1.00 32.29 47 LYS F O 1
ATOM 5234 N N . LYS F 1 49 ? -21.034 -26.599 -6.303 1.00 31.88 48 LYS F N 1
ATOM 5235 C CA . LYS F 1 49 ? -21.987 -25.835 -7.115 1.00 31.42 48 LYS F CA 1
ATOM 5236 C C . LYS F 1 49 ? -21.545 -24.379 -7.263 1.00 34.83 48 LYS F C 1
ATOM 5237 O O . LYS F 1 49 ? -21.550 -23.816 -8.373 1.00 33.08 48 LYS F O 1
ATOM 5243 N N . ASP F 1 50 ? -21.160 -23.759 -6.142 1.00 31.56 49 ASP F N 1
ATOM 5244 C CA . ASP F 1 50 ? -20.621 -22.400 -6.126 1.00 36.47 49 ASP F CA 1
ATOM 5245 C C . ASP F 1 50 ? -19.452 -22.251 -7.100 1.00 32.79 49 ASP F C 1
ATOM 5246 O O . ASP F 1 50 ? -19.406 -21.308 -7.894 1.00 34.18 49 ASP F O 1
ATOM 5251 N N . LEU F 1 51 ? -18.494 -23.183 -7.047 1.00 30.37 50 LEU F N 1
ATOM 5252 C CA . LEU F 1 51 ? -17.316 -23.098 -7.907 1.00 30.98 50 LEU F CA 1
ATOM 5253 C C . LEU F 1 51 ? -17.686 -23.206 -9.386 1.00 31.05 50 LEU F C 1
ATOM 5254 O O . LEU F 1 51 ? -17.189 -22.437 -10.220 1.00 32.52 50 LEU F O 1
ATOM 5259 N N . ASN F 1 52 ? -18.548 -24.150 -9.739 1.00 31.55 51 ASN F N 1
ATOM 5260 C CA . ASN F 1 52 ? -18.883 -24.294 -11.148 1.00 33.38 51 ASN F CA 1
ATOM 5261 C C . ASN F 1 52 ? -19.696 -23.118 -11.666 1.00 27.49 51 ASN F C 1
ATOM 5262 O O . ASN F 1 52 ? -19.552 -22.746 -12.832 1.00 34.35 51 ASN F O 1
ATOM 5267 N N . LEU F 1 53 ? -20.548 -22.523 -10.825 1.00 33.96 52 LEU F N 1
ATOM 5268 C CA . LEU F 1 53 ? -21.284 -21.331 -11.245 1.00 36.92 52 LEU F CA 1
ATOM 5269 C C . LEU F 1 53 ? -20.327 -20.183 -11.526 1.00 35.08 52 LEU F C 1
ATOM 5270 O O . LEU F 1 53 ? -20.508 -19.426 -12.490 1.00 37.39 52 LEU F O 1
ATOM 5275 N N . ALA F 1 54 ? -19.287 -20.046 -10.706 1.00 30.53 53 ALA F N 1
ATOM 5276 C CA . ALA F 1 54 ? -18.292 -19.022 -10.990 1.00 33.08 53 ALA F CA 1
ATOM 5277 C C . ALA F 1 54 ? -17.549 -19.328 -12.281 1.00 31.39 53 ALA F C 1
ATOM 5278 O O . ALA F 1 54 ? -17.291 -18.415 -13.076 1.00 37.30 53 ALA F O 1
ATOM 5280 N N . ASN F 1 55 ? -17.189 -20.605 -12.511 1.00 31.39 54 ASN F N 1
ATOM 5281 C CA . ASN F 1 55 ? -16.584 -20.985 -13.793 1.00 35.05 54 ASN F CA 1
ATOM 5282 C C . ASN F 1 55 ? -17.534 -20.703 -14.950 1.00 30.17 54 ASN F C 1
ATOM 5283 O O . ASN F 1 55 ? -17.105 -20.285 -16.032 1.00 31.36 54 ASN F O 1
ATOM 5288 N N . ALA F 1 56 ? -18.822 -20.996 -14.759 1.00 26.03 55 ALA F N 1
ATOM 5289 C CA . ALA F 1 56 ? -19.803 -20.734 -15.811 1.00 33.75 55 ALA F CA 1
ATOM 5290 C C . ALA F 1 56 ? -19.933 -19.234 -16.090 1.00 30.28 55 ALA F C 1
ATOM 5291 O O . ALA F 1 56 ? -20.073 -18.818 -17.249 1.00 29.98 55 ALA F O 1
ATOM 5293 N N . MET F 1 57 ? -19.858 -18.405 -15.051 1.00 31.08 56 MET F N 1
ATOM 5294 C CA . MET F 1 57 ? -19.928 -16.958 -15.282 1.00 39.23 56 MET F CA 1
ATOM 5295 C C . MET F 1 57 ? -18.696 -16.457 -16.020 1.00 35.51 56 MET F C 1
ATOM 5296 O O . MET F 1 57 ? -18.801 -15.597 -16.902 1.00 36.81 56 MET F O 1
ATOM 5301 N N . ALA F 1 58 ? -17.520 -16.984 -15.666 1.00 37.53 57 ALA F N 1
ATOM 5302 C CA . ALA F 1 58 ? -16.293 -16.628 -16.373 1.00 34.78 57 ALA F CA 1
ATOM 5303 C C . ALA F 1 58 ? -16.365 -17.061 -17.831 1.00 37.62 57 ALA F C 1
ATOM 5304 O O . ALA F 1 58 ? -15.914 -16.340 -18.724 1.00 38.90 57 ALA F O 1
ATOM 5306 N N . ALA F 1 59 ? -16.937 -18.234 -18.093 1.00 33.81 58 ALA F N 1
ATOM 5307 C CA . ALA F 1 59 ? -17.089 -18.686 -19.473 1.00 38.16 58 ALA F CA 1
ATOM 5308 C C . ALA F 1 59 ? -17.998 -17.745 -20.271 1.00 42.62 58 ALA F C 1
ATOM 5309 O O . ALA F 1 59 ? -17.641 -17.296 -21.370 1.00 40.53 58 ALA F O 1
ATOM 5311 N N . GLU F 1 60 ? -19.182 -17.443 -19.730 1.00 39.77 59 GLU F N 1
ATOM 5312 C CA . GLU F 1 60 ? -20.114 -16.533 -20.395 1.00 41.68 59 GLU F CA 1
ATOM 5313 C C . GLU F 1 60 ? -19.485 -15.162 -20.621 1.00 41.03 59 GLU F C 1
ATOM 5314 O O . GLU F 1 60 ? -19.589 -14.588 -21.710 1.00 46.15 59 GLU F O 1
ATOM 5320 N N . ALA F 1 61 ? -18.832 -14.617 -19.598 1.00 35.08 60 ALA F N 1
ATOM 5321 C CA . ALA F 1 61 ? -18.109 -13.365 -19.771 1.00 35.98 60 ALA F CA 1
ATOM 5322 C C . ALA F 1 61 ? -17.066 -13.476 -20.878 1.00 44.07 60 ALA F C 1
ATOM 5323 O O . ALA F 1 61 ? -16.859 -12.529 -21.647 1.00 49.34 60 ALA F O 1
ATOM 5325 N N . ALA F 1 62 ? -16.415 -14.632 -20.998 1.00 40.59 61 ALA F N 1
ATOM 5326 C CA . ALA F 1 62 ? -15.354 -14.760 -21.995 1.00 39.76 61 ALA F CA 1
ATOM 5327 C C . ALA F 1 62 ? -15.935 -14.854 -23.396 1.00 43.58 61 ALA F C 1
ATOM 5328 O O . ALA F 1 62 ? -15.378 -14.293 -24.347 1.00 53.61 61 ALA F O 1
ATOM 5330 N N . GLU F 1 63 ? -17.055 -15.556 -23.544 1.00 36.87 62 GLU F N 1
ATOM 5331 C CA . GLU F 1 63 ? -17.697 -15.648 -24.849 1.00 47.45 62 GLU F CA 1
ATOM 5332 C C . GLU F 1 63 ? -18.246 -14.295 -25.292 1.00 49.88 62 GLU F C 1
ATOM 5333 O O . GLU F 1 63 ? -18.257 -13.992 -26.493 1.00 45.41 62 GLU F O 1
ATOM 5339 N N . ALA F 1 64 ? -18.698 -13.476 -24.338 1.00 42.20 63 ALA F N 1
ATOM 5340 C CA . ALA F 1 64 ? -19.184 -12.131 -24.617 1.00 56.45 63 ALA F CA 1
ATOM 5341 C C . ALA F 1 64 ? -18.063 -11.133 -24.857 1.00 55.29 63 ALA F C 1
ATOM 5342 O O . ALA F 1 64 ? -18.342 -9.989 -25.243 1.00 58.35 63 ALA F O 1
ATOM 5344 N N . GLY F 1 65 ? -16.812 -11.527 -24.644 1.00 49.50 64 GLY F N 1
ATOM 5345 C CA . GLY F 1 65 ? -15.719 -10.596 -24.804 1.00 48.96 64 GLY F CA 1
ATOM 5346 C C . GLY F 1 65 ? -15.576 -9.578 -23.696 1.00 53.42 64 GLY F C 1
ATOM 5347 O O . GLY F 1 65 ? -14.789 -8.636 -23.847 1.00 57.96 64 GLY F O 1
ATOM 5348 N N . ASN F 1 66 ? -16.305 -9.727 -22.586 1.00 48.62 65 ASN F N 1
ATOM 5349 C CA . ASN F 1 66 ? -16.189 -8.798 -21.456 1.00 44.06 65 ASN F CA 1
ATOM 5350 C C . ASN F 1 66 ? -14.864 -9.055 -20.737 1.00 54.19 65 ASN F C 1
ATOM 5351 O O . ASN F 1 66 ? -14.770 -9.809 -19.762 1.00 53.43 65 ASN F O 1
ATOM 5356 N N . LYS F 1 67 ? -13.817 -8.398 -21.242 1.00 49.39 66 LYS F N 1
ATOM 5357 C CA . LYS F 1 67 ? -12.479 -8.590 -20.694 1.00 55.69 66 LYS F CA 1
ATOM 5358 C C . LYS F 1 67 ? -12.422 -8.254 -19.209 1.00 60.43 66 LYS F C 1
ATOM 5359 O O . LYS F 1 67 ? -11.708 -8.918 -18.439 1.00 52.44 66 LYS F O 1
ATOM 5365 N N . GLU F 1 68 ? -13.160 -7.219 -18.790 1.00 52.90 67 GLU F N 1
ATOM 5366 C CA . GLU F 1 68 ? -13.079 -6.750 -17.411 1.00 53.01 67 GLU F CA 1
ATOM 5367 C C . GLU F 1 68 ? -13.689 -7.762 -16.446 1.00 51.87 67 GLU F C 1
ATOM 5368 O O . GLU F 1 68 ? -13.099 -8.081 -15.406 1.00 51.04 67 GLU F O 1
ATOM 5374 N N . ALA F 1 69 ? -14.878 -8.275 -16.773 1.00 53.31 68 ALA F N 1
ATOM 5375 C CA . ALA F 1 69 ? -15.503 -9.292 -15.934 1.00 47.12 68 ALA F CA 1
ATOM 5376 C C . ALA F 1 69 ? -14.674 -10.570 -15.898 1.00 43.78 68 ALA F C 1
ATOM 5377 O O . ALA F 1 69 ? -14.574 -11.216 -14.850 1.00 43.91 68 ALA F O 1
ATOM 5379 N N . VAL F 1 70 ? -14.093 -10.961 -17.038 1.00 41.95 69 VAL F N 1
ATOM 5380 C CA . VAL F 1 70 ? -13.218 -12.131 -17.079 1.00 42.94 69 VAL F CA 1
ATOM 5381 C C . VAL F 1 70 ? -12.069 -11.976 -16.097 1.00 44.58 69 VAL F C 1
ATOM 5382 O O . VAL F 1 70 ? -11.700 -12.926 -15.398 1.00 40.06 69 VAL F O 1
ATOM 5386 N N . ALA F 1 71 ? -11.500 -10.773 -16.017 1.00 42.99 70 ALA F N 1
ATOM 5387 C CA . ALA F 1 71 ? -10.405 -10.508 -15.095 1.00 43.43 70 ALA F CA 1
ATOM 5388 C C . ALA F 1 71 ? -10.827 -10.741 -13.651 1.00 44.79 70 ALA F C 1
ATOM 5389 O O . ALA F 1 71 ? -10.163 -11.477 -12.909 1.00 47.66 70 ALA F O 1
ATOM 5391 N N . LEU F 1 72 ? -11.920 -10.097 -13.224 1.00 44.29 71 LEU F N 1
ATOM 5392 C CA . LEU F 1 72 ? -12.353 -10.210 -11.833 1.00 40.28 71 LEU F CA 1
ATOM 5393 C C . LEU F 1 72 ? -12.769 -11.634 -11.488 1.00 44.76 71 LEU F C 1
ATOM 5394 O O . LEU F 1 72 ? -12.454 -12.130 -10.402 1.00 43.23 71 LEU F O 1
ATOM 5399 N N . LEU F 1 73 ? -13.482 -12.309 -12.393 1.00 39.72 72 LEU F N 1
ATOM 5400 C CA . LEU F 1 73 ? -13.868 -13.691 -12.115 1.00 42.20 72 LEU F CA 1
ATOM 5401 C C . LEU F 1 73 ? -12.641 -14.576 -11.904 1.00 39.67 72 LEU F C 1
ATOM 5402 O O . LEU F 1 73 ? -12.614 -15.394 -10.978 1.00 38.43 72 LEU F O 1
ATOM 5407 N N . ALA F 1 74 ? -11.602 -14.404 -12.725 1.00 38.79 73 ALA F N 1
ATOM 5408 C CA . ALA F 1 74 ? -10.413 -15.235 -12.574 1.00 39.66 73 ALA F CA 1
ATOM 5409 C C . ALA F 1 74 ? -9.740 -14.980 -11.230 1.00 45.86 73 ALA F C 1
ATOM 5410 O O . ALA F 1 74 ? -9.194 -15.906 -10.612 1.00 42.27 73 ALA F O 1
ATOM 5412 N N . GLU F 1 75 ? -9.764 -13.725 -10.767 1.00 41.66 74 GLU F N 1
ATOM 5413 C CA . GLU F 1 75 ? -9.317 -13.432 -9.414 1.00 45.00 74 GLU F CA 1
ATOM 5414 C C . GLU F 1 75 ? -10.205 -14.135 -8.400 1.00 45.29 74 GLU F C 1
ATOM 5415 O O . GLU F 1 75 ? -9.718 -14.671 -7.400 1.00 44.75 74 GLU F O 1
ATOM 5421 N N . GLN F 1 76 ? -11.514 -14.130 -8.630 1.00 40.54 75 GLN F N 1
ATOM 5422 C CA . GLN F 1 76 ? -12.399 -14.818 -7.702 1.00 38.74 75 GLN F CA 1
ATOM 5423 C C . GLN F 1 76 ? -12.105 -16.306 -7.658 1.00 40.29 75 GLN F C 1
ATOM 5424 O O . GLN F 1 76 ? -12.221 -16.919 -6.594 1.00 34.80 75 GLN F O 1
ATOM 5430 N N . LEU F 1 77 ? -11.729 -16.901 -8.797 1.00 34.58 76 LEU F N 1
ATOM 5431 C CA . LEU F 1 77 ? -11.459 -18.336 -8.823 1.00 34.93 76 LEU F CA 1
ATOM 5432 C C . LEU F 1 77 ? -10.223 -18.683 -8.004 1.00 39.86 76 LEU F C 1
ATOM 5433 O O . LEU F 1 77 ? -10.189 -19.739 -7.365 1.00 37.60 76 LEU F O 1
ATOM 5438 N N . GLU F 1 78 ? -9.210 -17.811 -7.980 1.00 39.56 77 GLU F N 1
ATOM 5439 C CA . GLU F 1 78 ? -8.079 -18.054 -7.090 1.00 41.07 77 GLU F CA 1
ATOM 5440 C C . GLU F 1 78 ? -8.531 -18.050 -5.633 1.00 36.54 77 GLU F C 1
ATOM 5441 O O . GLU F 1 78 ? -8.093 -18.887 -4.839 1.00 43.79 77 GLU F O 1
ATOM 5447 N N . ARG F 1 79 ? -9.449 -17.151 -5.271 1.00 39.81 78 ARG F N 1
ATOM 5448 C CA . ARG F 1 79 ? -9.939 -17.122 -3.895 1.00 35.43 78 ARG F CA 1
ATOM 5449 C C . ARG F 1 79 ? -10.769 -18.353 -3.567 1.00 45.25 78 ARG F C 1
ATOM 5450 O O . ARG F 1 79 ? -10.757 -18.832 -2.424 1.00 42.09 78 ARG F O 1
ATOM 5458 N N . LEU F 1 80 ? -11.544 -18.848 -4.537 1.00 32.20 79 LEU F N 1
ATOM 5459 C CA . LEU F 1 80 ? -12.356 -20.022 -4.263 1.00 36.79 79 LEU F CA 1
ATOM 5460 C C . LEU F 1 80 ? -11.478 -21.245 -4.076 1.00 32.49 79 LEU F C 1
ATOM 5461 O O . LEU F 1 80 ? -11.792 -22.124 -3.257 1.00 33.97 79 LEU F O 1
ATOM 5466 N N . LYS F 1 81 ? -10.367 -21.310 -4.822 1.00 32.20 80 LYS F N 1
ATOM 5467 C CA . LYS F 1 81 ? -9.439 -22.433 -4.685 1.00 40.44 80 LYS F CA 1
ATOM 5468 C C . LYS F 1 81 ? -8.793 -22.456 -3.306 1.00 37.45 80 LYS F C 1
ATOM 5469 O O . LYS F 1 81 ? -8.623 -23.531 -2.714 1.00 37.36 80 LYS F O 1
ATOM 5475 N N . LYS F 1 82 ? -8.399 -21.280 -2.793 1.00 36.56 81 LYS F N 1
ATOM 5476 C CA . LYS F 1 82 ? -7.844 -21.212 -1.441 1.00 32.73 81 LYS F CA 1
ATOM 5477 C C . LYS F 1 82 ? -8.872 -21.668 -0.427 1.00 35.19 81 LYS F C 1
ATOM 5478 O O . LYS F 1 82 ? -8.549 -22.404 0.510 1.00 38.77 81 LYS F O 1
ATOM 5484 N N . ILE F 1 83 ? -10.134 -21.284 -0.630 1.00 35.51 82 ILE F N 1
ATOM 5485 C CA . ILE F 1 83 ? -11.175 -21.706 0.297 1.00 35.78 82 ILE F CA 1
ATOM 5486 C C . ILE F 1 83 ? -11.395 -23.214 0.201 1.00 33.54 82 ILE F C 1
ATOM 5487 O O . ILE F 1 83 ? -11.570 -23.901 1.218 1.00 31.78 82 ILE F O 1
ATOM 5492 N N . GLN F 1 84 ? -11.341 -23.760 -1.012 1.00 28.27 83 GLN F N 1
ATOM 5493 C CA . GLN F 1 84 ? -11.519 -25.200 -1.174 1.00 37.30 83 GLN F CA 1
ATOM 5494 C C . GLN F 1 84 ? -10.436 -25.970 -0.422 1.00 33.26 83 GLN F C 1
ATOM 5495 O O . GLN F 1 84 ? -10.731 -26.925 0.305 1.00 39.59 83 GLN F O 1
ATOM 5501 N N . ALA F 1 85 ? -9.175 -25.555 -0.574 1.00 33.18 84 ALA F N 1
ATOM 5502 C CA . ALA F 1 85 ? -8.077 -26.219 0.127 1.00 34.98 84 ALA F CA 1
ATOM 5503 C C . ALA F 1 85 ? -8.221 -26.077 1.638 1.00 34.81 84 ALA F C 1
ATOM 5504 O O . ALA F 1 85 ? -7.932 -27.012 2.392 1.00 32.58 84 ALA F O 1
ATOM 5506 N N . MET F 1 86 ? -8.688 -24.915 2.100 1.00 30.00 85 MET F N 1
ATOM 5507 C CA . MET F 1 86 ? -8.971 -24.753 3.519 1.00 29.18 85 MET F CA 1
ATOM 5508 C C . MET F 1 86 ? -10.064 -25.714 3.983 1.00 33.03 85 MET F C 1
ATOM 5509 O O . MET F 1 86 ? -10.016 -26.234 5.102 1.00 32.45 85 MET F O 1
ATOM 5514 N N . PHE F 1 87 ? -11.078 -25.930 3.143 1.00 30.72 86 PHE F N 1
ATOM 5515 C CA . PHE F 1 87 ? -12.167 -26.837 3.473 1.00 32.96 86 PHE F CA 1
ATOM 5516 C C . PHE F 1 87 ? -11.669 -28.267 3.571 1.00 32.11 86 PHE F C 1
ATOM 5517 O O . PHE F 1 87 ? -12.032 -28.990 4.506 1.00 29.49 86 PHE F O 1
ATOM 5525 N N . ALA F 1 88 ? -10.837 -28.688 2.614 1.00 30.36 87 ALA F N 1
ATOM 5526 C CA . ALA F 1 88 ? -10.299 -30.039 2.652 1.00 34.53 87 ALA F CA 1
ATOM 5527 C C . ALA F 1 88 ? -9.504 -30.249 3.925 1.00 34.09 87 ALA F C 1
ATOM 5528 O O . ALA F 1 88 ? -9.569 -31.321 4.532 1.00 32.12 87 ALA F O 1
ATOM 5530 N N . ALA F 1 89 ? -8.797 -29.210 4.381 1.00 29.30 88 ALA F N 1
ATOM 5531 C CA . ALA F 1 89 ? -8.047 -29.328 5.622 1.00 34.57 88 ALA F CA 1
ATOM 5532 C C . ALA F 1 89 ? -8.969 -29.328 6.838 1.00 31.73 88 ALA F C 1
ATOM 5533 O O . ALA F 1 89 ? -8.679 -30.004 7.832 1.00 32.64 88 ALA F O 1
ATOM 5535 N N . ALA F 1 90 ? -10.090 -28.603 6.777 1.00 28.34 89 ALA F N 1
ATOM 5536 C CA . ALA F 1 90 ? -11.012 -28.610 7.904 1.00 28.80 89 ALA F CA 1
ATOM 5537 C C . ALA F 1 90 ? -11.670 -29.977 8.041 1.00 32.91 89 ALA F C 1
ATOM 5538 O O . ALA F 1 90 ? -11.830 -30.489 9.152 1.00 30.31 89 ALA F O 1
ATOM 5540 N N . VAL F 1 91 ? -12.021 -30.600 6.913 1.00 29.22 90 VAL F N 1
ATOM 5541 C CA . VAL F 1 91 ? -12.607 -31.938 6.959 1.00 32.93 90 VAL F CA 1
ATOM 5542 C C . VAL F 1 91 ? -11.621 -32.930 7.582 1.00 31.07 90 VAL F C 1
ATOM 5543 O O . VAL F 1 91 ? -11.981 -33.710 8.474 1.00 33.39 90 VAL F O 1
ATOM 5547 N N . ASN F 1 92 ? -10.357 -32.900 7.139 1.00 30.53 91 ASN F N 1
ATOM 5548 C CA . ASN F 1 92 ? -9.359 -33.811 7.700 1.00 31.72 91 ASN F CA 1
ATOM 5549 C C . ASN F 1 92 ? -9.178 -33.579 9.191 1.00 34.09 91 ASN F C 1
ATOM 5550 O O . ASN F 1 92 ? -9.056 -34.541 9.963 1.00 31.54 91 ASN F O 1
ATOM 5555 N N . ALA F 1 93 ? -9.129 -32.306 9.616 1.00 31.27 92 ALA F N 1
ATOM 5556 C CA . ALA F 1 93 ? -9.016 -32.006 11.042 1.00 32.43 92 ALA F CA 1
ATOM 5557 C C . ALA F 1 93 ? -10.197 -32.592 11.806 1.00 34.14 92 ALA F C 1
ATOM 5558 O O . ALA F 1 93 ? -10.027 -33.202 12.872 1.00 34.73 92 ALA F O 1
ATOM 5560 N N . PHE F 1 94 ? -11.408 -32.415 11.261 1.00 30.20 93 PHE F N 1
ATOM 5561 C CA . PHE F 1 94 ? -12.599 -33.013 11.850 1.00 35.47 93 PHE F CA 1
ATOM 5562 C C . PHE F 1 94 ? -12.439 -34.530 12.013 1.00 35.71 93 PHE F C 1
ATOM 5563 O O . PHE F 1 94 ? -12.591 -35.062 13.118 1.00 31.62 93 PHE F O 1
ATOM 5571 N N . ARG F 1 95 ? -12.130 -35.244 10.919 1.00 33.20 94 ARG F N 1
ATOM 5572 C CA . ARG F 1 95 ? -11.966 -36.699 11.004 1.00 34.51 94 ARG F CA 1
ATOM 5573 C C . ARG F 1 95 ? -10.870 -37.080 11.993 1.00 38.13 94 ARG F C 1
ATOM 5574 O O . ARG F 1 95 ? -11.028 -38.031 12.766 1.00 32.75 94 ARG F O 1
ATOM 5582 N N . ALA F 1 96 ? -9.747 -36.353 11.984 1.00 37.52 95 ALA F N 1
ATOM 5583 C CA . ALA F 1 96 ? -8.649 -36.693 12.887 1.00 30.18 95 ALA F CA 1
ATOM 5584 C C . ALA F 1 96 ? -8.934 -36.338 14.340 1.00 27.86 95 ALA F C 1
ATOM 5585 O O . ALA F 1 96 ? -8.174 -36.764 15.218 1.00 32.80 95 ALA F O 1
ATOM 5587 N N . GLY F 1 97 ? -10.003 -35.611 14.638 1.00 27.87 96 GLY F N 1
ATOM 5588 C CA . GLY F 1 97 ? -10.214 -35.215 16.021 1.00 32.50 96 GLY F CA 1
ATOM 5589 C C . GLY F 1 97 ? -9.318 -34.074 16.467 1.00 37.57 96 GLY F C 1
ATOM 5590 O O . GLY F 1 97 ? -9.113 -33.877 17.669 1.00 37.79 96 GLY F O 1
ATOM 5591 N N . ASP F 1 98 ? -8.754 -33.333 15.519 1.00 31.98 97 ASP F N 1
ATOM 5592 C CA . ASP F 1 98 ? -7.860 -32.209 15.803 1.00 37.15 97 ASP F CA 1
ATOM 5593 C C . ASP F 1 98 ? -8.746 -30.992 16.007 1.00 31.33 97 ASP F C 1
ATOM 5594 O O . ASP F 1 98 ? -9.046 -30.247 15.067 1.00 29.92 97 ASP F O 1
ATOM 5599 N N . ARG F 1 99 ? -9.190 -30.798 17.252 1.00 29.16 98 ARG F N 1
ATOM 5600 C CA . ARG F 1 99 ? -10.227 -29.806 17.508 1.00 29.92 98 ARG F CA 1
ATOM 5601 C C . ARG F 1 99 ? -9.720 -28.379 17.295 1.00 36.25 98 ARG F C 1
ATOM 5602 O O . ARG F 1 99 ? -10.473 -27.523 16.813 1.00 28.56 98 ARG F O 1
ATOM 5610 N N . GLU F 1 100 ? -8.460 -28.090 17.658 1.00 29.88 99 GLU F N 1
ATOM 5611 C CA . GLU F 1 100 ? -7.949 -26.729 17.480 1.00 34.61 99 GLU F CA 1
ATOM 5612 C C . GLU F 1 100 ? -7.755 -26.401 15.996 1.00 30.82 99 GLU F C 1
ATOM 5613 O O . GLU F 1 100 ? -8.107 -25.300 15.547 1.00 26.88 99 GLU F O 1
ATOM 5619 N N . ALA F 1 101 ? -7.231 -27.350 15.212 1.00 29.48 100 ALA F N 1
ATOM 5620 C CA . ALA F 1 101 ? -7.165 -27.148 13.766 1.00 29.81 100 ALA F CA 1
ATOM 5621 C C . ALA F 1 101 ? -8.562 -26.946 13.184 1.00 31.26 100 ALA F C 1
ATOM 5622 O O . ALA F 1 101 ? -8.795 -26.011 12.409 1.00 32.11 100 ALA F O 1
ATOM 5624 N N . PHE F 1 102 ? -9.516 -27.795 13.569 1.00 31.70 101 PHE F N 1
ATOM 5625 C CA . PHE F 1 102 ? -10.865 -27.634 13.042 1.00 36.06 101 PHE F CA 1
ATOM 5626 C C . PHE F 1 102 ? -11.421 -26.261 13.389 1.00 34.44 101 PHE F C 1
ATOM 5627 O O . PHE F 1 102 ? -11.983 -25.574 12.530 1.00 30.04 101 PHE F O 1
ATOM 5635 N N . GLY F 1 103 ? -11.263 -25.842 14.644 1.00 32.36 102 GLY F N 1
ATOM 5636 C CA . GLY F 1 103 ? -11.837 -24.572 15.064 1.00 35.80 102 GLY F CA 1
ATOM 5637 C C . GLY F 1 103 ? -11.201 -23.394 14.355 1.00 37.07 102 GLY F C 1
ATOM 5638 O O . GLY F 1 103 ? -11.892 -22.505 13.844 1.00 39.69 102 GLY F O 1
ATOM 5639 N N . ALA F 1 104 ? -9.869 -23.384 14.300 1.00 33.65 103 ALA F N 1
ATOM 5640 C CA . ALA F 1 104 ? -9.151 -22.327 13.607 1.00 35.45 103 ALA F CA 1
ATOM 5641 C C . ALA F 1 104 ? -9.506 -22.289 12.122 1.00 39.61 103 ALA F C 1
ATOM 5642 O O . ALA F 1 104 ? -9.620 -21.209 11.524 1.00 32.71 103 ALA F O 1
ATOM 5644 N N . LEU F 1 105 ? -9.683 -23.456 11.505 1.00 34.38 104 LEU F N 1
ATOM 5645 C CA . LEU F 1 105 ? -9.988 -23.461 10.081 1.00 31.83 104 LEU F CA 1
ATOM 5646 C C . LEU F 1 105 ? -11.404 -22.968 9.821 1.00 28.97 104 LEU F C 1
ATOM 5647 O O . LEU F 1 105 ? -11.636 -22.199 8.888 1.00 32.61 104 LEU F O 1
ATOM 5652 N N . LEU F 1 106 ? -12.364 -23.376 10.651 1.00 34.90 105 LEU F N 1
ATOM 5653 C CA . LEU F 1 106 ? -13.743 -22.953 10.434 1.00 34.43 105 LEU F CA 1
ATOM 5654 C C . LEU F 1 106 ? -13.869 -21.438 10.535 1.00 37.69 105 LEU F C 1
ATOM 5655 O O . LEU F 1 106 ? -14.518 -20.800 9.692 1.00 34.75 105 LEU F O 1
ATOM 5660 N N . GLU F 1 107 ? -13.280 -20.845 11.586 1.00 37.41 106 GLU F N 1
ATOM 5661 C CA . GLU F 1 107 ? -13.334 -19.394 11.714 1.00 37.55 106 GLU F CA 1
ATOM 5662 C C . GLU F 1 107 ? -12.601 -18.733 10.562 1.00 33.68 106 GLU F C 1
ATOM 5663 O O . GLU F 1 107 ? -13.097 -17.757 9.989 1.00 37.95 106 GLU F O 1
ATOM 5669 N N . ALA F 1 108 ? -11.449 -19.277 10.158 1.00 32.83 107 ALA F N 1
ATOM 5670 C CA . ALA F 1 108 ? -10.784 -18.657 9.019 1.00 30.75 107 ALA F CA 1
ATOM 5671 C C . ALA F 1 108 ? -11.599 -18.798 7.734 1.00 36.82 107 ALA F C 1
ATOM 5672 O O . ALA F 1 108 ? -11.582 -17.886 6.902 1.00 33.38 107 ALA F O 1
ATOM 5674 N N . ILE F 1 109 ? -12.340 -19.902 7.557 1.00 34.97 108 ILE F N 1
ATOM 5675 C CA . ILE F 1 109 ? -13.149 -20.034 6.340 1.00 30.47 108 ILE F CA 1
ATOM 5676 C C . ILE F 1 109 ? -14.323 -19.055 6.371 1.00 39.23 108 ILE F C 1
ATOM 5677 O O . ILE F 1 109 ? -14.733 -18.512 5.333 1.00 33.19 108 ILE F O 1
ATOM 5682 N N . ILE F 1 110 ? -14.898 -18.827 7.551 1.00 39.61 109 ILE F N 1
ATOM 5683 C CA . ILE F 1 110 ? -15.927 -17.798 7.650 1.00 43.53 109 ILE F CA 1
ATOM 5684 C C . ILE F 1 110 ? -15.332 -16.450 7.275 1.00 40.46 109 ILE F C 1
ATOM 5685 O O . ILE F 1 110 ? -15.938 -15.668 6.529 1.00 44.49 109 ILE F O 1
ATOM 5690 N N . ASN F 1 111 ? -14.089 -16.210 7.699 1.00 40.22 110 ASN F N 1
ATOM 5691 C CA . ASN F 1 111 ? -13.403 -14.960 7.378 1.00 45.70 110 ASN F CA 1
ATOM 5692 C C . ASN F 1 111 ? -13.145 -14.834 5.884 1.00 43.13 110 ASN F C 1
ATOM 5693 O O . ASN F 1 111 ? -13.340 -13.754 5.312 1.00 37.61 110 ASN F O 1
ATOM 5698 N N . GLU F 1 112 ? -12.686 -15.916 5.233 1.00 39.13 111 GLU F N 1
ATOM 5699 C CA . GLU F 1 112 ? -12.475 -15.849 3.790 1.00 34.57 111 GLU F CA 1
ATOM 5700 C C . GLU F 1 112 ? -13.786 -15.563 3.065 1.00 38.20 111 GLU F C 1
ATOM 5701 O O . GLU F 1 112 ? -13.808 -14.804 2.092 1.00 37.28 111 GLU F O 1
ATOM 5707 N N . GLY F 1 113 ? -14.891 -16.141 3.541 1.00 34.52 112 GLY F N 1
ATOM 5708 C CA . GLY F 1 113 ? -16.180 -15.853 2.937 1.00 38.44 112 GLY F CA 1
ATOM 5709 C C . GLY F 1 113 ? -16.531 -14.377 3.007 1.00 42.06 112 GLY F C 1
ATOM 5710 O O . GLY F 1 113 ? -16.860 -13.751 1.991 1.00 43.20 112 GLY F O 1
ATOM 5711 N N . LYS F 1 114 ? -16.473 -13.805 4.214 1.00 43.16 113 LYS F N 1
ATOM 5712 C CA . LYS F 1 114 ? -16.738 -12.383 4.401 1.00 42.00 113 LYS F CA 1
ATOM 5713 C C . LYS F 1 114 ? -15.900 -11.537 3.448 1.00 41.03 113 LYS F C 1
ATOM 5714 O O . LYS F 1 114 ? -16.438 -10.696 2.721 1.00 43.97 113 LYS F O 1
ATOM 5720 N N . ALA F 1 115 ? -14.589 -11.795 3.388 1.00 30.42 114 ALA F N 1
ATOM 5721 C CA . ALA F 1 115 ? -13.688 -11.012 2.545 1.00 36.12 114 ALA F CA 1
ATOM 5722 C C . ALA F 1 115 ? -13.877 -11.242 1.044 1.00 47.60 114 ALA F C 1
ATOM 5723 O O . ALA F 1 115 ? -13.247 -10.539 0.242 1.00 45.62 114 ALA F O 1
ATOM 5725 N N . LEU F 1 116 ? -14.696 -12.209 0.633 1.00 43.69 115 LEU F N 1
ATOM 5726 C CA . LEU F 1 116 ? -15.024 -12.323 -0.786 1.00 43.21 115 LEU F CA 1
ATOM 5727 C C . LEU F 1 116 ? -16.001 -11.234 -1.223 1.00 45.41 115 LEU F C 1
ATOM 5728 O O . LEU F 1 116 ? -15.994 -10.827 -2.391 1.00 42.37 115 LEU F O 1
ATOM 5733 N N . LEU F 1 117 ? -16.835 -10.755 -0.296 1.00 40.53 116 LEU F N 1
ATOM 5734 C CA . LEU F 1 117 ? -17.987 -9.931 -0.661 1.00 47.52 116 LEU F CA 1
ATOM 5735 C C . LEU F 1 117 ? -17.621 -8.661 -1.426 1.00 50.59 116 LEU F C 1
ATOM 5736 O O . LEU F 1 117 ? -18.348 -8.322 -2.376 1.00 49.88 116 LEU F O 1
ATOM 5741 N N . PRO F 1 118 ? -16.552 -7.930 -1.092 1.00 48.57 117 PRO F N 1
ATOM 5742 C CA . PRO F 1 118 ? -16.157 -6.799 -1.954 1.00 51.78 117 PRO F CA 1
ATOM 5743 C C . PRO F 1 118 ? -15.834 -7.192 -3.392 1.00 51.07 117 PRO F C 1
ATOM 5744 O O . PRO F 1 118 ? -16.181 -6.453 -4.324 1.00 44.29 117 PRO F O 1
ATOM 5748 N N . LEU F 1 119 ? -15.164 -8.325 -3.612 1.00 46.58 118 LEU F N 1
ATOM 5749 C CA . LEU F 1 119 ? -14.845 -8.709 -4.984 1.00 44.62 118 LEU F CA 1
ATOM 5750 C C . LEU F 1 119 ? -16.103 -9.115 -5.739 1.00 40.78 118 LEU F C 1
ATOM 5751 O O . LEU F 1 119 ? -16.235 -8.835 -6.937 1.00 43.44 118 LEU F O 1
ATOM 5756 N N . VAL F 1 120 ? -17.037 -9.767 -5.045 1.00 41.48 119 VAL F N 1
ATOM 5757 C CA . VAL F 1 120 ? -18.318 -10.129 -5.648 1.00 44.99 119 VAL F CA 1
ATOM 5758 C C . VAL F 1 120 ? -19.087 -8.875 -6.044 1.00 51.15 119 VAL F C 1
ATOM 5759 O O . VAL F 1 120 ? -19.734 -8.829 -7.103 1.00 48.04 119 VAL F O 1
ATOM 5763 N N . GLU F 1 121 ? -19.031 -7.836 -5.200 1.00 42.19 120 GLU F N 1
ATOM 5764 C CA . GLU F 1 121 ? -19.684 -6.576 -5.545 1.00 52.88 120 GLU F CA 1
ATOM 5765 C C . GLU F 1 121 ? -19.035 -5.952 -6.774 1.00 45.18 120 GLU F C 1
ATOM 5766 O O . GLU F 1 121 ? -19.728 -5.424 -7.651 1.00 48.82 120 GLU F O 1
ATOM 5772 N N . ALA F 1 122 ? -17.706 -6.019 -6.862 1.00 38.22 121 ALA F N 1
ATOM 5773 C CA . ALA F 1 122 ? -17.015 -5.532 -8.046 1.00 37.77 121 ALA F CA 1
ATOM 5774 C C . ALA F 1 122 ? -17.443 -6.300 -9.284 1.00 48.53 121 ALA F C 1
ATOM 5775 O O . ALA F 1 122 ? -17.577 -5.722 -10.368 1.00 48.71 121 ALA F O 1
ATOM 5777 N N . ILE F 1 123 ? -17.668 -7.606 -9.147 1.00 46.95 122 ILE F N 1
ATOM 5778 C CA . ILE F 1 123 ? -18.107 -8.379 -10.300 1.00 42.05 122 ILE F CA 1
ATOM 5779 C C . ILE F 1 123 ? -19.522 -7.977 -10.701 1.00 50.04 122 ILE F C 1
ATOM 5780 O O . ILE F 1 123 ? -19.832 -7.861 -11.897 1.00 53.39 122 ILE F O 1
ATOM 5785 N N . LYS F 1 124 ? -20.400 -7.744 -9.716 1.00 42.34 123 LYS F N 1
ATOM 5786 C CA . LYS F 1 124 ? -21.767 -7.340 -10.030 1.00 48.47 123 LYS F CA 1
ATOM 5787 C C . LYS F 1 124 ? -21.785 -6.148 -10.974 1.00 54.34 123 LYS F C 1
ATOM 5788 O O . LYS F 1 124 ? -22.580 -6.106 -11.921 1.00 49.99 123 LYS F O 1
ATOM 5794 N N . GLU F 1 125 ? -20.899 -5.176 -10.738 1.00 57.57 124 GLU F N 1
ATOM 5795 C CA . GLU F 1 125 ? -20.895 -3.931 -11.498 1.00 60.10 124 GLU F CA 1
ATOM 5796 C C . GLU F 1 125 ? -20.169 -4.050 -12.829 1.00 60.07 124 GLU F C 1
ATOM 5797 O O . GLU F 1 125 ? -20.262 -3.133 -13.653 1.00 60.90 124 GLU F O 1
ATOM 5803 N N . ALA F 1 126 ? -19.454 -5.148 -13.060 1.00 52.99 125 ALA F N 1
ATOM 5804 C CA . ALA F 1 126 ? -18.699 -5.312 -14.290 1.00 54.41 125 ALA F CA 1
ATOM 5805 C C . ALA F 1 126 ? -19.454 -6.069 -15.367 1.00 53.13 125 ALA F C 1
ATOM 5806 O O . ALA F 1 126 ? -19.155 -5.879 -16.553 1.00 49.47 125 ALA F O 1
ATOM 5808 N N . ILE F 1 127 ? -20.407 -6.919 -14.985 1.00 52.00 126 ILE F N 1
ATOM 5809 C CA . ILE F 1 127 ? -21.038 -7.836 -15.925 1.00 54.35 126 ILE F CA 1
ATOM 5810 C C . ILE F 1 127 ? -22.103 -7.110 -16.753 1.00 57.73 126 ILE F C 1
ATOM 5811 O O . ILE F 1 127 ? -22.662 -7.684 -17.689 1.00 54.32 126 ILE F O 1
#

Radius of gyration: 30.31 Å; Cα contacts (8 Å, |Δi|>4): 705; chains: 6; bounding box: 59×66×104 Å